Protein AF-A0AAD4AJV2-F1 (afdb_monomer_lite)

Radius of gyration: 31.3 Å; chains: 1; bounding box: 64×58×98 Å

Secondary structure (DSSP, 8-state):
-GGGGHHHHHHH-------------PPPPPGGG-EEEEEGGGTEEEEE-SSEEEEEEE-SS-EEEEEEEEGGG-S-TTEEEEEESSSSEEEEEETT-SSPEEEEEESS--GGGGS-B-TTS---HHHHHHHHHHHHHHH-S-TTTTT--HHHHHHHHGGG--TT--HHHHHHHHHHHHGGG--TT-EEE-SS-EEE-PPP-HHHHHHHHHHHHGGGGT----HHHHHHHHHHHHHHHHHHTS-TTT-EEESTTSSS-SEEEEE-TTSEEEEEE--BS--SSSTT--HHHHHHHHHHHHHHHHHHHTT-SEEEEE-TT---B-HHHHHHHHHTT-SS-EEEEEEEEEETTEEPPPEEEEEPP-SS---S-EEEEE-TT--THHHHHHHHHTTSTTEEEEES------SPEEEEE-TTS-EEEEE-EEEE-TT----TTT----SEE--S--HHHHHTT--HHHHHHHHHTT--SS----HHHHHHHHHHHHHHHT--EEEEEEEETTEEEEEEEEEBSSTT-PBP-TT--EE-GGGHHHHHHHHHHHHHHTTSS-TT-BSGGGSSS----GGGGGGT-BHHHHHTT-SSB---HHHHGGGEEETTT--BHHHHHH-S--S-SS----HHHHHHHHHSTT-TT--GGGBGGGGT--TTT-----HHHHHHHHHHHHHHHTS-HHHHHIIIIITTTT-TT-EE--SSPPTTSPPPEEE-TTT-SEEEPPSEEETTGGGT-EEE-HHHHHHHHHHHHTTTEETTEE-S-HHHHHHHTS---SS-BTTBEE-SS-EEETTEEEEEEEETTEEEEEEEETTT--EEEEEE-EESSHHHHHHHHHHHHHHHHHHHHH---

Sequence (853 aa):
MLKKYKVIGLLISAPFMLMGCNSDKKSEVDNSFIGVWQKTAYGEVLDISKDTISRYAYNQHSCIKTHTLPRNNGLPPEISALSRTNSDMLIVTYQNELSSNQFSKTLSLPTSCKTPINTTDHISATQTFEYFWHTFNDYYAFFELREVDWQAQYDQFKPLITDTMDDEALFTIMSTMVEPLQDGHVFLSAEQFEFSGAKPSPLLDAIQGLARASLRTGQELDESDVISSLIASHQSITSTYITPASLRALPETKEMKTFIWGKTTDNIGILTINNMANFAAIENAHDAEQLTALQVQLDVIMQDLAETDALIVDIRINTGGSDKLALAIAGRFATQDILAFNKQAINKSGLGTPVQALVKQHSAPYNKPVYLLTSQITTSAAEIFTMAMRQFSHVTQVGEETSGEFSDVLSFTLPNGWEMGLSNEVYRNAQGENFERVGISPHINVSAFNTYEMDSHHFASYDYVLNHLGKQSYLPLEPHEFTAQVNEIMAEYHLPGLSAAIIHEGATVFSSGFGVQDLNNTAVSADTPFFLASVSKVLVGATLAQALDKKHISLDEKIAPLLPFPLYVPNNQANEISFRHLITHTSSIIDNPPIFNCTYYVLDSQVSLYNLMTEEDLCPPQVDADLPEFFRQYLSDEGTFNTPQNYSQQYDYSVGEVHIYSNIATNLAAYALAKKLDTPFTELSQRYVFTPLNMHNTYWGLDTPSSDVAKRLYLDPITMQPAVYPNYRSITYADGSVISTANDLTYFLKAAMNKGKVDGKQVFSRNMVNQMLSSQTETPTRSRDIGYFWQLDGDIIHHNGADPGVLTYLIGDTRTQNGIILLSNGDINVDMHEEAMEEIKTLALRLAYTYQP

Organism: NCBI:txid43655

Structure (mmCIF, N/CA/C/O backbone):
data_AF-A0AAD4AJV2-F1
#
_entry.id   AF-A0AAD4AJV2-F1
#
loop_
_atom_site.group_PDB
_atom_site.id
_atom_site.type_symbol
_atom_site.label_atom_id
_atom_site.label_alt_id
_atom_site.label_comp_id
_atom_site.label_asym_id
_atom_site.label_entity_id
_atom_site.label_seq_id
_atom_site.pdbx_PDB_ins_code
_atom_site.Cartn_x
_atom_site.Cartn_y
_atom_site.Cartn_z
_atom_site.occupancy
_atom_site.B_iso_or_equiv
_atom_site.auth_seq_id
_atom_site.auth_comp_id
_atom_site.auth_asym_id
_atom_site.auth_atom_id
_atom_site.pdbx_PDB_model_num
ATOM 1 N N . MET A 1 1 ? 16.381 -9.874 8.516 1.00 32.66 1 MET A N 1
ATOM 2 C CA . MET A 1 1 ? 15.175 -10.134 9.339 1.00 32.66 1 MET A CA 1
ATOM 3 C C . MET A 1 1 ? 14.877 -9.017 10.336 1.00 32.66 1 MET A C 1
ATOM 5 O O . MET A 1 1 ? 13.761 -8.527 10.298 1.00 32.66 1 MET A O 1
ATOM 9 N N . LEU A 1 2 ? 15.838 -8.538 11.142 1.00 36.44 2 LEU A N 1
ATOM 10 C CA . LEU A 1 2 ? 15.585 -7.521 12.184 1.00 36.44 2 LEU A CA 1
ATOM 11 C C . LEU A 1 2 ? 14.971 -6.185 11.699 1.00 36.44 2 LEU A C 1
ATOM 13 O O . LEU A 1 2 ? 14.245 -5.542 12.449 1.00 36.44 2 LEU A O 1
ATOM 17 N N . LYS A 1 3 ? 15.198 -5.784 10.436 1.00 40.81 3 LYS A N 1
ATOM 18 C CA . LYS A 1 3 ? 14.639 -4.544 9.858 1.00 40.81 3 LYS A CA 1
ATOM 19 C C . LYS A 1 3 ? 13.105 -4.536 9.732 1.00 40.81 3 LYS A C 1
ATOM 21 O O . LYS A 1 3 ? 12.524 -3.466 9.844 1.00 40.81 3 LYS A O 1
ATOM 26 N N . LYS A 1 4 ? 12.440 -5.692 9.561 1.00 43.12 4 LYS A N 1
ATOM 27 C CA . LYS A 1 4 ? 10.965 -5.772 9.437 1.00 43.12 4 LYS A CA 1
ATOM 28 C C . LYS A 1 4 ? 10.222 -5.337 10.711 1.00 43.12 4 LYS A C 1
ATOM 30 O O . LYS A 1 4 ? 9.029 -5.065 10.651 1.00 43.12 4 LYS A O 1
ATOM 35 N N . TYR A 1 5 ? 10.903 -5.287 11.856 1.00 48.41 5 TYR A N 1
ATOM 36 C CA . TYR A 1 5 ? 10.244 -5.318 13.160 1.00 48.41 5 TYR A CA 1
ATOM 37 C C . TYR A 1 5 ? 10.089 -3.957 13.871 1.00 48.41 5 TYR A C 1
ATOM 39 O O . TYR A 1 5 ? 9.346 -3.877 14.845 1.00 48.41 5 TYR A O 1
ATOM 47 N N . LYS A 1 6 ? 10.713 -2.874 13.374 1.00 49.88 6 LYS A N 1
ATOM 48 C CA . LYS A 1 6 ? 10.630 -1.523 13.985 1.00 49.88 6 LYS A CA 1
ATOM 49 C C . LYS A 1 6 ? 9.308 -0.785 13.724 1.00 49.88 6 LYS A C 1
ATOM 51 O O . LYS A 1 6 ? 8.833 -0.013 14.544 1.00 49.88 6 LYS A O 1
ATOM 56 N N . VAL A 1 7 ? 8.710 -1.028 12.565 1.00 47.38 7 VAL A N 1
ATOM 57 C CA . VAL A 1 7 ? 7.606 -0.249 11.965 1.00 47.38 7 VAL A CA 1
ATOM 58 C C . VAL A 1 7 ? 6.343 -0.261 12.817 1.00 47.38 7 VAL A C 1
ATOM 60 O O . VAL A 1 7 ? 5.657 0.744 12.982 1.00 47.38 7 VAL A O 1
ATOM 63 N N . ILE A 1 8 ? 6.036 -1.434 13.359 1.00 49.03 8 ILE A N 1
ATOM 64 C CA . ILE A 1 8 ? 4.770 -1.706 14.028 1.00 49.03 8 ILE A CA 1
ATOM 65 C C . ILE A 1 8 ? 4.879 -1.368 15.524 1.00 49.03 8 ILE A C 1
ATOM 67 O O . ILE A 1 8 ? 3.910 -0.895 16.114 1.00 49.03 8 ILE A O 1
ATOM 71 N N . GLY A 1 9 ? 6.077 -1.502 16.113 1.00 45.81 9 GLY A N 1
ATOM 72 C CA . GLY A 1 9 ? 6.374 -1.036 17.473 1.00 45.81 9 GLY A CA 1
ATOM 73 C C . GLY A 1 9 ? 6.080 0.455 17.651 1.00 45.81 9 GLY A C 1
ATOM 74 O O . GLY A 1 9 ? 5.458 0.843 18.634 1.00 45.81 9 GLY A O 1
ATOM 75 N N . LEU A 1 10 ? 6.391 1.275 16.641 1.00 47.66 10 LEU A N 1
ATOM 76 C CA . LEU A 1 10 ? 6.083 2.710 16.619 1.00 47.66 10 LEU A CA 1
ATOM 77 C C . LEU A 1 10 ? 4.575 3.017 16.590 1.00 47.66 10 LEU A C 1
ATOM 79 O O . LEU A 1 10 ? 4.133 3.922 17.299 1.00 47.66 10 LEU A O 1
ATOM 83 N N . LEU A 1 11 ? 3.778 2.258 15.826 1.00 46.06 11 LEU A N 1
ATOM 84 C CA . LEU A 1 11 ? 2.318 2.442 15.722 1.00 46.06 11 LEU A CA 1
ATOM 85 C C . LEU A 1 11 ? 1.557 1.965 16.969 1.00 46.06 11 LEU A C 1
ATOM 87 O O . LEU A 1 11 ? 0.506 2.521 17.295 1.00 46.06 11 LEU A O 1
ATOM 91 N N . ILE A 1 12 ? 2.093 0.949 17.650 1.00 43.78 12 ILE A N 1
ATOM 92 C CA . ILE A 1 12 ? 1.504 0.314 18.840 1.00 43.78 12 ILE A CA 1
ATOM 93 C C . ILE A 1 12 ? 2.151 0.843 20.132 1.00 43.78 12 ILE A C 1
ATOM 95 O O . ILE A 1 12 ? 1.747 0.447 21.223 1.00 43.78 12 ILE A O 1
ATOM 99 N N . SER A 1 13 ? 3.125 1.764 20.042 1.00 36.09 13 SER A N 1
ATOM 100 C CA . SER A 1 13 ? 3.875 2.276 21.195 1.00 36.09 13 SER A CA 1
ATOM 101 C C . SER A 1 13 ? 2.948 2.896 22.247 1.00 36.09 13 SER A C 1
ATOM 103 O O . SER A 1 13 ? 2.574 4.069 22.221 1.00 36.09 13 SER A O 1
ATOM 105 N N . ALA A 1 14 ? 2.573 2.076 23.228 1.00 34.44 14 ALA A N 1
ATOM 106 C CA . ALA A 1 14 ? 2.013 2.546 24.473 1.00 34.44 14 ALA A CA 1
ATOM 107 C C . ALA A 1 14 ? 3.121 3.349 25.170 1.00 34.44 14 ALA A C 1
ATOM 109 O O . ALA A 1 14 ? 4.223 2.824 25.360 1.00 34.44 14 ALA A O 1
ATOM 110 N N . PRO A 1 15 ? 2.882 4.612 25.560 1.00 32.66 15 PRO A N 1
ATOM 111 C CA . PRO A 1 15 ? 3.871 5.361 26.311 1.00 32.66 15 PRO A CA 1
ATOM 112 C C . PRO A 1 15 ? 4.064 4.672 27.667 1.00 32.66 15 PRO A C 1
ATOM 114 O O . PRO A 1 15 ? 3.215 4.760 28.557 1.00 32.66 15 PRO A O 1
ATOM 117 N N . PHE A 1 16 ? 5.185 3.967 27.829 1.00 30.25 16 PHE A N 1
ATOM 118 C CA . PHE A 1 16 ? 5.627 3.486 29.131 1.00 30.25 16 PHE A CA 1
ATOM 119 C C . PHE A 1 16 ? 5.909 4.705 30.018 1.00 30.25 16 PHE A C 1
ATOM 121 O O . PHE A 1 16 ? 6.815 5.500 29.769 1.00 30.25 16 PHE A O 1
ATOM 128 N N . MET A 1 17 ? 5.086 4.877 31.054 1.00 29.14 17 MET A N 1
ATOM 129 C CA . MET A 1 17 ? 5.219 5.973 32.008 1.00 29.14 17 MET A CA 1
ATOM 130 C C . MET A 1 17 ? 6.471 5.797 32.875 1.00 29.14 17 MET A C 1
ATOM 132 O O . MET A 1 17 ? 6.542 4.901 33.715 1.00 29.14 17 MET A O 1
ATOM 136 N N . LEU A 1 18 ? 7.399 6.749 32.782 1.00 23.03 18 LEU A N 1
ATOM 137 C CA . LEU A 1 18 ? 8.284 7.094 33.892 1.00 23.03 18 LEU A CA 1
ATOM 138 C C . LEU A 1 18 ? 7.528 8.056 34.818 1.00 23.03 18 LEU A C 1
ATOM 140 O O . LEU A 1 18 ? 7.364 9.237 34.514 1.00 23.03 18 LEU A O 1
ATOM 144 N N . MET A 1 19 ? 7.032 7.556 35.952 1.00 30.81 19 MET A N 1
ATOM 145 C CA . MET A 1 19 ? 6.351 8.392 36.944 1.00 30.81 19 MET A CA 1
ATOM 146 C C . MET A 1 19 ? 7.353 9.185 37.792 1.00 30.81 19 MET A C 1
ATOM 148 O O . MET A 1 19 ? 8.178 8.624 38.515 1.00 30.81 19 MET A O 1
ATOM 152 N N . GLY A 1 20 ? 7.228 10.512 37.750 1.00 26.12 20 GLY A N 1
ATOM 153 C CA . GLY A 1 20 ? 7.859 11.424 38.699 1.00 26.12 20 GLY A CA 1
ATOM 154 C C . GLY A 1 20 ? 7.165 11.387 40.064 1.00 26.12 20 GLY A C 1
ATOM 155 O O . GLY A 1 20 ? 5.940 11.441 40.167 1.00 26.12 20 GLY A O 1
ATOM 156 N N . CYS A 1 21 ? 7.957 11.312 41.133 1.00 25.94 21 CYS A N 1
ATOM 157 C CA . CYS A 1 21 ? 7.475 11.343 42.511 1.00 25.94 21 CYS A CA 1
ATOM 158 C C . CYS A 1 21 ? 6.851 12.703 42.855 1.00 25.94 21 CYS A C 1
ATOM 160 O O . CYS A 1 21 ? 7.574 13.694 42.954 1.00 25.94 21 CYS A O 1
ATOM 162 N N . ASN A 1 22 ? 5.548 12.737 43.147 1.00 30.98 22 ASN A N 1
ATOM 163 C CA . ASN A 1 22 ? 4.937 13.855 43.866 1.00 30.98 22 ASN A CA 1
ATOM 164 C C . ASN A 1 22 ? 4.635 13.435 45.312 1.00 30.98 22 ASN A C 1
ATOM 166 O O . ASN A 1 22 ? 3.968 12.430 45.568 1.00 30.98 22 ASN A O 1
ATOM 170 N N . SER A 1 23 ? 5.202 14.172 46.265 1.00 34.62 23 SER A N 1
ATOM 171 C CA . SER A 1 23 ? 5.191 13.838 47.687 1.00 34.62 23 SER A CA 1
ATOM 172 C C . SER A 1 23 ? 4.043 14.539 48.410 1.00 34.62 23 SER A C 1
ATOM 174 O O . SER A 1 23 ? 4.249 15.583 49.028 1.00 34.62 23 SER A O 1
ATOM 176 N N . ASP A 1 24 ? 2.859 13.933 48.396 1.00 40.47 24 ASP A N 1
ATOM 177 C CA . ASP A 1 24 ? 1.816 14.247 49.373 1.00 40.47 24 ASP A CA 1
ATOM 178 C C . ASP A 1 24 ? 1.696 13.118 50.399 1.00 40.47 24 ASP A C 1
ATOM 180 O O . ASP A 1 24 ? 1.823 11.934 50.081 1.00 40.47 24 ASP A O 1
ATOM 184 N N . LYS A 1 25 ? 1.501 13.490 51.671 1.00 43.50 25 LYS A N 1
ATOM 185 C CA . LYS A 1 25 ? 1.402 12.561 52.809 1.00 43.50 25 LYS A CA 1
ATOM 186 C C . LYS A 1 25 ? 0.208 11.615 52.632 1.00 43.50 25 LYS A C 1
ATOM 188 O O . LYS A 1 25 ? -0.904 11.940 53.044 1.00 43.50 25 LYS A O 1
ATOM 193 N N . LYS A 1 26 ? 0.447 10.433 52.060 1.00 56.41 26 LYS A N 1
ATOM 194 C CA . LYS A 1 26 ? -0.550 9.361 51.959 1.00 56.41 26 LYS A CA 1
ATOM 195 C C . LYS A 1 26 ? -0.775 8.709 53.330 1.00 56.41 26 LYS A C 1
ATOM 197 O O . LYS A 1 26 ? 0.168 8.439 54.069 1.00 56.41 26 LYS A O 1
ATOM 202 N N . SER A 1 27 ? -2.038 8.484 53.679 1.00 59.16 27 SER A N 1
ATOM 203 C CA . SER A 1 27 ? -2.455 7.751 54.880 1.00 59.16 27 SER A CA 1
ATOM 204 C C . SER A 1 27 ? -2.039 6.275 54.815 1.00 59.16 27 SER A C 1
ATOM 206 O O . SER A 1 27 ? -2.075 5.678 53.739 1.00 59.16 27 SER A O 1
ATOM 208 N N . GLU A 1 28 ? -1.693 5.677 55.960 1.00 68.25 28 GLU A N 1
ATOM 209 C CA . GLU A 1 28 ? -1.369 4.244 56.076 1.00 68.25 28 GLU A CA 1
ATOM 210 C C . GLU A 1 28 ? -2.539 3.361 55.596 1.00 68.25 28 GLU A C 1
ATOM 212 O O . GLU A 1 28 ? -3.704 3.651 55.877 1.00 68.25 28 GLU A O 1
ATOM 217 N N . VAL A 1 29 ? -2.231 2.278 54.872 1.00 80.00 29 VAL A N 1
ATOM 218 C CA . VAL A 1 29 ? -3.237 1.325 54.372 1.00 80.00 29 VAL A CA 1
ATOM 219 C C . VAL A 1 29 ? -3.816 0.493 55.524 1.00 80.00 29 VAL A C 1
ATOM 221 O O . VAL A 1 29 ? -3.077 -0.146 56.274 1.00 80.00 29 VAL A O 1
ATOM 224 N N . ASP A 1 30 ? -5.148 0.473 55.642 1.00 83.38 30 ASP A N 1
ATOM 225 C CA . ASP A 1 30 ? -5.898 -0.176 56.729 1.00 83.38 30 ASP A CA 1
ATOM 226 C C . ASP A 1 30 ? -5.552 -1.678 56.903 1.00 83.38 30 ASP A C 1
ATOM 228 O O . ASP A 1 30 ? -5.349 -2.423 55.942 1.00 83.38 30 ASP A O 1
ATOM 232 N N . ASN A 1 31 ? -5.517 -2.152 58.156 1.00 87.62 31 ASN A N 1
ATOM 233 C CA . ASN A 1 31 ? -5.217 -3.549 58.511 1.00 87.62 31 ASN A CA 1
ATOM 234 C C . ASN A 1 31 ? -6.194 -4.575 57.911 1.00 87.62 31 ASN A C 1
ATOM 236 O O . ASN A 1 31 ? -5.853 -5.750 57.774 1.00 87.62 31 ASN A O 1
ATOM 240 N N . SER A 1 32 ? -7.407 -4.161 57.559 1.00 87.62 32 SER A N 1
ATOM 241 C CA . SER A 1 32 ? -8.411 -4.994 56.903 1.00 87.62 32 SER A CA 1
ATOM 242 C C . SER A 1 32 ? -7.980 -5.465 55.511 1.00 87.62 32 SER A C 1
ATOM 244 O O . SER A 1 32 ? -8.529 -6.455 55.028 1.00 87.62 32 SER A O 1
ATOM 246 N N . PHE A 1 33 ? -6.983 -4.836 54.887 1.00 91.12 33 PHE A N 1
ATOM 247 C CA . PHE A 1 33 ? -6.434 -5.262 53.598 1.00 91.12 33 PHE A CA 1
ATOM 248 C C . PHE A 1 33 ? -5.284 -6.273 53.722 1.00 91.12 33 PHE A C 1
ATOM 250 O O . PHE A 1 33 ? -4.836 -6.795 52.707 1.00 91.12 33 PHE A O 1
ATOM 257 N N . ILE A 1 34 ? -4.832 -6.612 54.938 1.00 92.25 34 ILE A N 1
ATOM 258 C CA . ILE A 1 34 ? -3.739 -7.575 55.143 1.00 92.25 34 ILE A CA 1
ATOM 259 C C . ILE A 1 34 ? -4.122 -8.963 54.597 1.00 92.25 34 ILE A C 1
ATOM 261 O O . ILE A 1 34 ? -5.159 -9.552 54.949 1.00 92.25 34 ILE A O 1
ATOM 265 N N . GLY A 1 35 ? -3.249 -9.502 53.749 1.00 94.25 35 GLY A N 1
ATOM 266 C CA . GLY A 1 35 ? -3.408 -10.794 53.096 1.00 94.25 35 GLY A CA 1
ATOM 267 C C . GLY A 1 35 ? -2.676 -10.881 51.760 1.00 94.25 35 GLY A C 1
ATOM 268 O O . GLY A 1 35 ? -2.172 -9.885 51.245 1.00 94.25 35 GLY A O 1
ATOM 269 N N . VAL A 1 36 ? -2.667 -12.092 51.203 1.00 96.19 36 VAL A N 1
ATOM 270 C CA . VAL A 1 36 ? -2.191 -12.360 49.845 1.00 96.19 36 VAL A CA 1
ATOM 271 C C . VAL A 1 36 ? -3.392 -12.373 48.910 1.00 96.19 36 VAL A C 1
ATOM 273 O O . VAL A 1 36 ? -4.311 -13.176 49.087 1.00 96.19 36 VAL A O 1
ATOM 276 N N . TRP A 1 37 ? -3.380 -11.499 47.915 1.00 95.81 37 TRP A N 1
ATOM 277 C CA . TRP A 1 37 ? -4.477 -11.285 46.979 1.00 95.81 37 TRP A CA 1
ATOM 278 C C . TRP A 1 37 ? -3.999 -11.607 45.568 1.00 95.81 37 TRP A C 1
ATOM 280 O O . TRP A 1 37 ? -2.965 -11.100 45.146 1.00 95.81 37 TRP A O 1
ATOM 290 N N . GLN A 1 38 ? -4.719 -12.462 44.845 1.00 93.88 38 GLN A N 1
ATOM 291 C CA . GLN A 1 38 ? -4.303 -12.952 43.529 1.00 93.88 38 GLN A CA 1
ATOM 292 C C . GLN A 1 38 ? -5.319 -12.596 42.447 1.00 93.88 38 GLN A C 1
ATOM 294 O O . GLN A 1 38 ? -6.524 -12.743 42.653 1.00 93.88 38 GLN A O 1
ATOM 299 N N . LYS A 1 39 ? -4.815 -12.202 41.277 1.00 92.81 39 LYS A N 1
ATOM 300 C CA . LYS A 1 39 ? -5.574 -12.020 40.036 1.00 92.81 39 LYS A CA 1
ATOM 301 C C . LYS A 1 39 ? -5.095 -13.082 39.041 1.00 92.81 39 LYS A C 1
ATOM 303 O O . LYS A 1 39 ? -4.299 -12.817 38.146 1.00 92.81 39 LYS A O 1
ATOM 308 N N . THR A 1 40 ? -5.518 -14.329 39.270 1.00 91.00 40 THR A N 1
ATOM 309 C CA . THR A 1 40 ? -4.916 -15.535 38.668 1.00 91.00 40 THR A CA 1
ATOM 310 C C . THR A 1 40 ? -4.854 -15.507 37.143 1.00 91.00 40 THR A C 1
ATOM 312 O O . THR A 1 40 ? -3.798 -15.790 36.597 1.00 91.00 40 THR A O 1
ATOM 315 N N . ALA A 1 41 ? -5.924 -15.100 36.453 1.00 92.56 41 ALA A N 1
ATOM 316 C CA . ALA A 1 41 ? -5.963 -15.067 34.984 1.00 92.56 41 ALA A CA 1
ATOM 317 C C . ALA A 1 41 ? -5.040 -14.007 34.337 1.00 92.56 41 ALA A C 1
ATOM 319 O O . ALA A 1 41 ? -4.994 -13.912 33.115 1.00 92.56 41 ALA A O 1
ATOM 320 N N . TYR A 1 42 ? -4.328 -13.212 35.142 1.00 93.56 42 TYR A N 1
ATOM 321 C CA . TYR A 1 42 ? -3.453 -12.120 34.704 1.00 93.56 42 TYR A CA 1
ATOM 322 C C . TYR A 1 42 ? -2.047 -12.219 35.317 1.00 93.56 42 TYR A C 1
ATOM 324 O O . TYR A 1 42 ? -1.236 -11.318 35.145 1.00 93.56 42 TYR A O 1
ATOM 332 N N . GLY A 1 43 ? -1.758 -13.282 36.079 1.00 94.00 43 GLY A N 1
ATOM 333 C CA . GLY A 1 43 ? -0.427 -13.502 36.643 1.00 94.00 43 GLY A CA 1
ATOM 334 C C . GLY A 1 43 ? 0.030 -12.459 37.654 1.00 94.00 43 GLY A C 1
ATOM 335 O O . GLY A 1 43 ? 1.224 -12.210 37.770 1.00 94.00 43 GLY A O 1
ATOM 336 N N . GLU A 1 44 ? -0.893 -11.868 38.416 1.00 93.25 44 GLU A N 1
ATOM 337 C CA . GLU A 1 44 ? -0.566 -10.824 39.391 1.00 93.25 44 GLU A CA 1
ATOM 338 C C . GLU A 1 44 ? -0.890 -11.242 40.831 1.00 93.25 44 GLU A C 1
ATOM 340 O O . GLU A 1 44 ? -1.931 -11.850 41.118 1.00 93.25 44 GLU A O 1
ATOM 345 N N . VAL A 1 45 ? -0.001 -10.873 41.759 1.00 94.81 45 VAL A N 1
ATOM 346 C CA . VAL A 1 45 ? -0.208 -11.024 43.205 1.00 94.81 45 VAL A CA 1
ATOM 347 C C . VAL A 1 45 ? 0.127 -9.734 43.935 1.00 94.81 45 VAL A C 1
ATOM 349 O O . VAL A 1 45 ? 1.189 -9.148 43.726 1.00 94.81 45 VAL A O 1
ATOM 352 N N . LEU A 1 46 ? -0.746 -9.356 44.865 1.00 94.06 46 LEU A N 1
ATOM 353 C CA . LEU A 1 46 ? -0.527 -8.297 45.838 1.00 94.06 46 LEU A CA 1
ATOM 354 C C . LEU A 1 46 ? -0.432 -8.909 47.243 1.00 94.06 46 LEU A C 1
ATOM 356 O O . LEU A 1 46 ? -1.408 -9.437 47.778 1.00 94.06 46 LEU A O 1
ATOM 360 N N . ASP A 1 47 ? 0.753 -8.848 47.843 1.00 94.44 47 ASP A N 1
ATOM 361 C CA . ASP A 1 47 ? 1.019 -9.297 49.211 1.00 94.44 47 ASP A CA 1
ATOM 362 C C . ASP A 1 47 ? 1.064 -8.090 50.149 1.00 94.44 47 ASP A C 1
ATOM 364 O O . ASP A 1 47 ? 2.023 -7.312 50.149 1.00 94.44 47 ASP A O 1
ATOM 368 N N . ILE A 1 48 ? -0.007 -7.913 50.923 1.00 93.38 48 ILE A N 1
ATOM 369 C CA . ILE A 1 48 ? -0.142 -6.834 51.900 1.00 93.38 48 ILE A CA 1
ATOM 370 C C . ILE A 1 48 ? 0.159 -7.417 53.277 1.00 93.38 48 ILE A C 1
ATOM 372 O O . ILE A 1 48 ? -0.682 -8.085 53.888 1.00 93.38 48 ILE A O 1
ATOM 376 N N . SER A 1 49 ? 1.360 -7.139 53.776 1.00 92.44 49 SER A N 1
ATOM 377 C CA . SER A 1 49 ? 1.797 -7.513 55.118 1.00 92.44 49 SER A CA 1
ATOM 378 C C . SER A 1 49 ? 1.548 -6.374 56.118 1.00 92.44 49 SER A C 1
ATOM 380 O O . SER A 1 49 ? 0.912 -5.366 55.807 1.00 92.44 49 SER A O 1
ATOM 382 N N . LYS A 1 50 ? 2.031 -6.527 57.357 1.00 90.38 50 LYS A N 1
ATOM 383 C CA . LYS A 1 50 ? 1.980 -5.443 58.355 1.00 90.38 50 LYS A CA 1
ATOM 384 C C . LYS A 1 50 ? 2.920 -4.288 58.009 1.00 90.38 50 LYS A C 1
ATOM 386 O O . LYS A 1 50 ? 2.619 -3.148 58.348 1.00 90.38 50 LYS A O 1
ATOM 391 N N . ASP A 1 51 ? 4.022 -4.591 57.330 1.00 90.94 51 ASP A N 1
ATOM 392 C CA . ASP A 1 51 ? 5.130 -3.657 57.134 1.00 90.94 51 ASP A CA 1
ATOM 393 C C . ASP A 1 51 ? 5.241 -3.196 55.675 1.00 90.94 51 ASP A C 1
ATOM 395 O O . ASP A 1 51 ? 5.676 -2.076 55.404 1.00 90.94 51 ASP A O 1
ATOM 399 N N . THR A 1 52 ? 4.823 -4.035 54.725 1.00 92.81 52 THR A N 1
ATOM 400 C CA . THR A 1 52 ? 5.054 -3.828 53.291 1.00 92.81 52 THR A CA 1
ATOM 401 C C . THR A 1 52 ? 3.853 -4.189 52.425 1.00 92.81 52 THR A C 1
ATOM 403 O O . THR A 1 52 ? 3.018 -5.016 52.792 1.00 92.81 52 THR A O 1
ATOM 406 N N . ILE A 1 53 ? 3.814 -3.589 51.239 1.00 91.50 53 ILE A N 1
ATOM 407 C CA . ILE A 1 53 ? 2.968 -3.965 50.110 1.00 91.50 53 ILE A CA 1
ATOM 408 C C . ILE A 1 53 ? 3.914 -4.427 49.002 1.00 91.50 53 ILE A C 1
ATOM 410 O O . ILE A 1 53 ? 4.738 -3.640 48.537 1.00 91.50 53 ILE A O 1
ATOM 414 N N . SER A 1 54 ? 3.842 -5.701 48.619 1.00 91.44 54 SER A N 1
ATOM 415 C CA . SER A 1 54 ? 4.690 -6.280 47.568 1.00 91.44 54 SER A CA 1
ATOM 416 C C . SER A 1 54 ? 3.850 -6.734 46.384 1.00 91.44 54 SER A C 1
ATOM 418 O O . SER A 1 54 ? 2.815 -7.372 46.574 1.00 91.44 54 SER A O 1
ATOM 420 N N . ARG A 1 55 ? 4.316 -6.436 45.173 1.00 90.62 55 ARG A N 1
ATOM 421 C CA . ARG A 1 55 ? 3.678 -6.845 43.921 1.00 90.62 55 ARG A CA 1
ATOM 422 C C . ARG A 1 55 ? 4.538 -7.891 43.225 1.00 90.62 55 ARG A C 1
ATOM 424 O O . ARG A 1 55 ? 5.767 -7.787 43.217 1.00 90.62 55 ARG A O 1
ATOM 431 N N . TYR A 1 56 ? 3.881 -8.894 42.662 1.00 92.69 56 TYR A N 1
ATOM 432 C CA . TYR A 1 56 ? 4.530 -9.961 41.918 1.00 92.69 56 TYR A CA 1
ATOM 433 C C . TYR A 1 56 ? 3.844 -10.161 40.572 1.00 92.69 56 TYR A C 1
ATOM 435 O O . TYR A 1 56 ? 2.613 -10.179 40.513 1.00 92.69 56 TYR A O 1
ATOM 443 N N . ALA A 1 57 ? 4.656 -10.362 39.538 1.00 93.44 57 ALA A N 1
ATOM 444 C CA . ALA A 1 57 ? 4.239 -10.919 38.259 1.00 93.44 57 ALA A CA 1
ATOM 445 C C . ALA A 1 57 ? 4.692 -12.383 38.218 1.00 93.44 57 ALA A C 1
ATOM 447 O O . ALA A 1 57 ? 5.824 -12.689 38.599 1.00 93.44 57 ALA A O 1
ATOM 448 N N . TYR A 1 58 ? 3.818 -13.307 37.833 1.00 94.56 58 TYR A N 1
ATOM 449 C CA . TYR A 1 58 ? 4.132 -14.732 37.871 1.00 94.56 58 TYR A CA 1
ATOM 450 C C . TYR A 1 58 ? 3.470 -15.510 36.750 1.00 94.56 58 TYR A C 1
ATOM 452 O O . TYR A 1 58 ? 2.410 -15.143 36.258 1.00 94.56 58 TYR A O 1
ATOM 460 N N . ASN A 1 59 ? 4.072 -16.644 36.429 1.00 95.19 59 ASN A N 1
ATOM 461 C CA . ASN A 1 59 ? 3.459 -17.774 35.747 1.00 95.19 59 ASN A CA 1
ATOM 462 C C . ASN A 1 59 ? 3.571 -19.011 36.662 1.00 95.19 59 ASN A C 1
ATOM 464 O O . ASN A 1 59 ? 4.153 -18.965 37.757 1.00 95.19 59 ASN A O 1
ATOM 468 N N . GLN A 1 60 ? 2.988 -20.132 36.255 1.00 92.12 60 GLN A N 1
ATOM 469 C CA . GLN A 1 60 ? 2.979 -21.366 37.041 1.00 92.12 60 GLN A CA 1
ATOM 470 C C . GLN A 1 60 ? 4.392 -21.919 37.293 1.00 92.12 60 GLN A C 1
ATOM 472 O O . GLN A 1 60 ? 4.598 -22.627 38.281 1.00 92.12 60 GLN A O 1
ATOM 477 N N . HIS A 1 61 ? 5.369 -21.562 36.455 1.00 94.56 61 HIS A N 1
ATOM 478 C CA . HIS A 1 61 ? 6.759 -22.001 36.566 1.00 94.56 61 HIS A CA 1
ATOM 479 C C . HIS A 1 61 ? 7.626 -21.071 37.438 1.00 94.56 61 HIS A C 1
ATOM 481 O O . HIS A 1 61 ? 8.442 -21.531 38.234 1.00 94.56 61 HIS A O 1
ATOM 487 N N . SER A 1 62 ? 7.447 -19.755 37.327 1.00 95.06 62 SER A N 1
ATOM 488 C CA . SER A 1 62 ? 8.389 -18.742 37.818 1.00 95.06 62 SER A CA 1
ATOM 489 C C . SER A 1 62 ? 7.696 -17.427 38.190 1.00 95.06 62 SER A C 1
ATOM 491 O O . SER A 1 62 ? 6.544 -17.191 37.835 1.00 95.06 62 SER A O 1
ATOM 493 N N . CYS A 1 63 ? 8.369 -16.586 38.976 1.00 95.19 63 CYS A N 1
ATOM 494 C CA . CYS A 1 63 ? 7.789 -15.358 39.517 1.00 95.19 63 CYS A CA 1
ATOM 495 C C . CYS A 1 63 ? 8.851 -14.273 39.685 1.00 95.19 63 CYS A C 1
ATOM 497 O O . CYS A 1 63 ? 9.969 -14.571 40.100 1.00 95.19 63 CYS A O 1
ATOM 499 N N . ILE A 1 64 ? 8.486 -13.023 39.419 1.00 93.62 64 ILE A N 1
ATOM 500 C CA . ILE A 1 64 ? 9.309 -11.830 39.614 1.00 93.62 64 ILE A CA 1
ATOM 501 C C . ILE A 1 64 ? 8.622 -10.945 40.652 1.00 93.62 64 ILE A C 1
ATOM 503 O O . ILE A 1 64 ? 7.412 -10.714 40.598 1.00 93.62 64 ILE A O 1
ATOM 507 N N . LYS A 1 65 ? 9.396 -10.421 41.605 1.00 90.88 65 LYS A N 1
ATOM 508 C CA . LYS A 1 65 ? 8.910 -9.387 42.522 1.00 90.88 65 LYS A CA 1
ATOM 509 C C . LYS A 1 65 ? 9.133 -8.021 41.879 1.00 90.88 65 LYS A C 1
ATOM 511 O O . LYS A 1 65 ? 10.255 -7.528 41.878 1.00 90.88 65 LYS A O 1
ATOM 516 N N . THR A 1 66 ? 8.074 -7.428 41.342 1.00 84.25 66 THR A N 1
ATOM 517 C CA . THR A 1 66 ? 8.158 -6.186 40.560 1.00 84.25 66 THR A CA 1
ATOM 518 C C . THR A 1 66 ? 8.311 -4.956 41.446 1.00 84.25 66 THR A C 1
ATOM 520 O O . THR A 1 66 ? 9.051 -4.038 41.109 1.00 84.25 66 THR A O 1
ATOM 523 N N . HIS A 1 67 ? 7.658 -4.936 42.613 1.00 81.25 67 HIS A N 1
ATOM 524 C CA . HIS A 1 67 ? 7.755 -3.807 43.533 1.00 81.25 67 HIS A CA 1
ATOM 525 C C . HIS A 1 67 ? 7.602 -4.215 45.005 1.00 81.25 67 HIS A C 1
ATOM 527 O O . HIS A 1 67 ? 7.002 -5.236 45.348 1.00 81.25 67 HIS A O 1
ATOM 533 N N . THR A 1 68 ? 8.157 -3.408 45.910 1.00 86.88 68 THR A N 1
ATOM 534 C CA . THR A 1 68 ? 7.945 -3.488 47.358 1.00 86.88 68 THR A CA 1
ATOM 535 C C . THR A 1 68 ? 7.969 -2.084 47.938 1.00 86.88 68 THR A C 1
ATOM 537 O O . THR A 1 68 ? 8.966 -1.375 47.809 1.00 86.88 68 THR A O 1
ATOM 540 N N . LEU A 1 69 ? 6.888 -1.702 48.613 1.00 87.69 69 LEU A N 1
ATOM 541 C CA . LEU A 1 69 ? 6.761 -0.417 49.291 1.00 87.69 69 LEU A CA 1
ATOM 542 C C . LEU A 1 69 ? 6.489 -0.610 50.783 1.00 87.69 69 LEU A C 1
ATOM 544 O O . LEU A 1 69 ? 5.716 -1.499 51.148 1.00 87.69 69 LEU A O 1
ATOM 548 N N . PRO A 1 70 ? 7.066 0.230 51.659 1.00 87.44 70 PRO A N 1
ATOM 549 C CA . PRO A 1 70 ? 6.625 0.330 53.045 1.00 87.44 70 PRO A CA 1
ATOM 550 C C . PRO A 1 70 ? 5.142 0.719 53.114 1.00 87.44 70 PRO A C 1
ATOM 552 O O . PRO A 1 70 ? 4.716 1.669 52.461 1.00 87.44 70 PRO A O 1
ATOM 555 N N . ARG A 1 71 ? 4.338 0.020 53.919 1.00 86.31 71 ARG A N 1
ATOM 556 C CA . ARG A 1 71 ? 2.879 0.247 53.991 1.00 86.31 71 ARG A CA 1
ATOM 557 C C . ARG A 1 71 ? 2.508 1.635 54.531 1.00 86.31 71 ARG A C 1
ATOM 559 O O . ARG A 1 71 ? 1.462 2.190 54.194 1.00 86.31 71 ARG A O 1
ATOM 566 N N . ASN A 1 72 ? 3.378 2.209 55.358 1.00 83.25 72 ASN A N 1
ATOM 567 C CA . ASN A 1 72 ? 3.247 3.570 55.878 1.00 83.25 72 ASN A CA 1
ATOM 568 C C . ASN A 1 72 ? 3.484 4.657 54.815 1.00 83.25 72 ASN A C 1
ATOM 570 O O . ASN A 1 72 ? 3.149 5.811 55.069 1.00 83.25 72 ASN A O 1
ATOM 574 N N . ASN A 1 73 ? 4.000 4.304 53.632 1.00 81.75 73 ASN A N 1
ATOM 575 C CA . ASN A 1 73 ? 4.101 5.213 52.488 1.00 81.75 73 ASN A CA 1
ATOM 576 C C . ASN A 1 73 ? 2.792 5.277 51.671 1.00 81.75 73 ASN A C 1
ATOM 578 O O . ASN A 1 73 ? 2.734 5.971 50.655 1.00 81.75 73 ASN A O 1
ATOM 582 N N . GLY A 1 74 ? 1.738 4.584 52.116 1.00 81.50 74 GLY A N 1
ATOM 583 C CA . GLY A 1 74 ? 0.448 4.518 51.436 1.00 81.50 74 GLY A CA 1
ATOM 584 C C . GLY A 1 74 ? 0.424 3.491 50.305 1.00 81.50 74 GLY A C 1
ATOM 585 O O . GLY A 1 74 ? 1.200 2.536 50.292 1.00 81.50 74 GLY A O 1
ATOM 586 N N . LEU A 1 75 ? -0.513 3.668 49.370 1.00 81.75 75 LEU A N 1
ATOM 587 C CA . LEU A 1 75 ? -0.646 2.795 48.204 1.00 81.75 75 LEU A CA 1
ATOM 588 C C . LEU A 1 75 ? 0.441 3.076 47.155 1.00 81.75 75 LEU A C 1
ATOM 590 O O . LEU A 1 75 ? 0.838 4.246 47.005 1.00 81.75 75 LEU A O 1
ATOM 594 N N . PRO A 1 76 ? 0.863 2.036 46.403 1.00 79.88 76 PRO A N 1
ATOM 595 C CA . PRO A 1 76 ? 1.657 2.210 45.192 1.00 79.88 76 PRO A CA 1
ATOM 596 C C . PRO A 1 76 ? 1.087 3.323 44.300 1.00 79.88 76 PRO A C 1
ATOM 598 O O . PRO A 1 76 ? -0.139 3.467 44.253 1.00 79.88 76 PRO A O 1
ATOM 601 N N . PRO A 1 77 ? 1.929 4.156 43.658 1.00 73.44 77 PRO A N 1
ATOM 602 C CA . PRO A 1 77 ? 1.481 5.287 42.846 1.00 73.44 77 PRO A CA 1
ATOM 603 C C . PRO A 1 77 ? 0.385 4.934 41.839 1.00 73.44 77 PRO A C 1
ATOM 605 O O . PRO A 1 77 ? -0.560 5.696 41.708 1.00 73.44 77 PRO A O 1
ATOM 608 N N . GLU A 1 78 ? 0.464 3.763 41.221 1.00 74.44 78 GLU A N 1
ATOM 609 C CA . GLU A 1 78 ? -0.466 3.249 40.220 1.00 74.44 78 GLU A CA 1
ATOM 610 C C . GLU A 1 78 ? -1.842 2.844 40.782 1.00 74.44 78 GLU A C 1
ATOM 612 O O . GLU A 1 78 ? -2.828 2.793 40.041 1.00 74.44 78 GLU A O 1
ATOM 617 N N . ILE A 1 79 ? -1.949 2.588 42.092 1.00 81.12 79 ILE A N 1
ATOM 618 C CA . ILE A 1 79 ? -3.203 2.207 42.753 1.00 81.12 79 ILE A CA 1
ATOM 619 C C . ILE A 1 79 ? -3.864 3.451 43.353 1.00 81.12 79 ILE A C 1
ATOM 621 O O . ILE A 1 79 ? -3.377 4.050 44.313 1.00 81.12 79 ILE A O 1
ATOM 625 N N . SER A 1 80 ? -5.038 3.802 42.828 1.00 78.00 80 SER A N 1
ATOM 626 C CA . SER A 1 80 ? -5.841 4.928 43.319 1.00 78.00 80 SER A CA 1
ATOM 627 C C . SER A 1 80 ? -6.605 4.594 44.602 1.00 78.00 80 SER A C 1
ATOM 629 O O . SER A 1 80 ? -6.707 5.428 45.502 1.00 78.00 80 SER A O 1
ATOM 631 N N . ALA A 1 81 ? -7.141 3.375 44.703 1.00 84.62 81 ALA A N 1
ATOM 632 C CA . ALA A 1 81 ? -7.961 2.958 45.828 1.00 84.62 81 ALA A CA 1
ATOM 633 C C . ALA A 1 81 ? -7.964 1.438 46.005 1.00 84.62 81 ALA A C 1
ATOM 635 O O . ALA A 1 81 ? -7.865 0.675 45.043 1.00 84.62 81 ALA A O 1
ATOM 636 N N . LEU A 1 82 ? -8.160 1.018 47.255 1.00 88.75 82 LEU A N 1
ATOM 637 C CA . LEU A 1 82 ? -8.501 -0.351 47.622 1.00 88.75 82 LEU A CA 1
ATOM 638 C C . LEU A 1 82 ? -9.884 -0.365 48.263 1.00 88.75 82 LEU A C 1
ATOM 640 O O . LEU A 1 82 ? -10.189 0.454 49.130 1.00 88.75 82 LEU A O 1
ATOM 644 N N . SER A 1 83 ? -10.709 -1.330 47.882 1.00 89.31 83 SER A N 1
ATOM 645 C CA . SER A 1 83 ? -11.961 -1.619 48.576 1.00 89.31 83 SER A CA 1
ATOM 646 C C . SER A 1 83 ? -12.182 -3.122 48.675 1.00 89.31 83 SER A C 1
ATOM 648 O O . SER A 1 83 ? -11.531 -3.906 47.992 1.00 89.31 83 SER A O 1
ATOM 650 N N . ARG A 1 84 ? -13.063 -3.557 49.573 1.00 89.50 84 ARG A N 1
ATOM 651 C CA . ARG A 1 84 ? -13.414 -4.973 49.724 1.00 89.50 84 ARG A CA 1
ATOM 652 C C . ARG A 1 84 ? -14.901 -5.137 49.538 1.00 89.50 84 ARG A C 1
ATOM 654 O O . ARG A 1 84 ? -15.683 -4.421 50.157 1.00 89.50 84 ARG A O 1
ATOM 661 N N . THR A 1 85 ? -15.282 -6.115 48.731 1.00 84.88 85 THR A N 1
ATOM 662 C CA . THR A 1 85 ? -16.683 -6.532 48.631 1.00 84.88 85 THR A CA 1
ATOM 663 C C . THR A 1 85 ? -17.036 -7.519 49.740 1.00 84.88 85 THR A C 1
ATOM 665 O O . THR A 1 85 ? -18.163 -7.506 50.227 1.00 84.88 85 THR A O 1
ATOM 668 N N . ASN A 1 86 ? -16.083 -8.350 50.183 1.00 88.06 86 ASN A N 1
ATOM 669 C CA . ASN A 1 86 ? -16.251 -9.286 51.300 1.00 88.06 86 ASN A CA 1
ATOM 670 C C . ASN A 1 86 ? -14.898 -9.737 51.907 1.00 88.06 86 ASN A C 1
ATOM 672 O O . ASN A 1 86 ? -13.853 -9.111 51.692 1.00 88.06 86 ASN A O 1
ATOM 676 N N . SER A 1 87 ? -14.917 -10.812 52.711 1.00 87.12 87 SER A N 1
ATOM 677 C CA . SER A 1 87 ? -13.728 -11.370 53.367 1.00 87.12 87 SER A CA 1
ATOM 678 C C . SER A 1 87 ? -12.625 -11.792 52.391 1.00 87.12 87 SER A C 1
ATOM 680 O O . SER A 1 87 ? -11.443 -11.661 52.716 1.00 87.12 87 SER A O 1
ATOM 682 N N . ASP A 1 88 ? -13.014 -12.222 51.199 1.00 91.44 88 ASP A N 1
ATOM 683 C CA . ASP A 1 88 ? -12.181 -12.997 50.285 1.00 91.44 88 ASP A CA 1
ATOM 684 C C . ASP A 1 88 ? -11.986 -12.313 48.930 1.00 91.44 88 ASP A C 1
ATOM 686 O O . ASP A 1 88 ? -11.282 -12.843 48.077 1.00 91.44 88 ASP A O 1
ATOM 690 N N . MET A 1 89 ? -12.553 -11.119 48.743 1.00 92.00 89 MET A N 1
ATOM 691 C CA . MET A 1 89 ? -12.460 -10.350 47.505 1.00 92.00 89 MET A CA 1
ATOM 692 C C . MET A 1 89 ? -11.990 -8.920 47.772 1.00 92.00 89 MET A C 1
ATOM 694 O O . MET A 1 89 ? -12.642 -8.146 48.484 1.00 92.00 89 MET A O 1
ATOM 698 N N . LEU A 1 90 ? -10.853 -8.586 47.167 1.00 93.12 90 LEU A N 1
ATOM 699 C CA . LEU A 1 90 ? -10.282 -7.250 47.107 1.00 93.12 90 LEU A CA 1
ATOM 700 C C . LEU A 1 90 ? -10.574 -6.651 45.735 1.00 93.12 90 LEU A C 1
ATOM 702 O O . LEU A 1 90 ? -10.459 -7.316 44.711 1.00 93.12 90 LEU A O 1
ATOM 706 N N . ILE A 1 91 ? -10.941 -5.382 45.737 1.00 90.62 91 ILE A N 1
ATOM 707 C CA . ILE A 1 91 ? -11.105 -4.564 44.553 1.00 90.62 91 ILE A CA 1
ATOM 708 C C . ILE A 1 91 ? -9.982 -3.536 44.551 1.00 90.62 91 ILE A C 1
ATOM 710 O O . ILE A 1 91 ? -9.894 -2.701 45.457 1.00 90.62 91 ILE A O 1
ATOM 714 N N . VAL A 1 92 ? -9.131 -3.613 43.538 1.00 88.75 92 VAL A N 1
ATOM 715 C CA . VAL A 1 92 ? -8.043 -2.674 43.287 1.00 88.75 92 VAL A CA 1
ATOM 716 C C . VAL A 1 92 ? -8.477 -1.751 42.158 1.00 88.75 92 VAL A C 1
ATOM 718 O O . VAL A 1 92 ? -8.823 -2.203 41.069 1.00 88.75 92 VAL A O 1
ATOM 721 N N . THR A 1 93 ? -8.485 -0.450 42.410 1.00 82.44 93 THR A N 1
ATOM 722 C CA . THR A 1 93 ? -8.741 0.540 41.364 1.00 82.44 93 THR A CA 1
ATOM 723 C C . THR A 1 93 ? -7.406 1.135 40.951 1.00 82.44 93 THR A C 1
ATOM 725 O O . THR A 1 93 ? -6.827 1.927 41.701 1.00 82.44 93 THR A O 1
ATOM 728 N N . TYR A 1 94 ? -6.911 0.769 39.773 1.00 78.19 94 TYR A N 1
ATOM 729 C CA . TYR A 1 94 ? -5.745 1.429 39.187 1.00 78.19 94 TYR A CA 1
ATOM 730 C C . TYR A 1 94 ? -6.143 2.800 38.642 1.00 78.19 94 TYR A C 1
ATOM 732 O O . TYR A 1 94 ? -7.299 3.022 38.280 1.00 78.19 94 TYR A O 1
ATOM 740 N N . GLN A 1 95 ? -5.202 3.741 38.640 1.00 62.22 95 GLN A N 1
ATOM 741 C CA . GLN A 1 95 ? -5.463 5.130 38.245 1.00 62.22 95 GLN A CA 1
ATOM 742 C C . GLN A 1 95 ? -5.983 5.275 36.801 1.00 62.22 95 GLN A C 1
ATOM 744 O O . GLN A 1 95 ? -6.696 6.239 36.525 1.00 62.22 95 GLN A O 1
ATOM 749 N N . ASN A 1 96 ? -5.690 4.310 35.919 1.00 57.22 96 ASN A N 1
ATOM 750 C CA . ASN A 1 96 ? -5.913 4.405 34.470 1.00 57.22 96 ASN A CA 1
ATOM 751 C C . ASN A 1 96 ? -6.737 3.234 33.890 1.00 57.22 96 ASN A C 1
ATOM 753 O O . ASN A 1 96 ? -6.594 2.913 32.719 1.00 57.22 96 ASN A O 1
ATOM 757 N N . GLU A 1 97 ? -7.564 2.552 34.695 1.00 65.88 97 GLU A N 1
ATOM 758 C CA . GLU A 1 97 ? -8.365 1.416 34.211 1.00 65.88 97 GLU A CA 1
ATOM 759 C C . GLU A 1 97 ? -9.880 1.642 34.324 1.00 65.88 97 GLU A C 1
ATOM 761 O O . GLU A 1 97 ? -10.397 2.249 35.266 1.00 65.88 97 GLU A O 1
ATOM 766 N N . LEU A 1 98 ? -10.606 1.102 33.343 1.00 54.00 98 LEU A N 1
ATOM 767 C CA . LEU A 1 98 ? -12.067 1.131 33.228 1.00 54.00 98 LEU A CA 1
ATOM 768 C C . LEU A 1 98 ? -12.793 0.335 34.299 1.00 54.00 98 LEU A C 1
ATOM 770 O O . LEU A 1 98 ? -13.847 0.739 34.796 1.00 54.00 98 LEU A O 1
ATOM 774 N N . SER A 1 99 ? -12.255 -0.843 34.585 1.00 64.06 99 SER A N 1
ATOM 775 C CA . SER A 1 99 ? -12.857 -1.816 35.472 1.00 64.06 99 SER A CA 1
ATOM 776 C C . SER A 1 99 ? -12.081 -1.884 36.768 1.00 64.06 99 SER A C 1
ATOM 778 O O . SER A 1 99 ? -10.857 -1.864 36.809 1.00 64.06 99 SER A O 1
ATOM 780 N N . SER A 1 100 ? -12.822 -2.015 37.857 1.00 69.62 100 SER A N 1
ATOM 781 C CA . SER A 1 100 ? -12.237 -2.302 39.151 1.00 69.62 100 SER A CA 1
ATOM 782 C C . SER A 1 100 ? -11.679 -3.732 39.153 1.00 69.62 100 SER A C 1
ATOM 784 O O . SER A 1 100 ? -12.405 -4.674 38.823 1.00 69.62 100 SER A O 1
ATOM 786 N N . ASN A 1 101 ? -10.420 -3.906 39.539 1.00 85.00 101 ASN A N 1
ATOM 787 C CA . ASN A 1 101 ? -9.708 -5.171 39.414 1.00 85.00 101 ASN A CA 1
ATOM 788 C C . ASN A 1 101 ? -9.975 -6.069 40.602 1.00 85.00 101 ASN A C 1
ATOM 790 O O . ASN A 1 101 ? -9.725 -5.698 41.747 1.00 85.00 101 ASN A O 1
ATOM 794 N N . GLN A 1 102 ? -10.480 -7.262 40.323 1.00 90.19 102 GLN A N 1
ATOM 795 C CA . GLN A 1 102 ? -10.857 -8.200 41.363 1.00 90.19 102 GLN A CA 1
ATOM 796 C C . GLN A 1 102 ? -9.702 -9.142 41.678 1.00 90.19 102 GLN A C 1
ATOM 798 O O . GLN A 1 102 ? -9.204 -9.842 40.800 1.00 90.19 102 GLN A O 1
ATOM 803 N N . PHE A 1 103 ? -9.320 -9.182 42.949 1.00 93.38 103 PHE A N 1
ATOM 804 C CA . PHE A 1 103 ? -8.340 -10.114 43.478 1.00 93.38 103 PHE A CA 1
ATOM 805 C C . PHE A 1 103 ? -8.995 -11.013 44.519 1.00 93.38 103 PHE A C 1
ATOM 807 O O . PHE A 1 103 ? -9.689 -10.545 45.426 1.00 93.38 103 PHE A O 1
ATOM 814 N N . SER A 1 104 ? -8.718 -12.306 44.429 1.00 93.31 104 SER A N 1
ATOM 815 C CA . SER A 1 104 ? -9.184 -13.296 45.393 1.00 93.31 104 SER A CA 1
ATOM 816 C C . SER A 1 104 ? -8.149 -13.514 46.490 1.00 93.31 104 SER A C 1
ATOM 818 O O . SER A 1 104 ? -6.945 -13.592 46.234 1.00 93.31 104 SER A O 1
ATOM 820 N N . LYS A 1 105 ? -8.611 -13.618 47.736 1.00 94.56 105 LYS A N 1
ATOM 821 C CA . LYS A 1 105 ? -7.746 -13.883 48.883 1.00 94.56 105 LYS A CA 1
ATOM 822 C C . LYS A 1 105 ? -7.215 -15.309 48.835 1.00 94.56 105 LYS A C 1
ATOM 824 O O . LYS A 1 105 ? -7.953 -16.255 48.578 1.00 94.56 105 LYS A O 1
ATOM 829 N N . THR A 1 106 ? -5.943 -15.468 49.168 1.00 93.62 106 THR A N 1
ATOM 830 C CA . THR A 1 106 ? -5.274 -16.767 49.265 1.00 93.62 106 THR A CA 1
ATOM 831 C C . THR A 1 106 ? -4.521 -16.900 50.585 1.00 93.62 106 THR A C 1
ATOM 833 O O . THR A 1 106 ? -4.230 -15.914 51.264 1.00 93.62 106 THR A O 1
ATOM 836 N N . LEU A 1 107 ? -4.245 -18.145 50.986 1.00 91.44 107 LEU A N 1
ATOM 837 C CA . LEU A 1 107 ? -3.576 -18.445 52.259 1.00 91.44 107 LEU A CA 1
ATOM 838 C C . LEU A 1 107 ? -2.075 -18.130 52.232 1.00 91.44 107 LEU A C 1
ATOM 840 O O . LEU A 1 107 ? -1.491 -17.835 53.272 1.00 91.44 107 LEU A O 1
ATOM 844 N N . SER A 1 108 ? -1.445 -18.223 51.062 1.00 93.44 108 SER A N 1
ATOM 845 C CA . SER A 1 108 ? -0.019 -17.972 50.870 1.00 93.44 108 SER A CA 1
ATOM 846 C C . SER A 1 108 ? 0.262 -17.533 49.438 1.00 93.44 108 SER A C 1
ATOM 848 O O . SER A 1 108 ? -0.547 -17.783 48.545 1.00 93.44 108 SER A O 1
ATOM 850 N N . LEU A 1 109 ? 1.451 -16.972 49.213 1.00 94.38 109 LEU A N 1
ATOM 851 C CA . LEU A 1 109 ? 1.984 -16.731 47.871 1.00 94.38 109 LEU A CA 1
ATOM 852 C C . LEU A 1 109 ? 1.915 -17.999 46.994 1.00 94.38 109 LEU A C 1
ATOM 854 O O . LEU A 1 109 ? 2.079 -19.109 47.534 1.00 94.38 109 LEU A O 1
ATOM 858 N N . PRO A 1 110 ? 1.726 -17.852 45.664 1.00 93.06 110 PRO A N 1
ATOM 859 C CA . PRO A 1 110 ? 1.921 -18.945 44.718 1.00 93.06 110 PRO A CA 1
ATOM 860 C C . PRO A 1 110 ? 3.274 -19.619 44.933 1.00 93.06 110 PRO A C 1
ATOM 862 O O . PRO A 1 110 ? 4.236 -18.974 45.354 1.00 93.06 110 PRO A O 1
ATOM 865 N N . THR A 1 111 ? 3.362 -20.917 44.640 1.00 92.81 111 THR A N 1
ATOM 866 C CA . THR A 1 111 ? 4.595 -21.688 44.858 1.00 92.81 111 THR A CA 1
ATOM 867 C C . THR A 1 111 ? 5.794 -21.054 44.151 1.00 92.81 111 THR A C 1
ATOM 869 O O . THR A 1 111 ? 6.834 -20.903 44.789 1.00 92.81 111 THR A O 1
ATOM 872 N N . SER A 1 112 ? 5.624 -20.599 42.905 1.00 92.88 112 SER A N 1
ATOM 873 C CA . SER A 1 112 ? 6.664 -19.906 42.135 1.00 92.88 112 SER A CA 1
ATOM 874 C C . SER A 1 112 ? 7.123 -18.592 42.784 1.00 92.88 112 SER A C 1
ATOM 876 O O . SER A 1 112 ? 8.296 -18.244 42.708 1.00 92.88 112 SER A O 1
ATOM 878 N N . CYS A 1 113 ? 6.245 -17.893 43.510 1.00 94.69 113 CYS A N 1
ATOM 879 C CA . CYS A 1 113 ? 6.559 -16.625 44.179 1.00 94.69 113 CYS A CA 1
ATOM 880 C C . CYS A 1 113 ? 7.166 -16.760 45.577 1.00 94.69 113 CYS A C 1
ATOM 882 O O . CYS A 1 113 ? 7.527 -15.751 46.181 1.00 94.69 113 CYS A O 1
ATOM 884 N N . LYS A 1 114 ? 7.308 -17.976 46.119 1.00 92.06 114 LYS A N 1
ATOM 885 C CA . LYS A 1 114 ? 8.024 -18.180 47.393 1.00 92.06 114 LYS A CA 1
ATOM 886 C C . LYS A 1 114 ? 9.529 -17.943 47.248 1.00 92.06 114 LYS A C 1
ATOM 888 O O . LYS A 1 114 ? 10.182 -17.570 48.219 1.00 92.06 114 LYS A O 1
ATOM 893 N N . THR A 1 115 ? 10.054 -18.142 46.043 1.00 91.31 115 THR A N 1
ATOM 894 C CA . THR A 1 115 ? 11.449 -17.906 45.659 1.00 91.31 115 THR A CA 1
ATOM 895 C C . THR A 1 115 ? 11.464 -17.122 44.345 1.00 91.31 115 THR A C 1
ATOM 897 O O . THR A 1 115 ? 11.718 -17.712 43.295 1.00 91.31 115 THR A O 1
ATOM 900 N N . PRO A 1 116 ? 11.112 -15.822 44.374 1.00 92.00 116 PRO A N 1
ATOM 901 C CA . PRO A 1 116 ? 11.051 -15.020 43.162 1.00 92.00 116 PRO A CA 1
ATOM 902 C C . PRO A 1 116 ? 12.449 -14.857 42.554 1.00 92.00 116 PRO A C 1
ATOM 904 O O . PRO A 1 116 ? 13.447 -14.825 43.278 1.00 92.00 116 PRO A O 1
ATOM 907 N N . ILE A 1 117 ? 12.504 -14.717 41.232 1.00 91.00 117 ILE A N 1
ATOM 908 C CA . ILE A 1 117 ? 13.713 -14.359 40.497 1.00 91.00 117 ILE A CA 1
ATOM 909 C C . ILE A 1 117 ? 14.175 -12.983 40.983 1.00 91.00 117 ILE A C 1
ATOM 911 O O . ILE A 1 117 ? 13.384 -12.039 41.064 1.00 91.00 117 ILE A O 1
ATOM 915 N N . ASN A 1 118 ? 15.458 -12.882 41.324 1.00 85.12 118 ASN A N 1
ATOM 916 C CA . ASN A 1 118 ? 16.089 -11.621 41.667 1.00 85.12 118 ASN A CA 1
ATOM 917 C C . ASN A 1 118 ? 16.622 -10.961 40.390 1.00 85.12 118 ASN A C 1
ATOM 919 O O . ASN A 1 118 ? 17.669 -11.346 39.882 1.00 85.12 118 ASN A O 1
ATOM 923 N N . THR A 1 119 ? 15.911 -9.955 39.886 1.00 84.69 119 THR A N 1
ATOM 924 C CA . THR A 1 119 ? 16.247 -9.241 38.639 1.00 84.69 119 THR A CA 1
ATOM 925 C C . THR A 1 119 ? 17.501 -8.368 38.744 1.00 84.69 119 THR A C 1
ATOM 927 O O . THR A 1 119 ? 17.929 -7.791 37.753 1.00 84.69 119 THR A O 1
ATOM 930 N N . THR A 1 120 ? 18.102 -8.261 39.935 1.00 80.75 120 THR A N 1
ATOM 931 C CA . THR A 1 120 ? 19.400 -7.590 40.131 1.00 80.75 120 THR A CA 1
ATOM 932 C C . THR A 1 120 ? 20.602 -8.521 39.951 1.00 80.75 120 THR A C 1
ATOM 934 O O . THR A 1 120 ? 21.732 -8.039 39.871 1.00 80.75 120 THR A O 1
ATOM 937 N N . ASP A 1 121 ? 20.374 -9.837 39.888 1.00 81.00 121 ASP A N 1
ATOM 938 C CA . ASP A 1 121 ? 21.419 -10.823 39.615 1.00 81.00 121 ASP A CA 1
ATOM 939 C C . ASP A 1 121 ? 21.643 -10.981 38.101 1.00 81.00 121 ASP A C 1
ATOM 941 O O . ASP A 1 121 ? 20.843 -10.537 37.280 1.00 81.00 121 ASP A O 1
ATOM 945 N N . HIS A 1 122 ? 22.733 -11.652 37.715 1.00 85.75 122 HIS A N 1
ATOM 946 C CA . HIS A 1 122 ? 22.941 -12.043 36.321 1.00 85.75 122 HIS A CA 1
ATOM 947 C C . HIS A 1 122 ? 21.852 -13.038 35.887 1.00 85.75 122 HIS A C 1
ATOM 949 O O . HIS A 1 122 ? 21.835 -14.183 36.345 1.00 85.75 122 HIS A O 1
ATOM 955 N N . ILE A 1 123 ? 20.989 -12.620 34.963 1.00 92.94 123 ILE A N 1
ATOM 956 C CA . ILE A 1 123 ? 19.938 -13.450 34.369 1.00 92.94 123 ILE A CA 1
ATOM 957 C C . ILE A 1 123 ? 20.484 -14.150 33.127 1.00 92.94 123 ILE A C 1
ATOM 959 O O . ILE A 1 123 ? 21.041 -13.508 32.243 1.00 92.94 123 ILE A O 1
ATOM 963 N N . SER A 1 124 ? 20.342 -15.474 33.060 1.00 94.88 124 SER A N 1
ATOM 964 C CA . SER A 1 124 ? 20.779 -16.237 31.888 1.00 94.88 124 SER A CA 1
ATOM 965 C C . SER A 1 124 ? 19.739 -16.207 30.760 1.00 94.88 124 SER A C 1
ATOM 967 O O . SER A 1 124 ? 18.537 -16.102 31.019 1.00 94.88 124 SER A O 1
ATOM 969 N N . ALA A 1 125 ? 20.183 -16.375 29.509 1.00 97.00 125 ALA A N 1
ATOM 970 C CA . ALA A 1 125 ? 19.291 -16.474 28.350 1.00 97.00 125 ALA A CA 1
ATOM 971 C C . ALA A 1 125 ? 18.232 -17.577 28.530 1.00 97.00 125 ALA A C 1
ATOM 973 O O . ALA A 1 125 ? 17.056 -17.383 28.217 1.00 97.00 125 ALA A O 1
ATOM 974 N N . THR A 1 126 ? 18.620 -18.709 29.130 1.00 97.19 126 THR A N 1
ATOM 975 C CA . THR A 1 126 ? 17.693 -19.786 29.496 1.00 97.19 126 THR A CA 1
ATOM 976 C C . THR A 1 126 ? 16.602 -19.313 30.452 1.00 97.19 126 THR A C 1
ATOM 978 O O . THR A 1 126 ? 15.435 -19.613 30.223 1.00 97.19 126 THR A O 1
ATOM 981 N N . GLN A 1 127 ? 16.945 -18.579 31.514 1.00 96.00 127 GLN A N 1
ATOM 982 C CA . GLN A 1 127 ? 15.955 -18.114 32.492 1.00 96.00 127 GLN A CA 1
ATOM 983 C C . GLN A 1 127 ? 14.944 -17.144 31.872 1.00 96.00 127 GLN A C 1
ATOM 985 O O . GLN A 1 127 ? 13.749 -17.265 32.146 1.00 96.00 127 GLN A O 1
ATOM 990 N N . THR A 1 128 ? 15.407 -16.225 31.020 1.00 97.00 128 THR A N 1
ATOM 991 C CA . THR A 1 128 ? 14.535 -15.312 30.267 1.00 97.00 128 THR A CA 1
ATOM 992 C C . THR A 1 128 ? 13.591 -16.084 29.347 1.00 97.00 128 THR A C 1
ATOM 994 O O . THR A 1 128 ? 12.381 -15.870 29.403 1.00 97.00 128 THR A O 1
ATOM 997 N N . PHE A 1 129 ? 14.119 -17.028 28.559 1.00 98.31 129 PHE A N 1
ATOM 998 C CA . PHE A 1 129 ? 13.326 -17.834 27.629 1.00 98.31 129 PHE A CA 1
ATOM 999 C C . PHE A 1 129 ? 12.264 -18.692 28.335 1.00 98.31 129 PHE A C 1
ATOM 1001 O O . PHE A 1 129 ? 11.117 -18.724 27.897 1.00 98.31 129 PHE A O 1
ATOM 1008 N N . GLU A 1 130 ? 12.604 -19.363 29.443 1.00 98.00 130 GLU A N 1
ATOM 1009 C CA . GLU A 1 130 ? 11.625 -20.163 30.199 1.00 98.00 130 GLU A CA 1
ATOM 1010 C C . GLU A 1 130 ? 10.501 -19.286 30.759 1.00 98.00 130 GLU A C 1
ATOM 1012 O O . GLU A 1 130 ? 9.327 -19.648 30.680 1.00 98.00 130 GLU A O 1
ATOM 1017 N N . TYR A 1 131 ? 10.844 -18.117 31.313 1.00 97.75 131 TYR A N 1
ATOM 1018 C CA . TYR A 1 131 ? 9.838 -17.185 31.813 1.00 97.75 131 TYR A CA 1
ATOM 1019 C C . TYR A 1 131 ? 8.917 -16.718 30.679 1.00 97.75 131 TYR A C 1
ATOM 1021 O O . TYR A 1 131 ? 7.696 -16.763 30.830 1.00 97.75 131 TYR A O 1
ATOM 1029 N N . PHE A 1 132 ? 9.489 -16.317 29.542 1.00 98.25 132 PHE A N 1
ATOM 1030 C CA . PHE A 1 132 ? 8.751 -15.917 28.344 1.00 98.25 132 PHE A CA 1
ATOM 1031 C C . PHE A 1 132 ? 7.779 -17.012 27.890 1.00 98.25 132 PHE A C 1
ATOM 1033 O O . PHE A 1 132 ? 6.569 -16.785 27.826 1.00 98.25 132 PHE A O 1
ATOM 1040 N N . TRP A 1 133 ? 8.288 -18.226 27.672 1.00 98.44 133 TRP A N 1
ATOM 1041 C CA . TRP A 1 133 ? 7.495 -19.339 27.167 1.00 98.44 133 TRP A CA 1
ATOM 1042 C C . TRP A 1 133 ? 6.312 -19.689 28.069 1.00 98.44 133 TRP A C 1
ATOM 1044 O O . TRP A 1 133 ? 5.173 -19.820 27.606 1.00 98.44 133 TRP A O 1
ATOM 1054 N N . HIS A 1 134 ? 6.583 -19.834 29.370 1.00 98.25 134 HIS A N 1
ATOM 1055 C CA . HIS A 1 134 ? 5.568 -20.203 30.347 1.00 98.25 134 HIS A CA 1
ATOM 1056 C C . HIS A 1 134 ? 4.519 -19.108 30.525 1.00 98.25 134 HIS A C 1
ATOM 1058 O O . HIS A 1 134 ? 3.356 -19.417 30.763 1.00 98.25 134 HIS A O 1
ATOM 1064 N N . THR A 1 135 ? 4.895 -17.840 30.370 1.00 97.94 135 THR A N 1
ATOM 1065 C CA . THR A 1 135 ? 3.938 -16.731 30.454 1.00 97.94 135 THR A CA 1
ATOM 1066 C C . THR A 1 135 ? 2.946 -16.768 29.292 1.00 97.94 135 THR A C 1
ATOM 1068 O O . THR A 1 135 ? 1.740 -16.714 29.523 1.00 97.94 135 THR A O 1
ATOM 1071 N N . PHE A 1 136 ? 3.424 -16.969 28.062 1.00 98.19 136 PHE A N 1
ATOM 1072 C CA . PHE A 1 136 ? 2.551 -17.201 26.907 1.00 98.19 136 PHE A CA 1
ATOM 1073 C C . PHE A 1 136 ? 1.679 -18.442 27.090 1.00 98.19 136 PHE A C 1
ATOM 1075 O O . PHE A 1 136 ? 0.467 -18.375 26.897 1.00 98.19 136 PHE A O 1
ATOM 1082 N N . ASN A 1 137 ? 2.274 -19.557 27.525 1.00 97.88 137 ASN A N 1
ATOM 1083 C CA . ASN A 1 137 ? 1.554 -20.807 27.755 1.00 97.88 137 ASN A CA 1
ATOM 1084 C C . ASN A 1 137 ? 0.375 -20.628 28.722 1.00 97.88 137 ASN A C 1
ATOM 1086 O O . ASN A 1 137 ? -0.684 -21.222 28.523 1.00 97.88 137 ASN A O 1
ATOM 1090 N N . ASP A 1 138 ? 0.576 -19.836 29.768 1.00 97.31 138 ASP A N 1
ATOM 1091 C CA . ASP A 1 138 ? -0.380 -19.669 30.849 1.00 97.31 138 ASP A CA 1
ATOM 1092 C C . ASP A 1 138 ? -1.475 -18.653 30.525 1.00 97.31 138 ASP A C 1
ATOM 1094 O O . ASP A 1 138 ? -2.628 -18.873 30.912 1.00 97.31 138 ASP A O 1
ATOM 1098 N N . TYR A 1 139 ? -1.127 -17.562 29.832 1.00 97.75 139 TYR A N 1
ATOM 1099 C CA . TYR A 1 139 ? -1.989 -16.382 29.733 1.00 97.75 139 TYR A CA 1
ATOM 1100 C C . TYR A 1 139 ? -2.487 -16.039 28.332 1.00 97.75 139 TYR A C 1
ATOM 1102 O O . TYR A 1 139 ? -3.529 -15.394 28.243 1.00 97.75 139 TYR A O 1
ATOM 1110 N N . TYR A 1 140 ? -1.827 -16.483 27.259 1.00 97.94 140 TYR A N 1
ATOM 1111 C CA . TYR A 1 140 ? -2.303 -16.200 25.905 1.00 97.94 140 TYR A CA 1
ATOM 1112 C C . TYR A 1 140 ? -3.594 -16.969 25.600 1.00 97.94 140 TYR A C 1
ATOM 1114 O O . TYR A 1 140 ? -3.680 -18.183 25.813 1.00 97.94 140 TYR A O 1
ATOM 1122 N N . ALA A 1 141 ? -4.613 -16.263 25.109 1.00 96.88 141 ALA A N 1
ATOM 1123 C CA . ALA A 1 141 ? -5.960 -16.814 24.954 1.00 96.88 141 ALA A CA 1
ATOM 1124 C C . ALA A 1 141 ? -6.199 -17.519 23.607 1.00 96.88 141 ALA A C 1
ATOM 1126 O O . ALA A 1 141 ? -7.149 -18.291 23.473 1.00 96.88 141 ALA A O 1
ATOM 1127 N N . PHE A 1 142 ? -5.357 -17.270 22.598 1.00 96.88 142 PHE A N 1
ATOM 1128 C CA . PHE A 1 142 ? -5.748 -17.481 21.200 1.00 96.88 142 PHE A CA 1
ATOM 1129 C C . PHE A 1 142 ? -4.933 -18.522 20.431 1.00 96.88 142 PHE A C 1
ATOM 1131 O O . PHE A 1 142 ? -5.055 -18.574 19.215 1.00 96.88 142 PHE A O 1
ATOM 1138 N N . PHE A 1 143 ? -4.158 -19.400 21.077 1.00 96.88 143 PHE A N 1
ATOM 1139 C CA . PHE A 1 143 ? -3.387 -20.427 20.350 1.00 96.88 143 PHE A CA 1
ATOM 1140 C C . PHE A 1 143 ? -4.246 -21.278 19.404 1.00 96.88 143 PHE A C 1
ATOM 1142 O O . PHE A 1 143 ? -3.888 -21.456 18.244 1.00 96.88 143 PHE A O 1
ATOM 1149 N N . GLU A 1 144 ? -5.406 -21.753 19.874 1.00 95.00 144 GLU A N 1
ATOM 1150 C CA . GLU A 1 144 ? -6.346 -22.521 19.045 1.00 95.00 144 GLU A CA 1
ATOM 1151 C C . GLU A 1 144 ? -6.908 -21.665 17.904 1.00 95.00 144 GLU A C 1
ATOM 1153 O O . GLU A 1 144 ? -6.938 -22.105 16.758 1.00 95.00 144 GLU A O 1
ATOM 1158 N N . LEU A 1 145 ? -7.289 -20.415 18.198 1.00 94.94 145 LEU A N 1
ATOM 1159 C CA . LEU A 1 145 ? -7.813 -19.486 17.199 1.00 94.94 145 LEU A CA 1
ATOM 1160 C C . LEU A 1 145 ? -6.766 -19.119 16.143 1.00 94.94 145 LEU A C 1
ATOM 1162 O O . LEU A 1 145 ? -7.145 -18.889 15.003 1.00 94.94 145 LEU A O 1
ATOM 1166 N N . ARG A 1 146 ? -5.481 -19.050 16.499 1.00 94.44 146 ARG A N 1
ATOM 1167 C CA . ARG A 1 146 ? -4.360 -18.751 15.594 1.00 94.44 146 ARG A CA 1
ATOM 1168 C C . ARG A 1 146 ? -3.768 -20.002 14.937 1.00 94.44 146 ARG A C 1
ATOM 1170 O O . ARG A 1 146 ? -2.864 -19.870 14.126 1.00 94.44 146 ARG A O 1
ATOM 1177 N N . GLU A 1 147 ? -4.280 -21.192 15.258 1.00 96.31 147 GLU A N 1
ATOM 1178 C CA . GLU A 1 147 ? -3.792 -22.476 14.733 1.00 96.31 147 GLU A CA 1
ATOM 1179 C C . GLU A 1 147 ? -2.305 -22.743 15.051 1.00 96.31 147 GLU A C 1
ATOM 1181 O O . GLU A 1 147 ? -1.589 -23.378 14.277 1.00 96.31 147 GLU A O 1
ATOM 1186 N N . VAL A 1 148 ? -1.835 -22.289 16.220 1.00 97.31 148 VAL A N 1
ATOM 1187 C CA . VAL A 1 148 ? -0.445 -22.463 16.668 1.00 97.31 148 VAL A CA 1
ATOM 1188 C C . VAL A 1 148 ? -0.363 -23.487 17.799 1.00 97.31 148 VAL A C 1
ATOM 1190 O O . VAL A 1 148 ? -0.909 -23.288 18.885 1.00 97.31 148 VAL A O 1
ATOM 1193 N N . ASP A 1 149 ? 0.383 -24.571 17.575 1.00 97.75 149 ASP A N 1
ATOM 1194 C CA . ASP A 1 149 ? 0.759 -25.510 18.636 1.00 97.75 149 ASP A CA 1
ATOM 1195 C C . ASP A 1 149 ? 1.918 -24.933 19.460 1.00 97.75 149 ASP A C 1
ATOM 1197 O O . ASP A 1 149 ? 3.092 -25.029 19.096 1.00 97.75 149 ASP A O 1
ATOM 1201 N N . TRP A 1 150 ? 1.581 -24.322 20.596 1.00 97.56 150 TRP A N 1
ATOM 1202 C CA . TRP A 1 150 ? 2.567 -23.677 21.464 1.00 97.56 150 TRP A CA 1
ATOM 1203 C C . TRP A 1 150 ? 3.596 -24.639 22.072 1.00 97.56 150 TRP A C 1
ATOM 1205 O O . TRP A 1 150 ? 4.725 -24.237 22.362 1.00 97.56 150 TRP A O 1
ATOM 1215 N N . GLN A 1 151 ? 3.235 -25.912 22.258 1.00 98.12 151 GLN A N 1
ATOM 1216 C CA . GLN A 1 151 ? 4.191 -26.900 22.753 1.00 98.12 151 GLN A CA 1
ATOM 1217 C C . GLN A 1 151 ? 5.185 -27.279 21.656 1.00 98.12 151 GLN A C 1
ATOM 1219 O O . GLN A 1 151 ? 6.382 -27.339 21.925 1.00 98.12 151 GLN A O 1
ATOM 1224 N N . ALA A 1 152 ? 4.720 -27.449 20.415 1.00 98.31 152 ALA A N 1
ATOM 1225 C CA . ALA A 1 152 ? 5.612 -27.684 19.281 1.00 98.31 152 ALA A CA 1
ATOM 1226 C C . ALA A 1 152 ? 6.607 -26.526 19.086 1.00 98.31 152 ALA A C 1
ATOM 1228 O O . ALA A 1 152 ? 7.782 -26.767 18.809 1.00 98.31 152 ALA A O 1
ATOM 1229 N N . GLN A 1 153 ? 6.166 -25.282 19.307 1.00 97.94 153 GLN A N 1
ATOM 1230 C CA . GLN A 1 153 ? 7.056 -24.119 19.309 1.00 97.94 153 GLN A CA 1
ATOM 1231 C C . GLN A 1 153 ? 8.150 -24.238 20.391 1.00 97.94 153 GLN A C 1
ATOM 1233 O O . GLN A 1 153 ? 9.325 -24.016 20.105 1.00 97.94 153 GLN A O 1
ATOM 1238 N N . TYR A 1 154 ? 7.810 -24.655 21.620 1.00 98.31 154 TYR A N 1
ATOM 1239 C CA . TYR A 1 154 ? 8.821 -24.900 22.663 1.00 98.31 154 TYR A CA 1
ATOM 1240 C C . TYR A 1 154 ? 9.850 -25.936 22.223 1.00 98.31 154 TYR A C 1
ATOM 1242 O O . TYR A 1 154 ? 11.052 -25.696 22.308 1.00 98.31 154 TYR A O 1
ATOM 1250 N N . ASP A 1 155 ? 9.369 -27.079 21.736 1.00 98.50 155 ASP A N 1
ATOM 1251 C CA . ASP A 1 155 ? 10.204 -28.221 21.376 1.00 98.50 155 ASP A CA 1
ATOM 1252 C C . ASP A 1 155 ? 11.153 -27.875 20.214 1.00 98.50 155 ASP A C 1
ATOM 1254 O O . ASP A 1 155 ? 12.273 -28.388 20.150 1.00 98.50 155 ASP A O 1
ATOM 1258 N N . GLN A 1 156 ? 10.734 -26.963 19.328 1.00 98.00 156 GLN A N 1
ATOM 1259 C CA . GLN A 1 156 ? 11.542 -26.428 18.235 1.00 98.00 156 GLN A CA 1
ATOM 1260 C C . GLN A 1 156 ? 12.603 -25.425 18.710 1.00 98.00 156 GLN A C 1
ATOM 1262 O O . GLN A 1 156 ? 13.760 -25.525 18.297 1.00 98.00 156 GLN A O 1
ATOM 1267 N N . PHE A 1 157 ? 12.229 -24.447 19.539 1.00 98.19 157 PHE A N 1
ATOM 1268 C CA . PHE A 1 157 ? 13.091 -23.300 19.847 1.00 98.19 157 PHE A CA 1
ATOM 1269 C C . PHE A 1 157 ? 13.949 -23.484 21.100 1.00 98.19 157 PHE A C 1
ATOM 1271 O O . PHE A 1 157 ? 15.085 -23.010 21.136 1.00 98.19 157 PHE A O 1
ATOM 1278 N N . LYS A 1 158 ? 13.474 -24.227 22.107 1.00 98.19 158 LYS A N 1
ATOM 1279 C CA . LYS A 1 158 ? 14.214 -24.469 23.354 1.00 98.19 158 LYS A CA 1
ATOM 1280 C C . LYS A 1 158 ? 15.637 -25.018 23.132 1.00 98.19 158 LYS A C 1
ATOM 1282 O O . LYS A 1 158 ? 16.543 -24.537 23.816 1.00 98.19 158 LYS A O 1
ATOM 1287 N N . PRO A 1 159 ? 15.891 -25.971 22.207 1.00 98.31 159 PRO A N 1
ATOM 1288 C CA . PRO A 1 159 ? 17.241 -26.486 21.953 1.00 98.31 159 PRO A CA 1
ATOM 1289 C C . PRO A 1 159 ? 18.224 -25.461 21.368 1.00 98.31 159 PRO A C 1
ATOM 1291 O O . PRO A 1 159 ? 19.428 -25.708 21.397 1.00 98.31 159 PRO A O 1
ATOM 1294 N N . LEU A 1 160 ? 17.732 -24.342 20.823 1.00 97.81 160 LEU A N 1
ATOM 1295 C CA . LEU A 1 160 ? 18.560 -23.273 20.256 1.00 97.81 160 LEU A CA 1
ATOM 1296 C C . LEU A 1 160 ? 19.090 -22.310 21.331 1.00 97.81 160 LEU A C 1
ATOM 1298 O O . LEU A 1 160 ? 20.040 -21.573 21.075 1.00 97.81 160 LEU A O 1
ATOM 1302 N N . ILE A 1 161 ? 18.500 -22.317 22.530 1.00 98.25 161 ILE A N 1
ATOM 1303 C CA . ILE A 1 161 ? 18.842 -21.400 23.621 1.00 98.25 161 ILE A CA 1
ATOM 1304 C C . ILE A 1 161 ? 20.106 -21.867 24.345 1.00 98.25 161 ILE A C 1
ATOM 1306 O O . ILE A 1 161 ? 20.172 -22.991 24.848 1.00 98.25 161 ILE A O 1
ATOM 1310 N N . THR A 1 162 ? 21.099 -20.981 24.453 1.00 96.94 162 THR A N 1
ATOM 1311 C CA . THR A 1 162 ? 22.335 -21.230 25.210 1.00 96.94 162 THR A CA 1
ATOM 1312 C C . THR A 1 162 ? 22.683 -20.019 26.067 1.00 96.94 162 THR A C 1
ATOM 1314 O O . THR A 1 162 ? 22.575 -18.889 25.609 1.00 96.94 162 THR A O 1
ATOM 1317 N N . ASP A 1 163 ? 23.167 -20.229 27.293 1.00 97.00 163 ASP A N 1
ATOM 1318 C CA . ASP A 1 163 ? 23.523 -19.122 28.201 1.00 97.00 163 ASP A CA 1
ATOM 1319 C C . ASP A 1 163 ? 24.771 -18.326 27.756 1.00 97.00 163 ASP A C 1
ATOM 1321 O O . ASP A 1 163 ? 25.180 -17.390 28.436 1.00 97.00 163 ASP A O 1
ATOM 1325 N N . THR A 1 164 ? 25.392 -18.702 26.633 1.00 95.69 164 THR A N 1
ATOM 1326 C CA . THR A 1 164 ? 26.524 -17.999 26.008 1.00 95.69 164 THR A CA 1
ATOM 1327 C C . THR A 1 164 ? 26.126 -17.130 24.815 1.00 95.69 164 THR A C 1
ATOM 1329 O O . THR A 1 164 ? 27.003 -16.502 24.227 1.00 95.69 164 THR A O 1
ATOM 1332 N N . MET A 1 165 ? 24.854 -17.149 24.405 1.00 96.38 165 MET A N 1
ATOM 1333 C CA . MET A 1 165 ? 24.366 -16.332 23.290 1.00 96.38 165 MET A CA 1
ATOM 1334 C C . MET A 1 165 ? 24.227 -14.862 23.696 1.00 96.38 165 MET A C 1
ATOM 1336 O O . MET A 1 165 ? 24.084 -14.562 24.881 1.00 96.38 165 MET A O 1
ATOM 1340 N N . ASP A 1 166 ? 24.281 -13.963 22.719 1.00 94.62 166 ASP A N 1
ATOM 1341 C CA . ASP A 1 166 ? 24.034 -12.540 22.936 1.00 94.62 166 ASP A CA 1
ATOM 1342 C C . ASP A 1 166 ? 22.536 -12.195 22.875 1.00 94.62 166 ASP A C 1
ATOM 1344 O O . ASP A 1 166 ? 21.677 -13.023 22.549 1.00 94.62 166 ASP A O 1
ATOM 1348 N N . ASP A 1 167 ? 22.233 -10.948 23.231 1.00 93.62 167 ASP A N 1
ATOM 1349 C CA . ASP A 1 167 ? 20.876 -10.413 23.290 1.00 93.62 167 ASP A CA 1
ATOM 1350 C C . ASP A 1 167 ? 20.195 -10.396 21.915 1.00 93.62 167 ASP A C 1
ATOM 1352 O O . ASP A 1 167 ? 19.006 -10.691 21.824 1.00 93.62 167 ASP A O 1
ATOM 1356 N N . GLU A 1 168 ? 20.935 -10.120 20.838 1.00 93.69 168 GLU A N 1
ATOM 1357 C CA . GLU A 1 168 ? 20.393 -10.111 19.474 1.00 93.69 168 GLU A CA 1
ATOM 1358 C C . GLU A 1 168 ? 19.931 -11.514 19.053 1.00 93.69 168 GLU A C 1
ATOM 1360 O O . GLU A 1 168 ? 18.818 -11.680 18.539 1.00 93.69 168 GLU A O 1
ATOM 1365 N N . ALA A 1 169 ? 20.744 -12.544 19.318 1.00 95.19 169 ALA A N 1
ATOM 1366 C CA . ALA A 1 169 ? 20.389 -13.929 19.033 1.00 95.19 169 ALA A CA 1
ATOM 1367 C C . ALA A 1 169 ? 19.185 -14.394 19.866 1.00 95.19 169 ALA A C 1
ATOM 1369 O O . ALA A 1 169 ? 18.266 -15.014 19.321 1.00 95.19 169 ALA A O 1
ATOM 1370 N N . LEU A 1 170 ? 19.156 -14.074 21.167 1.00 96.94 170 LEU A N 1
ATOM 1371 C CA . LEU A 1 170 ? 18.030 -14.410 22.043 1.00 96.94 170 LEU A CA 1
ATOM 1372 C C . LEU A 1 170 ? 16.737 -13.716 21.588 1.00 96.94 170 LEU A C 1
ATOM 1374 O O . LEU A 1 170 ? 15.706 -14.376 21.446 1.00 96.94 170 LEU A O 1
ATOM 1378 N N . PHE A 1 171 ? 16.797 -12.410 21.311 1.00 95.94 171 PHE A N 1
ATOM 1379 C CA . PHE A 1 171 ? 15.655 -11.622 20.847 1.00 95.94 171 PHE A CA 1
ATOM 1380 C C . PHE A 1 171 ? 15.118 -12.155 19.516 1.00 95.94 171 PHE A C 1
ATOM 1382 O O . PHE A 1 171 ? 13.908 -12.325 19.353 1.00 95.94 171 PHE A O 1
ATOM 1389 N N . THR A 1 172 ? 16.010 -12.485 18.577 1.00 95.19 172 THR A N 1
ATOM 1390 C CA . THR A 1 172 ? 15.645 -13.049 17.268 1.00 95.19 172 THR A CA 1
ATOM 1391 C C . THR A 1 172 ? 14.937 -14.395 17.414 1.00 95.19 172 THR A C 1
ATOM 1393 O O . THR A 1 172 ? 13.912 -14.625 16.775 1.00 95.19 172 THR A O 1
ATOM 1396 N N . ILE A 1 173 ? 15.434 -15.284 18.279 1.00 97.00 173 ILE A N 1
ATOM 1397 C CA . ILE A 1 173 ? 14.788 -16.579 18.531 1.00 97.00 173 ILE A CA 1
ATOM 1398 C C . ILE A 1 173 ? 13.391 -16.386 19.135 1.00 97.00 173 ILE A C 1
ATOM 1400 O O . ILE A 1 173 ? 12.431 -16.997 18.670 1.00 97.00 173 ILE A O 1
ATOM 1404 N N . MET A 1 174 ? 13.268 -15.525 20.149 1.00 97.69 174 MET A N 1
ATOM 1405 C CA . MET A 1 174 ? 12.000 -15.286 20.843 1.00 97.69 174 MET A CA 1
ATOM 1406 C C . MET A 1 174 ? 10.949 -14.632 19.942 1.00 97.69 174 MET A C 1
ATOM 1408 O O . MET A 1 174 ? 9.801 -15.061 19.955 1.00 97.69 174 MET A O 1
ATOM 1412 N N . SER A 1 175 ? 11.334 -13.642 19.134 1.00 96.06 175 SER A N 1
ATOM 1413 C CA . SER A 1 175 ? 10.440 -12.995 18.161 1.00 96.06 175 SER A CA 1
ATOM 1414 C C . SER A 1 175 ? 9.979 -13.962 17.067 1.00 96.06 175 SER A C 1
ATOM 1416 O O . SER A 1 175 ? 8.780 -14.083 16.829 1.00 96.06 175 SER A O 1
ATOM 1418 N N . THR A 1 176 ? 10.897 -14.736 16.478 1.00 95.88 176 THR A N 1
ATOM 1419 C CA . THR A 1 176 ? 10.560 -15.760 15.465 1.00 95.88 176 THR A CA 1
ATOM 1420 C C . THR A 1 176 ? 9.577 -16.801 16.015 1.00 95.88 176 THR A C 1
ATOM 1422 O O . THR A 1 176 ? 8.710 -17.293 15.299 1.00 95.88 176 THR A O 1
ATOM 1425 N N . MET A 1 177 ? 9.682 -17.135 17.303 1.00 97.44 177 MET A N 1
ATOM 1426 C CA . MET A 1 177 ? 8.796 -18.097 17.954 1.00 97.44 177 MET A CA 1
ATOM 1427 C C . MET A 1 177 ? 7.334 -17.617 18.049 1.00 97.44 177 MET A C 1
ATOM 1429 O O . MET A 1 177 ? 6.414 -18.435 18.005 1.00 97.44 177 MET A O 1
ATOM 1433 N N . VAL A 1 178 ? 7.105 -16.308 18.196 1.00 96.88 178 VAL A N 1
ATOM 1434 C CA . VAL A 1 178 ? 5.753 -15.731 18.325 1.00 96.88 178 VAL A CA 1
ATOM 1435 C C . VAL A 1 178 ? 5.214 -15.120 17.032 1.00 96.88 178 VAL A C 1
ATOM 1437 O O . VAL A 1 178 ? 4.011 -14.895 16.942 1.00 96.88 178 VAL A O 1
ATOM 1440 N N . GLU A 1 179 ? 6.051 -14.915 16.013 1.00 94.38 179 GLU A N 1
ATOM 1441 C CA . GLU A 1 179 ? 5.650 -14.427 14.684 1.00 94.38 179 GLU A CA 1
ATOM 1442 C C . GLU A 1 179 ? 4.443 -15.177 14.077 1.00 94.38 179 GLU A C 1
ATOM 1444 O O . GLU A 1 179 ? 3.524 -14.511 13.592 1.00 94.38 179 GLU A O 1
ATOM 1449 N N . PRO A 1 180 ? 4.329 -16.521 14.169 1.00 95.50 180 PRO A N 1
ATOM 1450 C CA . PRO A 1 180 ? 3.174 -17.238 13.627 1.00 95.50 180 PRO A CA 1
ATOM 1451 C C . PRO A 1 180 ? 1.831 -16.896 14.289 1.00 95.50 180 PRO A C 1
ATOM 1453 O O . PRO A 1 180 ? 0.789 -17.249 13.741 1.00 95.50 180 PRO A O 1
ATOM 1456 N N . LEU A 1 181 ? 1.824 -16.235 15.456 1.00 95.00 181 LEU A N 1
ATOM 1457 C CA . LEU A 1 181 ? 0.585 -15.812 16.118 1.00 95.00 181 LEU A CA 1
ATOM 1458 C C . LEU A 1 181 ? -0.148 -14.723 15.323 1.00 95.00 181 LEU A C 1
ATOM 1460 O O . LEU A 1 181 ? -1.376 -14.660 15.400 1.00 95.00 181 LEU A O 1
ATOM 1464 N N . GLN A 1 182 ? 0.575 -13.907 14.543 1.00 92.44 182 GLN A N 1
ATOM 1465 C CA . GLN A 1 182 ? 0.012 -12.821 13.729 1.00 92.44 182 GLN A CA 1
ATOM 1466 C C . GLN A 1 182 ? -0.972 -11.923 14.516 1.00 92.44 182 GLN A C 1
ATOM 1468 O O . GLN A 1 182 ? -2.091 -11.651 14.078 1.00 92.44 182 GLN A O 1
ATOM 1473 N N . ASP A 1 183 ? -0.582 -11.540 15.729 1.00 92.19 183 ASP A N 1
ATOM 1474 C CA . ASP A 1 183 ? -1.344 -10.774 16.711 1.00 92.19 183 ASP A CA 1
ATOM 1475 C C . ASP A 1 183 ? -0.586 -9.483 17.077 1.00 92.19 183 ASP A C 1
ATOM 1477 O O . ASP A 1 183 ? 0.495 -9.557 17.660 1.00 92.19 183 ASP A O 1
ATOM 1481 N N . GLY A 1 184 ? -1.115 -8.301 16.738 1.00 86.69 184 GLY A N 1
ATOM 1482 C CA . GLY A 1 184 ? -0.415 -7.024 16.952 1.00 86.69 184 GLY A CA 1
ATOM 1483 C C . GLY A 1 184 ? -0.213 -6.635 18.408 1.00 86.69 184 GLY A C 1
ATOM 1484 O O . GLY A 1 184 ? 0.722 -5.900 18.722 1.00 86.69 184 GLY A O 1
ATOM 1485 N N . HIS A 1 185 ? -1.009 -7.194 19.317 1.00 90.44 185 HIS A N 1
ATOM 1486 C CA . HIS A 1 185 ? -0.814 -7.034 20.756 1.00 90.44 185 HIS A CA 1
ATOM 1487 C C . HIS A 1 185 ? 0.257 -7.972 21.324 1.00 90.44 185 HIS A C 1
ATOM 1489 O O . HIS A 1 185 ? 0.656 -7.821 22.483 1.00 90.44 185 HIS A O 1
ATOM 1495 N N . VAL A 1 186 ? 0.763 -8.911 20.517 1.00 94.19 186 VAL A N 1
ATOM 1496 C CA . VAL A 1 186 ? 1.984 -9.649 20.825 1.00 94.19 186 VAL A CA 1
ATOM 1497 C C . VAL A 1 186 ? 3.188 -8.820 20.397 1.00 94.19 186 VAL A C 1
ATOM 1499 O O . VAL A 1 186 ? 3.427 -8.618 19.211 1.00 94.19 186 VAL A O 1
ATOM 1502 N N . PHE A 1 187 ? 3.978 -8.361 21.362 1.00 92.50 187 PHE A N 1
ATOM 1503 C CA . PHE A 1 187 ? 5.209 -7.621 21.092 1.00 92.50 187 PHE A CA 1
ATOM 1504 C C . PHE A 1 187 ? 6.344 -8.051 22.014 1.00 92.50 187 PHE A C 1
ATOM 1506 O O . PHE A 1 187 ? 6.116 -8.609 23.088 1.00 92.50 187 PHE A O 1
ATOM 1513 N N . LEU A 1 188 ? 7.570 -7.747 21.594 1.00 93.12 188 LEU A N 1
ATOM 1514 C CA . LEU A 1 188 ? 8.779 -7.834 22.407 1.00 93.12 188 LEU A CA 1
ATOM 1515 C C . LEU A 1 188 ? 9.578 -6.545 22.201 1.00 93.12 188 LEU A C 1
ATOM 1517 O O . LEU A 1 188 ? 9.760 -6.106 21.068 1.00 93.12 188 LEU A O 1
ATOM 1521 N N . SER A 1 189 ? 10.042 -5.930 23.280 1.00 90.69 189 SER A N 1
ATOM 1522 C CA . SER A 1 189 ? 10.788 -4.674 23.238 1.00 90.69 189 SER A CA 1
ATOM 1523 C C . SER A 1 189 ? 11.972 -4.708 24.201 1.00 90.69 189 SER A C 1
ATOM 1525 O O . SER A 1 189 ? 11.873 -5.157 25.344 1.00 90.69 189 SER A O 1
ATOM 1527 N N . ALA A 1 190 ? 13.107 -4.238 23.704 1.00 88.19 190 ALA A N 1
ATOM 1528 C CA . ALA A 1 190 ? 14.358 -4.025 24.405 1.00 88.19 190 ALA A CA 1
ATOM 1529 C C . ALA A 1 190 ? 14.924 -2.660 23.976 1.00 88.19 190 ALA A C 1
ATOM 1531 O O . ALA A 1 190 ? 14.451 -2.062 23.015 1.00 88.19 190 ALA A O 1
ATOM 1532 N N . GLU A 1 191 ? 15.986 -2.177 24.624 1.00 81.38 191 GLU A N 1
ATOM 1533 C CA . GLU A 1 191 ? 16.549 -0.846 24.329 1.00 81.38 191 GLU A CA 1
ATOM 1534 C C . GLU A 1 191 ? 16.944 -0.646 22.848 1.00 81.38 191 GLU A C 1
ATOM 1536 O O . GLU A 1 191 ? 16.851 0.463 22.331 1.00 81.38 191 GLU A O 1
ATOM 1541 N N . GLN A 1 192 ? 17.370 -1.710 22.154 1.00 81.69 192 GLN A N 1
ATOM 1542 C CA . GLN A 1 192 ? 17.827 -1.656 20.754 1.00 81.69 192 GLN A CA 1
ATOM 1543 C C . GLN A 1 192 ? 16.964 -2.470 19.781 1.00 81.69 192 GLN A C 1
ATOM 1545 O O . GLN A 1 192 ? 17.194 -2.419 18.570 1.00 81.69 192 GLN A O 1
ATOM 1550 N N . PHE A 1 193 ? 15.996 -3.230 20.293 1.00 83.19 193 PHE A N 1
ATOM 1551 C CA . PHE A 1 193 ? 15.241 -4.206 19.516 1.00 83.19 193 PHE A CA 1
ATOM 1552 C C . PHE A 1 193 ? 13.749 -4.035 19.772 1.00 83.19 193 PHE A C 1
ATOM 1554 O O . PHE A 1 193 ? 13.313 -3.955 20.916 1.00 83.19 193 PHE A O 1
ATOM 1561 N N . GLU A 1 194 ? 12.959 -4.045 18.709 1.00 84.81 194 GLU A N 1
ATOM 1562 C CA . GLU A 1 194 ? 11.503 -4.052 18.788 1.00 84.81 194 GLU A CA 1
ATOM 1563 C C . GLU A 1 194 ? 10.962 -5.139 17.873 1.00 84.81 194 GLU A C 1
ATOM 1565 O O . GLU A 1 194 ? 11.560 -5.443 16.841 1.00 84.81 194 GLU A O 1
ATOM 1570 N N . PHE A 1 195 ? 9.851 -5.739 18.285 1.00 86.62 195 PHE A N 1
ATOM 1571 C CA . PHE A 1 195 ? 9.085 -6.717 17.538 1.00 86.62 195 PHE A CA 1
ATOM 1572 C C . PHE A 1 195 ? 7.603 -6.519 17.803 1.00 86.62 195 PHE A C 1
ATOM 1574 O O . PHE A 1 195 ? 7.196 -6.397 18.955 1.00 86.62 195 PHE A O 1
ATOM 1581 N N . SER A 1 196 ? 6.802 -6.584 16.743 1.00 85.38 196 SER A N 1
ATOM 1582 C CA . SER A 1 196 ? 5.359 -6.767 16.830 1.00 85.38 196 SER A CA 1
ATOM 1583 C C . SER A 1 196 ? 4.954 -7.957 15.980 1.00 85.38 196 SER A C 1
ATOM 1585 O O . SER A 1 196 ? 5.448 -8.140 14.867 1.00 85.38 196 SER A O 1
ATOM 1587 N N . GLY A 1 197 ? 4.019 -8.731 16.511 1.00 87.25 197 GLY A N 1
ATOM 1588 C CA . GLY A 1 197 ? 3.387 -9.836 15.831 1.00 87.25 197 GLY A CA 1
ATOM 1589 C C . GLY A 1 197 ? 2.234 -9.413 14.934 1.00 87.25 197 GLY A C 1
ATOM 1590 O O . GLY A 1 197 ? 1.515 -10.309 14.525 1.00 87.25 197 GLY A O 1
ATOM 1591 N N . ALA A 1 198 ? 1.999 -8.125 14.642 1.00 82.88 198 ALA A N 1
ATOM 1592 C CA . ALA A 1 198 ? 0.817 -7.734 13.868 1.00 82.88 198 ALA A CA 1
ATOM 1593 C C . ALA A 1 198 ? 0.748 -8.452 12.520 1.00 82.88 198 ALA A C 1
ATOM 1595 O O . ALA A 1 198 ? 1.760 -8.725 11.866 1.00 82.88 198 ALA A O 1
ATOM 1596 N N . LYS A 1 199 ? -0.477 -8.788 12.115 1.00 84.44 199 LYS A N 1
ATOM 1597 C CA . LYS A 1 199 ? -0.697 -9.489 10.853 1.00 84.44 199 LYS A CA 1
ATOM 1598 C C . LYS A 1 199 ? -0.275 -8.596 9.671 1.00 84.44 199 LYS A C 1
ATOM 1600 O O . LYS A 1 199 ? -0.462 -7.378 9.737 1.00 84.44 199 LYS A O 1
ATOM 1605 N N . PRO A 1 200 ? 0.238 -9.176 8.572 1.00 79.25 200 PRO A N 1
ATOM 1606 C CA . PRO A 1 200 ? 0.464 -8.425 7.341 1.00 79.25 200 PRO A CA 1
ATOM 1607 C C . PRO A 1 200 ? -0.810 -7.699 6.892 1.00 79.25 200 PRO A C 1
ATOM 1609 O O . PRO A 1 200 ? -1.910 -8.254 6.975 1.00 79.25 200 PRO A O 1
ATOM 1612 N N . SER A 1 201 ? -0.664 -6.466 6.411 1.00 79.50 201 SER A N 1
ATOM 1613 C CA . SER A 1 201 ? -1.755 -5.706 5.802 1.00 79.50 201 SER A CA 1
ATOM 1614 C C . SER A 1 201 ? -1.233 -4.872 4.628 1.00 79.50 201 SER A C 1
ATOM 1616 O O . SER A 1 201 ? -0.144 -4.301 4.742 1.00 79.50 201 SER A O 1
ATOM 1618 N N . PRO A 1 202 ? -1.996 -4.728 3.527 1.00 78.69 202 PRO A N 1
ATOM 1619 C CA . PRO A 1 202 ? -1.617 -3.915 2.376 1.00 78.69 202 PRO A CA 1
ATOM 1620 C C . PRO A 1 202 ? -1.052 -2.523 2.686 1.00 78.69 202 PRO A C 1
ATOM 1622 O O . PRO A 1 202 ? -0.147 -2.077 1.990 1.00 78.69 202 PRO A O 1
ATOM 1625 N N . LEU A 1 203 ? -1.551 -1.817 3.709 1.00 79.19 203 LEU A N 1
ATOM 1626 C CA . LEU A 1 203 ? -1.000 -0.510 4.087 1.00 79.19 203 LEU A CA 1
ATOM 1627 C C . LEU A 1 203 ? 0.401 -0.629 4.711 1.00 79.19 203 LEU A C 1
ATOM 1629 O O . LEU A 1 203 ? 1.293 0.132 4.343 1.00 79.19 203 LEU A O 1
ATOM 1633 N N . LEU A 1 204 ? 0.613 -1.582 5.623 1.00 80.00 204 LEU A N 1
ATOM 1634 C CA . LEU A 1 204 ? 1.933 -1.814 6.221 1.00 80.00 204 LEU A CA 1
ATOM 1635 C C . LEU A 1 204 ? 2.946 -2.290 5.170 1.00 80.00 204 LEU A C 1
ATOM 1637 O O . LEU A 1 204 ? 4.095 -1.848 5.177 1.00 80.00 204 LEU A O 1
ATOM 1641 N N . ASP A 1 205 ? 2.510 -3.120 4.222 1.00 83.06 205 ASP A N 1
ATOM 1642 C CA . ASP A 1 205 ? 3.345 -3.535 3.095 1.00 83.06 205 ASP A CA 1
ATOM 1643 C C . ASP A 1 205 ? 3.645 -2.353 2.157 1.00 83.06 205 ASP A C 1
ATOM 1645 O O . ASP A 1 205 ? 4.784 -2.172 1.727 1.00 83.06 205 ASP A O 1
ATOM 1649 N N . ALA A 1 206 ? 2.675 -1.472 1.897 1.00 83.06 206 ALA A N 1
ATOM 1650 C CA . ALA A 1 206 ? 2.914 -0.258 1.118 1.00 83.06 206 ALA A CA 1
ATOM 1651 C C . ALA A 1 206 ? 3.925 0.684 1.795 1.00 83.06 206 ALA A C 1
ATOM 1653 O O . ALA A 1 206 ? 4.794 1.225 1.114 1.00 83.06 206 ALA A O 1
ATOM 1654 N N . ILE A 1 207 ? 3.872 0.841 3.125 1.00 84.56 207 ILE A N 1
ATOM 1655 C CA . ILE A 1 207 ? 4.856 1.615 3.907 1.00 84.56 207 ILE A CA 1
ATOM 1656 C C . ILE A 1 207 ? 6.264 1.040 3.727 1.00 84.56 207 ILE A C 1
ATOM 1658 O O . ILE A 1 207 ? 7.189 1.769 3.362 1.00 84.56 207 ILE A O 1
ATOM 1662 N N . GLN A 1 208 ? 6.415 -0.273 3.907 1.00 86.44 208 GLN A N 1
ATOM 1663 C CA . GLN A 1 208 ? 7.689 -0.965 3.706 1.00 86.44 208 GLN A CA 1
ATOM 1664 C C . GLN A 1 208 ? 8.200 -0.820 2.267 1.00 86.44 208 GLN A C 1
ATOM 1666 O O . GLN A 1 208 ? 9.388 -0.586 2.030 1.00 86.44 208 GLN A O 1
ATOM 1671 N N . GLY A 1 209 ? 7.303 -0.964 1.291 1.00 88.81 209 GLY A N 1
ATOM 1672 C CA . GLY A 1 209 ? 7.610 -0.814 -0.124 1.00 88.81 209 GLY A CA 1
ATOM 1673 C C . GLY A 1 209 ? 8.038 0.608 -0.487 1.00 88.81 209 GLY A C 1
ATOM 1674 O O . GLY A 1 209 ? 9.013 0.780 -1.215 1.00 88.81 209 GLY A O 1
ATOM 1675 N N . LEU A 1 210 ? 7.360 1.624 0.052 1.00 86.31 210 LEU A N 1
ATOM 1676 C CA . LEU A 1 210 ? 7.712 3.040 -0.095 1.00 86.31 210 LEU A CA 1
ATOM 1677 C C . LEU A 1 210 ? 9.091 3.343 0.495 1.00 86.31 210 LEU A C 1
ATOM 1679 O O . LEU A 1 210 ? 9.912 3.969 -0.174 1.00 86.31 210 LEU A O 1
ATOM 1683 N N . ALA A 1 211 ? 9.372 2.857 1.706 1.00 88.38 211 ALA A N 1
ATOM 1684 C CA . ALA A 1 211 ? 10.658 3.075 2.360 1.00 88.38 211 ALA A CA 1
ATOM 1685 C C . ALA A 1 211 ? 11.829 2.490 1.553 1.00 88.38 211 ALA A C 1
ATOM 1687 O O . ALA A 1 211 ? 12.884 3.115 1.407 1.00 88.38 211 ALA A O 1
ATOM 1688 N N . ARG A 1 212 ? 11.616 1.300 0.975 1.00 90.69 212 ARG A N 1
ATOM 1689 C CA . ARG A 1 212 ? 12.614 0.573 0.176 1.00 90.69 212 ARG A CA 1
ATOM 1690 C C . ARG A 1 212 ? 12.689 1.040 -1.278 1.00 90.69 212 ARG A C 1
ATOM 1692 O O . ARG A 1 212 ? 13.721 0.833 -1.911 1.00 90.69 212 ARG A O 1
ATOM 1699 N N . ALA A 1 213 ? 11.669 1.711 -1.815 1.00 87.06 213 ALA A N 1
ATOM 1700 C CA . ALA A 1 213 ? 11.690 2.237 -3.184 1.00 87.06 213 ALA A CA 1
ATOM 1701 C C . ALA A 1 213 ? 12.850 3.226 -3.419 1.00 87.06 213 ALA A C 1
ATOM 1703 O O . ALA A 1 213 ? 13.420 3.271 -4.515 1.00 87.06 213 ALA A O 1
ATOM 1704 N N . SER A 1 214 ? 13.255 3.961 -2.379 1.00 87.12 214 SER A N 1
ATOM 1705 C CA . SER A 1 214 ? 14.400 4.881 -2.402 1.00 87.12 214 SER A CA 1
ATOM 1706 C C . SER A 1 214 ? 15.752 4.181 -2.586 1.00 87.12 214 SER A C 1
ATOM 1708 O O . SER A 1 214 ? 16.736 4.828 -2.956 1.00 87.12 214 SER A O 1
ATOM 1710 N N . LEU A 1 215 ? 15.831 2.851 -2.411 1.00 90.88 215 LEU A N 1
ATOM 1711 C CA . LEU A 1 215 ? 17.074 2.100 -2.634 1.00 90.88 215 LEU A CA 1
ATOM 1712 C C . LEU A 1 215 ? 17.544 2.226 -4.085 1.00 90.88 215 LEU A C 1
ATOM 1714 O O . LEU A 1 215 ? 18.743 2.187 -4.346 1.00 90.88 215 LEU A O 1
ATOM 1718 N N . ARG A 1 216 ? 16.622 2.478 -5.026 1.00 85.62 216 ARG A N 1
ATOM 1719 C CA . ARG A 1 216 ? 16.947 2.789 -6.426 1.00 85.62 216 ARG A CA 1
ATOM 1720 C C . ARG A 1 216 ? 17.886 3.996 -6.562 1.00 85.62 216 ARG A C 1
ATOM 1722 O O . ARG A 1 216 ? 18.670 4.054 -7.502 1.00 85.62 216 ARG A O 1
ATOM 1729 N N . THR A 1 217 ? 17.815 4.954 -5.641 1.00 84.75 217 THR A N 1
ATOM 1730 C CA . THR A 1 217 ? 18.686 6.140 -5.593 1.00 84.75 217 THR A CA 1
ATOM 1731 C C . THR A 1 217 ? 19.780 6.023 -4.529 1.00 84.75 217 THR A C 1
ATOM 1733 O O . THR A 1 217 ? 20.425 7.012 -4.192 1.00 84.75 217 THR A O 1
ATOM 1736 N N . GLY A 1 218 ? 20.004 4.823 -3.985 1.00 85.69 218 GLY A N 1
ATOM 1737 C CA . GLY A 1 218 ? 21.027 4.563 -2.977 1.00 85.69 218 GLY A CA 1
ATOM 1738 C C . GLY A 1 218 ? 20.672 4.992 -1.555 1.00 85.69 218 GLY A C 1
ATOM 1739 O O . GLY A 1 218 ? 21.579 5.115 -0.734 1.00 85.69 218 GLY A O 1
ATOM 1740 N N . GLN A 1 219 ? 19.391 5.223 -1.252 1.00 86.25 219 GLN A N 1
ATOM 1741 C CA . GLN A 1 219 ? 18.927 5.648 0.073 1.00 86.25 219 GLN A CA 1
ATOM 1742 C C . GLN A 1 219 ? 17.855 4.695 0.612 1.00 86.25 219 GLN A C 1
ATOM 1744 O O . GLN A 1 219 ? 16.976 4.276 -0.121 1.00 86.25 219 GLN A O 1
ATOM 1749 N N . GLU A 1 220 ? 17.886 4.365 1.898 1.00 83.56 220 GLU A N 1
ATOM 1750 C CA . GLU A 1 220 ? 16.779 3.668 2.569 1.00 83.56 220 GLU A CA 1
ATOM 1751 C C . GLU A 1 220 ? 16.104 4.685 3.489 1.00 83.56 220 GLU A C 1
ATOM 1753 O O . GLU A 1 220 ? 16.789 5.313 4.298 1.00 83.56 220 GLU A O 1
ATOM 1758 N N . LEU A 1 221 ? 14.797 4.907 3.325 1.00 87.00 221 LEU A N 1
ATOM 1759 C CA . LEU A 1 221 ? 14.053 5.794 4.222 1.00 87.00 221 LEU A CA 1
ATOM 1760 C C . LEU A 1 221 ? 13.700 5.056 5.513 1.00 87.00 221 LEU A C 1
ATOM 1762 O O . LEU A 1 221 ? 13.489 3.842 5.499 1.00 87.00 221 LEU A O 1
ATOM 1766 N N . ASP A 1 222 ? 13.599 5.794 6.617 1.00 83.38 222 ASP A N 1
ATOM 1767 C CA . ASP A 1 222 ? 13.037 5.247 7.847 1.00 83.38 222 ASP A CA 1
ATOM 1768 C C . ASP A 1 222 ? 11.519 5.088 7.679 1.00 83.38 222 ASP A C 1
ATOM 1770 O O . ASP A 1 222 ? 10.818 5.994 7.221 1.00 83.38 222 ASP A O 1
ATOM 1774 N N . GLU A 1 223 ? 10.990 3.920 8.030 1.00 82.12 223 GLU A N 1
ATOM 1775 C CA . GLU A 1 223 ? 9.566 3.629 7.871 1.00 82.12 223 GLU A CA 1
ATOM 1776 C C . GLU A 1 223 ? 8.684 4.537 8.753 1.00 82.12 223 GLU A C 1
ATOM 1778 O O . GLU A 1 223 ? 7.541 4.827 8.397 1.00 82.12 223 GLU A O 1
ATOM 1783 N N . SER A 1 224 ? 9.223 5.054 9.863 1.00 79.31 224 SER A N 1
ATOM 1784 C CA . SER A 1 224 ? 8.548 6.032 10.728 1.00 79.31 224 SER A CA 1
ATOM 1785 C C . SER A 1 224 ? 8.318 7.383 10.042 1.00 79.31 224 SER A C 1
ATOM 1787 O O . SER A 1 224 ? 7.254 7.995 10.208 1.00 79.31 224 SER A O 1
ATOM 1789 N N . ASP A 1 225 ? 9.270 7.818 9.216 1.00 83.69 225 ASP A N 1
ATOM 1790 C CA . ASP A 1 225 ? 9.153 9.036 8.416 1.00 83.69 225 ASP A CA 1
ATOM 1791 C C . ASP A 1 225 ? 8.086 8.852 7.329 1.00 83.69 225 ASP A C 1
ATOM 1793 O O . ASP A 1 225 ? 7.256 9.739 7.104 1.00 83.69 225 ASP A O 1
ATOM 1797 N N . VAL A 1 226 ? 8.047 7.665 6.708 1.00 85.94 226 VAL A N 1
ATOM 1798 C CA . VAL A 1 226 ? 7.011 7.303 5.728 1.00 85.94 226 VAL A CA 1
ATOM 1799 C C . VAL A 1 226 ? 5.625 7.336 6.375 1.00 85.94 226 VAL A C 1
ATOM 1801 O O . VAL A 1 226 ? 4.730 7.994 5.849 1.00 85.94 226 VAL A O 1
ATOM 1804 N N . ILE A 1 227 ? 5.442 6.708 7.542 1.00 83.25 227 ILE A N 1
ATOM 1805 C CA . ILE A 1 227 ? 4.170 6.736 8.287 1.00 83.25 227 ILE A CA 1
ATOM 1806 C C . ILE A 1 227 ? 3.731 8.173 8.579 1.00 83.25 227 ILE A C 1
ATOM 1808 O O . ILE A 1 227 ? 2.580 8.536 8.328 1.00 83.25 227 ILE A O 1
ATOM 1812 N N . SER A 1 228 ? 4.647 9.002 9.082 1.00 82.75 228 SER A N 1
ATOM 1813 C CA . SER A 1 228 ? 4.356 10.395 9.434 1.00 82.75 228 SER A CA 1
ATOM 1814 C C . SER A 1 228 ? 3.899 11.198 8.212 1.00 82.75 228 SER A C 1
ATOM 1816 O O . SER A 1 228 ? 2.901 11.922 8.278 1.00 82.75 228 SER A O 1
ATOM 1818 N N . SER A 1 229 ? 4.571 11.009 7.072 1.00 84.00 229 SER A N 1
ATOM 1819 C CA . SER A 1 229 ? 4.195 11.619 5.793 1.00 84.00 229 SER A CA 1
ATOM 1820 C C . SER A 1 229 ? 2.817 11.157 5.306 1.00 84.00 229 SER A C 1
ATOM 1822 O O . SER A 1 229 ? 1.995 11.977 4.879 1.00 84.00 229 SER A O 1
ATOM 1824 N N . LEU A 1 230 ? 2.518 9.859 5.428 1.00 83.00 230 LEU A N 1
ATOM 1825 C CA . LEU A 1 230 ? 1.230 9.309 5.015 1.00 83.00 230 LEU A CA 1
ATOM 1826 C C . LEU A 1 230 ? 0.077 9.844 5.873 1.00 83.00 230 LEU A C 1
ATOM 1828 O O . LEU A 1 230 ? -0.955 10.242 5.334 1.00 83.00 230 LEU A O 1
ATOM 1832 N N . ILE A 1 231 ? 0.256 9.916 7.196 1.00 83.31 231 ILE A N 1
ATOM 1833 C CA . ILE A 1 231 ? -0.741 10.484 8.117 1.00 83.31 231 ILE A CA 1
ATOM 1834 C C . ILE A 1 231 ? -0.986 11.963 7.801 1.00 83.31 231 ILE A C 1
ATOM 1836 O O . ILE A 1 231 ? -2.142 12.389 7.719 1.00 83.31 231 ILE A O 1
ATOM 1840 N N . ALA A 1 232 ? 0.077 12.746 7.594 1.00 84.75 232 ALA A N 1
ATOM 1841 C CA . ALA A 1 232 ? -0.038 14.162 7.250 1.00 84.75 232 ALA A CA 1
ATOM 1842 C C . ALA A 1 232 ? -0.809 14.361 5.936 1.00 84.75 232 ALA A C 1
ATOM 1844 O O . ALA A 1 232 ? -1.742 15.165 5.864 1.00 84.75 232 ALA A O 1
ATOM 1845 N N . SER A 1 233 ? -0.479 13.565 4.920 1.00 85.75 233 SER A N 1
ATOM 1846 C CA . SER A 1 233 ? -1.173 13.568 3.632 1.00 85.75 233 SER A CA 1
ATOM 1847 C C . SER A 1 233 ? -2.642 13.168 3.787 1.00 85.75 233 SER A C 1
ATOM 1849 O O . SER A 1 233 ? -3.523 13.852 3.270 1.00 85.75 233 SER A O 1
ATOM 1851 N N . HIS A 1 234 ? -2.944 12.141 4.588 1.00 87.06 234 HIS A N 1
ATOM 1852 C CA . HIS A 1 234 ? -4.318 11.719 4.854 1.00 87.06 234 HIS A CA 1
ATOM 1853 C C . HIS A 1 234 ? -5.157 12.829 5.510 1.00 87.06 234 HIS A C 1
ATOM 1855 O O . HIS A 1 234 ? -6.313 13.057 5.136 1.00 87.06 234 HIS A O 1
ATOM 1861 N N . GLN A 1 235 ? -4.579 13.555 6.471 1.00 87.56 235 GLN A N 1
ATOM 1862 C CA . GLN A 1 235 ? -5.227 14.694 7.131 1.00 87.56 235 GLN A CA 1
ATOM 1863 C C . GLN A 1 235 ? -5.440 15.875 6.174 1.00 87.56 235 GLN A C 1
ATOM 1865 O O . GLN A 1 235 ? -6.509 16.495 6.191 1.00 87.56 235 GLN A O 1
ATOM 1870 N N . SER A 1 236 ? -4.451 16.158 5.322 1.00 86.56 236 SER A N 1
ATOM 1871 C CA . SER A 1 236 ? -4.543 17.196 4.291 1.00 86.56 236 SER A CA 1
ATOM 1872 C C . SER A 1 236 ? -5.692 16.907 3.324 1.00 86.56 236 SER A C 1
ATOM 1874 O O . SER A 1 236 ? -6.593 17.728 3.161 1.00 86.56 236 SER A O 1
ATOM 1876 N N . ILE A 1 237 ? -5.742 15.686 2.787 1.00 87.25 237 ILE A N 1
ATOM 1877 C CA . ILE A 1 237 ? -6.767 15.256 1.830 1.00 87.25 237 ILE A CA 1
ATOM 1878 C C . ILE A 1 237 ? -8.153 15.281 2.458 1.00 87.25 237 ILE A C 1
ATOM 1880 O O . ILE A 1 237 ? -9.083 15.830 1.877 1.00 87.25 237 ILE A O 1
ATOM 1884 N N . THR A 1 238 ? -8.297 14.763 3.677 1.00 89.00 238 THR A N 1
ATOM 1885 C CA . THR A 1 238 ? -9.579 14.805 4.396 1.00 89.00 238 THR A CA 1
ATOM 1886 C C . THR A 1 238 ? -10.103 16.237 4.534 1.00 89.00 238 THR 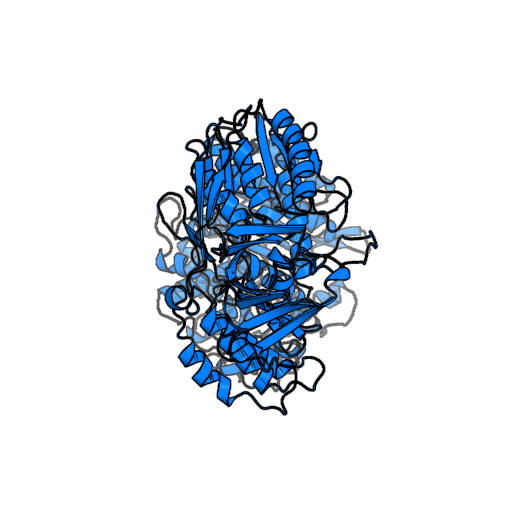A C 1
ATOM 1888 O O . THR A 1 238 ? -11.298 16.489 4.382 1.00 89.00 238 THR A O 1
ATOM 1891 N N . SER A 1 239 ? -9.204 17.198 4.765 1.00 89.25 239 SER A N 1
ATOM 1892 C CA . SER A 1 239 ? -9.565 18.611 4.900 1.00 89.25 239 SER A CA 1
ATOM 1893 C C . SER A 1 239 ? -10.111 19.216 3.602 1.00 89.25 239 SER A C 1
ATOM 1895 O O . SER A 1 239 ? -10.881 20.169 3.675 1.00 89.25 239 SER A O 1
ATOM 1897 N N . THR A 1 240 ? -9.790 18.654 2.429 1.00 86.75 240 THR A N 1
ATOM 1898 C CA . THR A 1 240 ? -10.307 19.133 1.130 1.00 86.75 240 THR A CA 1
ATOM 1899 C C . THR A 1 240 ? -11.807 18.878 0.946 1.00 86.75 240 THR A C 1
ATOM 1901 O O . THR A 1 240 ? -12.485 19.657 0.279 1.00 86.75 240 THR A O 1
ATOM 1904 N N . TYR A 1 241 ? -12.362 17.854 1.606 1.00 89.00 241 TYR A N 1
ATOM 1905 C CA . TYR A 1 241 ? -13.806 17.586 1.616 1.00 89.00 241 TYR A CA 1
ATOM 1906 C C . TYR A 1 241 ? -14.580 18.545 2.530 1.00 89.00 241 TYR A C 1
ATOM 1908 O O . TYR A 1 241 ? -15.809 18.621 2.468 1.00 89.00 241 TYR A O 1
ATOM 1916 N N . ILE A 1 242 ? -13.882 19.271 3.405 1.00 93.00 242 ILE A N 1
ATOM 1917 C CA . ILE A 1 242 ? -14.479 20.151 4.402 1.00 93.00 242 ILE A CA 1
ATOM 1918 C C . ILE A 1 242 ? -14.385 21.597 3.919 1.00 93.00 242 ILE A C 1
ATOM 1920 O O . ILE A 1 242 ? -13.329 22.099 3.545 1.00 93.00 242 ILE A O 1
ATOM 1924 N N . THR A 1 243 ? -15.500 22.322 3.974 1.00 93.12 243 THR A N 1
ATOM 1925 C CA . THR A 1 243 ? -15.512 23.740 3.605 1.00 93.12 243 THR A CA 1
ATOM 1926 C C . THR A 1 243 ? -14.578 24.546 4.520 1.00 93.12 243 THR A C 1
ATOM 1928 O O . THR A 1 243 ? -14.692 24.429 5.746 1.00 93.12 243 THR A O 1
ATOM 1931 N N . PRO A 1 244 ? -13.728 25.446 3.982 1.00 93.75 244 PRO A N 1
ATOM 1932 C CA . PRO A 1 244 ? -12.759 26.197 4.788 1.00 93.75 244 PRO A CA 1
ATOM 1933 C C . PRO A 1 244 ? -13.376 26.955 5.974 1.00 93.75 244 PRO A C 1
ATOM 1935 O O . PRO A 1 244 ? -12.772 27.069 7.035 1.00 93.75 244 PRO A O 1
ATOM 1938 N N . ALA A 1 245 ? -14.615 27.441 5.828 1.00 95.56 245 ALA A N 1
ATOM 1939 C CA . ALA A 1 245 ? -15.326 28.150 6.893 1.00 95.56 245 ALA A CA 1
ATOM 1940 C C . ALA A 1 245 ? -15.697 27.250 8.091 1.00 95.56 245 ALA A C 1
ATOM 1942 O O . ALA A 1 245 ? -15.753 27.725 9.233 1.00 95.56 245 ALA A O 1
ATOM 1943 N N . SER A 1 246 ? -15.955 25.963 7.843 1.00 96.81 246 SER A N 1
ATOM 1944 C CA . SER A 1 246 ? -16.374 24.995 8.864 1.00 96.81 246 SER A CA 1
ATOM 1945 C C . SER A 1 246 ? -15.244 24.104 9.373 1.00 96.81 246 SER A C 1
ATOM 1947 O O . SER A 1 246 ? -15.429 23.476 10.409 1.00 96.81 246 SER A O 1
ATOM 1949 N N . LEU A 1 247 ? -14.095 24.069 8.689 1.00 97.00 247 LEU A N 1
ATOM 1950 C CA . LEU A 1 247 ? -12.951 23.250 9.078 1.00 97.00 247 LEU A CA 1
ATOM 1951 C C . LEU A 1 247 ? -12.434 23.642 10.464 1.00 97.00 247 LEU A C 1
ATOM 1953 O O . LEU A 1 247 ? -12.113 24.805 10.731 1.00 97.00 247 LEU A O 1
ATOM 1957 N N . ARG A 1 248 ? -12.352 22.656 11.349 1.00 96.69 248 ARG A N 1
ATOM 1958 C CA . ARG A 1 248 ? -11.792 22.753 12.695 1.00 96.69 248 ARG A CA 1
ATOM 1959 C C . ARG A 1 248 ? -10.935 21.521 12.962 1.00 96.69 248 ARG A C 1
ATOM 1961 O O . ARG A 1 248 ? -11.184 20.452 12.408 1.00 96.69 248 ARG A O 1
ATOM 1968 N N . ALA A 1 249 ? -9.931 21.664 13.818 1.00 94.38 249 ALA A N 1
ATOM 1969 C CA . ALA A 1 249 ? -9.078 20.554 14.214 1.00 94.38 249 ALA A CA 1
ATOM 1970 C C . ALA A 1 249 ? -8.527 20.752 15.627 1.00 94.38 249 ALA A C 1
ATOM 1972 O O . ALA A 1 249 ? -8.281 21.881 16.052 1.00 94.38 249 ALA A O 1
ATOM 1973 N N . LEU A 1 250 ? -8.295 19.651 16.341 1.00 90.81 250 LEU A N 1
ATOM 1974 C CA . LEU A 1 250 ? -7.705 19.648 17.678 1.00 90.81 250 LEU A CA 1
ATOM 1975 C C . LEU A 1 250 ? -6.652 18.539 17.824 1.00 90.81 250 LEU A C 1
ATOM 1977 O O . LEU A 1 250 ? -6.872 17.433 17.333 1.00 90.81 250 LEU A O 1
ATOM 1981 N N . PRO A 1 251 ? -5.546 18.789 18.547 1.00 85.94 251 PRO A N 1
ATOM 1982 C CA . PRO A 1 251 ? -5.116 20.098 19.046 1.00 85.94 251 PRO A CA 1
ATOM 1983 C C . PRO A 1 251 ? -4.591 21.004 17.912 1.00 85.94 251 PRO A C 1
ATOM 1985 O O . PRO A 1 251 ? -3.995 20.541 16.940 1.00 85.94 251 PRO A O 1
ATOM 1988 N N . GLU A 1 252 ? -4.778 22.320 18.035 1.00 81.44 252 GLU A N 1
ATOM 1989 C CA . GLU A 1 252 ? -4.359 23.285 17.001 1.00 81.44 252 GLU A CA 1
ATOM 1990 C C . GLU A 1 252 ? -2.835 23.326 16.803 1.00 81.44 252 GLU A C 1
ATOM 1992 O O . GLU A 1 252 ? -2.365 23.520 15.686 1.00 81.44 252 GLU A O 1
ATOM 1997 N N . THR A 1 253 ? -2.064 23.080 17.864 1.00 77.81 253 THR A N 1
ATOM 1998 C CA . THR A 1 253 ? -0.608 23.294 17.900 1.00 77.81 253 THR A CA 1
ATOM 1999 C C . THR A 1 253 ? 0.243 22.102 17.469 1.00 77.81 253 THR A C 1
ATOM 2001 O O . THR A 1 253 ? 1.430 22.288 17.223 1.00 77.81 253 THR A O 1
ATOM 2004 N N . LYS A 1 254 ? -0.313 20.886 17.401 1.00 75.81 254 LYS A N 1
ATOM 2005 C CA . LYS A 1 254 ? 0.434 19.694 16.958 1.00 75.81 254 LYS A CA 1
ATOM 2006 C C . LYS A 1 254 ? 0.288 19.500 15.458 1.00 75.81 254 LYS A C 1
ATOM 2008 O O . LYS A 1 254 ? -0.775 19.794 14.922 1.00 75.81 254 LYS A O 1
ATOM 2013 N N . GLU A 1 255 ? 1.308 18.964 14.800 1.00 73.44 255 GLU A N 1
ATOM 2014 C CA . GLU A 1 255 ? 1.211 18.584 13.385 1.00 73.44 255 GLU A CA 1
ATOM 2015 C C . GLU A 1 255 ? 0.152 17.492 13.198 1.00 73.44 255 GLU A C 1
ATOM 2017 O O . GLU A 1 255 ? -0.817 17.693 12.472 1.00 73.44 255 GLU A O 1
ATOM 2022 N N . MET A 1 256 ? 0.245 16.405 13.971 1.00 76.44 256 MET A N 1
ATOM 2023 C CA . MET A 1 256 ? -0.777 15.360 13.992 1.00 76.44 256 MET A CA 1
ATOM 2024 C C . MET A 1 256 ? -1.991 15.768 14.833 1.00 76.44 256 MET A C 1
ATOM 2026 O O . MET A 1 256 ? -1.900 15.968 16.050 1.00 76.44 256 MET A O 1
ATOM 2030 N N . LYS A 1 257 ? -3.151 15.856 14.178 1.00 87.00 257 LYS A N 1
ATOM 2031 C CA . LYS A 1 257 ? -4.436 16.164 14.820 1.00 87.00 257 LYS A CA 1
ATOM 2032 C C . LYS A 1 257 ? -5.079 14.910 15.411 1.00 87.00 257 LYS A C 1
ATOM 2034 O O . LYS A 1 257 ? -5.073 13.863 14.773 1.00 87.00 257 LYS A O 1
ATOM 2039 N N . THR A 1 258 ? -5.693 15.025 16.586 1.00 89.25 258 THR A N 1
ATOM 2040 C CA . THR A 1 258 ? -6.553 13.975 17.161 1.00 89.25 258 THR A CA 1
ATOM 2041 C C . THR A 1 258 ? -7.951 14.018 16.545 1.00 89.25 258 THR A C 1
ATOM 2043 O O . THR A 1 258 ? -8.474 12.977 16.154 1.00 89.25 258 THR A O 1
ATOM 2046 N N . PHE A 1 259 ? -8.530 15.216 16.413 1.00 94.06 259 PHE A N 1
ATOM 2047 C CA . PHE A 1 259 ? -9.809 15.450 15.744 1.00 94.06 259 PHE A CA 1
ATOM 2048 C C . PHE A 1 259 ? -9.646 16.398 14.562 1.00 94.06 259 PHE A C 1
ATOM 2050 O O . PHE A 1 259 ? -8.947 17.407 14.669 1.00 94.06 259 PHE A O 1
ATOM 2057 N N . ILE A 1 260 ? -10.364 16.117 13.479 1.00 96.00 260 ILE A N 1
ATOM 2058 C CA . ILE A 1 260 ? -10.628 17.052 12.378 1.00 96.00 260 ILE A CA 1
ATOM 2059 C C . ILE A 1 260 ? -12.126 16.982 12.108 1.00 96.00 260 ILE A C 1
ATOM 2061 O O . ILE A 1 260 ? -12.675 15.886 12.024 1.00 96.00 260 ILE A O 1
ATOM 2065 N N . TRP A 1 261 ? -12.814 18.117 12.018 1.00 98.06 261 TRP A N 1
ATOM 2066 C CA . TRP A 1 261 ? -14.241 18.112 11.714 1.00 98.06 261 TRP A CA 1
ATOM 2067 C C . TRP A 1 261 ? -14.696 19.341 10.942 1.00 98.06 261 TRP A C 1
ATOM 2069 O O . TRP A 1 261 ? -14.033 20.377 10.907 1.00 98.06 261 TRP A O 1
ATOM 2079 N N . GLY A 1 262 ? -15.864 19.208 10.326 1.00 98.12 262 GLY A N 1
ATOM 2080 C CA . GLY A 1 262 ? -16.559 20.288 9.647 1.00 98.12 262 GLY A CA 1
ATOM 2081 C C . GLY A 1 262 ? -17.636 19.746 8.718 1.00 98.12 262 GLY A C 1
ATOM 2082 O O . GLY A 1 262 ? -18.152 18.646 8.917 1.00 98.12 262 GLY A O 1
ATOM 2083 N N . LYS A 1 263 ? -18.010 20.540 7.717 1.00 96.75 263 LYS A N 1
ATOM 2084 C CA . LYS A 1 263 ? -19.101 20.242 6.786 1.00 96.75 263 LYS A CA 1
ATOM 2085 C C . LYS A 1 263 ? -18.630 20.321 5.346 1.00 96.75 263 LYS A C 1
ATOM 2087 O O . LYS A 1 263 ? -17.936 21.274 4.979 1.00 96.75 263 LYS A O 1
ATOM 2092 N N . THR A 1 264 ? -19.094 19.383 4.531 1.00 94.31 264 THR A N 1
ATOM 2093 C CA . THR A 1 264 ? -19.043 19.495 3.072 1.00 94.31 264 THR A CA 1
ATOM 2094 C C . THR A 1 264 ? -19.937 20.643 2.587 1.00 94.31 264 THR A C 1
ATOM 2096 O O . THR A 1 264 ? -20.751 21.190 3.341 1.00 94.31 264 THR A O 1
ATOM 2099 N N . THR A 1 265 ? -19.812 21.011 1.312 1.00 90.69 265 THR A N 1
ATOM 2100 C CA . THR A 1 265 ? -20.693 21.989 0.646 1.00 90.69 265 THR A CA 1
ATOM 2101 C C . THR A 1 265 ? -22.167 21.572 0.668 1.00 90.69 265 THR A C 1
ATOM 2103 O O . THR A 1 265 ? -23.044 22.427 0.763 1.00 90.69 265 THR A O 1
ATOM 2106 N N . ASP A 1 266 ? -22.431 20.266 0.674 1.00 92.06 266 ASP A N 1
ATOM 2107 C CA . ASP A 1 266 ? -23.763 19.653 0.662 1.00 92.06 266 ASP A CA 1
ATOM 2108 C C . ASP A 1 266 ? -24.318 19.321 2.059 1.00 92.06 266 ASP A C 1
ATOM 2110 O O . ASP A 1 266 ? -25.222 18.487 2.199 1.00 92.06 266 ASP A O 1
ATOM 2114 N N . ASN A 1 267 ? -23.790 19.984 3.095 1.00 95.94 267 ASN A N 1
ATOM 2115 C CA . ASN A 1 267 ? -24.210 19.847 4.492 1.00 95.94 267 ASN A CA 1
ATOM 2116 C C . ASN A 1 267 ? -24.059 18.419 5.057 1.00 95.94 267 ASN A C 1
ATOM 2118 O O . ASN A 1 267 ? -24.819 18.008 5.936 1.00 95.94 267 ASN A O 1
ATOM 2122 N N . ILE A 1 268 ? -23.069 17.656 4.584 1.00 97.69 268 ILE A N 1
ATOM 2123 C CA . ILE A 1 268 ? -22.661 16.395 5.218 1.00 97.69 268 ILE A CA 1
ATOM 2124 C C . ILE A 1 268 ? -21.568 16.702 6.237 1.00 97.69 268 ILE A C 1
ATOM 2126 O O . ILE A 1 268 ? -20.627 17.434 5.942 1.00 97.69 268 ILE A O 1
ATOM 2130 N N . GLY A 1 269 ? -21.705 16.185 7.454 1.00 98.19 269 GLY A N 1
ATOM 2131 C CA . GLY A 1 269 ? -20.674 16.315 8.476 1.00 98.19 269 GLY A CA 1
ATOM 2132 C C . GLY A 1 269 ? -19.521 15.360 8.205 1.00 98.19 269 GLY A C 1
ATOM 2133 O O . GLY A 1 269 ? -19.754 14.229 7.784 1.00 98.19 269 GLY A O 1
ATOM 2134 N N . ILE A 1 270 ? -18.301 15.782 8.508 1.00 98.12 270 ILE A N 1
ATOM 2135 C CA . ILE A 1 270 ? -17.123 14.915 8.576 1.00 98.12 270 ILE A CA 1
ATOM 2136 C C . ILE A 1 270 ? -16.531 15.059 9.975 1.00 98.12 270 ILE A C 1
ATOM 2138 O O . ILE A 1 270 ? -16.383 16.179 10.468 1.00 98.12 270 ILE A O 1
ATOM 2142 N N . LEU A 1 271 ? -16.218 13.930 10.608 1.00 98.31 271 LEU A N 1
ATOM 2143 C CA . LEU A 1 271 ? -15.521 13.834 11.886 1.00 98.31 271 LEU A CA 1
ATOM 2144 C C . LEU A 1 271 ? -14.440 12.756 11.793 1.00 98.31 271 LEU A C 1
ATOM 2146 O O . LEU A 1 271 ? -14.732 11.565 11.837 1.00 98.31 271 LEU A O 1
ATOM 2150 N N . THR A 1 272 ? -13.188 13.173 11.718 1.00 97.12 272 THR A N 1
ATOM 2151 C CA . THR A 1 272 ? -12.027 12.290 11.809 1.00 97.12 272 THR A CA 1
ATOM 2152 C C . THR A 1 272 ? -11.605 12.142 13.264 1.00 97.12 272 THR A C 1
ATOM 2154 O O . THR A 1 272 ? -11.488 13.141 13.977 1.00 97.12 272 THR A O 1
ATOM 2157 N N . ILE A 1 273 ? -11.344 10.908 13.694 1.00 95.50 273 ILE A N 1
ATOM 2158 C CA . ILE A 1 273 ? -10.841 10.577 15.030 1.00 95.50 273 ILE A CA 1
ATOM 2159 C C . ILE A 1 273 ? -9.586 9.727 14.846 1.00 95.50 273 ILE A C 1
ATOM 2161 O O . ILE A 1 273 ? -9.689 8.539 14.554 1.00 95.50 273 ILE A O 1
ATOM 2165 N N . ASN A 1 274 ? -8.405 10.320 15.014 1.00 90.31 274 ASN A N 1
ATOM 2166 C CA . ASN A 1 274 ? -7.130 9.661 14.693 1.00 90.31 274 ASN A CA 1
ATOM 2167 C C . ASN A 1 274 ? -6.543 8.839 15.845 1.00 90.31 274 ASN A C 1
ATOM 2169 O O . ASN A 1 274 ? -5.669 8.014 15.622 1.00 90.31 274 ASN A O 1
ATOM 2173 N N . ASN A 1 275 ? -6.994 9.059 17.077 1.00 88.12 275 ASN A N 1
ATOM 2174 C CA . ASN A 1 275 ? -6.657 8.223 18.227 1.00 88.12 275 ASN A CA 1
ATOM 2175 C C . ASN A 1 275 ? -7.748 8.358 19.298 1.00 88.12 275 ASN A C 1
ATOM 2177 O O . ASN A 1 275 ? -8.546 9.298 19.279 1.00 88.12 275 ASN A O 1
ATOM 2181 N N . MET A 1 276 ? -7.800 7.407 20.226 1.00 89.56 276 MET A N 1
ATOM 2182 C CA . MET A 1 276 ? -8.712 7.413 21.376 1.00 89.56 276 MET A CA 1
ATOM 2183 C C . MET A 1 276 ? -7.936 7.570 22.685 1.00 89.56 276 MET A C 1
ATOM 2185 O O . MET A 1 276 ? -8.212 6.886 23.670 1.00 89.56 276 MET A O 1
ATOM 2189 N N . ALA A 1 277 ? -6.950 8.469 22.684 1.00 84.81 277 ALA A N 1
ATOM 2190 C CA . ALA A 1 277 ? -6.073 8.770 23.810 1.00 84.81 277 ALA A CA 1
ATOM 2191 C C . ALA A 1 277 ? -5.658 10.257 23.795 1.00 84.81 277 ALA A C 1
ATOM 2193 O O . ALA A 1 277 ? -5.956 10.990 22.862 1.00 84.81 277 ALA A O 1
ATOM 2194 N N . ASN A 1 278 ? -4.943 10.722 24.824 1.00 80.69 278 ASN A N 1
ATOM 2195 C CA . ASN A 1 278 ? -4.232 12.013 24.798 1.00 80.69 278 ASN A CA 1
ATOM 2196 C C . ASN A 1 278 ? -5.085 13.267 24.463 1.00 80.69 278 ASN A C 1
ATOM 2198 O O . ASN A 1 278 ? -4.601 14.192 23.809 1.00 80.69 278 ASN A O 1
ATOM 2202 N N . PHE A 1 279 ? -6.339 13.333 24.924 1.00 83.62 279 PHE A N 1
ATOM 2203 C CA . PHE A 1 279 ? -7.228 14.495 24.758 1.00 83.62 279 PHE A CA 1
ATOM 2204 C C . PHE A 1 279 ? -6.905 15.657 25.705 1.00 83.62 279 PHE A C 1
ATOM 2206 O O . PHE A 1 279 ? -7.207 16.814 25.398 1.00 83.62 279 PHE A O 1
ATOM 2213 N N . ALA A 1 280 ? -6.328 15.367 26.871 1.00 80.19 280 ALA A N 1
ATOM 2214 C CA . ALA A 1 280 ? -5.920 16.376 27.838 1.00 80.19 280 ALA A CA 1
ATOM 2215 C C . ALA A 1 280 ? -4.598 17.052 27.428 1.00 80.19 280 ALA A C 1
ATOM 2217 O O . ALA A 1 280 ? -3.701 16.425 26.873 1.00 80.19 280 ALA A O 1
ATOM 2218 N N . ALA A 1 281 ? -4.461 18.345 27.745 1.00 72.88 281 ALA A N 1
ATOM 2219 C CA . ALA A 1 281 ? -3.259 19.127 27.431 1.00 72.88 281 ALA A CA 1
ATOM 2220 C C . ALA A 1 281 ? -2.041 18.771 28.305 1.00 72.88 281 ALA A C 1
ATOM 2222 O O . ALA A 1 281 ? -0.916 19.128 27.965 1.00 72.88 281 ALA A O 1
ATOM 2223 N N . ILE A 1 282 ? -2.273 18.115 29.444 1.00 69.19 282 ILE A N 1
ATOM 2224 C CA . ILE A 1 282 ? -1.229 17.693 30.377 1.00 69.19 282 ILE A CA 1
ATOM 2225 C C . ILE A 1 282 ? -0.689 16.339 29.905 1.00 69.19 282 ILE A C 1
ATOM 2227 O O . ILE A 1 282 ? -1.458 15.398 29.700 1.00 69.19 282 ILE A O 1
ATOM 2231 N N . GLU A 1 283 ? 0.631 16.238 29.748 1.00 65.06 283 GLU A N 1
ATOM 2232 C CA . GLU A 1 283 ? 1.294 14.961 29.478 1.00 65.06 283 GLU A CA 1
ATOM 2233 C C . GLU A 1 283 ? 1.015 13.966 30.610 1.00 65.06 283 GLU A C 1
ATOM 2235 O O . GLU A 1 283 ? 1.086 14.319 31.787 1.00 65.06 283 GLU A O 1
ATOM 2240 N N . ASN A 1 284 ? 0.706 12.716 30.256 1.00 63.75 284 ASN A N 1
ATOM 2241 C CA . ASN A 1 284 ? 0.380 11.640 31.203 1.00 63.75 284 ASN A CA 1
ATOM 2242 C C . ASN A 1 284 ? -0.869 11.891 32.071 1.00 63.75 284 ASN A C 1
ATOM 2244 O O . ASN A 1 284 ? -0.998 11.297 33.141 1.00 63.75 284 ASN A O 1
ATOM 2248 N N . ALA A 1 285 ? -1.792 12.751 31.627 1.00 64.44 285 ALA A N 1
ATOM 2249 C CA . ALA A 1 285 ? -3.060 12.964 32.320 1.00 64.44 285 ALA A CA 1
ATOM 2250 C C . ALA A 1 285 ? -3.866 11.667 32.477 1.00 64.44 285 ALA A C 1
ATOM 2252 O O . ALA A 1 285 ? -3.920 10.833 31.566 1.00 64.44 285 ALA A O 1
ATOM 2253 N N . HIS A 1 286 ? -4.536 11.545 33.620 1.00 69.62 286 HIS A N 1
ATOM 2254 C CA . HIS A 1 286 ? -5.286 10.355 34.013 1.00 69.62 286 HIS A CA 1
ATOM 2255 C C . HIS A 1 286 ? -6.579 10.192 33.205 1.00 69.62 286 HIS A C 1
ATOM 2257 O O . HIS A 1 286 ? -7.188 11.174 32.787 1.00 69.62 286 HIS A O 1
ATOM 2263 N N . ASP A 1 287 ? -7.097 8.968 33.089 1.00 68.25 287 ASP A N 1
ATOM 2264 C CA . ASP A 1 287 ? -8.324 8.650 32.336 1.00 68.25 287 ASP A CA 1
ATOM 2265 C C . ASP A 1 287 ? -9.543 9.522 32.681 1.00 68.25 287 ASP A C 1
ATOM 2267 O O . ASP A 1 287 ? -10.383 9.800 31.826 1.00 68.25 287 ASP A O 1
ATOM 2271 N N . ALA A 1 288 ? -9.684 9.948 33.939 1.00 74.94 288 ALA A N 1
ATOM 2272 C CA . ALA A 1 288 ? -10.765 10.847 34.348 1.00 74.94 288 ALA A CA 1
ATOM 2273 C C . ALA A 1 288 ? -10.599 12.264 33.768 1.00 74.94 288 ALA A C 1
ATOM 2275 O O . ALA A 1 288 ? -11.579 12.891 33.360 1.00 74.94 288 ALA A O 1
ATOM 2276 N N . GLU A 1 289 ? -9.363 12.754 33.705 1.00 81.19 289 GLU A N 1
ATOM 2277 C CA . GLU A 1 289 ? -9.007 14.044 33.112 1.00 81.19 289 GLU A CA 1
ATOM 2278 C C . GLU A 1 289 ? -9.119 13.972 31.587 1.00 81.19 289 GLU A C 1
ATOM 2280 O O . GLU A 1 289 ? -9.721 14.858 30.982 1.00 81.19 289 GLU A O 1
ATOM 2285 N N . GLN A 1 290 ? -8.647 12.873 30.984 1.00 83.88 290 GLN A N 1
ATOM 2286 C CA . GLN A 1 290 ? -8.820 12.567 29.561 1.00 83.88 290 GLN A CA 1
ATOM 2287 C C . GLN A 1 290 ? -10.302 12.544 29.180 1.00 83.88 290 GLN A C 1
ATOM 2289 O O . GLN A 1 290 ? -10.703 13.210 28.231 1.00 83.88 290 GLN A O 1
ATOM 2294 N N . LEU A 1 291 ? -11.139 11.838 29.950 1.00 86.62 291 LEU A N 1
ATOM 2295 C CA . LEU A 1 291 ? -12.579 11.763 29.705 1.00 86.62 291 LEU A CA 1
ATOM 2296 C C . LEU A 1 291 ? -13.255 13.130 29.849 1.00 86.62 291 LEU A C 1
ATOM 2298 O O . LEU A 1 291 ? -14.122 13.466 29.049 1.00 86.62 291 LEU A O 1
ATOM 2302 N N . THR A 1 292 ? -12.863 13.922 30.848 1.00 89.88 292 THR A N 1
ATOM 2303 C CA . THR A 1 292 ? -13.410 15.274 31.037 1.00 89.88 292 THR A CA 1
ATOM 2304 C C . THR A 1 292 ? -13.046 16.173 29.855 1.00 89.88 292 THR A C 1
ATOM 2306 O O . THR A 1 292 ? -13.919 16.836 29.297 1.00 89.88 292 THR A O 1
ATOM 2309 N N . ALA A 1 293 ? -11.778 16.160 29.430 1.00 91.00 293 ALA A N 1
ATOM 2310 C CA . ALA A 1 293 ? -11.314 16.912 28.268 1.00 91.00 293 ALA A CA 1
ATOM 2311 C C . ALA A 1 293 ? -12.037 16.470 26.986 1.00 91.00 293 ALA A C 1
ATOM 2313 O O . ALA A 1 293 ? -12.555 17.309 26.250 1.00 91.00 293 ALA A O 1
ATOM 2314 N N . LEU A 1 294 ? -12.146 15.158 26.769 1.00 93.44 294 LEU A N 1
ATOM 2315 C CA . LEU A 1 294 ? -12.870 14.566 25.649 1.00 93.44 294 LEU A CA 1
ATOM 2316 C C . LEU A 1 294 ? -14.339 14.999 25.627 1.00 93.44 294 LEU A C 1
ATOM 2318 O O . LEU A 1 294 ? -14.850 15.369 24.577 1.00 93.44 294 LEU A O 1
ATOM 2322 N N . GLN A 1 295 ? -15.033 14.973 26.768 1.00 94.25 295 GLN A N 1
ATOM 2323 C CA . GLN A 1 295 ? -16.438 15.379 26.836 1.00 94.25 295 GLN A CA 1
ATOM 2324 C C . GLN A 1 295 ? -16.626 16.837 26.411 1.00 94.25 295 GLN A C 1
ATOM 2326 O O . GLN A 1 295 ? -17.485 17.103 25.574 1.00 94.25 295 GLN A O 1
ATOM 2331 N N . VAL A 1 296 ? -15.780 17.749 26.900 1.00 94.56 296 VAL A N 1
ATOM 2332 C CA . VAL A 1 296 ? -15.817 19.168 26.509 1.00 94.56 296 VAL A CA 1
ATOM 2333 C C . VAL A 1 296 ? -15.568 19.340 25.008 1.00 94.56 296 VAL A C 1
ATOM 2335 O O . VAL A 1 296 ? -16.276 20.098 24.350 1.00 94.56 296 VAL A O 1
ATOM 2338 N N . GLN A 1 297 ? -14.589 18.625 24.449 1.00 95.38 297 GLN A N 1
ATOM 2339 C CA . GLN A 1 297 ? -14.279 18.690 23.017 1.00 95.38 297 GLN A CA 1
ATOM 2340 C C . GLN A 1 297 ? -15.433 18.144 22.168 1.00 95.38 297 GLN A C 1
ATOM 2342 O O . GLN A 1 297 ? -15.862 18.792 21.215 1.00 95.38 297 GLN A O 1
ATOM 2347 N N . LEU A 1 298 ? -15.989 16.991 22.546 1.00 96.75 298 LEU A N 1
ATOM 2348 C CA . LEU A 1 298 ? -17.128 16.388 21.860 1.00 96.75 298 LEU A CA 1
ATOM 2349 C C . LEU A 1 298 ? -18.387 17.263 21.935 1.00 96.75 298 LEU A C 1
ATOM 2351 O O . LEU A 1 298 ? -19.141 17.281 20.972 1.00 96.75 298 LEU A O 1
ATOM 2355 N N . ASP A 1 299 ? -18.629 17.998 23.026 1.00 96.38 299 ASP A N 1
ATOM 2356 C CA . ASP A 1 299 ? -19.776 18.918 23.106 1.00 96.38 299 ASP A CA 1
ATOM 2357 C C . ASP A 1 299 ? -19.707 19.990 22.007 1.00 96.38 299 ASP A C 1
ATOM 2359 O O . ASP A 1 299 ? -20.707 20.250 21.338 1.00 96.38 299 ASP A O 1
ATOM 2363 N N . VAL A 1 300 ? -18.517 20.554 21.771 1.00 96.62 300 VAL A N 1
ATOM 2364 C CA . VAL A 1 300 ? -18.279 21.534 20.698 1.00 96.62 300 VAL A CA 1
ATOM 2365 C C . VAL A 1 300 ? -18.444 20.889 19.322 1.00 96.62 300 VAL A C 1
ATOM 2367 O O . VAL A 1 300 ? -19.206 21.387 18.495 1.00 96.62 300 VAL A O 1
ATOM 2370 N N . ILE A 1 301 ? -17.783 19.749 19.094 1.00 97.75 301 ILE A N 1
ATOM 2371 C CA . ILE A 1 301 ? -17.827 19.022 17.816 1.00 97.75 301 ILE A CA 1
ATOM 2372 C C . ILE A 1 301 ? -19.273 18.676 17.442 1.00 97.75 301 ILE A C 1
ATOM 2374 O O . ILE A 1 301 ? -19.730 18.962 16.335 1.00 97.75 301 ILE A O 1
ATOM 2378 N N . MET A 1 302 ? -20.023 18.086 18.375 1.00 97.88 302 MET A N 1
ATOM 2379 C CA . MET A 1 302 ? -21.396 17.658 18.113 1.00 97.88 302 MET A CA 1
ATOM 2380 C C . MET A 1 302 ? -22.347 18.846 17.952 1.00 97.88 302 MET A C 1
ATOM 2382 O O . MET A 1 302 ? -23.298 18.746 17.181 1.00 97.88 302 MET A O 1
ATOM 2386 N N . GLN A 1 303 ? -22.092 19.977 18.619 1.00 97.25 303 GLN A N 1
ATOM 2387 C CA . GLN A 1 303 ? -22.846 21.210 18.393 1.00 97.25 303 GLN A CA 1
ATOM 2388 C C . GLN A 1 303 ? -22.630 21.754 16.973 1.00 97.25 303 GLN A C 1
ATOM 2390 O O . GLN A 1 303 ? -23.604 22.109 16.306 1.00 97.25 303 GLN A O 1
ATOM 2395 N N . ASP A 1 304 ? -21.386 21.785 16.490 1.00 98.00 304 ASP A N 1
ATOM 2396 C CA . ASP A 1 304 ? -21.064 22.255 15.137 1.00 98.00 304 ASP A CA 1
ATOM 2397 C C . ASP A 1 304 ? -21.728 21.386 14.056 1.00 98.00 304 ASP A C 1
ATOM 2399 O O . ASP A 1 304 ? -22.178 21.893 13.019 1.00 98.00 304 ASP A O 1
ATOM 2403 N N . LEU A 1 305 ? -21.827 20.078 14.311 1.00 98.25 305 LEU A N 1
ATOM 2404 C CA . LEU A 1 305 ? -22.320 19.071 13.371 1.00 98.25 305 LEU A CA 1
ATOM 2405 C C . LEU A 1 305 ? -23.818 18.747 13.513 1.00 98.25 305 LEU A C 1
ATOM 2407 O O . LEU A 1 305 ? -24.362 18.065 12.651 1.00 98.25 305 LEU A O 1
ATOM 2411 N N . ALA A 1 306 ? -24.519 19.245 14.537 1.00 96.81 306 ALA A N 1
ATOM 2412 C CA . ALA A 1 306 ? -25.906 18.855 14.848 1.00 96.81 306 ALA A CA 1
ATOM 2413 C C . ALA A 1 306 ? -26.886 18.983 13.658 1.00 96.81 306 ALA A C 1
ATOM 2415 O O . ALA A 1 306 ? -27.761 18.137 13.439 1.00 96.81 306 ALA A O 1
ATOM 2416 N N . GLU A 1 307 ? -26.713 20.032 12.852 1.00 96.31 307 GLU A N 1
ATOM 2417 C CA . GLU A 1 307 ? -27.606 20.374 11.739 1.00 96.31 307 GLU A CA 1
ATOM 2418 C C . GLU A 1 307 ? -27.219 19.731 10.394 1.00 96.31 307 GLU A C 1
ATOM 2420 O O . GLU A 1 307 ? -27.862 20.014 9.385 1.00 96.31 307 GLU A O 1
ATOM 2425 N N . THR A 1 308 ? -26.206 18.858 10.340 1.00 98.31 308 THR A N 1
ATOM 2426 C CA . THR A 1 308 ? -25.835 18.165 9.089 1.00 98.31 308 THR A CA 1
ATOM 2427 C C . THR A 1 308 ? -26.878 17.125 8.690 1.00 98.31 308 THR A C 1
ATOM 2429 O O . THR A 1 308 ? -27.602 16.624 9.548 1.00 98.31 308 THR A O 1
ATOM 2432 N N . ASP A 1 309 ? -26.985 16.786 7.406 1.00 97.69 309 ASP A N 1
ATOM 2433 C CA . ASP A 1 309 ? -27.977 15.809 6.921 1.00 97.69 309 ASP A CA 1
ATOM 2434 C C . ASP A 1 309 ? -27.580 14.361 7.271 1.00 97.69 309 ASP A C 1
ATOM 2436 O O . ASP A 1 309 ? -28.437 13.514 7.523 1.00 97.69 309 ASP A O 1
ATOM 2440 N N . ALA A 1 310 ? -26.272 14.100 7.293 1.00 98.44 310 ALA A N 1
ATOM 2441 C CA . ALA A 1 310 ? -25.625 12.855 7.696 1.00 98.44 310 ALA A CA 1
ATOM 2442 C C . ALA A 1 310 ? -24.213 13.158 8.235 1.00 98.44 310 ALA A C 1
ATOM 2444 O O . ALA A 1 310 ? -23.739 14.299 8.142 1.00 98.44 310 ALA A O 1
ATOM 2445 N N . LEU A 1 311 ? -23.538 12.147 8.783 1.00 98.62 311 LEU A N 1
ATOM 2446 C CA . LEU A 1 311 ? -22.174 12.257 9.303 1.00 98.62 311 LEU A CA 1
ATOM 2447 C C . LEU A 1 311 ? -21.280 11.133 8.771 1.00 98.62 311 LEU A C 1
ATOM 2449 O O . LEU A 1 311 ? -21.627 9.961 8.880 1.00 98.62 311 LEU A O 1
ATOM 2453 N N . ILE A 1 312 ? -20.108 11.486 8.254 1.00 98.56 312 ILE A N 1
ATOM 2454 C CA . ILE A 1 312 ? -18.990 10.569 8.028 1.00 98.56 312 ILE A CA 1
ATOM 2455 C C . ILE A 1 312 ? -18.111 10.608 9.279 1.00 98.56 312 ILE A C 1
ATOM 2457 O O . ILE A 1 312 ? -17.648 11.678 9.672 1.00 98.56 312 ILE A O 1
ATOM 2461 N N . VAL A 1 313 ? -17.896 9.457 9.911 1.00 98.62 313 VAL A N 1
ATOM 2462 C CA . VAL A 1 313 ? -16.951 9.287 11.020 1.00 98.62 313 VAL A CA 1
ATOM 2463 C C . VAL A 1 313 ? -15.768 8.484 10.503 1.00 98.62 313 VAL A C 1
ATOM 2465 O O . VAL A 1 313 ? -15.925 7.311 10.177 1.00 98.62 313 VAL A O 1
ATOM 2468 N N . ASP A 1 314 ? -14.599 9.107 10.408 1.00 97.69 314 ASP A N 1
ATOM 2469 C CA . ASP A 1 314 ? -13.399 8.498 9.836 1.00 97.69 314 ASP A CA 1
ATOM 2470 C C . ASP A 1 314 ? -12.413 8.077 10.927 1.00 97.69 314 ASP A C 1
ATOM 2472 O O . ASP A 1 314 ? -11.888 8.916 11.663 1.00 97.69 314 ASP A O 1
ATOM 2476 N N . ILE A 1 315 ? -12.178 6.767 11.025 1.00 96.81 315 ILE A N 1
ATOM 2477 C CA . ILE A 1 315 ? -11.211 6.149 11.941 1.00 96.81 315 ILE A CA 1
ATOM 2478 C C . ILE A 1 315 ? -10.231 5.234 11.197 1.00 96.81 315 ILE A C 1
ATOM 2480 O O . ILE A 1 315 ? -9.614 4.356 11.805 1.00 96.81 315 ILE A O 1
ATOM 2484 N N . ARG A 1 316 ? -10.076 5.422 9.879 1.00 93.44 316 ARG A N 1
ATOM 2485 C CA . ARG A 1 316 ? -9.249 4.550 9.032 1.00 93.44 316 ARG A CA 1
ATOM 2486 C C . ARG A 1 316 ? -7.788 4.504 9.459 1.00 93.44 316 ARG A C 1
ATOM 2488 O O . ARG A 1 316 ? -7.152 3.495 9.208 1.00 93.44 316 ARG A O 1
ATOM 2495 N N . ILE A 1 317 ? -7.262 5.540 10.110 1.00 88.69 317 ILE A N 1
ATOM 2496 C CA . ILE A 1 317 ? -5.876 5.569 10.612 1.00 88.69 317 ILE A CA 1
ATOM 2497 C C . ILE A 1 317 ? -5.776 5.497 12.144 1.00 88.69 317 ILE A C 1
ATOM 2499 O O . ILE A 1 317 ? -4.738 5.819 12.713 1.00 88.69 317 ILE A O 1
ATOM 2503 N N . ASN A 1 318 ? -6.862 5.124 12.827 1.00 91.00 318 ASN A N 1
ATOM 2504 C CA . ASN A 1 318 ? -6.917 5.101 14.285 1.00 91.00 318 ASN A CA 1
ATOM 2505 C C . ASN A 1 318 ? -6.441 3.758 14.848 1.00 91.00 318 ASN A C 1
ATOM 2507 O O . ASN A 1 318 ? -7.138 2.752 14.724 1.00 91.00 318 ASN A O 1
ATOM 2511 N N . THR A 1 319 ? -5.295 3.763 15.525 1.00 86.12 319 THR A N 1
ATOM 2512 C CA . THR A 1 319 ? -4.680 2.560 16.111 1.00 86.12 319 THR A CA 1
ATOM 2513 C C . THR A 1 319 ? -5.180 2.225 17.521 1.00 86.12 319 THR A C 1
ATOM 2515 O O . THR A 1 319 ? -4.714 1.265 18.129 1.00 86.12 319 THR A O 1
ATOM 2518 N N . GLY A 1 320 ? -6.141 2.987 18.054 1.00 87.81 320 GLY A N 1
ATOM 2519 C CA . GLY A 1 320 ? -6.801 2.701 19.325 1.00 87.81 320 GLY A CA 1
ATOM 2520 C C . GLY A 1 320 ? -6.489 3.703 20.437 1.00 87.81 320 GLY A C 1
ATOM 2521 O O . GLY A 1 320 ? -6.426 4.917 20.219 1.00 87.81 320 GLY A O 1
ATOM 2522 N N . GLY A 1 321 ? -6.405 3.205 21.672 1.00 86.94 321 GLY A N 1
ATOM 2523 C CA . GLY A 1 321 ? -6.337 4.012 22.890 1.00 86.94 321 GLY A CA 1
ATOM 2524 C C . GLY A 1 321 ? -7.128 3.374 24.029 1.00 86.94 321 GLY A C 1
ATOM 2525 O O . GLY A 1 321 ? -6.927 2.209 24.342 1.00 86.94 321 GLY A O 1
ATOM 2526 N N . SER A 1 322 ? -8.030 4.131 24.657 1.00 86.62 322 SER A N 1
ATOM 2527 C CA . SER A 1 322 ? -8.833 3.646 25.786 1.00 86.62 322 SER A CA 1
ATOM 2528 C C . SER A 1 322 ? -10.261 3.299 25.373 1.00 86.62 322 SER A C 1
ATOM 2530 O O . SER A 1 322 ? -11.008 4.154 24.887 1.00 86.62 322 SER A O 1
ATOM 2532 N N . ASP A 1 323 ? -10.693 2.082 25.704 1.00 88.94 323 ASP A N 1
ATOM 2533 C CA . ASP A 1 323 ? -12.083 1.622 25.610 1.00 88.94 323 ASP A CA 1
ATOM 2534 C C . ASP A 1 323 ? -13.076 2.591 26.267 1.00 88.94 323 ASP A C 1
ATOM 2536 O O . ASP A 1 323 ? -14.210 2.755 25.817 1.00 88.94 323 ASP A O 1
ATOM 2540 N N . LYS A 1 324 ? -12.670 3.287 27.337 1.00 87.31 324 LYS A N 1
ATOM 2541 C CA . LYS A 1 324 ? -13.547 4.229 28.050 1.00 87.31 324 LYS A CA 1
ATOM 2542 C C . LYS A 1 324 ? -13.890 5.410 27.177 1.00 87.31 324 LYS A C 1
ATOM 2544 O O . LYS A 1 324 ? -15.026 5.884 27.166 1.00 87.31 324 LYS A O 1
ATOM 2549 N N . LEU A 1 325 ? -12.863 5.901 26.501 1.00 90.94 325 LEU A N 1
ATOM 2550 C CA . LEU A 1 325 ? -12.923 7.054 25.633 1.00 90.94 325 LEU A CA 1
ATOM 2551 C C . LEU A 1 325 ? -13.679 6.663 24.359 1.00 90.94 325 LEU A C 1
ATOM 2553 O O . LEU A 1 325 ? -14.600 7.380 23.977 1.00 90.94 325 LEU A O 1
ATOM 2557 N N . ALA A 1 326 ? -13.426 5.467 23.816 1.00 94.44 326 ALA A N 1
ATOM 2558 C CA . ALA A 1 326 ? -14.209 4.866 22.736 1.00 94.44 326 ALA A CA 1
ATOM 2559 C C . ALA A 1 326 ? -15.717 4.821 23.052 1.00 94.44 326 ALA A C 1
ATOM 2561 O O . ALA A 1 326 ? -16.537 5.344 22.295 1.00 94.44 326 ALA A O 1
ATOM 2562 N N . LEU A 1 327 ? -16.106 4.266 24.206 1.00 94.62 327 LEU A N 1
ATOM 2563 C CA . LEU A 1 327 ? -17.513 4.185 24.619 1.00 94.62 327 LEU A CA 1
ATOM 2564 C C . LEU A 1 327 ? -18.136 5.564 24.881 1.00 94.62 327 LEU A C 1
ATOM 2566 O O . LEU A 1 327 ? -19.321 5.762 24.609 1.00 94.62 327 LEU A O 1
ATOM 2570 N N . ALA A 1 328 ? -17.360 6.528 25.386 1.00 94.38 328 ALA A N 1
ATOM 2571 C CA . ALA A 1 328 ? -17.824 7.901 25.577 1.00 94.38 328 ALA A CA 1
ATOM 2572 C C . ALA A 1 328 ? -18.091 8.615 24.240 1.00 94.38 328 ALA A C 1
ATOM 2574 O O . ALA A 1 328 ? -19.085 9.337 24.127 1.00 94.38 328 ALA A O 1
ATOM 2575 N N . ILE A 1 329 ? -17.253 8.381 23.224 1.00 97.19 329 ILE A N 1
ATOM 2576 C CA . ILE A 1 329 ? -17.477 8.866 21.855 1.00 97.19 329 ILE A CA 1
ATOM 2577 C C . ILE A 1 329 ? -18.727 8.195 21.272 1.00 97.19 329 ILE A C 1
ATOM 2579 O O . ILE A 1 329 ? -19.628 8.893 20.810 1.00 97.19 329 ILE A O 1
ATOM 2583 N N . ALA A 1 330 ? -18.843 6.863 21.361 1.00 97.62 330 ALA A N 1
ATOM 2584 C CA . ALA A 1 330 ? -20.016 6.122 20.878 1.00 97.62 330 ALA A CA 1
ATOM 2585 C C . ALA A 1 330 ? -21.320 6.588 21.549 1.00 97.62 330 ALA A C 1
ATOM 2587 O O . ALA A 1 330 ? -22.377 6.624 20.918 1.00 97.62 330 ALA A O 1
ATOM 2588 N N . GLY A 1 331 ? -21.243 7.023 22.812 1.00 97.19 331 GLY A N 1
ATOM 2589 C CA . GLY A 1 331 ? -22.361 7.610 23.549 1.00 97.19 331 GLY A CA 1
ATOM 2590 C C . GLY A 1 331 ? -23.024 8.777 22.820 1.00 97.19 331 GLY A C 1
ATOM 2591 O O . GLY A 1 331 ? -24.241 8.920 22.895 1.00 97.19 331 GLY A O 1
ATOM 2592 N N . ARG A 1 332 ? -22.279 9.558 22.023 1.00 97.62 332 ARG A N 1
ATOM 2593 C CA . ARG A 1 332 ? -22.825 10.680 21.236 1.00 97.62 332 ARG A CA 1
ATOM 2594 C C . ARG A 1 332 ? -23.850 10.255 20.180 1.00 97.62 332 ARG A C 1
ATOM 2596 O O . ARG A 1 332 ? -24.592 11.108 19.705 1.00 97.62 332 ARG A O 1
ATOM 2603 N N . PHE A 1 333 ? -23.944 8.964 19.875 1.00 97.44 333 PHE A N 1
ATOM 2604 C CA . PHE A 1 333 ? -24.878 8.374 18.910 1.00 97.44 333 PHE A CA 1
ATOM 2605 C C . PHE A 1 333 ? -25.978 7.531 19.581 1.00 97.44 333 PHE A C 1
ATOM 2607 O O . PHE A 1 333 ? -26.916 7.063 18.934 1.00 97.44 333 PHE A O 1
ATOM 2614 N N . ALA A 1 334 ? -25.899 7.346 20.902 1.00 96.06 334 ALA A N 1
ATOM 2615 C CA . ALA A 1 334 ? -26.766 6.442 21.644 1.00 96.06 334 ALA A CA 1
ATOM 2616 C C . ALA A 1 334 ? -28.045 7.133 22.140 1.00 96.06 334 ALA A C 1
ATOM 2618 O O . ALA A 1 334 ? -28.013 7.991 23.024 1.00 96.06 334 ALA A O 1
ATOM 2619 N N . THR A 1 335 ? -29.199 6.701 21.627 1.00 94.19 335 THR A N 1
ATOM 2620 C CA . THR A 1 335 ? -30.530 7.127 22.107 1.00 94.19 335 THR A CA 1
ATOM 2621 C C . THR A 1 335 ? -31.004 6.376 23.351 1.00 94.19 335 THR A C 1
ATOM 2623 O O . THR A 1 335 ? -31.946 6.812 24.006 1.00 94.19 335 THR A O 1
ATOM 2626 N N . GLN A 1 336 ? -30.368 5.249 23.668 1.00 93.94 336 GLN A N 1
ATOM 2627 C CA . GLN A 1 336 ? -30.633 4.410 24.833 1.00 93.94 336 GLN A CA 1
ATOM 2628 C C . GLN A 1 336 ? -29.347 3.678 25.238 1.00 93.94 336 GLN A C 1
ATOM 2630 O O . GLN A 1 336 ? -28.431 3.544 24.425 1.00 93.94 336 GLN A O 1
ATOM 2635 N N . ASP A 1 337 ? -29.288 3.189 26.478 1.00 95.56 337 ASP A N 1
ATOM 2636 C CA . ASP A 1 337 ? -28.185 2.335 26.925 1.00 95.56 337 ASP A CA 1
ATOM 2637 C C . ASP A 1 337 ? -28.151 1.049 26.081 1.00 95.56 337 ASP A C 1
ATOM 2639 O O . ASP A 1 337 ? -29.159 0.345 25.972 1.00 95.56 337 ASP A O 1
ATOM 2643 N N . ILE A 1 338 ? -26.997 0.734 25.488 1.00 93.88 338 ILE A N 1
ATOM 2644 C CA . ILE A 1 338 ? -26.806 -0.434 24.615 1.00 93.88 338 ILE A CA 1
ATOM 2645 C C . ILE A 1 338 ? -25.584 -1.223 25.074 1.00 93.88 338 ILE A C 1
ATOM 2647 O O . ILE A 1 338 ? -24.567 -0.653 25.461 1.00 93.88 338 ILE A O 1
ATOM 2651 N N . LEU A 1 339 ? -25.685 -2.551 25.032 1.00 95.06 339 LEU A N 1
ATOM 2652 C CA . LEU A 1 339 ? -24.554 -3.438 25.277 1.00 95.06 339 LEU A CA 1
ATOM 2653 C C . LEU A 1 339 ? -23.529 -3.291 24.153 1.00 95.06 339 LEU A C 1
ATOM 2655 O O . LEU A 1 339 ? -23.808 -3.674 23.022 1.00 95.06 339 LEU A O 1
ATOM 2659 N N . ALA A 1 340 ? -22.357 -2.749 24.484 1.00 93.56 340 ALA A N 1
ATOM 2660 C CA . ALA A 1 340 ? -21.250 -2.634 23.544 1.00 93.56 340 ALA A CA 1
ATOM 2661 C C . ALA A 1 340 ? -20.581 -3.998 23.367 1.00 93.56 340 ALA A C 1
ATOM 2663 O O . ALA A 1 340 ? -20.518 -4.535 22.264 1.00 93.56 340 ALA A O 1
ATOM 2664 N N . PHE A 1 341 ? -20.130 -4.573 24.484 1.00 94.62 341 PHE A N 1
ATOM 2665 C CA . PHE A 1 341 ? -19.415 -5.839 24.502 1.00 94.62 341 PHE A CA 1
ATOM 2666 C C . PHE A 1 341 ? -19.440 -6.504 25.879 1.00 94.62 341 PHE A C 1
ATOM 2668 O O . PHE A 1 341 ? -19.732 -5.889 26.910 1.00 94.62 341 PHE A O 1
ATOM 2675 N N . ASN A 1 342 ? -19.082 -7.782 25.875 1.00 95.00 342 ASN A N 1
ATOM 2676 C CA . ASN A 1 342 ? -18.648 -8.529 27.042 1.00 95.00 342 ASN A CA 1
ATOM 2677 C C . ASN A 1 342 ? -17.178 -8.893 26.850 1.00 95.00 342 ASN A C 1
ATOM 2679 O O . ASN A 1 342 ? -16.796 -9.283 25.749 1.00 95.00 342 ASN A O 1
ATOM 2683 N N . LYS A 1 343 ? -16.377 -8.819 27.908 1.00 93.50 343 LYS A N 1
ATOM 2684 C CA . LYS A 1 343 ? -14.993 -9.293 27.883 1.00 93.50 343 LYS A CA 1
ATOM 2685 C C . LYS A 1 343 ? -14.656 -10.131 29.102 1.00 93.50 343 LYS A C 1
ATOM 2687 O O . LYS A 1 343 ? -15.237 -9.946 30.174 1.00 93.50 343 LYS A O 1
ATOM 2692 N N . GLN A 1 344 ? -13.740 -11.074 28.935 1.00 94.12 344 GLN A N 1
ATOM 2693 C CA . GLN A 1 344 ? -13.246 -11.918 30.016 1.00 94.12 344 GLN A CA 1
ATOM 2694 C C . GLN A 1 344 ? -11.875 -12.479 29.644 1.00 94.12 344 GLN A C 1
ATOM 2696 O O . GLN A 1 344 ? -11.706 -12.964 28.527 1.00 94.12 344 GLN A O 1
ATOM 2701 N N . ALA A 1 345 ? -10.925 -12.496 30.581 1.00 94.00 345 ALA A N 1
ATOM 2702 C CA . ALA A 1 345 ? -9.715 -13.289 30.392 1.00 94.00 345 ALA A CA 1
ATOM 2703 C C . ALA A 1 345 ? -10.044 -14.789 30.366 1.00 94.00 345 ALA A C 1
ATOM 2705 O O . ALA A 1 345 ? -10.697 -15.294 31.285 1.00 94.00 345 ALA A O 1
ATOM 2706 N N . ILE A 1 346 ? -9.609 -15.495 29.321 1.00 92.62 346 ILE A N 1
ATOM 2707 C CA . ILE A 1 346 ? -9.830 -16.938 29.148 1.00 92.62 346 ILE A CA 1
ATOM 2708 C C . ILE A 1 346 ? -8.503 -17.570 28.734 1.00 92.62 346 ILE A C 1
ATOM 2710 O O . ILE A 1 346 ? -8.101 -17.460 27.582 1.00 92.62 346 ILE A O 1
ATOM 2714 N N . ASN A 1 347 ? -7.818 -18.228 29.668 1.00 91.62 347 ASN A N 1
ATOM 2715 C CA . ASN A 1 347 ? -6.499 -18.812 29.418 1.00 91.62 347 ASN A CA 1
ATOM 2716 C C . ASN A 1 347 ? -6.248 -20.080 30.249 1.00 91.62 347 ASN A C 1
ATOM 2718 O O . ASN A 1 347 ? -7.110 -20.518 31.015 1.00 91.62 347 ASN A O 1
ATOM 2722 N N . LYS A 1 348 ? -5.074 -20.710 30.083 1.00 92.12 348 LYS A N 1
ATOM 2723 C CA . LYS A 1 348 ? -4.740 -21.965 30.784 1.00 92.12 348 LYS A CA 1
ATOM 2724 C C . LYS A 1 348 ? -4.665 -21.789 32.301 1.00 92.12 348 LYS A C 1
ATOM 2726 O O . LYS A 1 348 ? -4.946 -22.738 33.032 1.00 92.12 348 LYS A O 1
ATOM 2731 N N . SER A 1 349 ? -4.313 -20.595 32.775 1.00 89.31 349 SER A N 1
ATOM 2732 C CA . SER A 1 349 ? -4.292 -20.268 34.204 1.00 89.31 349 SER A CA 1
ATOM 2733 C C . SER A 1 349 ? -5.682 -20.061 34.809 1.00 89.31 349 SER A C 1
ATOM 2735 O O . SER A 1 349 ? -5.843 -20.209 36.022 1.00 89.31 349 SER A O 1
ATOM 2737 N N . GLY A 1 350 ? -6.701 -19.772 33.996 1.00 89.19 350 GLY A N 1
ATOM 2738 C CA . GLY A 1 350 ? -8.097 -19.786 34.418 1.00 89.19 350 GLY A CA 1
ATOM 2739 C C . GLY A 1 350 ? -8.968 -18.734 33.738 1.00 89.19 350 GLY A C 1
ATOM 2740 O O . GLY A 1 350 ? -8.673 -18.234 32.656 1.00 89.19 350 GLY A O 1
ATOM 2741 N N . LEU A 1 351 ? -10.082 -18.415 34.400 1.00 91.88 351 LEU A N 1
ATOM 2742 C CA . LEU A 1 351 ? -11.054 -17.427 33.942 1.00 91.88 351 LEU A CA 1
ATOM 2743 C C . LEU A 1 351 ? -10.947 -16.150 34.778 1.00 91.88 351 LEU A C 1
ATOM 2745 O O . LEU A 1 351 ? -10.973 -16.205 36.009 1.00 91.88 351 LEU A O 1
ATOM 2749 N N . GLY A 1 352 ? -10.860 -15.004 34.107 1.00 89.94 352 GLY A N 1
ATOM 2750 C CA . GLY A 1 352 ? -10.989 -13.689 34.730 1.00 89.94 352 GLY A CA 1
ATOM 2751 C C . GLY A 1 352 ? -12.434 -13.380 35.126 1.00 89.94 352 GLY A C 1
ATOM 2752 O O . GLY A 1 352 ? -13.365 -14.118 34.794 1.00 89.94 352 GLY A O 1
ATOM 2753 N N . THR A 1 353 ? -12.648 -12.263 35.819 1.00 88.00 353 THR A N 1
ATOM 2754 C CA . THR A 1 353 ? -14.007 -11.777 36.091 1.00 88.00 353 THR A CA 1
ATOM 2755 C C . THR A 1 353 ? -14.633 -11.252 34.793 1.00 88.00 353 THR A C 1
ATOM 2757 O O . THR A 1 353 ? -14.036 -10.377 34.170 1.00 88.00 353 THR A O 1
ATOM 2760 N N . PRO A 1 354 ? -15.829 -11.723 34.388 1.00 90.00 354 PRO A N 1
ATOM 2761 C CA . PRO A 1 354 ? -16.530 -11.159 33.240 1.00 90.00 354 PRO A CA 1
ATOM 2762 C C . PRO A 1 354 ? -16.847 -9.675 33.441 1.00 90.00 354 PRO A C 1
ATOM 2764 O O . PRO A 1 354 ? -17.371 -9.280 34.486 1.00 90.00 354 PRO A O 1
ATOM 2767 N N . VAL A 1 355 ? -16.594 -8.872 32.414 1.00 89.69 355 VAL A N 1
ATOM 2768 C CA . VAL A 1 355 ? -16.945 -7.453 32.358 1.00 89.69 355 VAL A CA 1
ATOM 2769 C C . VAL A 1 355 ? -17.987 -7.250 31.267 1.00 89.69 355 VAL A C 1
ATOM 2771 O O . VAL A 1 355 ? -17.806 -7.679 30.129 1.00 89.69 355 VAL A O 1
ATOM 2774 N N . GLN A 1 356 ? -19.080 -6.579 31.624 1.00 92.88 356 GLN A N 1
ATOM 2775 C CA . GLN A 1 356 ? -20.117 -6.149 30.695 1.00 92.88 356 GLN A CA 1
ATOM 2776 C C . GLN A 1 356 ? -20.043 -4.629 30.540 1.00 92.88 356 GLN A C 1
ATOM 2778 O O . GLN A 1 356 ? -20.211 -3.903 31.522 1.00 92.88 356 GLN A O 1
ATOM 2783 N N . ALA A 1 357 ? -19.811 -4.151 29.319 1.00 92.75 357 ALA A N 1
ATOM 2784 C CA . ALA A 1 357 ? -19.669 -2.730 29.028 1.00 92.75 357 ALA A CA 1
ATOM 2785 C C . ALA A 1 357 ? -20.862 -2.201 28.224 1.00 92.75 357 ALA A C 1
ATOM 2787 O O . ALA A 1 357 ? -21.274 -2.782 27.219 1.00 92.75 357 ALA A O 1
ATOM 2788 N N . LEU A 1 358 ? -21.422 -1.077 28.671 1.00 95.19 358 LEU A N 1
ATOM 2789 C CA . LEU A 1 358 ? -22.555 -0.419 28.024 1.00 95.19 358 LEU A CA 1
ATOM 2790 C C . LEU A 1 358 ? -22.100 0.894 27.387 1.00 95.19 358 LEU A C 1
ATOM 2792 O O . LEU A 1 358 ? -21.436 1.694 28.050 1.00 95.19 358 LEU A O 1
ATOM 2796 N N . VAL A 1 359 ? -22.556 1.168 26.165 1.00 95.81 359 VAL A N 1
ATOM 2797 C CA . VAL A 1 359 ? -22.650 2.548 25.684 1.00 95.81 359 VAL A CA 1
ATOM 2798 C C . VAL A 1 359 ? -23.799 3.212 26.429 1.00 95.81 359 VAL A C 1
ATOM 2800 O O . VAL A 1 359 ? -24.912 2.682 26.461 1.00 95.81 359 VAL A O 1
ATOM 2803 N N . LYS A 1 360 ? -23.532 4.359 27.052 1.00 95.25 360 LYS A N 1
ATOM 2804 C CA . LYS A 1 360 ? -24.544 5.122 27.786 1.00 95.25 360 LYS A CA 1
ATOM 2805 C C . LYS A 1 360 ? -25.293 6.066 26.864 1.00 95.25 360 LYS A C 1
ATOM 2807 O O . LYS A 1 360 ? -24.676 6.717 26.025 1.00 95.25 360 LYS A O 1
ATOM 2812 N N . GLN A 1 361 ? -26.609 6.152 27.053 1.00 95.31 361 GLN A N 1
ATOM 2813 C CA . GLN A 1 361 ? -27.436 7.099 26.314 1.00 95.31 361 GLN A CA 1
ATOM 2814 C C . GLN A 1 361 ? -26.967 8.538 26.537 1.00 95.31 361 GLN A C 1
ATOM 2816 O O . GLN A 1 361 ? -26.586 8.916 27.651 1.00 95.31 361 GLN A O 1
ATOM 2821 N N . HIS A 1 362 ? -27.063 9.355 25.494 1.00 95.38 362 HIS A N 1
ATOM 2822 C CA . HIS A 1 362 ? -26.783 10.781 25.572 1.00 95.38 362 HIS A CA 1
ATOM 2823 C C . HIS A 1 362 ? -28.080 11.595 25.550 1.00 95.38 362 HIS A C 1
ATOM 2825 O O . HIS A 1 362 ? -29.075 11.192 24.954 1.00 95.38 362 HIS A O 1
ATOM 2831 N N . SER A 1 363 ? -28.086 12.758 26.208 1.00 93.12 363 SER A N 1
ATOM 2832 C CA . SER A 1 363 ? -29.269 13.632 26.278 1.00 93.12 363 SER A CA 1
ATOM 2833 C C . SER A 1 363 ? -29.609 14.296 24.938 1.00 93.12 363 SER A C 1
ATOM 2835 O O . SER A 1 363 ? -30.763 14.644 24.699 1.00 93.12 363 SER A O 1
ATOM 2837 N N . ALA A 1 364 ? -28.611 14.449 24.069 1.00 94.06 364 ALA A N 1
ATOM 2838 C CA . ALA A 1 364 ? -28.732 14.968 22.710 1.00 94.06 364 ALA A CA 1
ATOM 2839 C C . ALA A 1 364 ? -27.900 14.090 21.756 1.00 94.06 364 ALA A C 1
ATOM 2841 O O . ALA A 1 364 ? -26.751 14.432 21.472 1.00 94.06 364 ALA A O 1
ATOM 2842 N N . PRO A 1 365 ? -28.392 12.902 21.367 1.00 95.88 365 PRO A N 1
ATOM 2843 C CA . PRO A 1 365 ? -27.656 12.001 20.492 1.00 95.88 365 PRO A CA 1
ATOM 2844 C C . PRO A 1 365 ? -27.773 12.441 19.028 1.00 95.88 365 PRO A C 1
ATOM 2846 O O . PRO A 1 365 ? -28.830 12.906 18.595 1.00 95.88 365 PRO A O 1
ATOM 2849 N N . TYR A 1 366 ? -26.717 12.234 18.246 1.00 97.44 366 TYR A N 1
ATOM 2850 C CA . TYR A 1 366 ? -26.780 12.327 16.792 1.00 97.44 366 TYR A CA 1
ATOM 2851 C C . TYR A 1 366 ? -27.426 11.056 16.242 1.00 97.44 366 TYR A C 1
ATOM 2853 O O . TYR A 1 366 ? -26.864 9.974 16.356 1.00 97.44 366 TYR A O 1
ATOM 2861 N N . ASN A 1 367 ? -28.630 11.182 15.686 1.00 94.44 367 ASN A N 1
ATOM 2862 C CA . ASN A 1 367 ? -29.476 10.055 15.276 1.00 94.44 367 ASN A CA 1
ATOM 2863 C C . ASN A 1 367 ? -29.846 10.070 13.780 1.00 94.44 367 ASN A C 1
ATOM 2865 O O . ASN A 1 367 ? -30.714 9.308 13.348 1.00 94.44 367 ASN A O 1
ATOM 2869 N N . LYS A 1 368 ? -29.213 10.955 13.004 1.00 97.44 368 LYS A N 1
ATOM 2870 C CA . LYS A 1 368 ? -29.262 10.967 11.535 1.00 97.44 368 LYS A CA 1
ATOM 2871 C C . LYS A 1 368 ? -28.303 9.896 10.979 1.00 97.44 368 LYS A C 1
ATOM 2873 O O . LYS A 1 368 ? -27.548 9.321 11.763 1.00 97.44 368 LYS A O 1
ATOM 2878 N N . PRO A 1 369 ? -28.318 9.586 9.669 1.00 98.25 369 PRO A N 1
ATOM 2879 C CA . PRO A 1 369 ? -27.426 8.575 9.101 1.00 98.25 369 PRO A CA 1
ATOM 2880 C C . PRO A 1 369 ? -25.946 8.850 9.405 1.00 98.25 369 PRO A C 1
ATOM 2882 O O . PRO A 1 369 ? -25.475 9.978 9.253 1.00 98.25 369 PRO A O 1
ATOM 2885 N N . VAL A 1 370 ? -25.222 7.809 9.814 1.00 98.56 370 VAL A N 1
ATOM 2886 C CA . VAL A 1 370 ? -23.787 7.841 10.113 1.00 98.56 370 VAL A CA 1
ATOM 2887 C C . VAL A 1 370 ? -23.072 6.805 9.250 1.00 98.56 370 VAL A C 1
ATOM 2889 O O . VAL A 1 370 ? -23.486 5.649 9.200 1.00 98.56 370 VAL A O 1
ATOM 2892 N N . TYR A 1 371 ? -21.977 7.196 8.609 1.00 98.56 371 TYR A N 1
ATOM 2893 C CA . TYR A 1 371 ? -21.103 6.304 7.854 1.00 98.56 371 TYR A CA 1
ATOM 2894 C C . TYR A 1 371 ? -19.763 6.201 8.570 1.00 98.56 371 TYR A C 1
ATOM 2896 O O . TYR A 1 371 ? -19.060 7.199 8.701 1.00 98.56 371 TYR A O 1
ATOM 2904 N N . LEU A 1 372 ? -19.439 5.014 9.079 1.00 98.69 372 LEU A N 1
ATOM 2905 C CA . LEU A 1 372 ? -18.215 4.766 9.840 1.00 98.69 372 LEU A CA 1
ATOM 2906 C C . LEU A 1 372 ? -17.147 4.189 8.912 1.00 98.69 372 LEU A C 1
ATOM 2908 O O . LEU A 1 372 ? -17.330 3.082 8.407 1.00 98.69 372 LEU A O 1
ATOM 2912 N N . LEU A 1 373 ? -16.056 4.921 8.697 1.00 98.06 373 LEU A N 1
ATOM 2913 C CA . LEU A 1 373 ? -14.973 4.497 7.817 1.00 98.06 373 LEU A CA 1
ATOM 2914 C C . LEU A 1 373 ? -13.888 3.752 8.595 1.00 98.06 373 LEU A C 1
ATOM 2916 O O . LEU A 1 373 ? -13.317 4.314 9.529 1.00 98.06 373 LEU A O 1
ATOM 2920 N N . THR A 1 374 ? -13.591 2.515 8.195 1.00 96.94 374 THR A N 1
ATOM 2921 C CA . THR A 1 374 ? -12.580 1.644 8.827 1.00 96.94 374 THR A CA 1
ATOM 2922 C C . THR A 1 374 ? -11.535 1.157 7.830 1.00 96.94 374 THR A C 1
ATOM 2924 O O . THR A 1 374 ? -11.779 1.147 6.622 1.00 96.94 374 THR A O 1
ATOM 2927 N N . SER A 1 375 ? -10.372 0.748 8.336 1.00 92.94 375 SER A N 1
ATOM 2928 C CA . SER A 1 375 ? -9.330 0.077 7.555 1.00 92.94 375 SER A CA 1
ATOM 2929 C C . SER A 1 375 ? -8.713 -1.091 8.331 1.00 92.94 375 SER A C 1
ATOM 2931 O O . SER A 1 375 ? -8.975 -1.248 9.525 1.00 92.94 375 SER A O 1
ATOM 2933 N N . GLN A 1 376 ? -7.812 -1.840 7.692 1.00 88.88 376 GLN A N 1
ATOM 2934 C CA . GLN A 1 376 ? -7.056 -2.925 8.332 1.00 88.88 376 GLN A CA 1
ATOM 2935 C C . GLN A 1 376 ? -6.064 -2.475 9.415 1.00 88.88 376 GLN A C 1
ATOM 2937 O O . GLN A 1 376 ? -5.530 -3.332 10.114 1.00 88.88 376 GLN A O 1
ATOM 2942 N N . ILE A 1 377 ? -5.834 -1.167 9.583 1.00 86.50 377 ILE A N 1
ATOM 2943 C CA . ILE A 1 377 ? -5.063 -0.610 10.710 1.00 86.50 377 ILE A CA 1
ATOM 2944 C C . ILE A 1 377 ? -5.955 0.027 11.787 1.00 86.50 377 ILE A C 1
ATOM 2946 O O . ILE A 1 377 ? -5.450 0.593 12.756 1.00 86.50 377 ILE A O 1
ATOM 2950 N N . THR A 1 378 ? -7.283 -0.039 11.628 1.00 92.94 378 THR A N 1
ATOM 2951 C CA . THR A 1 378 ? -8.218 0.260 12.716 1.00 92.94 378 THR A CA 1
ATOM 2952 C C . THR A 1 378 ? -8.089 -0.848 13.767 1.00 92.94 378 THR A C 1
ATOM 2954 O O . THR A 1 378 ? -8.576 -1.955 13.540 1.00 92.94 378 THR A O 1
ATOM 2957 N N . THR A 1 379 ? -7.448 -0.536 14.897 1.00 91.12 379 THR A N 1
ATOM 2958 C CA . THR A 1 379 ? -6.981 -1.507 15.912 1.00 91.12 379 THR A CA 1
ATOM 2959 C C . THR A 1 379 ? -7.485 -1.160 17.324 1.00 91.12 379 THR A C 1
ATOM 2961 O O . THR A 1 379 ? -7.796 -0.001 17.624 1.00 91.12 379 THR A O 1
ATOM 2964 N N . SER A 1 380 ? -7.559 -2.157 18.217 1.00 92.56 380 SER A N 1
ATOM 2965 C CA . SER A 1 380 ? -7.741 -1.979 19.667 1.00 92.56 380 SER A CA 1
ATOM 2966 C C . SER A 1 380 ? -9.014 -1.182 20.010 1.00 92.56 380 SER A C 1
ATOM 2968 O O . SER A 1 380 ? -10.097 -1.490 19.507 1.00 92.56 380 SER A O 1
ATOM 2970 N N . ALA A 1 381 ? -8.939 -0.127 20.829 1.00 92.25 381 ALA A N 1
ATOM 2971 C CA . ALA A 1 381 ? -10.107 0.669 21.224 1.00 92.25 381 ALA A CA 1
ATOM 2972 C C . ALA A 1 381 ? -10.918 1.233 20.033 1.00 92.25 381 ALA A C 1
ATOM 2974 O O . ALA A 1 381 ? -12.121 1.480 20.166 1.00 92.25 381 ALA A O 1
ATOM 2975 N N . ALA A 1 382 ? -10.307 1.408 18.854 1.00 95.81 382 ALA A N 1
ATOM 2976 C CA . ALA A 1 382 ? -11.023 1.812 17.644 1.00 95.81 382 ALA A CA 1
ATOM 2977 C C . ALA A 1 382 ? -11.918 0.683 17.093 1.00 95.81 382 ALA A C 1
ATOM 2979 O O . ALA A 1 382 ? -13.010 0.937 16.571 1.00 95.81 382 ALA A O 1
ATOM 2980 N N . GLU A 1 383 ? -11.523 -0.576 17.277 1.00 96.50 383 GLU A N 1
ATOM 2981 C CA . GLU A 1 383 ? -12.367 -1.737 16.999 1.00 96.50 383 GLU A CA 1
ATOM 2982 C C . GLU A 1 383 ? -13.488 -1.883 18.028 1.00 96.50 383 GLU A C 1
ATOM 2984 O O . GLU A 1 383 ? -14.622 -2.202 17.667 1.00 96.50 383 GLU A O 1
ATOM 2989 N N . ILE A 1 384 ? -13.218 -1.559 19.295 1.00 95.25 384 ILE A N 1
ATOM 2990 C CA . ILE A 1 384 ? -14.245 -1.498 20.343 1.00 95.25 384 ILE A CA 1
ATOM 2991 C C . ILE A 1 384 ? -15.287 -0.425 20.029 1.00 95.25 384 ILE A C 1
ATOM 2993 O O . ILE A 1 384 ? -16.494 -0.678 20.116 1.00 95.25 384 ILE A O 1
ATOM 2997 N N . PHE A 1 385 ? -14.847 0.753 19.587 1.00 97.56 385 PHE A N 1
ATOM 2998 C CA . PHE A 1 385 ? -15.736 1.789 19.073 1.00 97.56 385 PHE A CA 1
ATOM 2999 C C . PHE A 1 385 ? -16.538 1.297 17.863 1.00 97.56 385 PHE A C 1
ATOM 3001 O O . PHE A 1 385 ? -17.753 1.483 17.829 1.00 97.56 385 PHE A O 1
ATOM 3008 N N . THR A 1 386 ? -15.901 0.612 16.910 1.00 98.06 386 THR A N 1
ATOM 3009 C CA . THR A 1 386 ? -16.578 0.036 15.736 1.00 98.06 386 THR A CA 1
ATOM 3010 C C . THR A 1 386 ? -17.654 -0.968 16.148 1.00 98.06 386 THR A C 1
ATOM 3012 O O . THR A 1 386 ? -18.803 -0.865 15.715 1.00 98.06 386 THR A O 1
ATOM 3015 N N . MET A 1 387 ? -17.327 -1.899 17.045 1.00 96.50 387 MET A N 1
ATOM 3016 C CA . MET A 1 387 ? -18.255 -2.891 17.589 1.00 96.50 387 MET A CA 1
ATOM 3017 C C . MET A 1 387 ? -19.453 -2.235 18.287 1.00 96.50 387 MET A C 1
ATOM 3019 O O . MET A 1 387 ? -20.589 -2.671 18.089 1.00 96.50 387 MET A O 1
ATOM 3023 N N . ALA A 1 388 ? -19.215 -1.175 19.064 1.00 96.00 388 ALA A N 1
ATOM 3024 C CA . ALA A 1 388 ? -20.260 -0.402 19.724 1.00 96.00 388 ALA A CA 1
ATOM 3025 C C . ALA A 1 388 ? -21.156 0.335 18.713 1.00 96.00 388 ALA A C 1
ATOM 3027 O O . ALA A 1 388 ? -22.381 0.232 18.777 1.00 96.00 388 ALA A O 1
ATOM 3028 N N . MET A 1 389 ? -20.552 1.032 17.748 1.00 97.38 389 MET A N 1
ATOM 3029 C CA . MET A 1 389 ? -21.258 1.810 16.729 1.00 97.38 389 MET A CA 1
ATOM 3030 C C . MET A 1 389 ? -22.141 0.938 15.829 1.00 97.38 389 MET A C 1
ATOM 3032 O O . MET A 1 389 ? -23.245 1.344 15.469 1.00 97.38 389 MET A O 1
ATOM 3036 N N . ARG A 1 390 ? -21.718 -0.294 15.520 1.00 93.94 390 ARG A N 1
ATOM 3037 C CA . ARG A 1 390 ? -22.506 -1.247 14.716 1.00 93.94 390 ARG A CA 1
ATOM 3038 C C . ARG A 1 390 ? -23.809 -1.706 15.367 1.00 93.94 390 ARG A C 1
ATOM 3040 O O . ARG A 1 390 ? -24.668 -2.243 14.673 1.00 93.94 390 ARG A O 1
ATOM 3047 N N . GLN A 1 391 ? -23.988 -1.497 16.670 1.00 92.44 391 GLN A N 1
ATOM 3048 C CA . GLN A 1 391 ? -25.259 -1.801 17.331 1.00 92.44 391 GLN A CA 1
ATOM 3049 C C . GLN A 1 391 ? -26.354 -0.774 16.984 1.00 92.44 391 GLN A C 1
ATOM 3051 O O . GLN A 1 391 ? -27.535 -1.020 17.236 1.00 92.44 391 GLN A O 1
ATOM 3056 N N . PHE A 1 392 ? -25.997 0.377 16.402 1.00 94.19 392 PHE A N 1
ATOM 3057 C CA . PHE A 1 392 ? -26.951 1.411 16.020 1.00 94.19 392 PHE A CA 1
ATOM 3058 C C . PHE A 1 392 ? -27.462 1.212 14.589 1.00 94.19 392 PHE A C 1
ATOM 3060 O O . PHE A 1 392 ? -26.700 1.210 13.628 1.00 94.19 392 PHE A O 1
ATOM 3067 N N . SER A 1 393 ? -28.785 1.153 14.416 1.00 93.25 393 SER A N 1
ATOM 3068 C CA . SER A 1 393 ? -29.418 0.926 13.105 1.00 93.25 393 SER A CA 1
ATOM 3069 C C . SER A 1 393 ? -29.219 2.052 12.082 1.00 93.25 393 SER A C 1
ATOM 3071 O O . SER A 1 393 ? -29.580 1.884 10.923 1.00 93.25 393 SER A O 1
ATOM 3073 N N . HIS A 1 394 ? -28.729 3.216 12.513 1.00 95.81 394 HIS A N 1
ATOM 3074 C CA . HIS A 1 394 ? -28.449 4.368 11.653 1.00 95.81 394 HIS A CA 1
ATOM 3075 C C . HIS A 1 394 ? -26.964 4.468 11.262 1.00 95.81 394 HIS A C 1
ATOM 3077 O O . HIS A 1 394 ? -26.596 5.417 10.574 1.00 95.81 394 HIS A O 1
ATOM 3083 N N . VAL A 1 395 ? -26.125 3.510 11.680 1.00 97.88 395 VAL A N 1
ATOM 3084 C CA . VAL A 1 395 ? -24.697 3.449 11.343 1.00 97.88 395 VAL A CA 1
ATOM 3085 C C . VAL A 1 395 ? -24.457 2.434 10.226 1.00 97.88 395 VAL A C 1
ATOM 3087 O O . VAL A 1 395 ? -24.829 1.268 10.340 1.00 97.88 395 VAL A O 1
ATOM 3090 N N . THR A 1 396 ? -23.763 2.859 9.171 1.00 98.38 396 THR A N 1
ATOM 3091 C CA . THR A 1 396 ? -23.270 2.000 8.088 1.00 98.38 396 THR A CA 1
ATOM 3092 C C . THR A 1 396 ? -21.746 2.041 8.052 1.00 98.38 396 THR A C 1
ATOM 3094 O O . THR A 1 396 ? -21.152 3.047 7.688 1.00 98.38 396 THR A O 1
ATOM 3097 N N . GLN A 1 397 ? -21.093 0.945 8.432 1.00 98.38 397 GLN A N 1
ATOM 3098 C CA . GLN A 1 397 ? -19.647 0.772 8.231 1.00 98.38 397 GLN A CA 1
ATOM 3099 C C . GLN A 1 397 ? -19.285 0.629 6.738 1.00 98.38 397 GLN A C 1
ATOM 3101 O O . GLN A 1 397 ? -19.881 -0.208 6.051 1.00 98.38 397 GLN A O 1
ATOM 3106 N N . VAL A 1 398 ? -18.300 1.400 6.274 1.00 97.75 398 VAL A N 1
ATOM 3107 C CA . VAL A 1 398 ? -17.757 1.427 4.902 1.00 97.75 398 VAL A CA 1
ATOM 3108 C C . VAL A 1 398 ? -16.226 1.380 4.979 1.00 97.75 398 VAL A C 1
ATOM 3110 O O . VAL A 1 398 ? -15.656 1.951 5.901 1.00 97.75 398 VAL A O 1
ATOM 3113 N N . GLY A 1 399 ? -15.542 0.735 4.037 1.00 94.56 399 GLY A N 1
ATOM 3114 C CA . GLY A 1 399 ? -14.073 0.704 3.998 1.00 94.56 399 GLY A CA 1
ATOM 3115 C C . GLY A 1 399 ? -13.540 -0.720 3.921 1.00 94.56 399 GLY A C 1
ATOM 3116 O O . GLY A 1 399 ? -14.132 -1.544 3.228 1.00 94.56 399 GLY A O 1
ATOM 3117 N N . GLU A 1 400 ? -12.466 -1.012 4.650 1.00 92.75 400 GLU A N 1
ATOM 3118 C CA . GLU A 1 400 ? -11.884 -2.358 4.776 1.00 92.75 400 GLU A CA 1
ATOM 3119 C C . GLU A 1 400 ? -12.198 -2.941 6.171 1.00 92.75 400 GLU A C 1
ATOM 3121 O O . GLU A 1 400 ? -12.647 -2.224 7.079 1.00 92.75 400 GLU A O 1
ATOM 3126 N N . GLU A 1 401 ? -12.016 -4.254 6.345 1.00 94.56 401 GLU A N 1
ATOM 3127 C CA . GLU A 1 401 ? -12.109 -4.900 7.659 1.00 94.56 401 GLU A CA 1
ATOM 3128 C C . GLU A 1 401 ? -11.105 -4.321 8.657 1.00 94.56 401 GLU A C 1
ATOM 3130 O O . GLU A 1 401 ? -10.025 -3.891 8.271 1.00 94.56 401 GLU A O 1
ATOM 3135 N N . THR A 1 402 ? -11.461 -4.326 9.943 1.00 95.31 402 THR A N 1
ATOM 3136 C CA . THR A 1 402 ? -10.547 -3.911 11.018 1.00 95.31 402 THR A CA 1
ATOM 3137 C C . THR A 1 402 ? -9.430 -4.941 11.262 1.00 95.31 402 THR A C 1
ATOM 3139 O O . THR A 1 402 ? -9.431 -6.033 10.682 1.00 95.31 402 THR A O 1
ATOM 3142 N N . SER A 1 403 ? -8.443 -4.618 12.101 1.00 92.44 403 SER A N 1
ATOM 3143 C CA . SER A 1 403 ? -7.246 -5.456 12.273 1.00 92.44 403 SER A CA 1
ATOM 3144 C C . SER A 1 403 ? -7.508 -6.798 12.975 1.00 92.44 403 SER A C 1
ATOM 3146 O O . SER A 1 403 ? -6.802 -7.773 12.711 1.00 92.44 403 SER A O 1
ATOM 3148 N N . GLY A 1 404 ? -8.560 -6.924 13.785 1.00 94.06 404 GLY A N 1
ATOM 3149 C CA . GLY A 1 404 ? -8.826 -8.140 14.549 1.00 94.06 404 GLY A CA 1
ATOM 3150 C C . GLY A 1 404 ? -7.873 -8.309 15.727 1.00 94.06 404 GLY A C 1
ATOM 3151 O O . GLY A 1 404 ? -7.401 -9.425 15.951 1.00 94.06 404 GLY A O 1
ATOM 3152 N N . GLU A 1 405 ? -7.595 -7.211 16.426 1.00 91.75 405 GLU A N 1
ATOM 3153 C CA . GLU A 1 405 ? -6.692 -7.072 17.571 1.00 91.75 405 GLU A CA 1
ATOM 3154 C C . GLU A 1 405 ? -7.484 -6.432 18.728 1.00 91.75 405 GLU A C 1
ATOM 3156 O O . GLU A 1 405 ? -7.306 -5.267 19.085 1.00 91.75 405 GLU A O 1
ATOM 3161 N N . PHE A 1 406 ? -8.423 -7.199 19.292 1.00 93.31 406 PHE A N 1
ATOM 3162 C CA . PHE A 1 406 ? -9.434 -6.698 20.234 1.00 93.31 406 PHE A CA 1
ATOM 3163 C C . PHE A 1 406 ? -8.993 -6.748 21.691 1.00 93.31 406 PHE A C 1
ATOM 3165 O O . PHE A 1 406 ? -9.378 -5.875 22.467 1.00 93.31 406 PHE A O 1
ATOM 3172 N N . SER A 1 407 ? -8.275 -7.805 22.086 1.00 92.69 407 SER A N 1
ATOM 3173 C CA . SER A 1 407 ? -7.835 -7.994 23.471 1.00 92.69 407 SER A CA 1
ATOM 3174 C C . SER A 1 407 ? -7.105 -6.763 23.998 1.00 92.69 407 SER A C 1
ATOM 3176 O O . SER A 1 407 ? -6.281 -6.195 23.295 1.00 92.69 407 SER A O 1
ATOM 3178 N N . ASP A 1 408 ? -7.285 -6.422 25.272 1.00 88.50 408 ASP A N 1
ATOM 3179 C CA . ASP A 1 408 ? -6.325 -5.534 25.925 1.00 88.50 408 ASP A CA 1
ATOM 3180 C C . ASP A 1 408 ? -4.954 -6.223 25.944 1.00 88.50 408 ASP A C 1
ATOM 3182 O O . ASP A 1 408 ? -4.860 -7.457 26.026 1.00 88.50 408 ASP A O 1
ATOM 3186 N N . VAL A 1 409 ? -3.887 -5.429 25.893 1.00 88.88 409 VAL A N 1
ATOM 3187 C CA . VAL A 1 409 ? -2.527 -5.943 26.051 1.00 88.88 409 VAL A CA 1
ATOM 3188 C C . VAL A 1 409 ? -2.294 -6.299 27.517 1.00 88.88 409 VAL A C 1
ATOM 3190 O O . VAL A 1 409 ? -2.323 -5.432 28.394 1.00 88.88 409 VAL A O 1
ATOM 3193 N N . LEU A 1 410 ? -1.971 -7.564 27.785 1.00 91.50 410 LEU A N 1
ATOM 3194 C CA . LEU A 1 410 ? -1.370 -7.969 29.050 1.00 91.50 410 LEU A CA 1
ATOM 3195 C C . LEU A 1 410 ? 0.156 -7.891 28.945 1.00 91.50 410 LEU A C 1
ATOM 3197 O O . LEU A 1 410 ? 0.785 -8.736 28.307 1.00 91.50 410 LEU A O 1
ATOM 3201 N N . SER A 1 411 ? 0.742 -6.891 29.601 1.00 91.00 411 SER A N 1
ATOM 3202 C CA . SER A 1 411 ? 2.190 -6.667 29.581 1.00 91.00 411 SER A CA 1
ATOM 3203 C C . SER A 1 411 ? 2.925 -7.375 30.718 1.00 91.00 411 SER A C 1
ATOM 3205 O O . SER A 1 411 ? 2.447 -7.437 31.855 1.00 91.00 411 SER A O 1
ATOM 3207 N N . PHE A 1 412 ? 4.138 -7.842 30.428 1.00 91.62 412 PHE A N 1
ATOM 3208 C CA . PHE A 1 412 ? 5.068 -8.413 31.396 1.00 91.62 412 PHE A CA 1
ATOM 3209 C C . PHE A 1 412 ? 6.490 -7.899 31.162 1.00 91.62 412 PHE A C 1
ATOM 3211 O O . PHE A 1 412 ? 7.019 -8.020 30.059 1.00 91.62 412 PHE A O 1
ATOM 3218 N N . THR A 1 413 ? 7.152 -7.491 32.244 1.00 91.75 413 THR A N 1
ATOM 3219 C CA . THR A 1 413 ? 8.609 -7.331 32.268 1.00 91.75 413 THR A CA 1
ATOM 3220 C C . THR A 1 413 ? 9.265 -8.705 32.411 1.00 91.75 413 THR A C 1
ATOM 3222 O O . THR A 1 413 ? 8.996 -9.449 33.362 1.00 91.75 413 THR A O 1
ATOM 3225 N N . LEU A 1 414 ? 10.134 -9.051 31.469 1.00 93.75 414 LEU A N 1
ATOM 3226 C CA . LEU A 1 414 ? 10.963 -10.248 31.495 1.00 93.75 414 LEU A CA 1
ATOM 3227 C C . LEU A 1 414 ? 12.081 -10.127 32.546 1.00 93.75 414 LEU A C 1
ATOM 3229 O O . LEU A 1 414 ? 12.470 -9.019 32.918 1.00 93.75 414 LEU A O 1
ATOM 3233 N N . PRO A 1 415 ? 12.651 -11.250 33.030 1.00 93.81 415 PRO A N 1
ATOM 3234 C CA . PRO A 1 415 ? 13.697 -11.222 34.053 1.00 93.81 415 PRO A CA 1
ATOM 3235 C C . PRO A 1 415 ? 14.903 -10.325 33.728 1.00 93.81 415 PRO A C 1
ATOM 3237 O O . PRO A 1 415 ? 15.470 -9.731 34.641 1.00 93.81 415 PRO A O 1
ATOM 3240 N N . ASN A 1 416 ? 15.275 -10.211 32.449 1.00 92.81 416 ASN A N 1
ATOM 3241 C CA . ASN A 1 416 ? 16.374 -9.374 31.955 1.00 92.81 416 ASN A CA 1
ATOM 3242 C C . ASN A 1 416 ? 15.983 -7.905 31.684 1.00 92.81 416 ASN A C 1
ATOM 3244 O O . ASN A 1 416 ? 16.811 -7.148 31.188 1.00 92.81 416 ASN A O 1
ATOM 3248 N N . GLY A 1 417 ? 14.752 -7.494 32.001 1.00 91.38 417 GLY A N 1
ATOM 3249 C CA . GLY A 1 417 ? 14.275 -6.115 31.853 1.00 91.38 417 GLY A CA 1
ATOM 3250 C C . GLY A 1 417 ? 13.659 -5.776 30.496 1.00 91.38 417 GLY A C 1
ATOM 3251 O O . GLY A 1 417 ? 13.244 -4.639 30.303 1.00 91.38 417 GLY A O 1
ATOM 3252 N N . TRP A 1 418 ? 13.582 -6.729 29.565 1.00 93.56 418 TRP A N 1
ATOM 3253 C CA . TRP A 1 418 ? 12.804 -6.558 28.335 1.00 93.56 418 TRP A CA 1
ATOM 3254 C C . TRP A 1 418 ? 11.307 -6.555 28.635 1.00 93.56 418 TRP A C 1
ATOM 3256 O O . TRP A 1 418 ? 10.862 -7.146 29.617 1.00 93.56 418 TRP A O 1
ATOM 3266 N N . GLU A 1 419 ? 10.524 -5.945 27.760 1.00 93.69 419 GLU A N 1
ATOM 3267 C CA . GLU A 1 419 ? 9.070 -5.889 27.875 1.00 93.69 419 GLU A CA 1
ATOM 3268 C C . GLU A 1 419 ? 8.422 -6.773 26.816 1.00 93.69 419 GLU A C 1
ATOM 3270 O O . GLU A 1 419 ? 8.889 -6.851 25.679 1.00 93.69 419 GLU A O 1
ATOM 3275 N N . MET A 1 420 ? 7.324 -7.430 27.179 1.00 94.12 420 MET A N 1
ATOM 3276 C CA . MET A 1 420 ? 6.484 -8.152 26.230 1.00 94.12 420 MET A CA 1
ATOM 3277 C C . MET A 1 420 ? 5.006 -7.868 26.464 1.00 94.12 420 MET A C 1
ATOM 3279 O O . MET A 1 420 ? 4.584 -7.662 27.603 1.00 94.12 420 MET A O 1
ATOM 3283 N N . GLY A 1 421 ? 4.228 -7.918 25.389 1.00 94.31 421 GLY A N 1
ATOM 3284 C CA . GLY A 1 421 ? 2.768 -7.873 25.407 1.00 94.31 421 GLY A CA 1
ATOM 3285 C C . GLY A 1 421 ? 2.177 -9.168 24.866 1.00 94.31 421 GLY A C 1
ATOM 3286 O O . GLY A 1 421 ? 2.809 -9.849 24.056 1.00 94.31 421 GLY A O 1
ATOM 3287 N N . LEU A 1 422 ? 0.979 -9.525 25.331 1.00 95.69 422 LEU A N 1
ATOM 3288 C CA . LEU A 1 422 ? 0.193 -10.623 24.774 1.00 95.69 422 LEU A CA 1
ATOM 3289 C C . LEU A 1 422 ? -1.312 -10.401 24.960 1.00 95.69 422 LEU A C 1
ATOM 3291 O O . LEU A 1 422 ? -1.742 -9.695 25.872 1.00 95.69 422 LEU A O 1
ATOM 3295 N N . SER A 1 423 ? -2.107 -11.079 24.136 1.00 95.31 423 SER A N 1
ATOM 3296 C CA . SER A 1 423 ? -3.572 -11.028 24.163 1.00 95.31 423 SER A CA 1
ATOM 3297 C C . SER A 1 423 ? -4.158 -12.098 25.092 1.00 95.31 423 SER A C 1
ATOM 3299 O O . SER A 1 423 ? -4.000 -13.301 24.848 1.00 95.31 423 SER A O 1
ATOM 3301 N N . ASN A 1 424 ? -4.840 -11.686 26.167 1.00 94.88 424 ASN A N 1
ATOM 3302 C CA . ASN A 1 424 ? -5.421 -12.601 27.160 1.00 94.88 424 ASN A CA 1
ATOM 3303 C C . ASN A 1 424 ? -6.938 -12.450 27.370 1.00 94.88 424 ASN A C 1
ATOM 3305 O O . ASN A 1 424 ? -7.521 -13.299 28.051 1.00 94.88 424 ASN A O 1
ATOM 3309 N N . GLU A 1 425 ? -7.579 -11.412 26.824 1.00 94.12 425 GLU A N 1
ATOM 3310 C CA . GLU A 1 425 ? -9.004 -11.125 27.012 1.00 94.12 425 GLU A CA 1
ATOM 3311 C C . GLU A 1 425 ? -9.821 -11.416 25.753 1.00 94.12 425 GLU A C 1
ATOM 3313 O O . GLU A 1 425 ? -9.537 -10.921 24.671 1.00 94.12 425 GLU A O 1
ATOM 3318 N N . VAL A 1 426 ? -10.897 -12.190 25.902 1.00 96.19 426 VAL A N 1
ATOM 3319 C CA . VAL A 1 426 ? -11.806 -12.508 24.799 1.00 96.19 426 VAL A CA 1
ATOM 3320 C C . VAL A 1 426 ? -12.973 -11.532 24.804 1.00 96.19 426 VAL A C 1
ATOM 3322 O O . VAL A 1 426 ? -13.849 -11.610 25.672 1.00 96.19 426 VAL A O 1
ATOM 3325 N N . TYR A 1 427 ? -13.005 -10.653 23.806 1.00 96.12 427 TYR A N 1
ATOM 3326 C CA . TYR A 1 427 ? -14.111 -9.735 23.561 1.00 96.12 427 TYR A CA 1
ATOM 3327 C C . TYR A 1 427 ? -15.220 -10.403 22.750 1.00 96.12 427 TYR A C 1
ATOM 3329 O O . TYR A 1 427 ? -14.983 -11.205 21.845 1.00 96.12 427 TYR A O 1
ATOM 3337 N N . ARG A 1 428 ? -16.466 -10.079 23.098 1.00 96.31 428 ARG A N 1
ATOM 3338 C CA . ARG A 1 428 ? -17.663 -10.545 22.401 1.00 96.31 428 ARG A CA 1
ATOM 3339 C C . ARG A 1 428 ? -18.680 -9.429 22.265 1.00 96.31 428 ARG A C 1
ATOM 3341 O O . ARG A 1 428 ? -18.979 -8.756 23.251 1.00 96.31 428 ARG A O 1
ATOM 3348 N N . ASN A 1 429 ? -19.277 -9.287 21.087 1.00 94.44 429 ASN A N 1
ATOM 3349 C CA . ASN A 1 429 ? -20.382 -8.348 20.895 1.00 94.44 429 ASN A CA 1
ATOM 3350 C C . ASN A 1 429 ? -21.660 -8.798 21.640 1.00 94.44 429 ASN A C 1
ATOM 3352 O O . ASN A 1 429 ? -21.692 -9.828 22.325 1.00 94.44 429 ASN A O 1
ATOM 3356 N N . ALA A 1 430 ? -22.746 -8.036 21.494 1.00 90.38 430 ALA A N 1
ATOM 3357 C CA . ALA A 1 430 ? -24.036 -8.352 22.111 1.00 90.38 430 ALA A CA 1
ATOM 3358 C C . ALA A 1 430 ? -24.633 -9.705 21.659 1.00 90.38 430 ALA A C 1
ATOM 3360 O O . ALA A 1 430 ? -25.444 -10.288 22.379 1.00 90.38 430 ALA A O 1
ATOM 3361 N N . GLN A 1 431 ? -24.224 -10.214 20.495 1.00 92.81 431 GLN A N 1
ATOM 3362 C CA . GLN A 1 431 ? -24.635 -11.498 19.926 1.00 92.81 431 GLN A CA 1
ATOM 3363 C C . GLN A 1 431 ? -23.723 -12.661 20.367 1.00 92.81 431 GLN A C 1
ATOM 3365 O O . GLN A 1 431 ? -24.038 -13.821 20.104 1.00 92.81 431 GLN A O 1
ATOM 3370 N N . GLY A 1 432 ? -22.630 -12.377 21.085 1.00 94.25 432 GLY A N 1
ATOM 3371 C CA . GLY A 1 432 ? -21.660 -13.368 21.559 1.00 94.25 432 GLY A CA 1
ATOM 3372 C C . GLY A 1 432 ? -20.528 -13.683 20.571 1.00 94.25 432 GLY A C 1
ATOM 3373 O O . GLY A 1 432 ? -19.718 -14.577 20.843 1.00 94.25 432 GLY A O 1
ATOM 3374 N N . GLU A 1 433 ? -20.458 -12.963 19.452 1.00 94.94 433 GLU A N 1
ATOM 3375 C CA . GLU A 1 433 ? -19.473 -13.149 18.382 1.00 94.94 433 GLU A CA 1
ATOM 3376 C C . GLU A 1 433 ? -18.119 -12.551 18.778 1.00 94.94 433 GLU A C 1
ATOM 3378 O O . GLU A 1 433 ? -18.074 -11.474 19.370 1.00 94.94 433 GLU A O 1
ATOM 3383 N N . ASN A 1 434 ? -17.031 -13.256 18.451 1.00 95.00 434 ASN A N 1
ATOM 3384 C CA . ASN A 1 434 ? -15.647 -12.813 18.637 1.00 95.00 434 ASN A CA 1
ATOM 3385 C C . ASN A 1 434 ? -15.042 -12.475 17.265 1.00 95.00 434 ASN A C 1
ATOM 3387 O O . ASN A 1 434 ? -15.215 -13.256 16.329 1.00 95.00 434 ASN A O 1
ATOM 3391 N N . PHE A 1 435 ? -14.330 -11.353 17.178 1.00 95.56 435 PHE A N 1
ATOM 3392 C CA . PHE A 1 435 ? -13.706 -10.840 15.954 1.00 95.56 435 PHE A CA 1
ATOM 3393 C C . PHE A 1 435 ? -12.171 -10.806 16.018 1.00 95.56 435 PHE A C 1
ATOM 3395 O O . PHE A 1 435 ? -11.539 -10.355 15.067 1.00 95.56 435 PHE A O 1
ATOM 3402 N N . GLU A 1 436 ? -11.560 -11.306 17.096 1.00 94.62 436 GLU A N 1
ATOM 3403 C CA . GLU A 1 436 ? -10.108 -11.518 17.171 1.00 94.62 436 GLU A CA 1
ATOM 3404 C C . GLU A 1 436 ? -9.610 -12.311 15.943 1.00 94.62 436 GLU A C 1
ATOM 3406 O O . GLU A 1 436 ? -10.332 -13.173 15.430 1.00 94.62 436 GLU A O 1
ATOM 3411 N N . ARG A 1 437 ? -8.388 -12.033 15.466 1.00 92.31 437 ARG A N 1
ATOM 3412 C CA . ARG A 1 437 ? -7.763 -12.554 14.225 1.00 92.31 437 ARG A CA 1
ATOM 3413 C C . ARG A 1 437 ? -8.363 -12.014 12.924 1.00 92.31 437 ARG A C 1
ATOM 3415 O O . ARG A 1 437 ? -7.617 -11.736 11.986 1.00 92.31 437 ARG A O 1
ATOM 3422 N N . VAL A 1 438 ? -9.686 -11.902 12.830 1.00 92.00 438 VAL A N 1
ATOM 3423 C CA . VAL A 1 438 ? -10.377 -11.620 11.556 1.00 92.00 438 VAL A CA 1
ATOM 3424 C C . VAL A 1 438 ? -10.762 -10.155 11.369 1.00 92.00 438 VAL A C 1
ATOM 3426 O O . VAL A 1 438 ? -10.790 -9.690 10.234 1.00 92.00 438 VAL A O 1
ATOM 3429 N N . GLY A 1 439 ? -11.028 -9.434 12.457 1.00 94.94 439 GLY A N 1
ATOM 3430 C CA . GLY A 1 439 ? -11.572 -8.082 12.414 1.00 94.94 439 GLY A CA 1
ATOM 3431 C C . GLY A 1 439 ? -13.067 -8.044 12.104 1.00 94.94 439 GLY A C 1
ATOM 3432 O O . GLY A 1 439 ? -13.731 -9.057 11.862 1.00 94.94 439 GLY A O 1
ATOM 3433 N N . ILE A 1 440 ? -13.626 -6.839 12.121 1.00 96.50 440 ILE A N 1
ATOM 3434 C CA . ILE A 1 440 ? -15.019 -6.577 11.784 1.00 96.50 440 ILE A CA 1
ATOM 3435 C C . ILE A 1 440 ? -15.116 -6.194 10.308 1.00 96.50 440 ILE A C 1
ATOM 3437 O O . ILE A 1 440 ? -14.752 -5.082 9.922 1.00 96.50 440 ILE A O 1
ATOM 3441 N N . SER A 1 441 ? -15.674 -7.090 9.491 1.00 96.12 441 SER A N 1
ATOM 3442 C CA . SER A 1 441 ? -15.943 -6.797 8.082 1.00 96.12 441 SER A CA 1
ATOM 3443 C C . SER A 1 441 ? -16.972 -5.667 7.917 1.00 96.12 441 SER A C 1
ATOM 3445 O O . SER A 1 441 ? -18.005 -5.677 8.601 1.00 96.12 441 SER A O 1
ATOM 3447 N N . PRO A 1 442 ? -16.739 -4.730 6.983 1.00 96.31 442 PRO A N 1
ATOM 3448 C CA . PRO A 1 442 ? -17.638 -3.614 6.728 1.00 96.31 442 PRO A CA 1
ATOM 3449 C C . PRO A 1 442 ? -18.914 -4.069 6.017 1.00 96.31 442 PRO A C 1
ATOM 3451 O O . PRO A 1 442 ? -18.953 -5.114 5.365 1.00 96.31 442 PRO A O 1
ATOM 3454 N N . HIS A 1 443 ? -19.978 -3.263 6.108 1.00 97.00 443 HIS A N 1
ATOM 3455 C CA . HIS A 1 443 ? -21.202 -3.528 5.342 1.00 97.00 443 HIS A CA 1
ATOM 3456 C C . HIS A 1 443 ? -20.978 -3.288 3.848 1.00 97.00 443 HIS A C 1
ATOM 3458 O O . HIS A 1 443 ? -21.557 -3.988 3.021 1.00 97.00 443 HIS A O 1
ATOM 3464 N N . ILE A 1 444 ? -20.136 -2.303 3.521 1.00 96.25 444 ILE A N 1
ATOM 3465 C CA . ILE A 1 444 ? -19.716 -1.974 2.162 1.00 96.25 444 ILE A CA 1
ATOM 3466 C C . ILE A 1 444 ? -18.190 -2.006 2.113 1.00 96.25 444 ILE A C 1
ATOM 3468 O O . ILE A 1 444 ? -17.538 -1.217 2.796 1.00 96.25 444 ILE A O 1
ATOM 3472 N N . ASN A 1 445 ? -17.637 -2.895 1.290 1.00 93.38 445 ASN A N 1
ATOM 3473 C CA . ASN A 1 445 ? -16.197 -2.973 1.078 1.00 93.38 445 ASN A CA 1
ATOM 3474 C C . ASN A 1 445 ? -15.759 -1.954 0.012 1.00 93.38 445 ASN A C 1
ATOM 3476 O O . ASN A 1 445 ? -16.244 -2.002 -1.121 1.00 93.38 445 ASN A O 1
ATOM 3480 N N . VAL A 1 446 ? -14.881 -1.033 0.402 1.00 88.56 446 VAL A N 1
ATOM 3481 C CA . VAL A 1 446 ? -14.223 -0.034 -0.451 1.00 88.56 446 VAL A CA 1
ATOM 3482 C C . VAL A 1 446 ? -12.793 0.111 0.057 1.00 88.56 446 VAL A C 1
ATOM 3484 O O . VAL A 1 446 ? -12.588 0.120 1.267 1.00 88.56 446 VAL A O 1
ATOM 3487 N N . SER A 1 447 ? -11.815 0.266 -0.837 1.00 84.44 447 SER A N 1
ATOM 3488 C CA . SER A 1 447 ? -10.432 0.542 -0.433 1.00 84.44 447 SER A CA 1
ATOM 3489 C C . SER A 1 447 ? -10.381 1.706 0.568 1.00 84.44 447 SER A C 1
ATOM 3491 O O . SER A 1 447 ? -11.001 2.754 0.368 1.00 84.44 447 SER A O 1
ATOM 3493 N N . ALA A 1 448 ? -9.702 1.484 1.693 1.00 82.81 448 ALA A N 1
ATOM 3494 C CA . ALA A 1 448 ? -9.574 2.481 2.753 1.00 82.81 448 ALA A CA 1
ATOM 3495 C C . ALA A 1 448 ? -8.308 3.336 2.592 1.00 82.81 448 ALA A C 1
ATOM 3497 O O . ALA A 1 448 ? -8.210 4.399 3.207 1.00 82.81 448 ALA A O 1
ATOM 3498 N N . PHE A 1 449 ? -7.369 2.870 1.771 1.00 78.44 449 PHE A N 1
ATOM 3499 C CA . PHE A 1 449 ? -6.120 3.529 1.427 1.00 78.44 449 PHE A CA 1
ATOM 3500 C C . PHE A 1 449 ? -5.657 3.025 0.061 1.00 78.44 449 PHE A C 1
ATOM 3502 O O . PHE A 1 449 ? -5.703 1.834 -0.202 1.00 78.44 449 PHE A O 1
ATOM 3509 N N . ASN A 1 450 ? -5.118 3.888 -0.777 1.00 76.56 450 ASN A N 1
ATOM 3510 C CA . ASN A 1 450 ? -4.157 3.503 -1.801 1.00 76.56 450 ASN A CA 1
ATOM 3511 C C . ASN A 1 450 ? -3.263 4.714 -2.076 1.00 76.56 450 ASN A C 1
ATOM 3513 O O . ASN A 1 450 ? -3.659 5.853 -1.827 1.00 76.56 450 ASN A O 1
ATOM 3517 N N . THR A 1 451 ? -2.038 4.493 -2.542 1.00 73.75 451 THR A N 1
ATOM 3518 C CA . THR A 1 451 ? -1.100 5.589 -2.830 1.00 73.75 451 THR A CA 1
ATOM 3519 C C . THR A 1 451 ? -1.641 6.531 -3.902 1.00 73.75 451 THR A C 1
ATOM 3521 O O . THR A 1 451 ? -1.396 7.731 -3.846 1.00 73.75 451 THR A O 1
ATOM 3524 N N . TYR A 1 452 ? -2.466 6.023 -4.819 1.00 71.44 452 TYR A N 1
ATOM 3525 C CA . TYR A 1 452 ? -3.059 6.843 -5.868 1.00 71.44 452 TYR A CA 1
ATOM 3526 C C . TYR A 1 452 ? -4.172 7.783 -5.388 1.00 71.44 452 TYR A C 1
ATOM 3528 O O . TYR A 1 452 ? -4.270 8.919 -5.843 1.00 71.44 452 TYR A O 1
ATOM 3536 N N . GLU A 1 453 ? -5.002 7.348 -4.447 1.00 76.12 453 GLU A N 1
ATOM 3537 C CA . GLU A 1 453 ? -5.949 8.200 -3.720 1.00 76.12 453 GLU A CA 1
ATOM 3538 C C . GLU A 1 453 ? -5.228 9.382 -3.067 1.00 76.12 453 GLU A C 1
ATOM 3540 O O . GLU A 1 453 ? -5.695 10.521 -3.111 1.00 76.12 453 GLU A O 1
ATOM 3545 N N . MET A 1 454 ? -4.024 9.138 -2.549 1.00 76.31 454 MET A N 1
ATOM 3546 C CA . MET A 1 454 ? -3.215 10.199 -1.965 1.00 76.31 454 MET A CA 1
ATOM 3547 C C . MET A 1 454 ? -2.706 11.191 -3.005 1.00 76.31 454 MET A C 1
ATOM 3549 O O . MET A 1 454 ? -2.891 12.395 -2.833 1.00 76.31 454 MET A O 1
ATOM 3553 N N . ASP A 1 455 ? -2.142 10.679 -4.099 1.00 68.31 455 ASP A N 1
ATOM 3554 C CA . ASP A 1 455 ? -1.642 11.487 -5.215 1.00 68.31 455 ASP A CA 1
ATOM 3555 C C . ASP A 1 455 ? -2.765 12.256 -5.931 1.00 68.31 455 ASP A C 1
ATOM 3557 O O . ASP A 1 455 ? -2.541 13.329 -6.480 1.00 68.31 455 ASP A O 1
ATOM 3561 N N . SER A 1 456 ? -3.981 11.709 -5.947 1.00 66.44 456 SER A N 1
ATOM 3562 C CA . SER A 1 456 ? -5.160 12.342 -6.546 1.00 66.44 456 SER A CA 1
ATOM 3563 C C . SER A 1 456 ? -5.917 13.248 -5.580 1.00 66.44 456 SER A C 1
ATOM 3565 O O . SER A 1 456 ? -6.887 13.877 -5.986 1.00 66.44 456 SER A O 1
ATOM 3567 N N . HIS A 1 457 ? -5.479 13.340 -4.322 1.00 74.50 457 HIS A N 1
ATOM 3568 C CA . HIS A 1 457 ? -6.129 14.092 -3.254 1.00 74.50 457 HIS A CA 1
ATOM 3569 C C . HIS A 1 457 ? -7.593 13.707 -2.993 1.00 74.50 457 HIS A C 1
ATOM 3571 O O . HIS A 1 457 ? -8.408 14.556 -2.629 1.00 74.50 457 HIS A O 1
ATOM 3577 N N . HIS A 1 458 ? -7.929 12.423 -3.120 1.00 79.56 458 HIS A N 1
ATOM 3578 C CA . HIS A 1 458 ? -9.284 11.921 -2.907 1.00 79.56 458 HIS A CA 1
ATOM 3579 C C . HIS A 1 458 ? -9.310 10.542 -2.231 1.00 79.56 458 HIS A C 1
ATOM 3581 O O . HIS A 1 458 ? -8.297 9.871 -2.128 1.00 79.56 458 HIS A O 1
ATOM 3587 N N . PHE A 1 459 ? -10.470 10.120 -1.717 1.00 86.50 459 PHE A N 1
ATOM 3588 C CA . PHE A 1 459 ? -10.638 8.838 -1.032 1.00 86.50 459 PHE A CA 1
ATOM 3589 C C . PHE A 1 459 ? -11.901 8.159 -1.544 1.00 86.50 459 PHE A C 1
ATOM 3591 O O . PHE A 1 459 ? -13.001 8.681 -1.338 1.00 86.50 459 PHE A O 1
ATOM 3598 N N . ALA A 1 460 ? -11.781 6.953 -2.107 1.00 84.81 460 ALA A N 1
ATOM 3599 C CA . ALA A 1 460 ? -12.936 6.235 -2.640 1.00 84.81 460 ALA A CA 1
ATOM 3600 C C . ALA A 1 460 ? -14.007 5.973 -1.570 1.00 84.81 460 ALA A C 1
ATOM 3602 O O . ALA A 1 460 ? -15.199 5.927 -1.878 1.00 84.81 460 ALA A O 1
ATOM 3603 N N . SER A 1 461 ? -13.606 5.832 -0.302 1.00 90.44 461 SER A N 1
ATOM 3604 C CA . SER A 1 461 ? -14.530 5.679 0.827 1.00 90.44 461 SER A CA 1
ATOM 3605 C C . SER A 1 461 ? -15.405 6.921 1.062 1.00 90.44 461 SER A C 1
ATOM 3607 O O . SER A 1 461 ? -16.603 6.773 1.316 1.00 90.44 461 SER A O 1
ATOM 3609 N N . TYR A 1 462 ? -14.860 8.134 0.914 1.00 91.75 462 TYR A N 1
ATOM 3610 C CA . TYR A 1 462 ? -15.625 9.386 0.999 1.00 91.75 462 TYR A CA 1
ATOM 3611 C C . TYR A 1 462 ? -16.532 9.533 -0.215 1.00 91.75 462 TYR A C 1
ATOM 3613 O O . TYR A 1 462 ? -17.730 9.792 -0.071 1.00 91.75 462 TYR A O 1
ATOM 3621 N N . ASP A 1 463 ? -15.973 9.299 -1.401 1.00 86.81 463 ASP A N 1
ATOM 3622 C CA . ASP A 1 463 ? -16.700 9.412 -2.658 1.00 86.81 463 ASP A CA 1
ATOM 3623 C C . ASP A 1 463 ? -17.896 8.474 -2.704 1.00 86.81 463 ASP A C 1
ATOM 3625 O O . ASP A 1 463 ? -18.995 8.878 -3.082 1.00 86.81 463 ASP A O 1
ATOM 3629 N N . TYR A 1 464 ? -17.712 7.228 -2.264 1.00 89.00 464 TYR A N 1
ATOM 3630 C CA . TYR A 1 464 ? -18.796 6.267 -2.155 1.00 89.00 464 TYR A CA 1
ATOM 3631 C C . TYR A 1 464 ? -19.935 6.811 -1.288 1.00 89.00 464 TYR A C 1
ATOM 3633 O O . TYR A 1 464 ? -21.091 6.782 -1.712 1.00 89.00 464 TYR A O 1
ATOM 3641 N N . VAL A 1 465 ? -19.630 7.318 -0.087 1.00 93.88 465 VAL A N 1
ATOM 3642 C CA . VAL A 1 465 ? -20.660 7.798 0.845 1.00 93.88 465 VAL A CA 1
ATOM 3643 C C . VAL A 1 465 ? -21.403 9.003 0.277 1.00 93.88 465 VAL A C 1
ATOM 3645 O O . VAL A 1 465 ? -22.635 9.032 0.304 1.00 93.88 465 VAL A O 1
ATOM 3648 N N . LEU A 1 466 ? -20.677 9.988 -0.252 1.00 92.69 466 LEU A N 1
ATOM 3649 C CA . LEU A 1 466 ? -21.279 11.199 -0.808 1.00 92.69 466 LEU A CA 1
ATOM 3650 C C . LEU A 1 466 ? -22.171 10.866 -2.011 1.00 92.69 466 LEU A C 1
ATOM 3652 O O . LEU A 1 466 ? -23.339 11.260 -2.025 1.00 92.69 466 LEU A O 1
ATOM 3656 N N . ASN A 1 467 ? -21.689 10.034 -2.938 1.00 87.19 467 ASN A N 1
ATOM 3657 C CA . ASN A 1 467 ? -22.474 9.586 -4.088 1.00 87.19 467 ASN A CA 1
ATOM 3658 C C . ASN A 1 467 ? -23.697 8.755 -3.671 1.00 87.19 467 ASN A C 1
ATOM 3660 O O . ASN A 1 467 ? -24.787 8.944 -4.211 1.00 87.19 467 ASN A O 1
ATOM 3664 N N . HIS A 1 468 ? -23.561 7.880 -2.668 1.00 90.50 468 HIS A N 1
ATOM 3665 C CA . HIS A 1 468 ? -24.679 7.097 -2.130 1.00 90.50 468 HIS A CA 1
ATOM 3666 C C . HIS A 1 468 ? -25.783 7.986 -1.536 1.00 90.50 468 HIS A C 1
ATOM 3668 O O . HIS A 1 468 ? -26.968 7.665 -1.631 1.00 90.50 468 HIS A O 1
ATOM 3674 N N . LEU A 1 469 ? -25.408 9.125 -0.953 1.00 92.81 469 LEU A N 1
ATOM 3675 C CA . LEU A 1 469 ? -26.334 10.131 -0.435 1.00 92.81 469 LEU A CA 1
ATOM 3676 C C . LEU A 1 469 ? -26.899 11.064 -1.523 1.00 92.81 469 LEU A C 1
ATOM 3678 O O . LEU A 1 469 ? -27.666 11.975 -1.200 1.00 92.81 469 LEU A O 1
ATOM 3682 N N . GLY A 1 470 ? -26.529 10.867 -2.793 1.00 89.12 470 GLY A N 1
ATOM 3683 C CA . GLY A 1 470 ? -26.878 11.769 -3.892 1.00 89.12 470 GLY A CA 1
ATOM 3684 C C . GLY A 1 470 ? -26.270 13.164 -3.730 1.00 89.12 470 GLY A C 1
ATOM 3685 O O . GLY A 1 470 ? -26.849 14.141 -4.206 1.00 89.12 470 GLY A O 1
ATOM 3686 N N . LYS A 1 471 ? -25.156 13.265 -2.998 1.00 88.69 471 LYS A N 1
ATOM 3687 C CA . LYS A 1 471 ? -24.388 14.492 -2.792 1.00 88.69 471 LYS A CA 1
ATOM 3688 C C . LYS A 1 471 ? -23.169 14.484 -3.700 1.00 88.69 471 LYS A C 1
ATOM 3690 O O . LYS A 1 471 ? -22.704 13.432 -4.132 1.00 88.69 471 LYS A O 1
ATOM 3695 N N . GLN A 1 472 ? -22.652 15.665 -3.986 1.00 74.12 472 GLN A N 1
ATOM 3696 C CA . GLN A 1 472 ? -21.465 15.804 -4.803 1.00 74.12 472 GLN A CA 1
ATOM 3697 C C . GLN A 1 472 ? -20.236 15.375 -4.003 1.00 74.12 472 GLN A C 1
ATOM 3699 O O . GLN A 1 472 ? -19.896 15.992 -2.994 1.00 74.12 472 GLN A O 1
ATOM 3704 N N . SER A 1 473 ? -19.563 14.316 -4.459 1.00 72.62 473 SER A N 1
ATOM 3705 C CA . SER A 1 473 ? -18.203 14.006 -4.006 1.00 72.62 473 SER A CA 1
ATOM 3706 C C . SER A 1 473 ? -17.154 14.885 -4.692 1.00 72.62 473 SER A C 1
ATOM 3708 O O . SER A 1 473 ? -16.091 15.138 -4.138 1.00 72.62 473 SER A O 1
ATOM 3710 N N . TYR A 1 474 ? -17.512 15.428 -5.857 1.00 66.62 474 TYR A N 1
ATOM 3711 C CA . TYR A 1 474 ? -16.720 16.356 -6.646 1.00 66.62 474 TYR A CA 1
ATOM 3712 C C . TYR A 1 474 ? -17.620 17.407 -7.287 1.00 66.62 474 TYR A C 1
ATOM 3714 O O . TYR A 1 474 ? -18.767 17.127 -7.642 1.00 66.62 474 TYR A O 1
ATOM 3722 N N . LEU A 1 475 ? -17.052 18.576 -7.564 1.00 67.69 475 LEU A N 1
ATOM 3723 C CA . LEU A 1 475 ? -17.615 19.456 -8.579 1.00 67.69 475 LEU A CA 1
ATOM 3724 C C . LEU A 1 475 ? -17.462 18.763 -9.945 1.00 67.69 475 LEU A C 1
ATOM 3726 O O . LEU A 1 475 ? -16.315 18.465 -10.310 1.00 67.69 475 LEU A O 1
ATOM 3730 N N . PRO A 1 476 ? -18.549 18.523 -10.706 1.00 74.94 476 PRO A N 1
ATOM 3731 C CA . PRO A 1 476 ? -18.447 18.031 -12.074 1.00 74.94 476 PRO A CA 1
ATOM 3732 C C . PRO A 1 476 ? -17.455 18.874 -12.868 1.00 74.94 476 PRO A C 1
ATOM 3734 O O . PRO A 1 476 ? -17.352 20.085 -12.649 1.00 74.94 476 PRO A O 1
ATOM 3737 N N . LEU A 1 477 ? -16.675 18.219 -13.717 1.00 83.50 477 LEU A N 1
ATOM 3738 C CA . LEU A 1 477 ? -15.809 18.898 -14.666 1.00 83.50 477 LEU A CA 1
ATOM 3739 C C . LEU A 1 477 ? -16.335 18.598 -16.061 1.00 83.50 477 LEU A C 1
ATOM 3741 O O . LEU A 1 477 ? -16.412 17.439 -16.458 1.00 83.50 477 LEU A O 1
ATOM 3745 N N . GLU A 1 478 ? -16.706 19.635 -16.800 1.00 89.69 478 GLU A N 1
ATOM 3746 C CA . GLU A 1 478 ? -17.137 19.467 -18.182 1.00 89.69 478 GLU A CA 1
ATOM 3747 C C . GLU A 1 478 ? -15.921 19.382 -19.124 1.00 89.69 478 GLU A C 1
ATOM 3749 O O . GLU A 1 478 ? -14.905 20.045 -18.887 1.00 89.69 478 GLU A O 1
ATOM 3754 N N . PRO A 1 479 ? -16.004 18.661 -20.260 1.00 93.94 479 PRO A N 1
ATOM 3755 C CA . PRO A 1 479 ? -14.907 18.561 -21.230 1.00 93.94 479 PRO A CA 1
ATOM 3756 C C . PRO A 1 479 ? -14.303 19.903 -21.673 1.00 93.94 479 PRO A C 1
ATOM 3758 O O . PRO A 1 479 ? -13.097 20.012 -21.907 1.00 93.94 479 PRO A O 1
ATOM 3761 N N . HIS A 1 480 ? -15.134 20.941 -21.797 1.00 93.88 480 HIS A N 1
ATOM 3762 C CA . HIS A 1 480 ? -14.688 22.274 -22.202 1.00 93.88 480 HIS A CA 1
ATOM 3763 C C . HIS A 1 480 ? -13.956 23.021 -21.074 1.00 93.88 480 HIS A C 1
ATOM 3765 O O . HIS A 1 480 ? -13.009 23.754 -21.353 1.00 93.88 480 HIS A O 1
ATOM 3771 N N . GLU A 1 481 ? -14.346 22.805 -19.816 1.00 93.00 481 GLU A N 1
ATOM 3772 C CA . GLU A 1 481 ? -13.674 23.360 -18.636 1.00 93.00 481 GLU A CA 1
ATOM 3773 C C . GLU A 1 481 ? -12.332 22.670 -18.398 1.00 93.00 481 GLU A C 1
ATOM 3775 O O . GLU A 1 481 ? -11.339 23.346 -18.139 1.00 93.00 481 GLU A O 1
ATOM 3780 N N . PHE A 1 482 ? -12.287 21.341 -18.557 1.00 95.00 482 PHE A N 1
ATOM 3781 C CA . PHE A 1 482 ? -11.040 20.575 -18.577 1.00 95.00 482 PHE A CA 1
ATOM 3782 C C . PHE A 1 482 ? -10.096 21.124 -19.647 1.00 95.00 482 PHE A C 1
ATOM 3784 O O . PHE A 1 482 ? -8.945 21.440 -19.366 1.00 95.00 482 PHE A O 1
ATOM 3791 N N . THR A 1 483 ? -10.607 21.320 -20.867 1.00 97.44 483 THR A N 1
ATOM 3792 C CA . THR A 1 483 ? -9.815 21.867 -21.973 1.00 97.44 483 THR A CA 1
ATOM 3793 C C . THR A 1 483 ? -9.247 23.248 -21.639 1.00 97.44 483 THR A C 1
ATOM 3795 O O . THR A 1 483 ? -8.087 23.518 -21.941 1.00 97.44 483 THR A O 1
ATOM 3798 N N . ALA A 1 484 ? -10.040 24.134 -21.030 1.00 97.44 484 ALA A N 1
ATOM 3799 C CA . ALA A 1 484 ? -9.585 25.469 -20.648 1.00 97.44 484 ALA A CA 1
ATOM 3800 C C . ALA A 1 484 ? -8.469 25.416 -19.591 1.00 97.44 484 ALA A C 1
ATOM 3802 O O . ALA A 1 484 ? -7.410 25.994 -19.814 1.00 97.44 484 ALA A O 1
ATOM 3803 N N . GLN A 1 485 ? -8.668 24.657 -18.509 1.00 96.88 485 GLN A N 1
ATOM 3804 C CA . GLN A 1 485 ? -7.691 24.538 -17.419 1.00 96.88 485 GLN A CA 1
ATOM 3805 C C . GLN A 1 485 ? -6.389 23.870 -17.872 1.00 96.88 485 GLN A C 1
ATOM 3807 O O . GLN A 1 485 ? -5.311 24.338 -17.528 1.00 96.88 485 GLN A O 1
ATOM 3812 N N . VAL A 1 486 ? -6.459 22.836 -18.719 1.00 97.25 486 VAL A N 1
ATOM 3813 C CA . VAL A 1 486 ? -5.250 22.229 -19.300 1.00 97.25 486 VAL A CA 1
ATOM 3814 C C . VAL A 1 486 ? -4.469 23.251 -20.124 1.00 97.25 486 VAL A C 1
ATOM 3816 O O . VAL A 1 486 ? -3.253 23.321 -19.999 1.00 97.25 486 VAL A O 1
ATOM 3819 N N . ASN A 1 487 ? -5.134 24.081 -20.935 1.00 97.31 487 ASN A N 1
ATOM 3820 C CA . ASN A 1 487 ? -4.436 25.127 -21.689 1.00 97.31 487 ASN A CA 1
ATOM 3821 C C . ASN A 1 487 ? -3.795 26.186 -20.775 1.00 97.31 487 ASN A C 1
ATOM 3823 O O . ASN A 1 487 ? -2.728 26.693 -21.114 1.00 97.31 487 ASN A O 1
ATOM 3827 N N . GLU A 1 488 ? -4.425 26.522 -19.646 1.00 97.19 488 GLU A N 1
ATOM 3828 C CA . GLU A 1 488 ? -3.860 27.441 -18.648 1.00 97.19 488 GLU A CA 1
ATOM 3829 C C . GLU A 1 488 ? -2.592 26.855 -18.016 1.00 97.19 488 GLU A C 1
ATOM 3831 O O . GLU A 1 488 ? -1.546 27.501 -18.077 1.00 97.19 488 GLU A O 1
ATOM 3836 N N . ILE A 1 489 ? -2.648 25.606 -17.541 1.00 95.25 489 ILE A N 1
ATOM 3837 C CA . ILE A 1 489 ? -1.492 24.895 -16.972 1.00 95.25 489 ILE A CA 1
ATOM 3838 C C . ILE A 1 489 ? -0.373 24.778 -18.012 1.00 95.25 489 ILE A C 1
ATOM 3840 O O . ILE A 1 489 ? 0.777 25.117 -17.749 1.00 95.25 489 ILE A O 1
ATOM 3844 N N . MET A 1 490 ? -0.689 24.360 -19.241 1.00 93.19 490 MET A N 1
ATOM 3845 C CA . MET A 1 490 ? 0.316 24.252 -20.304 1.00 93.19 490 MET A CA 1
ATOM 3846 C C . MET A 1 490 ? 0.982 25.596 -20.619 1.00 93.19 490 MET A C 1
ATOM 3848 O O . MET A 1 490 ? 2.178 25.629 -20.904 1.00 93.19 490 MET A O 1
ATOM 3852 N N . ALA A 1 491 ? 0.231 26.699 -20.572 1.00 92.19 491 ALA A N 1
ATOM 3853 C CA . ALA A 1 491 ? 0.773 28.034 -20.794 1.00 92.19 491 ALA A CA 1
ATOM 3854 C C . ALA A 1 491 ? 1.647 28.513 -19.624 1.00 92.19 491 ALA A C 1
ATOM 3856 O O . ALA A 1 491 ? 2.695 29.108 -19.864 1.00 92.19 491 ALA A O 1
ATOM 3857 N N . GLU A 1 492 ? 1.238 28.247 -18.383 1.00 91.62 492 GLU A N 1
ATOM 3858 C CA . GLU A 1 492 ? 1.994 28.580 -17.171 1.00 91.62 492 GLU A CA 1
ATOM 3859 C C . GLU A 1 492 ? 3.325 27.824 -17.114 1.00 91.62 492 GLU A C 1
ATOM 3861 O O . GLU A 1 492 ? 4.396 28.423 -16.967 1.00 91.62 492 GLU A O 1
ATOM 3866 N N . TYR A 1 493 ? 3.267 26.512 -17.330 1.00 89.06 493 TYR A N 1
ATOM 3867 C CA . TYR A 1 493 ? 4.420 25.629 -17.208 1.00 89.06 493 TYR A CA 1
ATOM 3868 C C . TYR A 1 493 ? 5.210 25.445 -18.512 1.00 89.06 493 TYR A C 1
ATOM 3870 O O . TYR A 1 493 ? 6.220 24.746 -18.535 1.00 89.06 493 TYR A O 1
ATOM 3878 N N . HIS A 1 494 ? 4.796 26.113 -19.593 1.00 87.75 494 HIS A N 1
ATOM 3879 C CA . HIS A 1 494 ? 5.425 26.044 -20.917 1.00 87.75 494 HIS A CA 1
ATOM 3880 C C . HIS A 1 494 ? 5.491 24.614 -21.485 1.00 87.75 494 HIS A C 1
ATOM 3882 O O . HIS A 1 494 ? 6.451 24.247 -22.165 1.00 87.75 494 HIS A O 1
ATOM 3888 N N . LEU A 1 495 ? 4.456 23.808 -21.229 1.00 91.00 495 LEU A N 1
ATOM 3889 C CA . LEU A 1 495 ? 4.347 22.455 -21.764 1.00 91.00 495 LEU A CA 1
ATOM 3890 C C . LEU A 1 495 ? 4.094 22.520 -23.279 1.00 91.00 495 LEU A C 1
ATOM 3892 O O . LEU A 1 495 ? 3.081 23.089 -23.696 1.00 91.00 495 LEU A O 1
ATOM 3896 N N . PRO A 1 496 ? 4.958 21.940 -24.131 1.00 92.62 496 PRO A N 1
ATOM 3897 C CA . PRO A 1 496 ? 4.831 22.143 -25.568 1.00 92.62 496 PRO A CA 1
ATOM 3898 C C . PRO A 1 496 ? 3.629 21.417 -26.164 1.00 92.62 496 PRO A C 1
ATOM 3900 O O . PRO A 1 496 ? 2.880 22.020 -26.929 1.00 92.62 496 PRO A O 1
ATOM 3903 N N . GLY A 1 497 ? 3.428 20.146 -25.817 1.00 95.44 497 GLY A N 1
ATOM 3904 C CA . GLY A 1 497 ? 2.367 19.323 -26.378 1.00 95.44 497 GLY A CA 1
ATOM 3905 C C . GLY A 1 497 ? 1.899 18.228 -25.425 1.00 95.44 497 GLY A C 1
ATOM 3906 O O . GLY A 1 497 ? 2.668 17.685 -24.624 1.00 95.44 497 GLY A O 1
ATOM 3907 N N . LEU A 1 498 ? 0.607 17.921 -25.522 1.00 97.94 498 LEU A N 1
ATOM 3908 C CA . LEU A 1 498 ? -0.067 16.894 -24.736 1.00 97.94 498 LEU A CA 1
ATOM 3909 C C . LEU A 1 498 ? -1.139 16.207 -25.584 1.00 97.94 498 LEU A C 1
ATOM 3911 O O . LEU A 1 498 ? -1.944 16.864 -26.240 1.00 97.94 498 LEU A O 1
ATOM 3915 N N . SER A 1 499 ? -1.194 14.884 -25.526 1.00 98.56 499 SER A N 1
ATOM 3916 C CA . SER A 1 499 ? -2.313 14.075 -26.004 1.00 98.56 499 SER A CA 1
ATOM 3917 C C . SER A 1 499 ? -3.006 13.425 -24.812 1.00 98.56 499 SER A C 1
ATOM 3919 O O . SER A 1 499 ? -2.335 12.869 -23.942 1.00 98.56 499 SER A O 1
ATOM 3921 N N . ALA A 1 500 ? -4.335 13.512 -24.750 1.00 98.56 500 ALA A N 1
ATOM 3922 C CA . ALA A 1 500 ? -5.116 13.025 -23.620 1.00 98.56 500 ALA A CA 1
ATOM 3923 C C . ALA A 1 500 ? -6.344 12.229 -24.075 1.00 98.56 500 ALA A C 1
ATOM 3925 O O . ALA A 1 500 ? -7.082 12.666 -24.961 1.00 98.56 500 ALA A O 1
ATOM 3926 N N . ALA A 1 501 ? -6.601 11.101 -23.413 1.00 98.62 501 ALA A N 1
ATOM 3927 C CA . ALA A 1 501 ? -7.839 10.338 -23.540 1.00 98.62 501 ALA A CA 1
ATOM 3928 C C . ALA A 1 501 ? -8.380 9.952 -22.158 1.00 98.62 501 ALA A C 1
ATOM 3930 O O . ALA A 1 501 ? -7.620 9.556 -21.275 1.00 98.62 501 ALA A O 1
ATOM 3931 N N . ILE A 1 502 ? -9.696 10.070 -21.979 1.00 98.38 502 ILE A N 1
ATOM 3932 C CA . ILE A 1 502 ? -10.378 9.846 -20.699 1.00 98.38 502 ILE A CA 1
ATOM 3933 C C . ILE A 1 502 ? -11.541 8.886 -20.914 1.00 98.38 502 ILE A C 1
ATOM 3935 O O . ILE A 1 502 ? -12.338 9.027 -21.848 1.00 98.38 502 ILE A O 1
ATOM 3939 N N . ILE A 1 503 ? -11.611 7.893 -20.037 1.00 98.06 503 ILE A N 1
ATOM 3940 C CA . ILE A 1 503 ? -12.605 6.834 -20.018 1.00 98.06 503 ILE A CA 1
ATOM 3941 C C . ILE A 1 503 ? -13.454 7.017 -18.761 1.00 98.06 503 ILE A C 1
ATOM 3943 O O . ILE A 1 503 ? -12.911 7.130 -17.666 1.00 98.06 503 ILE A O 1
ATOM 3947 N N . HIS A 1 504 ? -14.770 7.015 -18.933 1.00 94.50 504 HIS A N 1
ATOM 3948 C CA . HIS A 1 504 ? -15.755 7.011 -17.858 1.00 94.50 504 HIS A CA 1
ATOM 3949 C C . HIS A 1 504 ? -16.678 5.808 -18.060 1.00 94.50 504 HIS A C 1
ATOM 3951 O O . HIS A 1 504 ? -17.228 5.631 -19.151 1.00 94.50 504 HIS A O 1
ATOM 3957 N N . GLU A 1 505 ? -16.795 4.951 -17.046 1.00 93.94 505 GLU A N 1
ATOM 3958 C CA . GLU A 1 505 ? -17.627 3.739 -17.061 1.00 93.94 505 GLU A CA 1
ATOM 3959 C C . GLU A 1 505 ? -17.436 2.875 -18.328 1.00 93.94 505 GLU A C 1
ATOM 3961 O O . GLU A 1 505 ? -18.378 2.378 -18.951 1.00 93.94 505 GLU A O 1
ATOM 3966 N N . GLY A 1 506 ? -16.179 2.716 -18.757 1.00 95.12 506 GLY A N 1
ATOM 3967 C CA . GLY A 1 506 ? -15.793 1.922 -19.926 1.00 95.12 506 GLY A CA 1
ATOM 3968 C C . GLY A 1 506 ? -15.978 2.613 -21.287 1.00 95.12 506 GLY A C 1
ATOM 3969 O O . GLY A 1 506 ? -15.507 2.085 -22.302 1.00 95.12 506 GLY A O 1
ATOM 3970 N N . ALA A 1 507 ? -16.593 3.797 -21.342 1.00 95.88 507 ALA A N 1
ATOM 3971 C CA . ALA A 1 507 ? -16.738 4.603 -22.553 1.00 95.88 507 ALA A CA 1
ATOM 3972 C C . ALA A 1 507 ? -15.643 5.676 -22.643 1.00 95.88 507 ALA A C 1
ATOM 3974 O O . ALA A 1 507 ? -15.315 6.317 -21.654 1.00 95.88 507 ALA A O 1
ATOM 3975 N N . THR A 1 508 ? -15.079 5.906 -23.834 1.00 97.00 508 THR A N 1
ATOM 3976 C CA . THR A 1 508 ? -14.166 7.047 -24.040 1.00 97.00 508 THR A CA 1
ATOM 3977 C C . THR A 1 508 ? -15.011 8.311 -24.164 1.00 97.00 508 THR A C 1
ATOM 3979 O O . THR A 1 508 ? -15.747 8.444 -25.141 1.00 97.00 508 THR A O 1
ATOM 3982 N N . VAL A 1 509 ? -14.922 9.212 -23.187 1.00 96.19 509 VAL A N 1
ATOM 3983 C CA . VAL A 1 509 ? -15.753 10.430 -23.100 1.00 96.19 509 VAL A CA 1
ATOM 3984 C C . VAL A 1 509 ? -15.006 11.695 -23.513 1.00 96.19 509 VAL A C 1
ATOM 3986 O O . VAL A 1 509 ? -15.622 12.686 -23.897 1.00 96.19 509 VAL A O 1
ATOM 3989 N N . PHE A 1 510 ? -13.674 11.646 -23.507 1.00 97.75 510 PHE A N 1
ATOM 3990 C CA . PHE A 1 510 ? -12.814 12.709 -24.011 1.00 97.75 510 PHE A CA 1
ATOM 3991 C C . PHE A 1 510 ? -11.617 12.108 -24.741 1.00 97.75 510 PHE A C 1
ATOM 3993 O O . PHE A 1 510 ? -11.041 11.118 -24.290 1.00 97.75 510 PHE A O 1
ATOM 4000 N N . SER A 1 511 ? -11.241 12.710 -25.866 1.00 97.75 511 SER A N 1
ATOM 4001 C CA . SER A 1 511 ? -10.017 12.379 -26.589 1.00 97.75 511 SER A CA 1
ATOM 4002 C C . SER A 1 511 ? -9.592 13.578 -27.434 1.00 97.75 511 SER A C 1
ATOM 4004 O O . SER A 1 511 ? -10.311 13.968 -28.355 1.00 97.75 511 SER A O 1
ATOM 4006 N N . SER A 1 512 ? -8.469 14.212 -27.089 1.00 98.25 512 SER A N 1
ATOM 4007 C CA . SER A 1 512 ? -7.983 15.419 -27.769 1.00 98.25 512 SER A CA 1
ATOM 4008 C C . SER A 1 512 ? -6.470 15.587 -27.631 1.00 98.25 512 SER A C 1
ATOM 4010 O O . SER A 1 512 ? -5.831 14.968 -26.783 1.00 98.25 512 SER A O 1
ATOM 4012 N N . GLY A 1 513 ? -5.905 16.454 -28.470 1.00 98.00 513 GLY A N 1
ATOM 4013 C CA . GLY A 1 513 ? -4.554 16.979 -28.304 1.00 98.00 513 GLY A CA 1
ATOM 4014 C C . GLY A 1 513 ? -4.553 18.459 -27.932 1.00 98.00 513 GLY A C 1
ATOM 4015 O O . GLY A 1 513 ? -5.545 19.164 -28.136 1.00 98.00 513 GLY A O 1
ATOM 4016 N N . PHE A 1 514 ? -3.426 18.903 -27.389 1.00 98.19 514 PHE A N 1
ATOM 4017 C CA . PHE A 1 514 ? -3.157 20.256 -26.928 1.00 98.19 514 PHE A CA 1
ATOM 4018 C C . PHE A 1 514 ? -1.739 20.661 -27.324 1.00 98.19 514 PHE A C 1
ATOM 4020 O O . PHE A 1 514 ? -0.828 19.830 -27.347 1.00 98.19 514 PHE A O 1
ATOM 4027 N N . GLY A 1 515 ? -1.543 21.949 -27.600 1.00 96.12 515 GLY A N 1
ATOM 4028 C CA . GLY A 1 515 ? -0.236 22.478 -27.973 1.00 96.12 515 GLY A CA 1
ATOM 4029 C C . GLY A 1 515 ? 0.287 21.916 -29.299 1.00 96.12 515 GLY A C 1
ATOM 4030 O O . GLY A 1 515 ? -0.472 21.689 -30.249 1.00 96.12 515 GLY A O 1
ATOM 4031 N N . VAL A 1 516 ? 1.603 21.739 -29.377 1.00 95.75 516 VAL A N 1
ATOM 4032 C CA . VAL A 1 516 ? 2.343 21.451 -30.606 1.00 95.75 516 VAL A CA 1
ATOM 4033 C C . VAL A 1 516 ? 3.257 20.236 -30.459 1.00 95.75 516 VAL A C 1
ATOM 4035 O O . VAL A 1 516 ? 3.905 20.023 -29.438 1.00 95.75 516 VAL A O 1
ATOM 4038 N N . GLN A 1 517 ? 3.331 19.431 -31.517 1.00 95.50 517 GLN A N 1
ATOM 4039 C CA . GLN A 1 517 ? 4.170 18.232 -31.556 1.00 95.50 517 GLN A CA 1
ATOM 4040 C C . GLN A 1 517 ? 5.602 18.520 -32.039 1.00 95.50 517 GLN A C 1
ATOM 4042 O O . GLN A 1 517 ? 6.455 17.638 -31.995 1.00 95.50 517 GLN A O 1
ATOM 4047 N N . ASP A 1 518 ? 5.871 19.722 -32.561 1.00 94.62 518 ASP A N 1
ATOM 4048 C CA . ASP A 1 518 ? 7.167 20.129 -33.108 1.00 94.62 518 ASP A CA 1
ATOM 4049 C C . ASP A 1 518 ? 7.377 21.657 -33.057 1.00 94.62 518 ASP A C 1
ATOM 4051 O O . ASP A 1 518 ? 6.461 22.427 -32.770 1.00 94.62 518 ASP A O 1
ATOM 4055 N N . LEU A 1 519 ? 8.594 22.110 -33.391 1.00 92.69 519 LEU A N 1
ATOM 4056 C CA . LEU A 1 519 ? 8.944 23.538 -33.460 1.00 92.69 519 LEU A CA 1
ATOM 4057 C C . LEU A 1 519 ? 8.340 24.277 -34.674 1.00 92.69 519 LEU A C 1
ATOM 4059 O O . LEU A 1 519 ? 8.493 25.492 -34.790 1.00 92.69 519 LEU A O 1
ATOM 4063 N N . ASN A 1 520 ? 7.658 23.574 -35.586 1.00 94.12 520 ASN A N 1
ATOM 4064 C CA . ASN A 1 520 ? 6.952 24.180 -36.720 1.00 94.12 520 ASN A CA 1
ATOM 4065 C C . ASN A 1 520 ? 5.494 24.528 -36.376 1.00 94.12 520 ASN A C 1
ATOM 4067 O O . ASN A 1 520 ? 4.758 24.996 -37.246 1.00 94.12 520 ASN A O 1
ATOM 4071 N N . ASN A 1 521 ? 5.094 24.345 -35.115 1.00 92.50 521 ASN A N 1
ATOM 4072 C CA . ASN A 1 521 ? 3.739 24.538 -34.610 1.00 92.50 521 ASN A CA 1
ATOM 4073 C C . ASN A 1 521 ? 2.707 23.576 -35.218 1.00 92.50 521 ASN A C 1
ATOM 4075 O O . ASN A 1 521 ? 1.538 23.937 -35.382 1.00 92.50 521 ASN A O 1
ATOM 4079 N N . THR A 1 522 ? 3.113 22.350 -35.560 1.00 96.94 522 THR A N 1
ATOM 4080 C CA . THR A 1 522 ? 2.149 21.309 -35.929 1.00 96.94 522 THR A CA 1
ATOM 4081 C C . THR A 1 522 ? 1.326 20.931 -34.697 1.00 96.94 522 THR A C 1
ATOM 4083 O O . THR A 1 522 ? 1.893 20.581 -33.666 1.00 96.94 522 THR A O 1
ATOM 4086 N N . ALA A 1 523 ? -0.003 21.008 -34.784 1.00 97.81 523 ALA A N 1
ATOM 4087 C CA . ALA A 1 523 ? -0.888 20.742 -33.649 1.00 97.81 523 ALA A CA 1
ATOM 4088 C C . ALA A 1 523 ? -0.861 19.265 -33.220 1.00 97.81 523 ALA A C 1
ATOM 4090 O O . ALA A 1 523 ? -0.845 18.371 -34.068 1.00 97.81 523 ALA A O 1
ATOM 4091 N N . VAL A 1 524 ? -0.913 19.019 -31.909 1.00 98.25 524 VAL A N 1
ATOM 4092 C CA . VAL A 1 524 ? -1.117 17.672 -31.351 1.00 98.25 524 VAL A CA 1
ATOM 4093 C C . VAL A 1 524 ? -2.582 17.259 -31.500 1.00 98.25 524 VAL A C 1
ATOM 4095 O O . VAL A 1 524 ? -3.493 18.074 -31.358 1.00 98.25 524 VAL A O 1
ATOM 4098 N N . SER A 1 525 ? -2.821 15.969 -31.724 1.00 98.00 525 SER A N 1
ATOM 4099 C CA . SER A 1 525 ? -4.141 15.338 -31.634 1.00 98.00 525 SER A CA 1
ATOM 4100 C C . SER A 1 525 ? -4.103 14.085 -30.748 1.00 98.00 525 SER A C 1
ATOM 4102 O O . SER A 1 525 ? -3.036 13.628 -30.331 1.00 98.00 525 SER A O 1
ATOM 4104 N N . ALA A 1 526 ? -5.266 13.484 -30.495 1.00 97.31 526 ALA A N 1
ATOM 4105 C CA . ALA A 1 526 ? -5.363 12.178 -29.839 1.00 97.31 526 ALA A CA 1
ATOM 4106 C C . ALA A 1 526 ? -4.684 11.032 -30.619 1.00 97.31 526 ALA A C 1
ATOM 4108 O O . ALA A 1 526 ? -4.336 10.003 -30.037 1.00 97.31 526 ALA A O 1
ATOM 4109 N N . ASP A 1 527 ? -4.499 11.223 -31.929 1.00 98.06 527 ASP A N 1
ATOM 4110 C CA . ASP A 1 527 ? -3.858 10.285 -32.852 1.00 98.06 527 ASP A CA 1
ATOM 4111 C C . ASP A 1 527 ? -2.397 10.652 -33.154 1.00 98.06 527 ASP A C 1
ATOM 4113 O O . ASP A 1 527 ? -1.747 9.974 -33.945 1.00 98.06 527 ASP A O 1
ATOM 4117 N N . THR A 1 528 ? -1.856 11.705 -32.533 1.00 98.50 528 THR A N 1
ATOM 4118 C CA . THR A 1 528 ? -0.421 11.992 -32.618 1.00 98.50 528 THR A CA 1
ATOM 4119 C C . THR A 1 528 ? 0.349 10.887 -31.882 1.00 98.50 528 THR A C 1
ATOM 4121 O O . THR A 1 528 ? 0.055 10.645 -30.709 1.00 98.50 528 THR A O 1
ATOM 4124 N N . PRO A 1 529 ? 1.326 10.213 -32.517 1.00 98.25 529 PRO A N 1
ATOM 4125 C CA . PRO A 1 529 ? 2.137 9.204 -31.848 1.00 98.25 529 PRO A CA 1
ATOM 4126 C C . PRO A 1 529 ? 3.200 9.829 -30.934 1.00 98.25 529 PRO A C 1
ATOM 4128 O O . PRO A 1 529 ? 3.930 10.734 -31.342 1.00 98.25 529 PRO A O 1
ATOM 4131 N N . PHE A 1 530 ? 3.332 9.296 -29.721 1.00 98.31 530 PHE A N 1
ATOM 4132 C CA . PHE A 1 530 ? 4.353 9.656 -28.732 1.00 98.31 530 PHE A CA 1
ATOM 4133 C C . PHE A 1 530 ? 5.143 8.416 -28.323 1.00 98.31 530 PHE A C 1
ATOM 4135 O O . PHE A 1 530 ? 4.603 7.309 -28.303 1.00 98.31 530 PHE A O 1
ATOM 4142 N N . PHE A 1 531 ? 6.406 8.609 -27.943 1.00 97.75 531 PHE A N 1
ATOM 4143 C CA . PHE A 1 531 ? 7.120 7.608 -27.152 1.00 97.75 531 PHE A CA 1
ATOM 4144 C C . PHE A 1 531 ? 6.442 7.451 -25.788 1.00 97.75 531 PHE A C 1
ATOM 4146 O O . PHE A 1 531 ? 5.980 8.429 -25.206 1.00 97.75 531 PHE A O 1
ATOM 4153 N N . LEU A 1 532 ? 6.377 6.220 -25.289 1.00 97.75 532 LEU A N 1
ATOM 4154 C CA . LEU A 1 532 ? 5.672 5.892 -24.052 1.00 97.75 532 LEU A CA 1
ATOM 4155 C C . LEU A 1 532 ? 6.570 5.857 -22.818 1.00 97.75 532 LEU A C 1
ATOM 4157 O O . LEU A 1 532 ? 6.058 5.718 -21.707 1.00 97.75 532 LEU A O 1
ATOM 4161 N N . ALA A 1 533 ? 7.893 5.913 -22.994 1.00 97.12 533 ALA A N 1
ATOM 4162 C CA . ALA A 1 533 ? 8.839 5.635 -21.922 1.00 97.12 533 ALA A CA 1
ATOM 4163 C C . ALA A 1 533 ? 8.394 4.371 -21.153 1.00 97.12 533 ALA A C 1
ATOM 4165 O O . ALA A 1 533 ? 7.933 3.388 -21.753 1.00 97.12 533 ALA A O 1
ATOM 4166 N N . SER A 1 534 ? 8.463 4.383 -19.823 1.00 97.75 534 SER A N 1
ATOM 4167 C CA . SER A 1 534 ? 8.199 3.190 -19.011 1.00 97.75 534 SER A CA 1
ATOM 4168 C C . SER A 1 534 ? 6.762 2.647 -19.041 1.00 97.75 534 SER A C 1
ATOM 4170 O O . SER A 1 534 ? 6.575 1.487 -18.678 1.00 97.75 534 SER A O 1
ATOM 4172 N N . VAL A 1 535 ? 5.766 3.361 -19.587 1.00 98.50 535 VAL A N 1
ATOM 4173 C CA . VAL A 1 535 ? 4.451 2.754 -19.902 1.00 98.50 535 VAL A CA 1
ATOM 4174 C C . VAL A 1 535 ? 4.597 1.591 -20.905 1.00 98.50 535 VAL A C 1
ATOM 4176 O O . VAL A 1 535 ? 3.777 0.676 -20.939 1.00 98.50 535 VAL A O 1
ATOM 4179 N N . SER A 1 536 ? 5.700 1.523 -21.656 1.00 98.69 536 SER A N 1
ATOM 4180 C CA . SER A 1 536 ? 6.063 0.360 -22.481 1.00 98.69 536 SER A CA 1
ATOM 4181 C C . SER A 1 536 ? 6.071 -0.965 -21.702 1.00 98.69 536 SER A C 1
ATOM 4183 O O . SER A 1 536 ? 5.726 -2.012 -22.257 1.00 98.69 536 SER A O 1
ATOM 4185 N N . LYS A 1 537 ? 6.413 -0.948 -20.406 1.00 98.75 537 LYS A N 1
ATOM 4186 C CA . LYS A 1 537 ? 6.577 -2.160 -19.587 1.00 98.75 537 LYS A CA 1
ATOM 4187 C C . LYS A 1 537 ? 5.279 -2.933 -19.396 1.00 98.75 537 LYS A C 1
ATOM 4189 O O . LYS A 1 537 ? 5.289 -4.161 -19.453 1.00 98.75 537 LYS A O 1
ATOM 4194 N N . VAL A 1 538 ? 4.139 -2.255 -19.272 1.00 98.56 538 VAL A N 1
ATOM 4195 C CA . VAL A 1 538 ? 2.848 -2.954 -19.156 1.00 98.56 538 VAL A CA 1
ATOM 4196 C C . VAL A 1 538 ? 2.446 -3.658 -20.459 1.00 98.56 538 VAL A C 1
ATOM 4198 O O . VAL A 1 538 ? 1.766 -4.685 -20.425 1.00 98.56 538 VAL A O 1
ATOM 4201 N N . LEU A 1 539 ? 2.934 -3.188 -21.614 1.00 98.75 539 LEU A N 1
ATOM 4202 C CA . LEU A 1 539 ? 2.780 -3.875 -22.904 1.00 98.75 539 LEU A CA 1
ATOM 4203 C C . LEU A 1 539 ? 3.739 -5.074 -23.021 1.00 98.75 539 LEU A C 1
ATOM 4205 O O . LEU A 1 539 ? 3.373 -6.107 -23.598 1.00 98.75 539 LEU A O 1
ATOM 4209 N N . VAL A 1 540 ? 4.931 -4.988 -22.412 1.00 98.81 540 VAL A N 1
ATOM 4210 C CA . VAL A 1 540 ? 5.815 -6.152 -22.220 1.00 98.81 540 VAL A CA 1
ATOM 4211 C C . VAL A 1 540 ? 5.120 -7.206 -21.357 1.00 98.81 540 VAL A C 1
ATOM 4213 O O . VAL A 1 540 ? 5.044 -8.375 -21.746 1.00 98.81 540 VAL A O 1
ATOM 4216 N N . GLY A 1 541 ? 4.540 -6.782 -20.232 1.00 98.56 541 GLY A N 1
ATOM 4217 C CA . GLY A 1 541 ? 3.770 -7.620 -19.317 1.00 98.56 541 GLY A CA 1
ATOM 4218 C C . GLY A 1 541 ? 2.594 -8.314 -20.001 1.00 98.56 541 GLY A C 1
ATOM 4219 O O . GLY A 1 541 ? 2.439 -9.528 -19.872 1.00 98.56 541 GLY A O 1
ATOM 4220 N N . ALA A 1 542 ? 1.823 -7.593 -20.818 1.00 98.69 542 ALA A N 1
ATOM 4221 C CA . ALA A 1 542 ? 0.731 -8.171 -21.602 1.00 98.69 542 ALA A CA 1
ATOM 4222 C C . ALA A 1 542 ? 1.219 -9.207 -22.632 1.00 98.69 542 ALA A C 1
ATOM 4224 O O . ALA A 1 542 ? 0.595 -10.255 -22.814 1.00 98.69 542 ALA A O 1
ATOM 4225 N N . THR A 1 543 ? 2.365 -8.962 -23.272 1.00 98.75 543 THR A N 1
ATOM 4226 C CA . THR A 1 543 ? 2.967 -9.913 -24.221 1.00 98.75 543 THR A CA 1
ATOM 4227 C C . THR A 1 543 ? 3.388 -11.209 -23.513 1.00 98.75 543 THR A C 1
ATOM 4229 O O . THR A 1 543 ? 3.092 -12.305 -24.002 1.00 98.75 543 THR A O 1
ATOM 4232 N N . LEU A 1 544 ? 4.004 -11.101 -22.329 1.00 98.62 544 LEU A N 1
ATOM 4233 C CA . LEU A 1 544 ? 4.344 -12.239 -21.464 1.00 98.62 544 LEU A CA 1
ATOM 4234 C C . LEU A 1 544 ? 3.092 -12.981 -20.977 1.00 98.62 544 LEU A C 1
ATOM 4236 O O . LEU A 1 544 ? 3.028 -14.206 -21.083 1.00 98.62 544 LEU A O 1
ATOM 4240 N N . ALA A 1 545 ? 2.068 -12.257 -20.515 1.00 98.38 545 ALA A N 1
ATOM 4241 C CA . ALA A 1 545 ? 0.796 -12.833 -20.077 1.00 98.38 545 ALA A CA 1
ATOM 4242 C C . ALA A 1 545 ? 0.126 -13.642 -21.191 1.00 98.38 545 ALA A C 1
ATOM 4244 O O . ALA A 1 545 ? -0.366 -14.746 -20.956 1.00 98.38 545 ALA A O 1
ATOM 4245 N N . GLN A 1 546 ? 0.164 -13.147 -22.429 1.00 98.12 546 GLN A N 1
ATOM 4246 C CA . GLN A 1 546 ? -0.396 -13.869 -23.562 1.00 98.12 546 GLN A CA 1
ATOM 4247 C C . GLN A 1 546 ? 0.412 -15.134 -23.901 1.00 98.12 546 GLN A C 1
ATOM 4249 O O . GLN A 1 546 ? -0.187 -16.147 -24.274 1.00 98.12 546 GLN A O 1
ATOM 4254 N N . ALA A 1 547 ? 1.743 -15.107 -23.758 1.00 98.12 547 ALA A N 1
ATOM 4255 C CA . ALA A 1 547 ? 2.597 -16.286 -23.920 1.00 98.12 547 ALA A CA 1
ATOM 4256 C C . ALA A 1 547 ? 2.343 -17.345 -22.826 1.00 98.12 547 ALA A C 1
ATOM 4258 O O . ALA A 1 547 ? 2.306 -18.542 -23.130 1.00 98.12 547 ALA A O 1
ATOM 4259 N N . LEU A 1 548 ? 2.100 -16.913 -21.584 1.00 97.06 548 LEU A N 1
ATOM 4260 C CA . LEU A 1 548 ? 1.717 -17.763 -20.448 1.00 97.06 548 LEU A CA 1
ATOM 4261 C C . LEU A 1 548 ? 0.339 -18.403 -20.645 1.00 97.06 548 LEU A C 1
ATOM 4263 O O . LEU A 1 548 ? 0.199 -19.618 -20.512 1.00 97.06 548 LEU A O 1
ATOM 4267 N N . ASP A 1 549 ? -0.663 -17.623 -21.058 1.00 96.44 549 ASP A N 1
ATOM 4268 C CA . ASP A 1 549 ? -2.017 -18.117 -21.357 1.00 96.44 549 ASP A CA 1
ATOM 4269 C C . ASP A 1 549 ? -2.004 -19.165 -22.489 1.00 96.44 549 ASP A C 1
ATOM 4271 O O . ASP A 1 549 ? -2.734 -20.158 -22.455 1.00 96.44 549 ASP A O 1
ATOM 4275 N N . LYS A 1 550 ? -1.086 -19.010 -23.455 1.00 96.12 550 LYS A N 1
ATOM 4276 C CA . LYS A 1 550 ? -0.820 -19.989 -24.525 1.00 96.12 550 LYS A CA 1
ATOM 4277 C C . LYS A 1 550 ? 0.078 -21.159 -24.104 1.00 96.12 550 LYS A C 1
ATOM 4279 O O . LYS A 1 550 ? 0.338 -22.039 -24.927 1.00 96.12 550 LYS A O 1
ATOM 4284 N N . LYS A 1 551 ? 0.526 -21.202 -22.845 1.00 96.81 551 LYS A N 1
ATOM 4285 C CA . LYS A 1 551 ? 1.414 -22.229 -22.270 1.00 96.81 551 LYS A CA 1
ATOM 4286 C C . LYS A 1 551 ? 2.755 -22.359 -23.000 1.00 96.81 551 LYS A C 1
ATOM 4288 O O . LYS A 1 551 ? 3.293 -23.457 -23.117 1.00 96.81 551 LYS A O 1
ATOM 4293 N N . HIS A 1 552 ? 3.268 -21.262 -23.552 1.00 97.12 552 HIS A N 1
ATOM 4294 C CA . HIS A 1 552 ? 4.567 -21.244 -24.231 1.00 97.12 552 HIS A CA 1
ATOM 4295 C C . HIS A 1 552 ? 5.741 -21.087 -23.257 1.00 97.12 552 HIS A C 1
ATOM 4297 O O . HIS A 1 552 ? 6.846 -21.534 -23.557 1.00 97.12 552 HIS A O 1
ATOM 4303 N N . ILE A 1 553 ? 5.481 -20.491 -22.094 1.00 96.81 553 ILE A N 1
ATOM 4304 C CA . ILE A 1 553 ? 6.419 -20.322 -20.979 1.00 96.81 553 ILE A CA 1
ATOM 4305 C C . ILE A 1 553 ? 5.712 -20.618 -19.650 1.00 96.81 553 ILE A C 1
ATOM 4307 O O . ILE A 1 553 ? 4.485 -20.750 -19.619 1.00 96.81 553 ILE A O 1
ATOM 4311 N N . SER A 1 554 ? 6.479 -20.704 -18.562 1.00 96.69 554 SER A N 1
ATOM 4312 C CA . SER A 1 554 ? 5.977 -20.652 -17.180 1.00 96.69 554 SER A CA 1
ATOM 4313 C C . SER A 1 554 ? 6.559 -19.441 -16.457 1.00 96.69 554 SER A C 1
ATOM 4315 O O . SER A 1 554 ? 7.681 -19.032 -16.742 1.00 96.69 554 SER A O 1
ATOM 4317 N N . LEU A 1 555 ? 5.825 -18.873 -15.498 1.00 95.94 555 LEU A N 1
ATOM 4318 C CA . LEU A 1 555 ? 6.281 -17.682 -14.783 1.00 95.94 555 LEU A CA 1
ATOM 4319 C C . LEU A 1 555 ? 7.486 -17.989 -13.873 1.00 95.94 555 LEU A C 1
ATOM 4321 O O . LEU A 1 555 ? 8.371 -17.157 -13.697 1.00 95.94 555 LEU A O 1
ATOM 4325 N N . ASP A 1 556 ? 7.571 -19.223 -13.378 1.00 96.94 556 ASP A N 1
ATOM 4326 C CA . ASP A 1 556 ? 8.675 -19.711 -12.543 1.00 96.94 556 ASP A CA 1
ATOM 4327 C C . ASP A 1 556 ? 9.799 -20.382 -13.353 1.00 96.94 556 ASP A C 1
ATOM 4329 O O . ASP A 1 556 ? 10.742 -20.941 -12.787 1.00 96.94 556 ASP A O 1
ATOM 4333 N N . GLU A 1 557 ? 9.723 -20.317 -14.688 1.00 96.38 557 GLU A N 1
ATOM 4334 C CA . GLU A 1 557 ? 10.796 -20.762 -15.577 1.00 96.38 557 GLU A CA 1
ATOM 4335 C C . GLU A 1 557 ? 12.058 -19.924 -15.349 1.00 96.38 557 GLU A C 1
ATOM 4337 O O . GLU A 1 557 ? 12.000 -18.695 -15.291 1.00 96.38 557 GLU A O 1
ATOM 4342 N N . LYS A 1 558 ? 13.202 -20.599 -15.190 1.00 97.81 558 LYS A N 1
ATOM 4343 C CA . LYS A 1 558 ? 14.476 -19.949 -14.867 1.00 97.81 558 LYS A CA 1
ATOM 4344 C C . LYS A 1 558 ? 15.056 -19.230 -16.078 1.00 97.81 558 LYS A C 1
ATOM 4346 O O . LYS A 1 558 ? 15.007 -19.750 -17.190 1.00 97.81 558 LYS A O 1
ATOM 4351 N N . ILE A 1 559 ? 15.646 -18.060 -15.840 1.00 98.19 559 ILE A N 1
ATOM 4352 C CA . ILE A 1 559 ? 16.152 -17.183 -16.904 1.00 98.19 559 ILE A CA 1
ATOM 4353 C C . ILE A 1 559 ? 17.527 -17.618 -17.403 1.00 98.19 559 ILE A C 1
ATOM 4355 O O . ILE A 1 559 ? 17.742 -17.638 -18.611 1.00 98.19 559 ILE A O 1
ATOM 4359 N N . ALA A 1 560 ? 18.440 -18.017 -16.510 1.00 97.75 560 ALA A N 1
ATOM 4360 C CA . ALA A 1 560 ? 19.817 -18.356 -16.884 1.00 97.75 560 ALA A CA 1
ATOM 4361 C C . ALA A 1 560 ? 19.927 -19.369 -18.053 1.00 97.75 560 ALA A C 1
ATOM 4363 O O . ALA A 1 560 ? 20.702 -19.109 -18.972 1.00 97.75 560 ALA A O 1
ATOM 4364 N N . PRO A 1 561 ? 19.129 -20.461 -18.117 1.00 97.38 561 PRO A N 1
ATOM 4365 C CA . PRO A 1 561 ? 19.179 -21.410 -19.237 1.00 97.38 561 PRO A CA 1
ATOM 4366 C C . PRO A 1 561 ? 18.718 -20.858 -20.596 1.00 97.38 561 PRO A C 1
ATOM 4368 O O . PRO A 1 561 ? 18.924 -21.516 -21.613 1.00 97.38 561 PRO A O 1
ATOM 4371 N N . LEU A 1 562 ? 18.051 -19.700 -20.625 1.00 97.00 562 LEU A N 1
ATOM 4372 C CA . LEU A 1 562 ? 17.522 -19.078 -21.845 1.00 97.00 562 LEU A CA 1
ATOM 4373 C C . LEU A 1 562 ? 18.519 -18.108 -22.492 1.00 97.00 562 LEU A C 1
ATOM 4375 O O . LEU A 1 562 ? 18.288 -17.641 -23.610 1.00 97.00 562 LEU A O 1
ATOM 4379 N N . LEU A 1 563 ? 19.610 -17.782 -21.795 1.00 96.88 563 LEU A N 1
ATOM 4380 C CA . LEU A 1 563 ? 20.592 -16.799 -22.237 1.00 96.88 563 LEU A CA 1
ATOM 4381 C C . LEU A 1 563 ? 21.748 -17.469 -22.995 1.00 96.88 563 LEU A C 1
ATOM 4383 O O . LEU A 1 563 ? 22.159 -18.578 -22.657 1.00 96.88 563 LEU A O 1
ATOM 4387 N N . PRO A 1 564 ? 22.324 -16.796 -24.009 1.00 94.94 564 PRO A N 1
ATOM 4388 C CA . PRO A 1 564 ? 23.466 -17.321 -24.757 1.00 94.94 564 PRO A CA 1
ATOM 4389 C C . PRO A 1 564 ? 24.812 -17.138 -24.030 1.00 94.94 564 PRO A C 1
ATOM 4391 O O . PRO A 1 564 ? 25.860 -17.404 -24.612 1.00 94.94 564 PRO A O 1
ATOM 4394 N N . PHE A 1 565 ? 24.797 -16.664 -22.783 1.00 95.56 565 PHE A N 1
ATOM 4395 C CA . PHE A 1 565 ? 25.967 -16.448 -21.936 1.00 95.56 565 PHE A CA 1
ATOM 4396 C C . PHE A 1 565 ? 25.641 -16.843 -20.482 1.00 95.56 565 PHE A C 1
ATOM 4398 O O . PHE A 1 565 ? 24.466 -16.855 -20.106 1.00 95.56 565 PHE A O 1
ATOM 4405 N N . PRO A 1 566 ? 26.649 -17.157 -19.645 1.00 95.56 566 PRO A N 1
ATOM 4406 C CA . PRO A 1 566 ? 26.435 -17.428 -18.226 1.00 95.56 566 PRO A CA 1
ATOM 4407 C C . PRO A 1 566 ? 25.967 -16.174 -17.480 1.00 95.56 566 PRO A C 1
ATOM 4409 O O . PRO A 1 566 ? 26.686 -15.172 -17.443 1.00 95.56 566 PRO A O 1
ATOM 4412 N N . LEU A 1 567 ? 24.779 -16.255 -16.875 1.00 97.25 567 LEU A N 1
ATOM 4413 C CA . LEU A 1 567 ? 24.257 -15.236 -15.966 1.00 97.25 567 LEU A CA 1
ATOM 4414 C C . LEU A 1 567 ? 25.019 -15.280 -14.642 1.00 97.25 567 LEU A C 1
ATOM 4416 O O . LEU A 1 567 ? 25.136 -16.339 -14.024 1.00 97.25 567 LEU A O 1
ATOM 4420 N N . TYR A 1 568 ? 25.487 -14.124 -14.200 1.00 97.06 568 TYR A N 1
ATOM 4421 C CA . TYR A 1 568 ? 26.076 -13.899 -12.896 1.00 97.06 568 TYR A CA 1
ATOM 4422 C C . TYR A 1 568 ? 25.113 -13.094 -12.025 1.00 97.06 568 TYR A C 1
ATOM 4424 O O . TYR A 1 568 ? 24.514 -12.115 -12.460 1.00 97.06 568 TYR A O 1
ATOM 4432 N N . VAL A 1 569 ? 24.982 -13.534 -10.779 1.00 95.94 569 VAL A N 1
ATOM 4433 C CA . VAL A 1 569 ? 24.369 -12.802 -9.671 1.00 95.94 569 VAL A CA 1
ATOM 4434 C C . VAL A 1 569 ? 25.192 -13.181 -8.440 1.00 95.94 569 VAL A C 1
ATOM 4436 O O . VAL A 1 569 ? 25.513 -14.373 -8.299 1.00 95.94 569 VAL A O 1
ATOM 4439 N N . PRO A 1 570 ? 25.550 -12.229 -7.558 1.00 95.44 570 PRO A N 1
ATOM 4440 C CA . PRO A 1 570 ? 26.295 -12.529 -6.341 1.00 95.44 570 PRO A CA 1
ATOM 4441 C C . PRO A 1 570 ? 25.675 -13.675 -5.524 1.00 95.44 570 PRO A C 1
ATOM 4443 O O . PRO A 1 570 ? 24.486 -13.975 -5.626 1.00 95.44 570 PRO A O 1
ATOM 4446 N N . ASN A 1 571 ? 26.501 -14.345 -4.716 1.00 93.56 571 ASN A N 1
ATOM 4447 C CA . ASN A 1 571 ? 26.095 -15.477 -3.869 1.00 93.56 571 ASN A CA 1
ATOM 4448 C C . ASN A 1 571 ? 25.507 -16.685 -4.634 1.00 93.56 571 ASN A C 1
ATOM 4450 O O . ASN A 1 571 ? 24.812 -17.509 -4.048 1.00 93.56 571 ASN A O 1
ATOM 4454 N N . ASN A 1 572 ? 25.836 -16.834 -5.924 1.00 93.62 572 ASN A N 1
ATOM 4455 C CA . ASN A 1 572 ? 25.382 -17.923 -6.804 1.00 93.62 572 ASN A CA 1
ATOM 4456 C C . ASN A 1 572 ? 23.859 -17.965 -7.051 1.00 93.62 572 ASN A C 1
ATOM 4458 O O . ASN A 1 572 ? 23.314 -19.025 -7.366 1.00 93.62 572 ASN A O 1
ATOM 4462 N N . GLN A 1 573 ? 23.175 -16.818 -6.985 1.00 95.31 573 GLN A N 1
ATOM 4463 C CA . GLN A 1 573 ? 21.709 -16.740 -7.112 1.00 95.31 573 GLN A CA 1
ATOM 4464 C C . GLN A 1 573 ? 21.196 -16.672 -8.562 1.00 95.31 573 GLN A C 1
ATOM 4466 O O . GLN A 1 573 ? 19.995 -16.586 -8.810 1.00 95.31 573 GLN A O 1
ATOM 4471 N N . ALA A 1 574 ? 22.078 -16.773 -9.562 1.00 95.38 574 ALA A N 1
ATOM 4472 C CA . ALA A 1 574 ? 21.704 -16.674 -10.978 1.00 95.38 574 ALA A CA 1
ATOM 4473 C C . ALA A 1 574 ? 20.633 -17.697 -11.413 1.00 95.38 574 ALA A C 1
ATOM 4475 O O . ALA A 1 574 ? 19.791 -17.402 -12.260 1.00 95.38 574 ALA A O 1
ATOM 4476 N N . ASN A 1 575 ? 20.631 -18.892 -10.814 1.00 95.81 575 ASN A N 1
ATOM 4477 C CA . ASN A 1 575 ? 19.653 -19.946 -11.111 1.00 95.81 575 ASN A CA 1
ATOM 4478 C C . ASN A 1 575 ? 18.310 -19.769 -10.376 1.00 95.81 575 ASN A C 1
ATOM 4480 O O . ASN A 1 575 ? 17.379 -20.547 -10.602 1.00 95.81 575 ASN A O 1
ATOM 4484 N N . GLU A 1 576 ? 18.187 -18.768 -9.506 1.00 96.62 576 GLU A N 1
ATOM 4485 C CA . GLU A 1 576 ? 16.955 -18.467 -8.771 1.00 96.62 576 GLU A CA 1
ATOM 4486 C C . GLU A 1 576 ? 16.028 -17.559 -9.589 1.00 96.62 576 GLU A C 1
ATOM 4488 O O . GLU A 1 576 ? 14.805 -17.738 -9.544 1.00 96.62 576 GLU A O 1
ATOM 4493 N N . ILE A 1 577 ? 16.593 -16.673 -10.419 1.00 98.25 577 ILE A N 1
ATOM 4494 C CA . ILE A 1 577 ? 15.853 -15.703 -11.236 1.00 98.25 577 ILE A CA 1
ATOM 4495 C C . ILE A 1 577 ? 14.918 -16.407 -12.231 1.00 98.25 577 ILE A C 1
ATOM 4497 O O . ILE A 1 577 ? 15.317 -17.300 -12.983 1.00 98.25 577 ILE A O 1
ATOM 4501 N N . SER A 1 578 ? 13.661 -15.962 -12.256 1.00 98.50 578 SER A N 1
ATOM 4502 C CA . SER A 1 578 ? 12.592 -16.438 -13.141 1.00 98.50 578 SER A CA 1
ATOM 4503 C C . SER A 1 578 ? 11.891 -15.257 -13.811 1.00 98.50 578 SER A C 1
ATOM 4505 O O . SER A 1 578 ? 12.143 -14.106 -13.444 1.00 98.50 578 SER A O 1
ATOM 4507 N N . PHE A 1 579 ? 10.982 -15.517 -14.757 1.00 98.50 579 PHE A N 1
ATOM 4508 C CA . PHE A 1 579 ? 10.130 -14.453 -15.301 1.00 98.50 579 PHE A CA 1
ATOM 4509 C C . PHE A 1 579 ? 9.369 -13.718 -14.191 1.00 98.50 579 PHE A C 1
ATOM 4511 O O . PHE A 1 579 ? 9.308 -12.495 -14.252 1.00 98.50 579 PHE A O 1
ATOM 4518 N N . ARG A 1 580 ? 8.884 -14.427 -13.154 1.00 98.38 580 ARG A N 1
ATOM 4519 C CA . ARG A 1 580 ? 8.242 -13.842 -11.962 1.00 98.38 580 ARG A CA 1
ATOM 4520 C C . ARG A 1 580 ? 9.096 -12.738 -11.359 1.00 98.38 580 ARG A C 1
ATOM 4522 O O . ARG A 1 580 ? 8.613 -11.631 -11.176 1.00 98.38 580 ARG A O 1
ATOM 4529 N N . HIS A 1 581 ? 10.364 -13.040 -11.095 1.00 98.56 581 HIS A N 1
ATOM 4530 C CA . HIS A 1 581 ? 11.274 -12.098 -10.458 1.00 98.56 581 HIS A CA 1
ATOM 4531 C C . HIS A 1 581 ? 11.555 -10.868 -11.332 1.00 98.56 581 HIS A C 1
ATOM 4533 O O . HIS A 1 581 ? 11.713 -9.763 -10.814 1.00 98.56 581 HIS A O 1
ATOM 4539 N N . LEU A 1 582 ? 11.611 -11.040 -12.658 1.00 98.56 582 LEU A N 1
ATOM 4540 C CA . LEU A 1 582 ? 11.820 -9.925 -13.582 1.00 98.56 582 LEU A CA 1
ATOM 4541 C C . LEU A 1 582 ? 10.591 -9.009 -13.664 1.00 98.56 582 LEU A C 1
ATOM 4543 O O . LEU A 1 582 ? 10.751 -7.794 -13.585 1.00 98.56 582 LEU A O 1
ATOM 4547 N N . ILE A 1 583 ? 9.380 -9.573 -13.779 1.00 98.06 583 ILE A N 1
ATOM 4548 C CA . ILE A 1 583 ? 8.141 -8.784 -13.924 1.00 98.06 583 ILE A CA 1
ATOM 4549 C C . ILE A 1 583 ? 7.733 -8.029 -12.654 1.00 98.06 583 ILE A C 1
ATOM 4551 O O . ILE A 1 583 ? 6.992 -7.055 -12.745 1.00 98.06 583 ILE A O 1
ATOM 4555 N N . THR A 1 584 ? 8.200 -8.480 -11.485 1.00 97.50 584 THR A N 1
ATOM 4556 C CA . THR A 1 584 ? 7.917 -7.853 -10.184 1.00 97.50 584 THR A CA 1
ATOM 4557 C C . THR A 1 584 ? 9.063 -6.992 -9.664 1.00 97.50 584 THR A C 1
ATOM 4559 O O . THR A 1 584 ? 8.967 -6.458 -8.561 1.00 97.50 584 THR A O 1
ATOM 4562 N N . HIS A 1 585 ? 10.151 -6.853 -10.428 1.00 97.50 585 HIS A N 1
ATOM 4563 C CA . HIS A 1 585 ? 11.365 -6.148 -10.005 1.00 97.50 585 HIS A CA 1
ATOM 4564 C C . HIS A 1 585 ? 11.971 -6.681 -8.690 1.00 97.50 585 HIS A C 1
ATOM 4566 O O . HIS A 1 585 ? 12.474 -5.923 -7.864 1.00 97.50 585 HIS A O 1
ATOM 4572 N N . THR A 1 586 ? 11.942 -8.003 -8.505 1.00 97.38 586 THR A N 1
ATOM 4573 C CA . THR A 1 586 ? 12.505 -8.706 -7.332 1.00 97.38 586 THR A CA 1
ATOM 4574 C C . THR A 1 586 ? 13.682 -9.617 -7.700 1.00 97.38 586 THR A C 1
ATOM 4576 O O . THR A 1 586 ? 14.104 -10.477 -6.934 1.00 97.38 586 THR A O 1
ATOM 4579 N N . SER A 1 587 ? 14.243 -9.446 -8.900 1.00 97.44 587 SER A N 1
ATOM 4580 C CA . SER A 1 587 ? 15.307 -10.306 -9.443 1.00 97.44 587 SER A CA 1
ATOM 4581 C C . SER A 1 587 ? 16.705 -10.087 -8.873 1.00 97.44 587 SER A C 1
ATOM 4583 O O . SER A 1 587 ? 17.637 -10.739 -9.329 1.00 97.44 587 SER A O 1
ATOM 4585 N N . SER A 1 588 ? 16.872 -9.144 -7.947 1.00 96.50 588 SER A N 1
ATOM 4586 C CA . SER A 1 588 ? 18.160 -8.565 -7.542 1.00 96.50 588 SER A CA 1
ATOM 4587 C C . SER A 1 588 ? 18.923 -7.811 -8.624 1.00 96.50 588 SER A C 1
ATOM 4589 O O . SER A 1 588 ? 19.802 -7.054 -8.250 1.00 96.50 588 SER A O 1
ATOM 4591 N N . ILE A 1 589 ? 18.622 -7.957 -9.918 1.00 97.62 589 ILE A N 1
ATOM 4592 C CA . ILE A 1 589 ? 19.218 -7.128 -10.975 1.00 97.62 589 ILE A CA 1
ATOM 4593 C C . ILE A 1 589 ? 18.608 -5.729 -10.877 1.00 97.62 589 ILE A C 1
ATOM 4595 O O . ILE A 1 589 ? 17.391 -5.584 -11.016 1.00 97.62 589 ILE A O 1
ATOM 4599 N N . ILE A 1 590 ? 19.449 -4.723 -10.646 1.00 95.75 590 ILE A N 1
ATOM 4600 C CA . ILE A 1 590 ? 19.045 -3.321 -10.529 1.00 95.75 590 ILE A CA 1
ATOM 4601 C C . ILE A 1 590 ? 19.770 -2.452 -11.556 1.00 95.75 590 ILE A C 1
ATOM 4603 O O . ILE A 1 590 ? 20.790 -2.845 -12.132 1.00 95.75 590 ILE A O 1
ATOM 4607 N N . ASP A 1 591 ? 19.233 -1.259 -11.791 1.00 96.06 591 ASP A N 1
ATOM 4608 C CA . ASP A 1 591 ? 19.832 -0.295 -12.708 1.00 96.06 591 ASP A CA 1
ATOM 4609 C C . ASP A 1 591 ? 21.002 0.412 -12.013 1.00 96.06 591 ASP A C 1
ATOM 4611 O O . ASP A 1 591 ? 20.816 1.061 -10.988 1.00 96.06 591 ASP A O 1
ATOM 4615 N N . ASN A 1 592 ? 22.206 0.296 -12.572 1.00 94.62 592 ASN A N 1
ATOM 4616 C CA . ASN A 1 592 ? 23.393 1.027 -12.135 1.00 94.62 592 ASN A CA 1
ATOM 4617 C C . ASN A 1 592 ? 23.455 2.360 -12.908 1.00 94.62 592 ASN A C 1
ATOM 4619 O O . ASN A 1 592 ? 23.824 2.327 -14.086 1.00 94.62 592 ASN A O 1
ATOM 4623 N N . PRO A 1 593 ? 23.091 3.522 -12.320 1.00 91.94 593 PRO A N 1
ATOM 4624 C CA . PRO A 1 593 ? 22.843 4.744 -13.092 1.00 91.94 593 PRO A CA 1
ATOM 4625 C C . PRO A 1 593 ? 24.031 5.220 -13.949 1.00 91.94 593 PRO A C 1
ATOM 4627 O O . PRO A 1 593 ? 23.806 5.519 -15.123 1.00 91.94 593 PRO A O 1
ATOM 4630 N N . PRO A 1 594 ? 25.293 5.209 -13.462 1.00 91.62 594 PRO A N 1
ATOM 4631 C CA . PRO A 1 594 ? 26.467 5.491 -14.293 1.00 91.62 594 PRO A CA 1
ATOM 4632 C C . PRO A 1 594 ? 26.582 4.659 -15.577 1.00 91.62 594 PRO A C 1
ATOM 4634 O O . PRO A 1 594 ? 27.119 5.145 -16.564 1.00 91.62 594 PRO A O 1
ATOM 4637 N N . ILE A 1 595 ? 26.099 3.415 -15.581 1.00 94.25 595 ILE A N 1
ATOM 4638 C CA . ILE A 1 595 ? 26.151 2.527 -16.752 1.00 94.25 595 ILE A CA 1
ATOM 4639 C C . ILE A 1 595 ? 24.855 2.634 -17.558 1.00 94.25 595 ILE A C 1
ATOM 4641 O O . ILE A 1 595 ? 24.889 2.746 -18.783 1.00 94.25 595 ILE A O 1
ATOM 4645 N N . PHE A 1 596 ? 23.710 2.624 -16.876 1.00 94.12 596 PHE A N 1
ATOM 4646 C CA . PHE A 1 596 ? 22.391 2.681 -17.495 1.00 94.12 596 PHE A CA 1
ATOM 4647 C C . PHE A 1 596 ? 22.187 3.975 -18.291 1.00 94.12 596 PHE A C 1
ATOM 4649 O O . PHE A 1 596 ? 21.719 3.917 -19.425 1.00 94.12 596 PHE A O 1
ATOM 4656 N N . ASN A 1 597 ? 22.619 5.129 -17.776 1.00 93.00 597 ASN A N 1
ATOM 4657 C CA . ASN A 1 597 ? 22.515 6.400 -18.504 1.00 93.00 597 ASN A CA 1
ATOM 4658 C C . ASN A 1 597 ? 23.313 6.383 -19.819 1.00 93.00 597 ASN A C 1
ATOM 4660 O O . ASN A 1 597 ? 22.909 7.003 -20.802 1.00 93.00 597 ASN A O 1
ATOM 4664 N N . CYS A 1 598 ? 24.401 5.611 -19.879 1.00 94.06 598 CYS A N 1
ATOM 4665 C CA . CYS A 1 598 ? 25.207 5.442 -21.087 1.00 94.06 598 CYS A CA 1
ATOM 4666 C C . CYS A 1 598 ? 24.585 4.504 -22.128 1.00 94.06 598 CYS A C 1
ATOM 4668 O O . CYS A 1 598 ? 25.130 4.366 -23.222 1.00 94.06 598 CYS A O 1
ATOM 4670 N N . THR A 1 599 ? 23.444 3.877 -21.824 1.00 95.50 599 THR A N 1
ATOM 4671 C CA . THR A 1 599 ? 22.668 3.124 -22.819 1.00 95.50 599 THR A CA 1
ATOM 4672 C C . THR A 1 599 ? 21.916 4.040 -23.779 1.00 95.50 599 THR A C 1
ATOM 4674 O O . THR A 1 599 ? 21.510 3.579 -24.844 1.00 95.50 599 THR A O 1
ATOM 4677 N N . TYR A 1 600 ? 21.744 5.324 -23.443 1.00 95.19 600 TYR A N 1
ATOM 4678 C CA . TYR A 1 600 ? 21.093 6.290 -24.317 1.00 95.19 600 TYR A CA 1
ATOM 4679 C C . TYR A 1 600 ? 22.072 6.820 -25.365 1.00 95.19 600 TYR A C 1
ATOM 4681 O O . TYR A 1 600 ? 23.089 7.427 -25.031 1.00 95.19 600 TYR A O 1
ATOM 4689 N N . TYR A 1 601 ? 21.752 6.640 -26.645 1.00 95.25 601 TYR A N 1
ATOM 4690 C CA . TYR A 1 601 ? 22.591 7.056 -27.767 1.00 95.25 601 TYR A CA 1
ATOM 4691 C C . TYR A 1 601 ? 21.783 7.695 -28.893 1.00 95.25 601 TYR A C 1
ATOM 4693 O O . TYR A 1 601 ? 20.616 7.372 -29.117 1.00 95.25 601 TYR A O 1
ATOM 4701 N N . VAL A 1 602 ? 22.423 8.595 -29.635 1.00 95.00 602 VAL A N 1
ATOM 4702 C CA . VAL A 1 602 ? 21.877 9.198 -30.854 1.00 95.00 602 VAL A CA 1
ATOM 4703 C C . VAL A 1 602 ? 21.942 8.185 -31.996 1.00 95.00 602 VAL A C 1
ATOM 4705 O O . VAL A 1 602 ? 23.015 7.688 -32.321 1.00 95.00 602 VAL A O 1
ATOM 4708 N N . LEU A 1 603 ? 20.807 7.900 -32.635 1.00 90.94 603 LEU A N 1
ATOM 4709 C CA . LEU A 1 603 ? 20.653 6.833 -33.628 1.00 90.94 603 LEU A CA 1
ATOM 4710 C C . LEU A 1 603 ? 21.647 6.934 -34.794 1.00 90.94 603 LEU A C 1
ATOM 4712 O O . LEU A 1 603 ? 22.260 5.935 -35.159 1.00 90.94 603 LEU A O 1
ATOM 4716 N N . ASP A 1 604 ? 21.822 8.130 -35.357 1.00 87.38 604 ASP A N 1
ATOM 4717 C CA . ASP A 1 604 ? 22.611 8.310 -36.583 1.00 87.38 604 ASP A CA 1
ATOM 4718 C C . ASP A 1 604 ? 24.129 8.312 -36.331 1.00 87.38 604 ASP A C 1
ATOM 4720 O O . ASP A 1 604 ? 24.905 7.974 -37.224 1.00 87.38 604 ASP A O 1
ATOM 4724 N N . SER A 1 605 ? 24.566 8.717 -35.134 1.00 91.31 605 SER A N 1
ATOM 4725 C CA . SER A 1 605 ? 25.986 8.916 -34.803 1.00 91.31 605 SER A CA 1
ATOM 4726 C C . SER A 1 605 ? 26.535 7.946 -33.760 1.00 91.31 605 SER A C 1
ATOM 4728 O O . SER A 1 605 ? 27.744 7.937 -33.537 1.00 91.31 605 SER A O 1
ATOM 4730 N N . GLN A 1 606 ? 25.664 7.187 -33.088 1.00 92.56 606 GLN A N 1
ATOM 4731 C CA . GLN A 1 606 ? 25.980 6.311 -31.952 1.00 92.56 606 GLN A CA 1
ATOM 4732 C C . GLN A 1 606 ? 26.706 7.011 -30.792 1.00 92.56 606 GLN A C 1
ATOM 4734 O O . GLN A 1 606 ? 27.286 6.363 -29.925 1.00 92.56 606 GLN A O 1
ATOM 4739 N N . VAL A 1 607 ? 26.673 8.343 -30.744 1.00 93.75 607 VAL A N 1
ATOM 4740 C CA . VAL A 1 607 ? 27.223 9.116 -29.626 1.00 93.75 607 VAL A CA 1
ATOM 4741 C C . VAL A 1 607 ? 26.271 9.015 -28.437 1.00 93.75 607 VAL A C 1
ATOM 4743 O O . VAL A 1 607 ? 25.053 9.063 -28.622 1.00 93.75 607 VAL A O 1
ATOM 4746 N N . SER A 1 608 ? 26.824 8.906 -27.226 1.00 94.25 608 SER A N 1
ATOM 4747 C CA . SER A 1 608 ? 26.049 8.969 -25.983 1.00 94.25 608 SER A CA 1
ATOM 4748 C C . SER A 1 608 ? 25.201 10.241 -25.943 1.00 94.25 608 SER A C 1
ATOM 4750 O O . SER A 1 608 ? 25.723 11.350 -26.083 1.00 94.25 608 SER A O 1
ATOM 4752 N N . LEU A 1 609 ? 23.894 10.080 -25.725 1.00 93.06 609 LEU A N 1
ATOM 4753 C CA . LEU A 1 609 ? 23.003 11.211 -25.491 1.00 93.06 609 LEU A CA 1
ATOM 4754 C C . LEU A 1 609 ? 23.450 11.965 -24.240 1.00 93.06 609 LEU A C 1
ATOM 4756 O O . LEU A 1 609 ? 23.493 13.186 -24.255 1.00 93.06 609 LEU A O 1
ATOM 4760 N N . TYR A 1 610 ? 23.823 11.247 -23.181 1.00 89.50 610 TYR A N 1
ATOM 4761 C CA . TYR A 1 610 ? 24.197 11.865 -21.916 1.00 89.50 610 TYR A CA 1
ATOM 4762 C C . TYR A 1 610 ? 25.418 12.778 -22.078 1.00 89.50 610 TYR A C 1
ATOM 4764 O O . TYR A 1 610 ? 25.343 13.937 -21.691 1.00 89.50 610 TYR A O 1
ATOM 4772 N N . ASN A 1 611 ? 26.475 12.323 -22.768 1.00 91.19 611 ASN A N 1
ATOM 4773 C CA . ASN A 1 611 ? 27.651 13.166 -23.037 1.00 91.19 611 ASN A CA 1
ATOM 4774 C C . ASN A 1 611 ? 27.296 14.403 -23.871 1.00 91.19 611 ASN A C 1
ATOM 4776 O O . ASN A 1 611 ? 27.848 15.477 -23.656 1.00 91.19 611 ASN A O 1
ATOM 4780 N N . LEU A 1 612 ? 26.384 14.253 -24.839 1.00 88.62 612 LEU A N 1
ATOM 4781 C CA . LEU A 1 612 ? 25.935 15.372 -25.665 1.00 88.62 612 LEU A CA 1
ATOM 4782 C C . LEU A 1 612 ? 25.158 16.407 -24.842 1.00 88.62 612 LEU A C 1
ATOM 4784 O O . LEU A 1 612 ? 25.307 17.599 -25.084 1.00 88.62 612 LEU A O 1
ATOM 4788 N N . MET A 1 613 ? 24.331 15.953 -23.899 1.00 86.94 613 MET A N 1
ATOM 4789 C CA . MET A 1 613 ? 23.460 16.823 -23.110 1.00 86.94 613 MET A CA 1
ATOM 4790 C C . MET A 1 613 ? 24.167 17.460 -21.909 1.00 86.94 613 MET A C 1
ATOM 4792 O O . MET A 1 613 ? 23.804 18.569 -21.530 1.00 86.94 613 MET A O 1
ATOM 4796 N N . THR A 1 614 ? 25.149 16.786 -21.301 1.00 84.38 614 THR A N 1
ATOM 4797 C CA . THR A 1 614 ? 25.904 17.323 -20.154 1.00 84.38 614 THR A CA 1
ATOM 4798 C C . THR A 1 614 ? 27.190 18.042 -20.551 1.00 84.38 614 THR A C 1
ATOM 4800 O O . THR A 1 614 ? 27.772 18.725 -19.717 1.00 84.38 614 THR A O 1
ATOM 4803 N N . GLU A 1 615 ? 27.646 17.881 -21.797 1.00 81.12 615 GLU A N 1
ATOM 4804 C CA . GLU A 1 615 ? 28.973 18.313 -22.264 1.00 81.12 615 GLU A CA 1
ATOM 4805 C C . GLU A 1 615 ? 30.141 17.692 -21.462 1.00 81.12 615 GLU A C 1
ATOM 4807 O O . GLU A 1 615 ? 31.252 18.225 -21.436 1.00 81.12 615 GLU A O 1
ATOM 4812 N N . GLU A 1 616 ? 29.911 16.535 -20.830 1.00 84.81 616 GLU A N 1
ATOM 4813 C CA . GLU A 1 616 ? 30.911 15.784 -20.065 1.00 84.81 616 GLU A CA 1
ATOM 4814 C C . GLU A 1 616 ? 31.189 14.407 -20.693 1.00 84.81 616 GLU A C 1
ATOM 4816 O O . GLU A 1 616 ? 30.276 13.697 -21.112 1.00 84.81 616 GLU A O 1
ATOM 4821 N N . ASP A 1 617 ? 32.453 13.971 -20.699 1.00 86.06 617 ASP A N 1
ATOM 4822 C CA . ASP A 1 617 ? 32.865 12.646 -21.194 1.00 86.06 617 ASP A CA 1
ATOM 4823 C C . ASP A 1 617 ? 32.637 11.540 -20.139 1.00 86.06 617 ASP A C 1
ATOM 4825 O O . ASP A 1 617 ? 33.571 10.867 -19.697 1.00 86.06 617 ASP A O 1
ATOM 4829 N N . LEU A 1 618 ? 31.386 11.367 -19.699 1.00 87.31 618 LEU A N 1
ATOM 4830 C CA . LEU A 1 618 ? 31.005 10.386 -18.668 1.00 87.31 618 LEU A CA 1
ATOM 4831 C C . LEU A 1 618 ? 30.815 8.968 -19.226 1.00 87.31 618 LEU A C 1
ATOM 4833 O O . LEU A 1 618 ? 31.080 7.982 -18.541 1.00 87.31 618 LEU A O 1
ATOM 4837 N N . CYS A 1 619 ? 30.362 8.869 -20.473 1.00 92.12 619 CYS A N 1
ATOM 4838 C CA . CYS A 1 619 ? 30.093 7.622 -21.180 1.00 92.12 619 CYS A CA 1
ATOM 4839 C C . CYS A 1 619 ? 31.128 7.345 -22.278 1.00 92.12 619 CYS A C 1
ATOM 4841 O O . CYS A 1 619 ? 31.812 8.270 -22.731 1.00 92.12 619 CYS A O 1
ATOM 4843 N N . PRO A 1 620 ? 31.203 6.099 -22.789 1.00 89.56 620 PRO A N 1
ATOM 4844 C CA . PRO A 1 620 ? 31.962 5.805 -23.996 1.00 89.56 620 PRO A CA 1
ATOM 4845 C C . PRO A 1 620 ? 31.584 6.754 -25.152 1.00 89.56 620 PRO A C 1
ATOM 4847 O O . PRO A 1 620 ? 30.400 7.030 -25.357 1.00 89.56 620 PRO A O 1
ATOM 4850 N N . PRO A 1 621 ? 32.561 7.237 -25.944 1.00 82.12 621 PRO A N 1
ATOM 4851 C CA . PRO A 1 621 ? 32.310 8.203 -27.020 1.00 82.12 621 PRO A CA 1
ATOM 4852 C C . PRO A 1 621 ? 31.469 7.623 -28.169 1.00 82.12 621 PRO A C 1
ATOM 4854 O O . PRO A 1 621 ? 30.872 8.365 -28.950 1.00 82.12 621 PRO A O 1
ATOM 4857 N N . GLN A 1 622 ? 31.442 6.295 -28.286 1.00 89.69 622 GLN A N 1
ATOM 4858 C CA . GLN A 1 622 ? 30.592 5.537 -29.195 1.00 89.69 622 GLN A CA 1
ATOM 4859 C C . GLN A 1 622 ? 29.936 4.413 -28.400 1.00 89.69 622 GLN A C 1
ATOM 4861 O O . GLN A 1 622 ? 30.624 3.663 -27.703 1.00 89.69 622 GLN A O 1
ATOM 4866 N N . VAL A 1 623 ? 28.616 4.325 -28.498 1.00 91.69 623 VAL A N 1
ATOM 4867 C CA . VAL A 1 623 ? 27.799 3.334 -27.808 1.00 91.69 623 VAL A CA 1
ATOM 4868 C C . VAL A 1 623 ? 27.605 2.137 -28.732 1.00 91.69 623 VAL A C 1
ATOM 4870 O O . VAL A 1 623 ? 27.053 2.271 -29.823 1.00 91.69 623 VAL A O 1
ATOM 4873 N N . ASP A 1 624 ? 28.054 0.961 -28.292 1.00 92.25 624 ASP A N 1
ATOM 4874 C CA . ASP A 1 624 ? 27.732 -0.297 -28.964 1.00 92.25 624 ASP A CA 1
ATOM 4875 C C . ASP A 1 624 ? 26.271 -0.662 -28.670 1.00 92.25 624 ASP A C 1
ATOM 4877 O O . ASP A 1 624 ? 25.902 -0.942 -27.530 1.00 92.25 624 ASP A O 1
ATOM 4881 N N . ALA A 1 625 ? 25.432 -0.608 -29.703 1.00 91.50 625 ALA A N 1
ATOM 4882 C CA . ALA A 1 625 ? 23.998 -0.839 -29.595 1.00 91.50 625 ALA A CA 1
ATOM 4883 C C . ALA A 1 625 ? 23.596 -2.326 -29.666 1.00 91.50 625 ALA A C 1
ATOM 4885 O O . ALA A 1 625 ? 22.401 -2.629 -29.745 1.00 91.50 625 ALA A O 1
ATOM 4886 N N . ASP A 1 626 ? 24.551 -3.264 -29.651 1.00 95.06 626 ASP A N 1
ATOM 4887 C CA . ASP A 1 626 ? 24.247 -4.695 -29.618 1.00 95.06 626 ASP A CA 1
ATOM 4888 C C . ASP A 1 626 ? 23.723 -5.126 -28.238 1.00 95.06 626 ASP A C 1
ATOM 4890 O O . ASP A 1 626 ? 24.461 -5.275 -27.263 1.00 95.06 626 ASP A O 1
ATOM 4894 N N . LEU A 1 627 ? 22.408 -5.339 -28.149 1.00 96.00 627 LEU A N 1
ATOM 4895 C CA . LEU A 1 627 ? 21.749 -5.720 -26.900 1.00 96.00 627 LEU A CA 1
ATOM 4896 C C . LEU A 1 627 ? 22.282 -7.039 -26.286 1.00 96.00 627 LEU A C 1
ATOM 4898 O O . LEU A 1 627 ? 22.494 -7.073 -25.070 1.00 96.00 627 LEU A O 1
ATOM 4902 N N . PRO A 1 628 ? 22.489 -8.135 -27.049 1.00 96.75 628 PRO A N 1
ATOM 4903 C CA . PRO A 1 628 ? 23.098 -9.353 -26.512 1.00 96.75 628 PRO A CA 1
ATOM 4904 C C . PRO A 1 628 ? 24.476 -9.121 -25.887 1.00 96.75 628 PRO A C 1
ATOM 4906 O O . PRO A 1 628 ? 24.741 -9.650 -24.805 1.00 96.75 628 PRO A O 1
ATOM 4909 N N . GLU A 1 629 ? 25.331 -8.338 -26.543 1.00 96.94 629 GLU A N 1
ATOM 4910 C CA . GLU A 1 629 ? 26.649 -7.984 -26.031 1.00 96.94 629 GLU A CA 1
ATOM 4911 C C . GLU A 1 629 ? 26.543 -7.106 -24.786 1.00 96.94 629 GLU A C 1
ATOM 4913 O O . GLU A 1 629 ? 27.186 -7.409 -23.784 1.00 96.94 629 GLU A O 1
ATOM 4918 N N . PHE A 1 630 ? 25.672 -6.093 -24.781 1.00 97.50 630 PHE A N 1
ATOM 4919 C CA . PHE A 1 630 ? 25.422 -5.282 -23.590 1.00 97.50 630 PHE A CA 1
ATOM 4920 C C . PHE A 1 630 ? 25.003 -6.145 -22.393 1.00 97.50 630 PHE A C 1
ATOM 4922 O O . PHE A 1 630 ? 25.572 -6.015 -21.309 1.00 97.50 630 PHE A O 1
ATOM 4929 N N . PHE A 1 631 ? 24.069 -7.084 -22.580 1.00 98.06 631 PHE A N 1
ATOM 4930 C CA . PHE A 1 631 ? 23.691 -8.002 -21.507 1.00 98.06 631 PHE A CA 1
ATOM 4931 C C . PHE A 1 631 ? 24.850 -8.890 -21.059 1.00 98.06 631 PHE A C 1
ATOM 4933 O O . PHE A 1 631 ? 25.024 -9.076 -19.857 1.00 98.06 631 PHE A O 1
ATOM 4940 N N . ARG A 1 632 ? 25.670 -9.406 -21.982 1.00 97.62 632 ARG A N 1
ATOM 4941 C CA . ARG A 1 632 ? 26.872 -10.170 -21.621 1.00 97.62 632 ARG A CA 1
ATOM 4942 C C . ARG A 1 632 ? 27.824 -9.326 -20.770 1.00 97.62 632 ARG A C 1
ATOM 4944 O O . ARG A 1 632 ? 28.341 -9.824 -19.776 1.00 97.62 632 ARG A O 1
ATOM 4951 N N . GLN A 1 633 ? 28.024 -8.058 -21.127 1.00 97.50 633 GLN A N 1
ATOM 4952 C CA . GLN A 1 633 ? 28.889 -7.136 -20.392 1.00 97.50 633 GLN A CA 1
ATOM 4953 C C . GLN A 1 633 ? 28.319 -6.747 -19.022 1.00 97.50 633 GLN A C 1
ATOM 4955 O O . GLN A 1 633 ? 29.089 -6.558 -18.085 1.00 97.50 633 GLN A O 1
ATOM 4960 N N . TYR A 1 634 ? 26.997 -6.622 -18.893 1.00 97.75 634 TYR A N 1
ATOM 4961 C CA . TYR A 1 634 ? 26.329 -6.179 -17.663 1.00 97.75 634 TYR A CA 1
ATOM 4962 C C . TYR A 1 634 ? 26.061 -7.318 -16.668 1.00 97.75 634 TYR A C 1
ATOM 4964 O O . TYR A 1 634 ? 26.068 -7.090 -15.461 1.00 97.75 634 TYR A O 1
ATOM 4972 N N . LEU A 1 635 ? 25.808 -8.533 -17.168 1.00 97.88 635 LEU A N 1
ATOM 4973 C CA . LEU A 1 635 ? 25.260 -9.655 -16.395 1.00 97.88 635 LEU A CA 1
ATOM 4974 C C . LEU A 1 635 ? 26.169 -10.891 -16.352 1.00 97.88 635 LEU A C 1
ATOM 4976 O O . LEU A 1 635 ? 25.742 -11.925 -15.847 1.00 97.88 635 LEU A O 1
ATOM 4980 N N . SER A 1 636 ? 27.385 -10.842 -16.902 1.00 96.69 636 SER A N 1
ATOM 4981 C CA . SER A 1 636 ? 28.347 -11.951 -16.825 1.00 96.69 636 SER A CA 1
ATOM 4982 C C . SER A 1 636 ? 29.533 -11.596 -15.937 1.00 96.69 636 SER A C 1
ATOM 4984 O O . SER A 1 636 ? 29.959 -10.446 -15.910 1.00 96.69 636 SER A O 1
ATOM 4986 N N . ASP A 1 637 ? 30.102 -12.579 -15.237 1.00 94.00 637 ASP A N 1
ATOM 4987 C CA . ASP A 1 637 ? 31.258 -12.396 -14.336 1.00 94.00 637 ASP A CA 1
ATOM 4988 C C . ASP A 1 637 ? 32.488 -11.811 -15.063 1.00 94.00 637 ASP A C 1
ATOM 4990 O O . ASP A 1 637 ? 33.253 -11.036 -14.503 1.00 94.00 637 ASP A O 1
ATOM 4994 N N . GLU A 1 638 ? 32.636 -12.109 -16.358 1.00 93.31 638 GLU A N 1
ATOM 4995 C CA . GLU A 1 638 ? 33.709 -11.568 -17.209 1.00 93.31 638 GLU A CA 1
ATOM 4996 C C . GLU A 1 638 ? 33.346 -10.234 -17.895 1.00 93.31 638 GLU A C 1
ATOM 4998 O O . GLU A 1 638 ? 34.123 -9.715 -18.701 1.00 93.31 638 GLU A O 1
ATOM 5003 N N . GLY A 1 639 ? 32.152 -9.698 -17.638 1.00 96.06 639 GLY A N 1
ATOM 5004 C CA . GLY A 1 639 ? 31.641 -8.488 -18.270 1.00 96.06 639 GLY A CA 1
ATOM 5005 C C . GLY A 1 639 ? 32.220 -7.207 -17.665 1.00 96.06 639 GLY A C 1
ATOM 5006 O O . GLY A 1 639 ? 32.304 -7.056 -16.451 1.00 96.06 639 GLY A O 1
ATOM 5007 N N . THR A 1 640 ? 32.587 -6.238 -18.503 1.00 94.81 640 THR A N 1
ATOM 5008 C CA . THR A 1 640 ? 33.193 -4.969 -18.067 1.00 94.81 640 THR A CA 1
ATOM 5009 C C . THR A 1 640 ? 32.212 -4.028 -17.377 1.00 94.81 640 THR A C 1
ATOM 5011 O O . THR A 1 640 ? 32.643 -3.102 -16.694 1.00 94.81 640 THR A O 1
ATOM 5014 N N . PHE A 1 641 ? 30.907 -4.227 -17.573 1.00 96.12 641 PHE A N 1
ATOM 5015 C CA . PHE A 1 641 ? 29.847 -3.444 -16.932 1.00 96.12 641 PHE A CA 1
ATOM 5016 C C . PHE A 1 641 ? 29.263 -4.138 -15.703 1.00 96.12 641 PHE A C 1
ATOM 5018 O O . PHE A 1 641 ? 28.391 -3.575 -15.045 1.00 96.12 641 PHE A O 1
ATOM 5025 N N . ASN A 1 642 ? 29.720 -5.346 -15.383 1.00 97.25 642 ASN A N 1
ATOM 5026 C CA . ASN A 1 642 ? 29.248 -6.087 -14.232 1.00 97.25 642 ASN A CA 1
ATOM 5027 C C . ASN A 1 642 ? 29.969 -5.603 -12.965 1.00 97.25 642 ASN A C 1
ATOM 5029 O O . ASN A 1 642 ? 31.135 -5.925 -12.735 1.00 97.25 642 ASN A O 1
ATOM 5033 N N . THR A 1 643 ? 29.279 -4.820 -12.136 1.00 95.88 643 THR A N 1
ATOM 5034 C CA . THR A 1 643 ? 29.799 -4.348 -10.846 1.00 95.88 643 THR A CA 1
ATOM 5035 C C . THR A 1 643 ? 28.855 -4.739 -9.705 1.00 95.88 643 THR A C 1
ATOM 5037 O O . THR A 1 643 ? 27.687 -5.048 -9.948 1.00 95.88 643 THR A O 1
ATOM 5040 N N . PRO A 1 644 ? 29.306 -4.708 -8.434 1.00 94.75 644 PRO A N 1
ATOM 5041 C CA . PRO A 1 644 ? 28.424 -4.964 -7.293 1.00 94.75 644 PRO A CA 1
ATOM 5042 C C . PRO A 1 644 ? 27.185 -4.053 -7.247 1.00 94.75 644 PRO A C 1
ATOM 5044 O O . PRO A 1 644 ? 26.150 -4.465 -6.735 1.00 94.75 644 PRO A O 1
ATOM 5047 N N . GLN A 1 645 ? 27.271 -2.846 -7.820 1.00 94.56 645 GLN A N 1
ATOM 5048 C CA . GLN A 1 645 ? 26.170 -1.880 -7.885 1.00 94.56 645 GLN A CA 1
ATOM 5049 C C . GLN A 1 645 ? 25.026 -2.322 -8.806 1.00 94.56 645 GLN A C 1
ATOM 5051 O O . GLN A 1 645 ? 23.933 -1.773 -8.714 1.00 94.56 645 GLN A O 1
ATOM 5056 N N . ASN A 1 646 ? 25.248 -3.321 -9.662 1.00 96.62 646 ASN A N 1
ATOM 5057 C CA . ASN A 1 646 ? 24.216 -3.885 -10.530 1.00 96.62 646 ASN A CA 1
ATOM 5058 C C . ASN A 1 646 ? 23.246 -4.791 -9.760 1.00 96.62 646 ASN A C 1
ATOM 5060 O O . ASN A 1 646 ? 22.280 -5.270 -10.358 1.00 96.62 646 ASN A O 1
ATOM 5064 N N . TYR A 1 647 ? 23.498 -5.050 -8.466 1.00 97.12 647 TYR A N 1
ATOM 5065 C CA . TYR A 1 647 ? 22.697 -5.990 -7.696 1.00 97.12 647 TYR A CA 1
ATOM 5066 C C . TYR A 1 647 ? 22.265 -5.506 -6.307 1.00 97.12 647 TYR A C 1
ATOM 5068 O O . TYR A 1 647 ? 22.941 -4.706 -5.657 1.00 97.12 647 TYR A O 1
ATOM 5076 N N . SER A 1 648 ? 21.137 -6.034 -5.825 1.00 95.62 648 SER A N 1
ATOM 5077 C CA . SER A 1 648 ? 20.567 -5.716 -4.506 1.00 95.62 648 SER A CA 1
ATOM 5078 C C . SER A 1 648 ? 21.412 -6.193 -3.322 1.00 95.62 648 SER A C 1
ATOM 5080 O O . SER A 1 648 ? 21.216 -5.711 -2.209 1.00 95.62 648 SER A O 1
ATOM 5082 N N . GLN A 1 649 ? 22.374 -7.098 -3.534 1.00 94.75 649 GLN A N 1
ATOM 5083 C CA . GLN A 1 649 ? 23.254 -7.602 -2.474 1.00 94.75 649 GLN A CA 1
ATOM 5084 C C . GLN A 1 649 ? 24.142 -6.502 -1.876 1.00 94.75 649 GLN A C 1
ATOM 5086 O O . GLN A 1 649 ? 24.640 -6.676 -0.771 1.00 94.75 649 GLN A O 1
ATOM 5091 N N . GLN A 1 650 ? 24.299 -5.350 -2.542 1.00 93.81 650 GLN A N 1
ATOM 5092 C CA . GLN A 1 650 ? 24.937 -4.172 -1.936 1.00 93.81 650 GLN A CA 1
ATOM 5093 C C . GLN A 1 650 ? 24.151 -3.595 -0.740 1.00 93.81 650 GLN A C 1
ATOM 5095 O O . GLN A 1 650 ? 24.708 -2.830 0.042 1.00 93.81 650 GLN A O 1
ATOM 5100 N N . TYR A 1 651 ? 22.871 -3.955 -0.613 1.00 92.38 651 TYR A N 1
ATOM 5101 C CA . TYR A 1 651 ? 21.974 -3.598 0.488 1.00 92.38 651 TYR A CA 1
ATOM 5102 C C . TYR A 1 651 ? 21.612 -4.819 1.352 1.00 92.38 651 TYR A C 1
ATOM 5104 O O . TYR A 1 651 ? 20.624 -4.778 2.082 1.00 92.38 651 TYR A O 1
ATOM 5112 N N . ASP A 1 652 ? 22.376 -5.911 1.236 1.00 92.00 652 ASP A N 1
ATOM 5113 C CA . ASP A 1 652 ? 22.165 -7.180 1.943 1.00 92.00 652 ASP A CA 1
ATOM 5114 C C . ASP A 1 652 ? 20.835 -7.895 1.617 1.00 92.00 652 ASP A C 1
ATOM 5116 O O . ASP A 1 652 ? 20.325 -8.661 2.434 1.00 92.00 652 ASP A O 1
ATOM 5120 N N . TYR A 1 653 ? 20.287 -7.687 0.410 1.00 93.25 653 TYR A N 1
ATOM 5121 C CA . TYR A 1 653 ? 19.077 -8.374 -0.065 1.00 93.25 653 TYR A CA 1
ATOM 5122 C C . TYR A 1 653 ? 19.361 -9.376 -1.193 1.00 93.25 653 TYR A C 1
ATOM 5124 O O . TYR A 1 653 ? 20.037 -9.057 -2.179 1.00 93.25 653 TYR A O 1
ATOM 5132 N N . SER A 1 654 ? 18.771 -10.563 -1.071 1.00 95.38 654 SER A N 1
ATOM 5133 C CA . SER A 1 654 ? 18.761 -11.650 -2.056 1.00 95.38 654 SER A CA 1
ATOM 5134 C C . SER A 1 654 ? 17.618 -11.543 -3.071 1.00 95.38 654 SER A C 1
ATOM 5136 O O . SER A 1 654 ? 16.728 -10.695 -2.961 1.00 95.38 654 SER A O 1
ATOM 5138 N N . VAL A 1 655 ? 17.617 -12.455 -4.051 1.00 96.62 655 VAL A N 1
ATOM 5139 C CA . VAL A 1 655 ? 16.520 -12.610 -5.019 1.00 96.62 655 VAL A CA 1
ATOM 5140 C C . VAL A 1 655 ? 15.205 -12.853 -4.271 1.00 96.62 655 VAL A C 1
ATOM 5142 O O . VAL A 1 655 ? 15.126 -13.720 -3.405 1.00 96.62 655 VAL A O 1
ATOM 5145 N N . GLY A 1 656 ? 14.168 -12.084 -4.602 1.00 95.12 656 GLY A N 1
ATOM 5146 C CA . GLY A 1 656 ? 12.848 -12.161 -3.969 1.00 95.12 656 GLY A CA 1
ATOM 5147 C C . GLY A 1 656 ? 12.699 -11.377 -2.658 1.00 95.12 656 GLY A C 1
ATOM 5148 O O . GLY A 1 656 ? 11.575 -11.171 -2.210 1.00 95.12 656 GLY A O 1
ATOM 5149 N N . GLU A 1 657 ? 13.781 -10.898 -2.037 1.00 93.44 657 GLU A N 1
ATOM 5150 C CA . GLU A 1 657 ? 13.697 -10.267 -0.707 1.00 93.44 657 GLU A CA 1
ATOM 5151 C C . GLU A 1 657 ? 13.358 -8.770 -0.747 1.00 93.44 657 GLU A C 1
ATOM 5153 O O . GLU A 1 657 ? 12.870 -8.228 0.244 1.00 93.44 657 GLU A O 1
ATOM 5158 N N . VAL A 1 658 ? 13.589 -8.099 -1.881 1.00 94.06 658 VAL A N 1
ATOM 5159 C CA . VAL A 1 658 ? 13.332 -6.661 -2.040 1.00 94.06 658 VAL A CA 1
ATOM 5160 C C . VAL A 1 658 ? 12.822 -6.323 -3.439 1.00 94.06 658 VAL A C 1
ATOM 5162 O O . VAL A 1 658 ? 13.250 -6.910 -4.433 1.00 94.06 658 VAL A O 1
ATOM 5165 N N . HIS A 1 659 ? 11.903 -5.362 -3.506 1.00 94.69 659 HIS A N 1
ATOM 5166 C CA . HIS A 1 659 ? 11.451 -4.748 -4.746 1.00 94.69 659 HIS A CA 1
ATOM 5167 C C . HIS A 1 659 ? 12.314 -3.516 -5.038 1.00 94.69 659 HIS A C 1
ATOM 5169 O O . HIS A 1 659 ? 12.257 -2.530 -4.304 1.00 94.69 659 HIS A O 1
ATOM 5175 N N . ILE A 1 660 ? 13.107 -3.563 -6.111 1.00 95.06 660 ILE A N 1
ATOM 5176 C CA . ILE A 1 660 ? 13.859 -2.409 -6.619 1.00 95.06 660 ILE A CA 1
ATOM 5177 C C . ILE A 1 660 ? 13.618 -2.330 -8.120 1.00 95.06 660 ILE A C 1
ATOM 5179 O O . ILE A 1 660 ? 14.064 -3.195 -8.874 1.00 95.06 660 ILE A O 1
ATOM 5183 N N . TYR A 1 661 ? 12.906 -1.285 -8.545 1.00 95.44 661 TYR A N 1
ATOM 5184 C CA . TYR A 1 661 ? 12.583 -1.038 -9.947 1.00 95.44 661 TYR A CA 1
A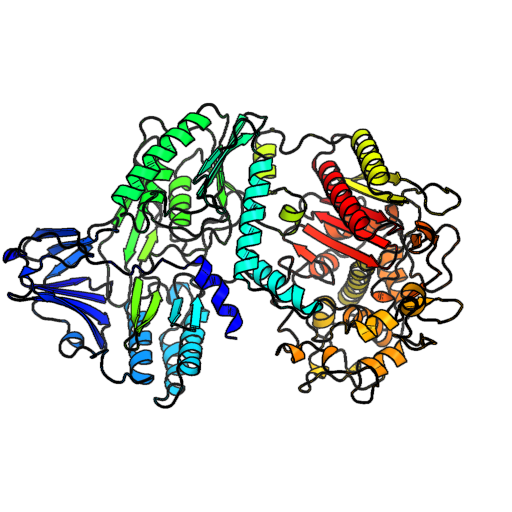TOM 5185 C C . TYR A 1 661 ? 13.819 -1.161 -10.852 1.00 95.44 661 TYR A C 1
ATOM 5187 O O . TYR A 1 661 ? 14.858 -0.559 -10.576 1.00 95.44 661 TYR A O 1
ATOM 5195 N N . SER A 1 662 ? 13.684 -1.916 -11.948 1.00 97.19 662 SER A N 1
ATOM 5196 C CA . SER A 1 662 ? 14.769 -2.129 -12.910 1.00 97.19 662 SER A CA 1
ATOM 5197 C C . SER A 1 662 ? 14.292 -2.185 -14.361 1.00 97.19 662 SER A C 1
ATOM 5199 O O . SER A 1 662 ? 13.517 -3.060 -14.776 1.00 97.19 662 SER A O 1
ATOM 5201 N N . ASN A 1 663 ? 14.838 -1.272 -15.155 1.00 98.06 663 ASN A N 1
ATOM 5202 C CA . ASN A 1 663 ? 14.763 -1.261 -16.607 1.00 98.06 663 ASN A CA 1
ATOM 5203 C C . ASN A 1 663 ? 15.515 -2.456 -17.215 1.00 98.06 663 ASN A C 1
ATOM 5205 O O . ASN A 1 663 ? 14.970 -3.147 -18.081 1.00 98.06 663 ASN A O 1
ATOM 5209 N N . ILE A 1 664 ? 16.710 -2.773 -16.697 1.00 98.12 664 ILE A N 1
ATOM 5210 C CA . ILE A 1 664 ? 17.516 -3.915 -17.159 1.00 98.12 664 ILE A CA 1
ATOM 5211 C C . ILE A 1 664 ? 16.736 -5.228 -17.024 1.00 98.12 664 ILE A C 1
ATOM 5213 O O . ILE A 1 664 ? 16.662 -6.002 -17.982 1.00 98.12 664 ILE A O 1
ATOM 5217 N N . ALA A 1 665 ? 16.102 -5.462 -15.870 1.00 98.06 665 ALA A N 1
ATOM 5218 C CA . ALA A 1 665 ? 15.289 -6.654 -15.631 1.00 98.06 665 ALA A CA 1
ATOM 5219 C C . ALA A 1 665 ? 14.089 -6.741 -16.590 1.00 98.06 665 ALA A C 1
ATOM 5221 O O . ALA A 1 665 ? 13.761 -7.823 -17.087 1.00 98.06 665 ALA A O 1
ATOM 5222 N N . THR A 1 666 ? 13.468 -5.599 -16.905 1.00 98.56 666 THR A N 1
ATOM 5223 C CA . THR A 1 666 ? 12.343 -5.541 -17.848 1.00 98.56 666 THR A CA 1
ATOM 5224 C C . THR A 1 666 ? 12.768 -5.986 -19.240 1.00 98.56 666 THR A C 1
ATOM 5226 O O . THR A 1 666 ? 12.151 -6.867 -19.846 1.00 98.56 666 THR A O 1
ATOM 5229 N N . ASN A 1 667 ? 13.862 -5.419 -19.743 1.00 98.38 667 ASN A N 1
ATOM 5230 C CA . ASN A 1 667 ? 14.343 -5.767 -21.067 1.00 98.38 667 ASN A CA 1
ATOM 5231 C C . ASN A 1 667 ? 14.907 -7.197 -21.122 1.00 98.38 667 ASN A C 1
ATOM 5233 O O . ASN A 1 667 ? 14.754 -7.889 -22.130 1.00 98.38 667 ASN A O 1
ATOM 5237 N N . LEU A 1 668 ? 15.482 -7.693 -20.022 1.00 98.69 668 LEU A N 1
ATOM 5238 C CA . LEU A 1 668 ? 15.891 -9.091 -19.912 1.00 98.69 668 LEU A CA 1
ATOM 5239 C C . LEU A 1 668 ? 14.690 -10.041 -20.037 1.00 98.69 668 LEU A C 1
ATOM 5241 O O . LEU A 1 668 ? 14.814 -11.085 -20.676 1.00 98.69 668 LEU A O 1
ATOM 5245 N N . ALA A 1 669 ? 13.518 -9.676 -19.502 1.00 98.69 669 ALA A N 1
ATOM 5246 C CA . ALA A 1 669 ? 12.299 -10.474 -19.645 1.00 98.69 669 ALA A CA 1
ATOM 5247 C C . ALA A 1 669 ? 11.835 -10.542 -21.109 1.00 98.69 669 ALA A C 1
ATOM 5249 O O . ALA A 1 669 ? 11.538 -11.625 -21.621 1.00 98.69 669 ALA A O 1
ATOM 5250 N N . ALA A 1 670 ? 11.828 -9.403 -21.807 1.00 98.69 670 ALA A N 1
ATOM 5251 C CA . ALA A 1 670 ? 11.507 -9.342 -23.232 1.00 98.69 670 ALA A CA 1
ATOM 5252 C C . ALA A 1 670 ? 12.490 -10.178 -24.074 1.00 98.69 670 ALA A C 1
ATOM 5254 O O . ALA A 1 670 ? 12.082 -10.985 -24.917 1.00 98.69 670 ALA A O 1
ATOM 5255 N N . TYR A 1 671 ? 13.790 -10.046 -23.798 1.00 98.56 671 TYR A N 1
ATOM 5256 C CA . TYR A 1 671 ? 14.850 -10.784 -24.478 1.00 98.56 671 TYR A CA 1
ATOM 5257 C C . TYR A 1 671 ? 14.776 -12.296 -24.231 1.00 98.56 671 TYR A C 1
ATOM 5259 O O . TYR A 1 671 ? 14.842 -13.077 -25.181 1.00 98.56 671 TYR A O 1
ATOM 5267 N N . ALA A 1 672 ? 14.587 -12.722 -22.980 1.00 98.56 672 ALA A N 1
ATOM 5268 C CA . ALA A 1 672 ? 14.461 -14.132 -22.622 1.00 98.56 672 ALA A CA 1
ATOM 5269 C C . ALA A 1 672 ? 13.238 -14.778 -23.289 1.00 98.56 672 ALA A C 1
ATOM 5271 O O . ALA A 1 672 ? 13.341 -15.896 -23.798 1.00 98.56 672 ALA A O 1
ATOM 5272 N N . LEU A 1 673 ? 12.103 -14.068 -23.366 1.00 98.62 673 LEU A N 1
ATOM 5273 C CA . LEU A 1 673 ? 10.930 -14.542 -24.106 1.00 98.62 673 LEU A CA 1
ATOM 5274 C C . LEU A 1 673 ? 11.238 -14.706 -25.601 1.00 98.62 673 LEU A C 1
ATOM 5276 O O . LEU A 1 673 ? 10.916 -15.743 -26.182 1.00 98.62 673 LEU A O 1
ATOM 5280 N N . ALA A 1 674 ? 11.881 -13.711 -26.218 1.00 98.38 674 ALA A N 1
ATOM 5281 C CA . ALA A 1 674 ? 12.248 -13.765 -27.630 1.00 98.38 674 ALA A CA 1
ATOM 5282 C C . ALA A 1 674 ? 13.189 -14.939 -27.938 1.00 98.38 674 ALA A C 1
ATOM 5284 O O . ALA A 1 674 ? 12.979 -15.662 -28.911 1.00 98.38 674 ALA A O 1
ATOM 5285 N N . LYS A 1 675 ? 14.185 -15.186 -27.074 1.00 98.06 675 LYS A N 1
ATOM 5286 C CA . LYS A 1 675 ? 15.087 -16.343 -27.188 1.00 98.06 675 LYS A CA 1
ATOM 5287 C C . LYS A 1 675 ? 14.365 -17.667 -27.002 1.00 98.06 675 LYS A C 1
ATOM 5289 O O . LYS A 1 675 ? 14.602 -18.600 -27.762 1.00 98.06 675 LYS A O 1
ATOM 5294 N N . LYS A 1 676 ? 13.456 -17.745 -26.033 1.00 97.69 676 LYS A N 1
ATOM 5295 C CA . LYS A 1 676 ? 12.675 -18.952 -25.762 1.00 97.69 676 LYS A CA 1
ATOM 5296 C C . LYS A 1 676 ? 11.778 -19.352 -26.933 1.00 97.69 676 LYS A C 1
ATOM 5298 O O . LYS A 1 676 ? 11.610 -20.545 -27.181 1.00 97.69 676 LYS A O 1
ATOM 5303 N N . LEU A 1 677 ? 11.187 -18.375 -27.619 1.00 98.00 677 LEU A N 1
ATOM 5304 C CA . LEU A 1 677 ? 10.255 -18.608 -28.727 1.00 98.00 677 LEU A CA 1
ATOM 5305 C C . LEU A 1 677 ? 10.902 -18.520 -30.110 1.00 98.00 677 LEU A C 1
ATOM 5307 O O . LEU A 1 677 ? 10.196 -18.696 -31.100 1.00 98.00 677 LEU A O 1
ATOM 5311 N N . ASP A 1 678 ? 12.205 -18.239 -30.179 1.00 97.31 678 ASP A N 1
ATOM 5312 C CA . ASP A 1 678 ? 12.940 -18.007 -31.428 1.00 97.31 678 ASP A CA 1
ATOM 5313 C C . ASP A 1 678 ? 12.207 -17.018 -32.356 1.00 97.31 678 ASP A C 1
ATOM 5315 O O . ASP A 1 678 ? 12.023 -17.239 -33.549 1.00 97.31 678 ASP A O 1
ATOM 5319 N N . THR A 1 679 ? 11.671 -15.947 -31.767 1.00 98.25 679 THR A N 1
ATOM 5320 C CA . THR A 1 679 ? 10.873 -14.930 -32.463 1.00 98.25 679 THR A CA 1
ATOM 5321 C C . THR A 1 679 ? 11.230 -13.559 -31.894 1.00 98.25 679 THR A C 1
ATOM 5323 O O . THR A 1 679 ? 11.242 -13.418 -30.668 1.00 98.25 679 THR A O 1
ATOM 5326 N N . PRO A 1 680 ? 11.500 -12.534 -32.726 1.00 97.88 680 PRO A N 1
ATOM 5327 C CA . PRO A 1 680 ? 11.752 -11.183 -32.236 1.00 97.88 680 PRO A CA 1
ATOM 5328 C C . PRO A 1 680 ? 10.627 -10.692 -31.319 1.00 97.88 680 PRO A C 1
ATOM 5330 O O . PRO A 1 680 ? 9.444 -10.880 -31.605 1.00 97.88 680 PRO A O 1
ATOM 5333 N N . PHE A 1 681 ? 10.987 -10.031 -30.218 1.00 98.44 681 PHE A N 1
ATOM 5334 C CA . PHE A 1 681 ? 9.998 -9.562 -29.245 1.00 98.44 681 PHE A CA 1
ATOM 5335 C C . PHE A 1 681 ? 8.978 -8.591 -29.861 1.00 98.44 681 PHE A C 1
ATOM 5337 O O . PHE A 1 681 ? 7.794 -8.641 -29.533 1.00 98.44 681 PHE A O 1
ATOM 5344 N N . THR A 1 682 ? 9.419 -7.765 -30.811 1.00 97.69 682 THR A N 1
ATOM 5345 C CA . THR A 1 682 ? 8.565 -6.827 -31.550 1.00 97.69 682 THR A CA 1
ATOM 5346 C C . THR A 1 682 ? 7.472 -7.525 -32.361 1.00 97.69 682 THR A C 1
ATOM 5348 O O . THR A 1 682 ? 6.333 -7.061 -32.401 1.00 97.69 682 THR A O 1
ATOM 5351 N N . GLU A 1 683 ? 7.776 -8.679 -32.958 1.00 98.44 683 GLU A N 1
ATOM 5352 C CA . GLU A 1 683 ? 6.788 -9.502 -33.660 1.00 98.44 683 GLU A CA 1
ATOM 5353 C C . GLU A 1 683 ? 5.823 -10.176 -32.680 1.00 98.44 683 GLU A C 1
ATOM 5355 O O . GLU A 1 683 ? 4.619 -10.262 -32.943 1.00 98.44 683 GLU A O 1
ATOM 5360 N N . LEU A 1 684 ? 6.333 -10.627 -31.528 1.00 98.56 684 LEU A N 1
ATOM 5361 C CA . LEU A 1 684 ? 5.506 -11.211 -30.474 1.00 98.56 684 LEU A CA 1
ATOM 5362 C C . LEU A 1 684 ? 4.489 -10.197 -29.947 1.00 98.56 684 LEU A C 1
ATOM 5364 O O . LEU A 1 684 ? 3.304 -10.518 -29.911 1.00 98.56 684 LEU A O 1
ATOM 5368 N N . SER A 1 685 ? 4.903 -8.975 -29.601 1.00 98.19 685 SER A N 1
ATOM 5369 C CA . SER A 1 685 ? 3.982 -7.941 -29.111 1.00 98.19 685 SER A CA 1
ATOM 5370 C C . SER A 1 685 ? 2.964 -7.528 -30.178 1.00 98.19 685 SER A C 1
ATOM 5372 O O . SER A 1 685 ? 1.778 -7.388 -29.874 1.00 98.19 685 SER A O 1
ATOM 5374 N N . GLN A 1 686 ? 3.381 -7.420 -31.447 1.00 98.44 686 GLN A N 1
ATOM 5375 C CA . GLN A 1 686 ? 2.468 -7.129 -32.554 1.00 98.44 686 GLN A CA 1
ATOM 5376 C C . GLN A 1 686 ? 1.383 -8.205 -32.676 1.00 98.44 686 GLN A C 1
ATOM 5378 O O . GLN A 1 686 ? 0.198 -7.896 -32.835 1.00 98.44 686 GLN A O 1
ATOM 5383 N N . ARG A 1 687 ? 1.780 -9.480 -32.601 1.00 98.19 687 ARG A N 1
ATOM 5384 C CA . ARG A 1 687 ? 0.885 -10.634 -32.742 1.00 98.19 687 ARG A CA 1
ATOM 5385 C C . ARG A 1 687 ? -0.005 -10.845 -31.519 1.00 98.19 687 ARG A C 1
ATOM 5387 O O . ARG A 1 687 ? -1.151 -11.264 -31.674 1.00 98.19 687 ARG A O 1
ATOM 5394 N N . TYR A 1 688 ? 0.533 -10.648 -30.320 1.00 98.25 688 TYR A N 1
ATOM 5395 C CA . TYR A 1 688 ? -0.128 -10.992 -29.062 1.00 98.25 688 TYR A CA 1
ATOM 5396 C C . TYR A 1 688 ? -0.945 -9.852 -28.471 1.00 98.25 688 TYR A C 1
ATOM 5398 O O . TYR A 1 688 ? -1.934 -10.142 -27.806 1.00 98.25 688 TYR A O 1
ATOM 5406 N N . VAL A 1 689 ? -0.577 -8.594 -28.725 1.00 98.44 689 VAL A N 1
ATOM 5407 C CA . VAL A 1 689 ? -1.184 -7.430 -28.066 1.00 98.44 689 VAL A CA 1
ATOM 5408 C C . VAL A 1 689 ? -1.735 -6.436 -29.086 1.00 98.44 689 VAL A C 1
ATOM 5410 O O . VAL A 1 689 ? -2.946 -6.234 -29.124 1.00 98.44 689 VAL A O 1
ATOM 5413 N N . PHE A 1 690 ? -0.892 -5.863 -29.952 1.00 98.56 690 PHE A N 1
ATOM 5414 C CA . PHE A 1 690 ? -1.292 -4.700 -30.762 1.00 98.56 690 PHE A CA 1
ATOM 5415 C C . PHE A 1 690 ? -2.352 -5.046 -31.817 1.00 98.56 690 PHE A C 1
ATOM 5417 O O . PHE A 1 690 ? -3.398 -4.402 -31.893 1.00 98.56 690 PHE A O 1
ATOM 5424 N N . THR A 1 691 ? -2.138 -6.114 -32.593 1.00 97.94 691 THR A N 1
ATOM 5425 C CA . THR A 1 691 ? -3.090 -6.518 -33.643 1.00 97.94 691 THR A CA 1
ATOM 5426 C C . THR A 1 691 ? -4.440 -6.965 -33.066 1.00 97.94 691 THR A C 1
ATOM 5428 O O . THR A 1 691 ? -5.462 -6.490 -33.559 1.00 97.94 691 THR A O 1
ATOM 5431 N N . PRO A 1 692 ? -4.502 -7.836 -32.032 1.00 97.00 692 PRO A N 1
ATOM 5432 C CA . PRO A 1 692 ? -5.781 -8.233 -31.438 1.00 97.00 692 PRO A CA 1
ATOM 5433 C C . PRO A 1 692 ? -6.596 -7.070 -30.859 1.00 97.00 692 PRO A C 1
ATOM 5435 O O . PRO A 1 692 ? -7.821 -7.100 -30.950 1.00 97.00 692 PRO A O 1
ATOM 5438 N N . LEU A 1 693 ? -5.932 -6.056 -30.292 1.00 97.81 693 LEU A N 1
ATOM 5439 C CA . LEU A 1 693 ? -6.577 -4.875 -29.707 1.00 97.81 693 LEU A CA 1
ATOM 5440 C C . LEU A 1 693 ? -6.882 -3.761 -30.707 1.00 97.81 693 LEU A C 1
ATOM 5442 O O . LEU A 1 693 ? -7.432 -2.743 -30.303 1.00 97.81 693 LEU A O 1
ATOM 5446 N N . ASN A 1 694 ? -6.565 -3.946 -31.992 1.00 96.62 694 ASN A N 1
ATOM 5447 C CA . ASN A 1 694 ? -6.766 -2.926 -33.021 1.00 96.62 694 ASN A CA 1
ATOM 5448 C C . ASN A 1 694 ? -5.936 -1.645 -32.783 1.00 96.62 694 ASN A C 1
ATOM 5450 O O . ASN A 1 694 ? -6.370 -0.545 -33.117 1.00 96.62 694 ASN A O 1
ATOM 5454 N N . MET A 1 695 ? -4.737 -1.803 -32.218 1.00 98.00 695 MET A N 1
ATOM 5455 C CA . MET A 1 695 ? -3.772 -0.728 -31.979 1.00 98.00 695 MET A CA 1
ATOM 5456 C C . MET A 1 695 ? -2.858 -0.587 -33.206 1.00 98.00 695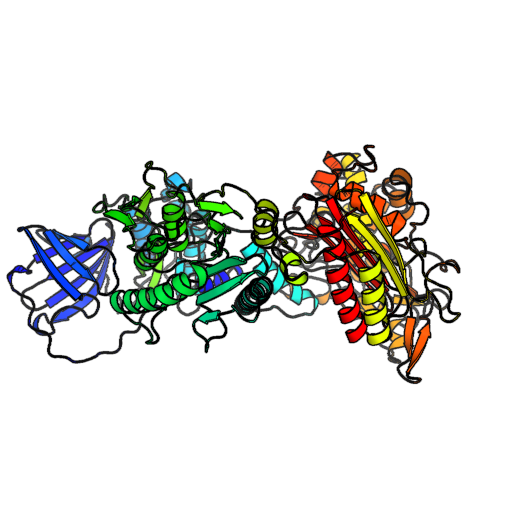 MET A C 1
ATOM 5458 O O . MET A 1 695 ? -1.804 -1.221 -33.295 1.00 98.00 695 MET A O 1
ATOM 5462 N N . HIS A 1 696 ? -3.326 0.133 -34.226 1.00 95.62 696 HIS A N 1
ATOM 5463 C CA . HIS A 1 696 ? -2.665 0.214 -35.536 1.00 95.62 696 HIS A CA 1
ATOM 5464 C C . HIS A 1 696 ? -1.515 1.221 -35.610 1.00 95.62 696 HIS A C 1
ATOM 5466 O O . HIS A 1 696 ? -0.677 1.112 -36.503 1.00 95.62 696 HIS A O 1
ATOM 5472 N N . ASN A 1 697 ? -1.480 2.176 -34.689 1.00 96.50 697 ASN A N 1
ATOM 5473 C CA . ASN A 1 697 ? -0.471 3.222 -34.575 1.00 96.50 697 ASN A CA 1
ATOM 5474 C C . ASN A 1 697 ? 0.494 2.947 -33.410 1.00 96.50 697 ASN A C 1
ATOM 5476 O O . ASN A 1 697 ? 1.238 3.836 -32.997 1.00 96.50 697 ASN A O 1
ATOM 5480 N N . THR A 1 698 ? 0.490 1.718 -32.884 1.00 98.50 698 THR A N 1
ATOM 5481 C CA . THR A 1 698 ? 1.398 1.268 -31.829 1.00 98.50 698 THR A CA 1
ATOM 5482 C C . THR A 1 698 ? 2.479 0.350 -32.383 1.00 98.50 698 THR A C 1
ATOM 5484 O O . THR A 1 698 ? 2.186 -0.681 -32.990 1.00 98.50 698 THR A O 1
ATOM 5487 N N . TYR A 1 699 ? 3.742 0.696 -32.145 1.00 97.81 699 TYR A N 1
ATOM 5488 C CA . TYR A 1 699 ? 4.899 -0.078 -32.596 1.00 97.81 699 TYR A CA 1
ATOM 5489 C C . TYR A 1 699 ? 6.137 0.227 -31.745 1.00 97.81 699 TYR A C 1
ATOM 5491 O O . TYR A 1 699 ? 6.165 1.177 -30.970 1.00 97.81 699 TYR A O 1
ATOM 5499 N N . TRP A 1 700 ? 7.187 -0.582 -31.879 1.00 96.81 700 TRP A N 1
ATOM 5500 C CA . TRP A 1 700 ? 8.467 -0.302 -31.228 1.00 96.81 700 TRP A CA 1
ATOM 5501 C C . TRP A 1 700 ? 9.258 0.704 -32.052 1.00 96.81 700 TRP A C 1
ATOM 5503 O O . TRP A 1 700 ? 9.528 0.459 -33.228 1.00 96.81 700 TRP A O 1
ATOM 5513 N N . GLY A 1 701 ? 9.666 1.811 -31.438 1.00 93.56 701 GLY A N 1
ATOM 5514 C CA . GLY A 1 701 ? 10.512 2.821 -32.059 1.00 93.56 701 GLY A CA 1
ATOM 5515 C C . GLY A 1 701 ? 11.934 2.308 -32.264 1.00 93.56 701 GLY A C 1
ATOM 5516 O O . GLY A 1 701 ? 12.842 2.767 -31.582 1.00 93.56 701 GLY A O 1
ATOM 5517 N N . LEU A 1 702 ? 12.146 1.366 -33.194 1.00 90.62 702 LEU A N 1
ATOM 5518 C CA . LEU A 1 702 ? 13.436 0.723 -33.515 1.00 90.62 702 LEU A CA 1
ATOM 5519 C C . LEU A 1 702 ? 14.216 1.363 -34.682 1.00 90.62 702 LEU A C 1
ATOM 5521 O O . LEU A 1 702 ? 15.436 1.238 -34.736 1.00 90.62 702 LEU A O 1
ATOM 5525 N N . ASP A 1 703 ? 13.544 2.165 -35.508 1.00 88.81 703 ASP A N 1
ATOM 5526 C CA . ASP A 1 703 ? 14.152 2.946 -36.596 1.00 88.81 703 ASP A CA 1
ATOM 5527 C C . ASP A 1 703 ? 13.886 4.454 -36.458 1.00 88.81 703 ASP A C 1
ATOM 5529 O O . ASP A 1 703 ? 13.145 4.888 -35.570 1.00 88.81 703 ASP A O 1
ATOM 5533 N N . THR A 1 704 ? 14.499 5.286 -37.307 1.00 88.44 704 THR A N 1
ATOM 5534 C CA . THR A 1 704 ? 14.250 6.738 -37.320 1.00 88.44 704 THR A CA 1
ATOM 5535 C C . THR A 1 704 ? 12.742 7.012 -37.277 1.00 88.44 704 THR A C 1
ATOM 5537 O O . THR A 1 704 ? 12.034 6.558 -38.180 1.00 88.44 704 THR A O 1
ATOM 5540 N N . PRO A 1 705 ? 12.233 7.716 -36.244 1.00 89.50 705 PRO A N 1
ATOM 5541 C CA . PRO A 1 705 ? 10.800 7.934 -36.102 1.00 89.50 705 PRO A CA 1
ATOM 5542 C C . PRO A 1 705 ? 10.230 8.630 -37.334 1.00 89.50 705 PRO A C 1
ATOM 5544 O O . PRO A 1 705 ? 10.868 9.524 -37.904 1.00 89.50 705 PRO A O 1
ATOM 5547 N N . SER A 1 706 ? 9.023 8.238 -37.736 1.00 90.94 706 SER A N 1
ATOM 5548 C CA . SER A 1 706 ? 8.308 8.910 -38.814 1.00 90.94 706 SER A CA 1
ATOM 5549 C C . SER A 1 706 ? 8.051 10.380 -38.461 1.00 90.94 706 SER A C 1
ATOM 5551 O O . SER A 1 706 ? 8.113 10.806 -37.304 1.00 90.94 706 SER A O 1
ATOM 5553 N N . SER A 1 707 ? 7.840 11.208 -39.484 1.00 89.56 707 SER A N 1
ATOM 5554 C CA . SER A 1 707 ? 7.745 12.663 -39.313 1.00 89.56 707 SER A CA 1
ATOM 5555 C C . SER A 1 707 ? 6.541 13.115 -38.486 1.00 89.56 707 SER A C 1
ATOM 5557 O O . SER A 1 707 ? 6.561 14.229 -37.977 1.00 89.56 707 SER A O 1
ATOM 5559 N N . ASP A 1 708 ? 5.514 12.275 -38.390 1.00 92.62 708 ASP A N 1
ATOM 5560 C CA . ASP A 1 708 ? 4.284 12.478 -37.627 1.00 92.62 708 ASP A CA 1
ATOM 5561 C C . ASP A 1 708 ? 4.415 12.133 -36.135 1.00 92.62 708 ASP A C 1
ATOM 5563 O O . ASP A 1 708 ? 3.564 12.559 -35.362 1.00 92.62 708 ASP A O 1
ATOM 5567 N N . VAL A 1 709 ? 5.476 11.434 -35.709 1.00 97.12 709 VAL A N 1
ATOM 5568 C CA . VAL A 1 709 ? 5.765 11.213 -34.282 1.00 97.12 709 VAL A CA 1
ATOM 5569 C C . VAL A 1 709 ? 6.163 12.535 -33.631 1.00 97.12 709 VAL A C 1
ATOM 5571 O O . VAL A 1 709 ? 7.047 13.241 -34.141 1.00 97.12 709 VAL A O 1
ATOM 5574 N N . ALA A 1 710 ? 5.556 12.836 -32.481 1.00 97.25 710 ALA A N 1
ATOM 5575 C CA . ALA A 1 710 ? 5.859 14.030 -31.708 1.00 97.25 710 ALA A CA 1
ATOM 5576 C C . ALA A 1 710 ? 7.358 14.122 -31.394 1.00 97.25 710 ALA A C 1
ATOM 5578 O O . ALA A 1 710 ? 8.000 13.164 -30.951 1.00 97.25 710 ALA A O 1
ATOM 5579 N N . LYS A 1 711 ? 7.938 15.294 -31.657 1.00 96.44 711 LYS A N 1
ATOM 5580 C CA . LYS A 1 711 ? 9.338 15.581 -31.355 1.00 96.44 711 LYS A CA 1
ATOM 5581 C C . LYS A 1 711 ? 9.491 15.733 -29.855 1.00 96.44 711 LYS A C 1
ATOM 5583 O O . LYS A 1 711 ? 8.726 16.471 -29.252 1.00 96.44 711 LYS A O 1
ATOM 5588 N N . ARG A 1 712 ? 10.495 15.064 -29.290 1.00 94.56 712 ARG A N 1
ATOM 5589 C CA . ARG A 1 712 ? 10.912 15.226 -27.893 1.00 94.56 712 ARG A CA 1
ATOM 5590 C C . ARG A 1 712 ? 11.637 16.559 -27.770 1.00 94.56 712 ARG A C 1
ATOM 5592 O O . ARG A 1 712 ? 12.653 16.756 -28.440 1.00 94.56 712 ARG A O 1
ATOM 5599 N N . LEU A 1 713 ? 11.083 17.472 -26.990 1.00 93.06 713 LEU A N 1
ATOM 5600 C CA . LEU A 1 713 ? 11.588 18.830 -26.827 1.00 93.06 713 LEU A CA 1
ATOM 5601 C C . LEU A 1 713 ? 12.208 19.008 -25.445 1.00 93.06 713 LEU A C 1
ATOM 5603 O O . LEU A 1 713 ? 11.736 18.398 -24.499 1.00 93.06 713 LEU A O 1
ATOM 5607 N N . TYR A 1 714 ? 13.208 19.877 -25.350 1.00 90.12 714 TYR A N 1
ATOM 5608 C CA . TYR A 1 714 ? 13.798 20.343 -24.094 1.00 90.12 714 TYR A CA 1
ATOM 5609 C C . TYR A 1 714 ? 14.092 21.834 -24.175 1.00 90.12 714 TYR A C 1
ATOM 5611 O O . TYR A 1 714 ? 13.976 22.446 -25.242 1.00 90.12 714 TYR A O 1
ATOM 5619 N N . LEU A 1 715 ? 14.502 22.422 -23.058 1.00 86.88 715 LEU A N 1
ATOM 5620 C CA . LEU A 1 715 ? 15.042 23.773 -23.035 1.00 86.88 715 LEU A CA 1
ATOM 5621 C C . LEU A 1 715 ? 16.552 23.732 -23.141 1.00 86.88 715 LEU A C 1
ATOM 5623 O O . LEU A 1 715 ? 17.242 23.214 -22.265 1.00 86.88 715 LEU A O 1
ATOM 5627 N N . ASP A 1 716 ? 17.063 24.314 -24.217 1.00 84.25 716 ASP A N 1
ATOM 5628 C CA . ASP A 1 716 ? 18.494 24.461 -24.397 1.00 84.25 716 ASP A CA 1
ATOM 5629 C C . ASP A 1 716 ? 19.059 25.362 -23.280 1.00 84.25 716 ASP A C 1
ATOM 5631 O O . ASP A 1 716 ? 18.643 26.521 -23.166 1.00 84.25 716 ASP A O 1
ATOM 5635 N N . PRO A 1 717 ? 19.992 24.865 -22.445 1.00 81.06 717 PRO A N 1
ATOM 5636 C CA . PRO A 1 717 ? 20.436 25.577 -21.247 1.00 81.06 717 PRO A CA 1
ATOM 5637 C C . PRO A 1 717 ? 21.272 26.828 -21.560 1.00 81.06 717 PRO A C 1
ATOM 5639 O O . PRO A 1 717 ? 21.501 27.654 -20.678 1.00 81.06 717 PRO A O 1
ATOM 5642 N N . ILE A 1 718 ? 21.739 26.986 -22.805 1.00 83.44 718 ILE A N 1
ATOM 5643 C CA . ILE A 1 718 ? 22.569 28.116 -23.237 1.00 83.44 718 ILE A CA 1
ATOM 5644 C C . ILE A 1 718 ? 21.689 29.221 -23.815 1.00 83.44 718 ILE A C 1
ATOM 5646 O O . ILE A 1 718 ? 21.806 30.394 -23.456 1.00 83.44 718 ILE A O 1
ATOM 5650 N N . THR A 1 719 ? 20.827 28.857 -24.758 1.00 88.19 719 THR A N 1
ATOM 5651 C CA . THR A 1 719 ? 19.961 29.797 -25.472 1.00 88.19 719 THR A CA 1
ATOM 5652 C C . THR A 1 719 ? 18.680 30.096 -24.706 1.00 88.19 719 THR A C 1
ATOM 5654 O O . THR A 1 719 ? 18.041 31.113 -24.983 1.00 88.19 719 THR A O 1
ATOM 5657 N N . MET A 1 720 ? 18.316 29.244 -23.740 1.00 84.94 720 MET A N 1
ATOM 5658 C CA . MET A 1 720 ? 17.041 29.282 -23.027 1.00 84.94 720 MET A CA 1
ATOM 5659 C C . MET A 1 720 ? 15.860 29.287 -24.007 1.00 84.94 720 MET A C 1
ATOM 5661 O O . MET A 1 720 ? 14.885 30.014 -23.815 1.00 84.94 720 MET A O 1
ATOM 5665 N N . GLN A 1 721 ? 15.974 28.531 -25.103 1.00 87.00 721 GLN A N 1
ATOM 5666 C CA . GLN A 1 721 ? 14.928 28.358 -26.112 1.00 87.00 721 GLN A CA 1
ATOM 5667 C C . GLN A 1 721 ? 14.562 26.876 -26.261 1.00 87.00 721 GLN A C 1
ATOM 5669 O O . GLN A 1 721 ? 15.423 26.017 -26.055 1.00 87.00 721 GLN A O 1
ATOM 5674 N N . PRO A 1 722 ? 13.314 26.557 -26.652 1.00 88.94 722 PRO A N 1
ATOM 5675 C CA . PRO A 1 722 ? 12.934 25.189 -26.970 1.00 88.94 722 PRO A CA 1
ATOM 5676 C C . PRO A 1 722 ? 13.801 24.616 -28.096 1.00 88.94 722 PRO A C 1
ATOM 5678 O O . PRO A 1 722 ? 13.946 25.220 -29.162 1.00 88.94 722 PRO A O 1
ATOM 5681 N N . ALA A 1 723 ? 14.339 23.426 -27.867 1.00 91.88 723 ALA A N 1
ATOM 5682 C CA . ALA A 1 723 ? 15.150 22.672 -28.806 1.00 91.88 723 ALA A CA 1
ATOM 5683 C C . ALA A 1 723 ? 14.623 21.239 -28.933 1.00 91.88 723 ALA A C 1
ATOM 5685 O O . ALA A 1 723 ? 13.886 20.744 -28.083 1.00 91.88 723 ALA A O 1
ATOM 5686 N N . VAL A 1 724 ? 14.975 20.575 -30.034 1.00 93.62 724 VAL A N 1
ATOM 5687 C CA . VAL A 1 724 ? 14.584 19.185 -30.289 1.00 93.62 724 VAL A CA 1
ATOM 5688 C C . VAL A 1 724 ? 15.716 18.281 -29.840 1.00 93.62 724 VAL A C 1
ATOM 5690 O O . VAL A 1 724 ? 16.844 18.445 -30.310 1.00 93.62 724 VAL A O 1
ATOM 5693 N N . TYR A 1 725 ? 15.422 17.299 -28.990 1.00 93.25 725 TYR A N 1
ATOM 5694 C CA . TYR A 1 725 ? 16.373 16.226 -28.736 1.00 93.25 725 TYR A CA 1
ATOM 5695 C C . TYR A 1 725 ? 16.740 15.543 -30.057 1.00 93.25 725 TYR A C 1
ATOM 5697 O O . TYR A 1 725 ? 15.855 15.285 -30.884 1.00 93.25 725 TYR A O 1
ATOM 5705 N N . PRO A 1 726 ? 18.013 15.173 -30.273 1.00 93.31 726 PRO A N 1
ATOM 5706 C CA . PRO A 1 726 ? 18.348 14.313 -31.397 1.00 93.31 726 PRO A CA 1
ATOM 5707 C C . PRO A 1 726 ? 17.531 13.016 -31.326 1.00 93.31 726 PRO A C 1
ATOM 5709 O O . PRO A 1 726 ? 17.044 12.614 -30.266 1.00 93.31 726 PRO A O 1
ATOM 5712 N N . ASN A 1 727 ? 17.387 12.328 -32.459 1.00 93.44 727 ASN A N 1
ATOM 5713 C CA . ASN A 1 727 ? 16.733 11.023 -32.484 1.00 93.44 727 ASN A CA 1
ATOM 5714 C C . ASN A 1 727 ? 17.565 10.020 -31.675 1.00 93.44 727 ASN A C 1
ATOM 5716 O O . ASN A 1 727 ? 18.453 9.371 -32.218 1.00 93.44 727 ASN A O 1
ATOM 5720 N N . TYR A 1 728 ? 17.292 9.919 -30.377 1.00 94.56 728 TYR A N 1
ATOM 5721 C CA . TYR A 1 728 ? 17.982 9.029 -29.458 1.00 94.56 728 TYR A CA 1
ATOM 5722 C C . TYR A 1 728 ? 17.163 7.781 -29.149 1.00 94.56 728 TYR A C 1
ATOM 5724 O O . TYR A 1 728 ? 15.936 7.761 -29.328 1.00 94.56 728 TYR A O 1
ATOM 5732 N N . ARG A 1 729 ? 17.861 6.763 -28.648 1.00 92.81 729 ARG A N 1
ATOM 5733 C CA . ARG A 1 729 ? 17.338 5.468 -28.204 1.00 92.81 729 ARG A CA 1
ATOM 5734 C C . ARG A 1 729 ? 18.098 4.978 -26.996 1.00 92.81 729 ARG A C 1
ATOM 5736 O O . ARG A 1 729 ? 19.221 5.409 -26.784 1.00 92.81 729 ARG A O 1
ATOM 5743 N N . SER A 1 730 ? 17.513 4.013 -26.305 1.00 94.44 730 SER A N 1
ATOM 5744 C CA . SER A 1 730 ? 18.228 3.176 -25.353 1.00 94.44 730 SER A CA 1
ATOM 5745 C C . SER A 1 730 ? 18.618 1.836 -25.997 1.00 94.44 730 SER A C 1
ATOM 5747 O O . SER A 1 730 ? 17.847 1.291 -26.796 1.00 94.44 730 SER A O 1
ATOM 5749 N N . ILE A 1 731 ? 19.788 1.278 -25.651 1.00 96.19 731 ILE A N 1
ATOM 5750 C CA . ILE A 1 731 ? 20.134 -0.125 -25.977 1.00 96.19 731 ILE A CA 1
ATOM 5751 C C . ILE A 1 731 ? 19.022 -1.051 -25.461 1.00 96.19 731 ILE A C 1
ATOM 5753 O O . ILE A 1 731 ? 18.629 -2.013 -26.127 1.00 96.19 731 ILE A O 1
ATOM 5757 N N . THR A 1 732 ? 18.473 -0.737 -24.283 1.00 95.94 732 THR A N 1
ATOM 5758 C CA . THR A 1 732 ? 17.496 -1.559 -23.574 1.00 95.94 732 THR A CA 1
ATOM 5759 C C . THR A 1 732 ? 16.039 -1.347 -23.985 1.00 95.94 732 THR A C 1
ATOM 5761 O O . THR A 1 732 ? 15.140 -1.482 -23.168 1.00 95.94 732 THR A O 1
ATOM 5764 N N . TYR A 1 733 ? 15.790 -1.125 -25.279 1.00 95.88 733 TYR A N 1
ATOM 5765 C CA . TYR A 1 733 ? 14.539 -0.614 -25.860 1.00 95.88 733 TYR A CA 1
ATOM 5766 C C . TYR A 1 733 ? 13.195 -1.095 -25.267 1.00 95.88 733 TYR A C 1
ATOM 5768 O O . TYR A 1 733 ? 12.225 -0.335 -25.299 1.00 95.88 733 TYR A O 1
ATOM 5776 N N . ALA A 1 734 ? 13.078 -2.341 -24.787 1.00 97.38 734 ALA A N 1
ATOM 5777 C CA . ALA A 1 734 ? 11.810 -2.874 -24.287 1.00 97.38 734 ALA A CA 1
ATOM 5778 C C . ALA A 1 734 ? 11.329 -2.182 -22.999 1.00 97.38 734 ALA A C 1
ATOM 5780 O O . ALA A 1 734 ? 10.150 -2.264 -22.658 1.00 97.38 734 ALA A O 1
ATOM 5781 N N . ASP A 1 735 ? 12.230 -1.500 -22.291 1.00 95.75 735 ASP A N 1
ATOM 5782 C CA . ASP A 1 735 ? 11.911 -0.731 -21.094 1.00 95.75 735 ASP A CA 1
ATOM 5783 C C . ASP A 1 735 ? 11.149 0.574 -21.386 1.00 95.75 735 ASP A C 1
ATOM 5785 O O . ASP A 1 735 ? 10.421 1.023 -20.500 1.00 95.75 735 ASP A O 1
ATOM 5789 N N . GLY A 1 736 ? 11.268 1.144 -22.593 1.00 96.31 736 GLY A N 1
ATOM 5790 C CA . GLY A 1 736 ? 10.876 2.537 -22.840 1.00 96.31 736 GLY A CA 1
ATOM 5791 C C . GLY A 1 736 ? 10.391 2.897 -24.250 1.00 96.31 736 GLY A C 1
ATOM 5792 O O . GLY A 1 736 ? 9.721 3.907 -24.448 1.00 96.31 736 GLY A O 1
ATOM 5793 N N . SER A 1 737 ? 10.706 2.090 -25.265 1.00 96.50 737 SER A N 1
ATOM 5794 C CA . SER A 1 737 ? 10.707 2.563 -26.660 1.00 96.50 737 SER A CA 1
ATOM 5795 C C . SER A 1 737 ? 9.424 2.303 -27.459 1.00 96.50 737 SER A C 1
ATOM 5797 O O . SER A 1 737 ? 9.460 2.404 -28.688 1.00 96.50 737 SER A O 1
ATOM 5799 N N . VAL A 1 738 ? 8.294 1.944 -26.839 1.00 98.31 738 VAL A N 1
ATOM 5800 C CA . VAL A 1 738 ? 7.025 1.875 -27.586 1.00 98.31 738 VAL A CA 1
ATOM 5801 C C . VAL A 1 738 ? 6.628 3.281 -28.028 1.00 98.31 738 VAL A C 1
ATOM 5803 O O . VAL A 1 738 ? 6.709 4.228 -27.252 1.00 98.31 738 VAL A O 1
ATOM 5806 N N . ILE A 1 739 ? 6.177 3.404 -29.272 1.00 98.62 739 ILE A N 1
ATOM 5807 C CA . ILE A 1 739 ? 5.478 4.570 -29.802 1.00 98.62 739 ILE A CA 1
ATOM 5808 C C . ILE A 1 739 ? 4.000 4.200 -29.916 1.00 98.62 739 ILE A C 1
ATOM 5810 O O . ILE A 1 739 ? 3.682 3.120 -30.414 1.00 98.62 739 ILE A O 1
ATOM 5814 N N . SER A 1 740 ? 3.101 5.060 -29.440 1.00 98.62 740 SER A N 1
ATOM 5815 C CA . SER A 1 740 ? 1.651 4.850 -29.520 1.00 98.62 740 SER A CA 1
ATOM 5816 C C . SER A 1 740 ? 0.886 6.169 -29.502 1.00 98.62 740 SER A C 1
ATOM 5818 O O . SER A 1 740 ? 1.448 7.222 -29.211 1.00 98.62 740 SER A O 1
ATOM 5820 N N . THR A 1 741 ? -0.415 6.103 -29.767 1.00 98.81 741 THR A N 1
ATOM 5821 C CA . THR A 1 741 ? -1.354 7.220 -29.617 1.00 98.81 741 THR A CA 1
ATOM 5822 C C . THR A 1 741 ? -2.204 7.053 -28.357 1.00 98.81 741 THR A C 1
ATOM 5824 O O . THR A 1 741 ? -2.334 5.940 -27.828 1.00 98.81 741 THR A O 1
ATOM 5827 N N . ALA A 1 742 ? -2.815 8.145 -27.887 1.00 98.56 742 ALA A N 1
ATOM 5828 C CA . ALA A 1 742 ? -3.753 8.088 -26.768 1.00 98.56 742 ALA A CA 1
ATOM 5829 C C . ALA A 1 742 ? -4.970 7.218 -27.123 1.00 98.56 742 ALA A C 1
ATOM 5831 O O . ALA A 1 742 ? -5.390 6.388 -26.317 1.00 98.56 742 ALA A O 1
ATOM 5832 N N . ASN A 1 743 ? -5.477 7.334 -28.358 1.00 98.56 743 ASN A N 1
ATOM 5833 C CA . ASN A 1 743 ? -6.594 6.527 -28.855 1.00 98.56 743 ASN A CA 1
ATOM 5834 C C . ASN A 1 743 ? -6.294 5.021 -28.857 1.00 98.56 743 ASN A C 1
ATOM 5836 O O . ASN A 1 743 ? -7.118 4.249 -28.362 1.00 98.56 743 ASN A O 1
ATOM 5840 N N . ASP A 1 744 ? -5.126 4.588 -29.337 1.00 98.62 744 ASP A N 1
ATOM 5841 C CA . ASP A 1 744 ? -4.763 3.166 -29.345 1.00 98.62 744 ASP A CA 1
ATOM 5842 C C . ASP A 1 744 ? -4.659 2.607 -27.918 1.00 98.62 744 ASP A C 1
ATOM 5844 O O . ASP A 1 744 ? -5.163 1.518 -27.623 1.00 98.62 744 ASP A O 1
ATOM 5848 N N . LEU A 1 745 ? -4.077 3.380 -26.996 1.00 98.81 745 LEU A N 1
ATOM 5849 C CA . LEU A 1 745 ? -3.960 2.982 -25.594 1.00 98.81 745 LEU A CA 1
ATOM 5850 C C . LEU A 1 745 ? -5.318 2.852 -24.889 1.00 98.81 745 LEU A C 1
ATOM 5852 O O . LEU A 1 745 ? -5.419 2.057 -23.951 1.00 98.81 745 LEU A O 1
ATOM 5856 N N . THR A 1 746 ? -6.383 3.523 -25.356 1.00 98.56 746 THR A N 1
ATOM 5857 C CA . THR A 1 746 ? -7.730 3.300 -24.797 1.00 98.56 746 THR A CA 1
ATOM 5858 C C . THR A 1 746 ? -8.186 1.850 -24.959 1.00 98.56 746 THR A C 1
ATOM 5860 O O . THR A 1 746 ? -8.808 1.309 -24.045 1.00 98.56 746 THR A O 1
ATOM 5863 N N . TYR A 1 747 ? -7.859 1.181 -26.071 1.00 98.56 747 TYR A N 1
ATOM 5864 C CA . TYR A 1 747 ? -8.236 -0.219 -26.283 1.00 98.56 747 TYR A CA 1
ATOM 5865 C C . TYR A 1 747 ? -7.531 -1.141 -25.292 1.00 98.56 747 TYR A C 1
ATOM 5867 O O . TYR A 1 747 ? -8.163 -2.023 -24.705 1.00 98.56 747 TYR A O 1
ATOM 5875 N N . PHE A 1 748 ? -6.238 -0.907 -25.066 1.00 98.69 748 PHE A N 1
ATOM 5876 C CA . PHE A 1 748 ? -5.455 -1.656 -24.090 1.00 98.69 748 PHE A CA 1
ATOM 5877 C C . PHE A 1 748 ? -5.975 -1.448 -22.663 1.00 98.69 748 PHE A C 1
ATOM 5879 O O . PHE A 1 748 ? -6.244 -2.426 -21.962 1.00 98.69 748 PHE A O 1
ATOM 5886 N N . LEU A 1 749 ? -6.195 -0.195 -22.256 1.00 98.69 749 LEU A N 1
ATOM 5887 C CA . LEU A 1 749 ? -6.660 0.130 -20.909 1.00 98.69 749 LEU A CA 1
ATOM 5888 C C . LEU A 1 749 ? -8.076 -0.404 -20.644 1.00 98.69 749 LEU A C 1
ATOM 5890 O O . LEU A 1 749 ? -8.315 -1.020 -19.605 1.00 98.69 749 LEU A O 1
ATOM 5894 N N . LYS A 1 750 ? -9.002 -0.276 -21.606 1.00 98.50 750 LYS A N 1
ATOM 5895 C CA . LYS A 1 750 ? -10.342 -0.888 -21.514 1.00 98.50 750 LYS A CA 1
ATOM 5896 C C . LYS A 1 750 ? -10.261 -2.404 -21.374 1.00 98.50 750 LYS A C 1
ATOM 5898 O O . LYS A 1 750 ? -10.960 -2.969 -20.536 1.00 98.50 750 LYS A O 1
ATOM 5903 N N . ALA A 1 751 ? -9.402 -3.066 -22.154 1.00 98.44 751 ALA A N 1
ATOM 5904 C CA . ALA A 1 751 ? -9.210 -4.507 -22.040 1.00 98.44 751 ALA A CA 1
ATOM 5905 C C . ALA A 1 751 ? -8.686 -4.900 -20.652 1.00 98.44 751 ALA A C 1
ATOM 5907 O O . ALA A 1 751 ? -9.172 -5.878 -20.085 1.00 98.44 751 ALA A O 1
ATOM 5908 N N . ALA A 1 752 ? -7.739 -4.147 -20.091 1.00 98.44 752 ALA A N 1
ATOM 5909 C CA . ALA A 1 752 ? -7.212 -4.392 -18.752 1.00 98.44 752 ALA A CA 1
ATOM 5910 C C . ALA A 1 752 ? -8.301 -4.226 -17.673 1.00 98.44 752 ALA A C 1
ATOM 5912 O O . ALA A 1 752 ? -8.566 -5.168 -16.925 1.00 98.44 752 ALA A O 1
ATOM 5913 N N . MET A 1 753 ? -9.020 -3.096 -17.664 1.00 98.00 753 MET A N 1
ATOM 5914 C CA . MET A 1 753 ? -10.081 -2.813 -16.682 1.00 98.00 753 MET A CA 1
ATOM 5915 C C . MET A 1 753 ? -11.285 -3.756 -16.806 1.00 98.00 753 MET A C 1
ATOM 5917 O O . MET A 1 753 ? -11.887 -4.160 -15.813 1.00 98.00 753 MET A O 1
ATOM 5921 N N . ASN A 1 754 ? -11.635 -4.160 -18.029 1.00 97.31 754 ASN A N 1
ATOM 5922 C CA . ASN A 1 754 ? -12.834 -4.946 -18.315 1.00 97.31 754 ASN A CA 1
ATOM 5923 C C . ASN A 1 754 ? -12.530 -6.430 -18.580 1.00 97.31 754 ASN A C 1
ATOM 5925 O O . ASN A 1 754 ? -13.183 -7.084 -19.402 1.00 97.31 754 ASN A O 1
ATOM 5929 N N . LYS A 1 755 ? -11.530 -6.991 -17.885 1.00 97.19 755 LYS A N 1
ATOM 5930 C CA . LYS A 1 755 ? -11.241 -8.443 -17.865 1.00 97.19 755 LYS A CA 1
ATOM 5931 C C . LYS A 1 755 ? -11.081 -9.041 -19.271 1.00 97.19 755 LYS A C 1
ATOM 5933 O O . LYS A 1 755 ? -11.587 -10.128 -19.570 1.00 97.19 755 LYS A O 1
ATOM 5938 N N . GLY A 1 756 ? -10.406 -8.302 -20.142 1.00 97.75 756 GLY A N 1
ATOM 5939 C CA . GLY A 1 756 ? -10.072 -8.643 -21.522 1.00 97.75 756 GLY A CA 1
ATOM 5940 C C . GLY A 1 756 ? -11.105 -8.226 -22.564 1.00 97.75 756 GLY A C 1
ATOM 5941 O O . GLY A 1 756 ? -10.969 -8.630 -23.721 1.00 97.75 756 GLY A O 1
ATOM 5942 N N . LYS A 1 757 ? -12.144 -7.469 -22.187 1.00 97.75 757 LYS A N 1
ATOM 5943 C CA . LYS A 1 757 ? -13.182 -7.012 -23.114 1.00 97.75 757 LYS A CA 1
ATOM 5944 C C . LYS A 1 757 ? -12.962 -5.588 -23.603 1.00 97.75 757 LYS A C 1
ATOM 5946 O O . LYS A 1 757 ? -12.623 -4.701 -22.835 1.00 97.75 757 LYS A O 1
ATOM 5951 N N . VAL A 1 758 ? -13.283 -5.376 -24.870 1.00 95.81 758 VAL A N 1
ATOM 5952 C CA . VAL A 1 758 ? -13.308 -4.071 -25.531 1.00 95.81 758 VAL A CA 1
ATOM 5953 C C . VAL A 1 758 ? -14.609 -3.988 -26.318 1.00 95.81 758 VAL A C 1
ATOM 5955 O O . VAL A 1 758 ? -14.916 -4.905 -27.081 1.00 95.81 758 VAL A O 1
ATOM 5958 N N . ASP A 1 759 ? -15.411 -2.947 -26.086 1.00 89.69 759 ASP A N 1
ATOM 5959 C CA . ASP A 1 759 ? -16.705 -2.723 -26.752 1.00 89.69 759 ASP A CA 1
ATOM 5960 C C . ASP A 1 759 ? -17.601 -3.980 -26.782 1.00 89.69 759 ASP A C 1
ATOM 5962 O O . ASP A 1 759 ? -18.191 -4.365 -27.795 1.00 89.69 759 ASP A O 1
ATOM 5966 N N . GLY A 1 760 ? -17.641 -4.693 -25.650 1.00 90.50 760 GLY A N 1
ATOM 5967 C CA . GLY A 1 760 ? -18.415 -5.924 -25.464 1.00 90.50 760 GLY A CA 1
ATOM 5968 C C . GLY A 1 760 ? -17.801 -7.201 -26.062 1.00 90.50 760 GLY A C 1
ATOM 5969 O O . GLY A 1 760 ? -18.320 -8.289 -25.803 1.00 90.50 760 GLY A O 1
ATOM 5970 N N . LYS A 1 761 ? -16.693 -7.119 -26.808 1.00 95.38 761 LYS A N 1
ATOM 5971 C CA . LYS A 1 761 ? -15.994 -8.273 -27.401 1.00 95.38 761 LYS A CA 1
ATOM 5972 C C . LYS A 1 761 ? -14.843 -8.735 -26.516 1.00 95.38 761 LYS A C 1
ATOM 5974 O O . LYS A 1 761 ? -14.067 -7.920 -26.038 1.00 95.38 761 LYS A O 1
ATOM 5979 N N . GLN A 1 762 ? -14.704 -10.046 -26.330 1.00 97.56 762 GLN A N 1
ATOM 5980 C CA . GLN A 1 762 ? -13.573 -10.630 -25.607 1.00 97.56 762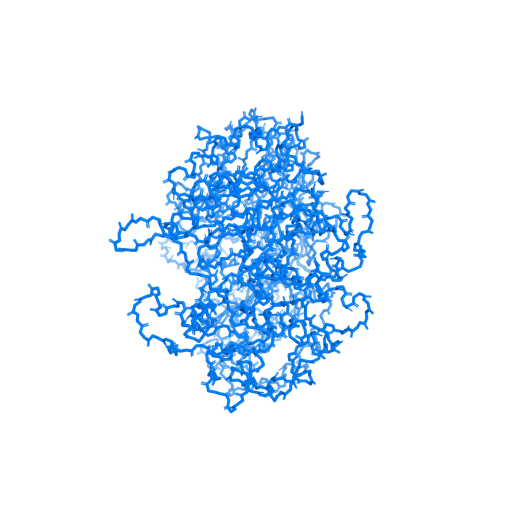 GLN A CA 1
ATOM 5981 C C . GLN A 1 762 ? -12.344 -10.677 -26.527 1.00 97.56 762 GLN A C 1
ATOM 5983 O O . GLN A 1 762 ? -12.329 -11.456 -27.479 1.00 97.56 762 GLN A O 1
ATOM 5988 N N . VAL A 1 763 ? -11.341 -9.846 -26.248 1.00 96.75 763 VAL A N 1
ATOM 5989 C CA . VAL A 1 763 ? -10.091 -9.763 -27.022 1.00 96.75 763 VAL A CA 1
ATOM 5990 C C . VAL A 1 763 ? -8.976 -10.559 -26.343 1.00 96.75 763 VAL A C 1
ATOM 5992 O O . VAL A 1 763 ? -8.346 -11.399 -26.982 1.00 96.75 763 VAL A O 1
ATOM 5995 N N . PHE A 1 764 ? -8.788 -10.370 -25.035 1.00 97.81 764 PHE A N 1
ATOM 5996 C CA . PHE A 1 764 ? -7.901 -11.201 -24.211 1.00 97.81 764 PHE A CA 1
ATOM 5997 C C . PHE A 1 764 ? -8.686 -12.225 -23.414 1.00 97.81 764 PHE A C 1
ATOM 5999 O O . PHE A 1 764 ? -9.860 -12.016 -23.136 1.00 97.81 764 PHE A O 1
ATOM 6006 N N . SER A 1 765 ? -8.072 -13.336 -23.010 1.00 97.75 765 SER A N 1
ATOM 6007 C CA . SER A 1 765 ? -8.755 -14.275 -22.117 1.00 97.75 765 SER A CA 1
ATOM 6008 C C . SER A 1 765 ? -8.942 -13.632 -20.732 1.00 97.75 765 SER A C 1
ATOM 6010 O O . SER A 1 765 ? -8.074 -12.909 -20.242 1.00 97.75 765 SER A O 1
ATOM 6012 N N . ARG A 1 766 ? -10.071 -13.901 -20.063 1.00 97.75 766 ARG A N 1
ATOM 6013 C CA . ARG A 1 766 ? -10.290 -13.426 -18.683 1.00 97.75 766 ARG A CA 1
ATOM 6014 C C . ARG A 1 766 ? -9.201 -13.932 -17.733 1.00 97.75 766 ARG A C 1
ATOM 6016 O O . ARG A 1 766 ? -8.809 -13.218 -16.822 1.00 97.75 766 ARG A O 1
ATOM 6023 N N . ASN A 1 767 ? -8.727 -15.160 -17.947 1.00 96.50 767 ASN A N 1
ATOM 6024 C CA . ASN A 1 767 ? -7.670 -15.753 -17.136 1.00 96.50 767 ASN A CA 1
ATOM 6025 C C . ASN A 1 767 ? -6.334 -15.017 -17.317 1.00 96.50 767 ASN A C 1
ATOM 6027 O O . ASN A 1 767 ? -5.690 -14.707 -16.324 1.00 96.50 767 ASN A O 1
ATOM 6031 N N . MET A 1 768 ? -5.961 -14.685 -18.557 1.00 96.25 768 MET A N 1
ATOM 6032 C CA . MET A 1 768 ? -4.766 -13.896 -18.862 1.00 96.25 768 MET A CA 1
ATOM 6033 C C . MET A 1 768 ? -4.783 -12.562 -18.114 1.00 96.25 768 MET A C 1
ATOM 6035 O O . MET A 1 768 ? -3.820 -12.244 -17.426 1.00 96.25 768 MET A O 1
ATOM 6039 N N . VAL A 1 769 ? -5.879 -11.800 -18.221 1.00 98.19 769 VAL A N 1
ATOM 6040 C CA . VAL A 1 769 ? -5.979 -10.484 -17.569 1.00 98.19 769 VAL A CA 1
ATOM 6041 C C . VAL A 1 769 ? -5.981 -10.616 -16.048 1.00 98.19 769 VAL A C 1
ATOM 6043 O O . VAL A 1 769 ? -5.267 -9.879 -15.381 1.00 98.19 769 VAL A O 1
ATOM 6046 N N . ASN A 1 770 ? -6.705 -11.596 -15.498 1.00 97.00 770 ASN A N 1
ATOM 6047 C CA . ASN A 1 770 ? -6.703 -11.848 -14.058 1.00 97.00 770 ASN A CA 1
ATOM 6048 C C . ASN A 1 770 ? -5.301 -12.185 -13.523 1.00 97.00 770 ASN A C 1
ATOM 6050 O O . ASN A 1 770 ? -4.964 -11.731 -12.443 1.00 97.00 770 ASN A O 1
ATOM 6054 N N . GLN A 1 771 ? -4.499 -12.975 -14.246 1.00 95.56 771 GLN A N 1
ATOM 6055 C CA . GLN A 1 771 ? -3.126 -13.289 -13.827 1.00 95.56 771 GLN A CA 1
ATOM 6056 C C . GLN A 1 771 ? -2.190 -12.087 -13.990 1.00 95.56 771 GLN A C 1
ATOM 6058 O O . GLN A 1 771 ? -1.351 -11.841 -13.132 1.00 95.56 771 GLN A O 1
ATOM 6063 N N . MET A 1 772 ? -2.347 -11.329 -15.079 1.00 97.62 772 MET A N 1
ATOM 6064 C CA . MET A 1 772 ? -1.566 -10.120 -15.352 1.00 97.62 772 MET A CA 1
ATOM 6065 C C . MET A 1 772 ? -1.748 -9.054 -14.261 1.00 97.62 772 MET A C 1
ATOM 6067 O O . MET A 1 772 ? -0.796 -8.343 -13.947 1.00 97.62 772 MET A O 1
ATOM 6071 N N . LEU A 1 773 ? -2.960 -8.958 -13.705 1.00 97.56 773 LEU A N 1
ATOM 6072 C CA . LEU A 1 773 ? -3.379 -7.962 -12.715 1.00 97.56 773 LEU A CA 1
ATOM 6073 C C . LEU A 1 773 ? -3.613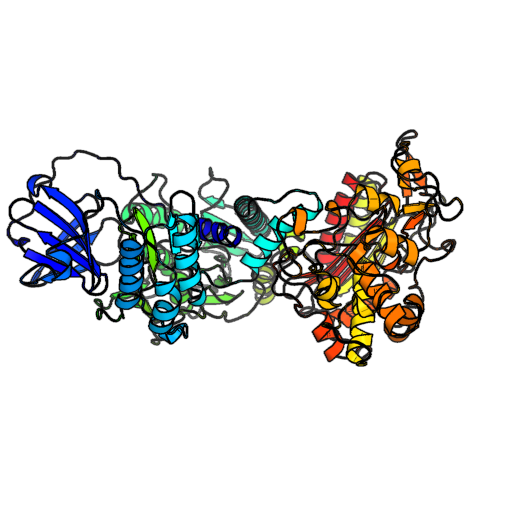 -8.560 -11.316 1.00 97.56 773 LEU A C 1
ATOM 6075 O O . LEU A 1 773 ? -4.372 -8.001 -10.532 1.00 97.56 773 LEU A O 1
ATOM 6079 N N . SER A 1 774 ? -3.008 -9.707 -10.999 1.00 95.31 774 SER A N 1
ATOM 6080 C CA . SER A 1 774 ? -2.965 -10.224 -9.626 1.00 95.31 774 SER A CA 1
ATOM 6081 C C . SER A 1 774 ? -1.564 -10.083 -9.055 1.00 95.31 774 SER A C 1
ATOM 6083 O O . SER A 1 774 ? -0.597 -10.202 -9.811 1.00 95.31 774 SER A O 1
ATOM 6085 N N . SER A 1 775 ? -1.461 -9.933 -7.733 1.00 94.44 775 SER A N 1
ATOM 6086 C CA . SER A 1 775 ? -0.177 -9.929 -7.031 1.00 94.44 775 SER A CA 1
ATOM 6087 C C . SER A 1 775 ? 0.678 -11.139 -7.420 1.00 94.44 775 SER A C 1
ATOM 6089 O O . SER A 1 775 ? 0.193 -12.276 -7.471 1.00 94.44 775 SER A O 1
ATOM 6091 N N . GLN A 1 776 ? 1.937 -10.884 -7.775 1.00 95.62 776 GLN A N 1
ATOM 6092 C CA . GLN A 1 776 ? 2.902 -11.908 -8.185 1.00 95.62 776 GLN A CA 1
ATOM 6093 C C . GLN A 1 776 ? 4.069 -12.066 -7.211 1.00 95.62 776 GLN A C 1
ATOM 6095 O O . GLN A 1 776 ? 4.979 -12.851 -7.500 1.00 95.62 776 GLN A O 1
ATOM 6100 N N . THR A 1 777 ? 4.055 -11.340 -6.095 1.00 92.75 777 THR A N 1
ATOM 6101 C CA . THR A 1 777 ? 5.072 -11.412 -5.049 1.00 92.75 777 THR A CA 1
ATOM 6102 C C . THR A 1 777 ? 4.473 -11.072 -3.688 1.00 92.75 777 THR A C 1
ATOM 6104 O O . THR A 1 777 ? 3.531 -10.298 -3.608 1.00 92.75 777 THR A O 1
ATOM 6107 N N . GLU A 1 778 ? 5.048 -11.632 -2.628 1.00 90.75 778 GLU A N 1
ATOM 6108 C CA . GLU A 1 778 ? 4.778 -11.234 -1.238 1.00 90.75 778 GLU A CA 1
ATOM 6109 C C . GLU A 1 778 ? 5.771 -10.159 -0.759 1.00 90.75 778 GLU A C 1
ATOM 6111 O O . GLU A 1 778 ? 5.706 -9.688 0.373 1.00 90.75 778 GLU A O 1
ATOM 6116 N N . THR A 1 779 ? 6.738 -9.782 -1.606 1.00 91.94 779 THR A N 1
ATOM 6117 C CA . THR A 1 779 ? 7.670 -8.691 -1.321 1.00 91.94 779 THR A CA 1
ATOM 6118 C C . THR A 1 779 ? 6.910 -7.363 -1.288 1.00 91.94 779 THR A C 1
ATOM 6120 O O . THR A 1 779 ? 6.284 -7.021 -2.292 1.00 91.94 779 THR A O 1
ATOM 6123 N N . PRO A 1 780 ? 7.019 -6.575 -0.209 1.00 90.06 780 PRO A N 1
ATOM 6124 C CA . PRO A 1 780 ? 6.360 -5.277 -0.116 1.00 90.06 780 PRO A CA 1
ATOM 6125 C C . PRO A 1 780 ? 6.733 -4.336 -1.273 1.00 90.06 780 PRO A C 1
ATOM 6127 O O . PRO A 1 780 ? 7.912 -4.211 -1.623 1.00 90.06 780 PRO A O 1
ATOM 6130 N N . THR A 1 781 ? 5.737 -3.663 -1.858 1.00 88.88 781 THR A N 1
ATOM 6131 C CA . THR A 1 781 ? 5.907 -2.727 -2.986 1.00 88.88 781 THR A CA 1
ATOM 6132 C C . THR A 1 781 ? 5.203 -1.398 -2.720 1.00 88.88 781 THR A C 1
ATOM 6134 O O . THR A 1 781 ? 4.321 -1.326 -1.870 1.00 88.88 781 THR A O 1
ATOM 6137 N N . ARG A 1 782 ? 5.581 -0.330 -3.439 1.00 84.25 782 ARG A N 1
ATOM 6138 C CA . ARG A 1 782 ? 5.010 1.017 -3.240 1.00 84.25 782 ARG A CA 1
ATOM 6139 C C . ARG A 1 782 ? 3.481 1.039 -3.344 1.00 84.25 782 ARG A C 1
ATOM 6141 O O . ARG A 1 782 ? 2.835 1.701 -2.545 1.00 84.25 782 ARG A O 1
ATOM 6148 N N . SER A 1 783 ? 2.912 0.340 -4.319 1.00 81.50 783 SER A N 1
ATOM 6149 C CA . SER A 1 783 ? 1.484 0.409 -4.643 1.00 81.50 783 SER A CA 1
ATOM 6150 C C . SER A 1 783 ? 0.700 -0.769 -4.084 1.00 81.50 783 SER A C 1
ATOM 6152 O O . SER A 1 783 ? -0.179 -1.252 -4.772 1.00 81.50 783 SER A O 1
ATOM 6154 N N . ARG A 1 784 ? 1.020 -1.255 -2.876 1.00 82.12 784 ARG A N 1
ATOM 6155 C CA . ARG A 1 784 ? 0.511 -2.516 -2.296 1.00 82.12 784 ARG A CA 1
ATOM 6156 C C . ARG A 1 784 ? 1.024 -3.745 -3.048 1.00 82.12 784 ARG A C 1
ATOM 6158 O O . ARG A 1 784 ? 1.911 -4.432 -2.547 1.00 82.12 784 ARG A O 1
ATOM 6165 N N . ASP A 1 785 ? 0.551 -3.967 -4.271 1.00 89.50 785 ASP A N 1
ATOM 6166 C CA . ASP A 1 785 ? 0.859 -5.145 -5.076 1.00 89.50 785 ASP A CA 1
ATOM 6167 C C . ASP A 1 785 ? 1.524 -4.802 -6.420 1.00 89.50 785 ASP A C 1
ATOM 6169 O O . ASP A 1 785 ? 1.457 -3.685 -6.943 1.00 89.50 785 ASP A O 1
ATOM 6173 N N . ILE A 1 786 ? 2.138 -5.820 -7.029 1.00 93.94 786 ILE A N 1
ATOM 6174 C CA . ILE A 1 786 ? 2.673 -5.753 -8.390 1.00 93.94 786 ILE A CA 1
ATOM 6175 C C . ILE A 1 786 ? 2.222 -6.956 -9.221 1.00 93.94 786 ILE A C 1
ATOM 6177 O O . ILE A 1 786 ? 2.350 -8.119 -8.825 1.00 93.94 786 ILE A O 1
ATOM 6181 N N . GLY A 1 787 ? 1.678 -6.647 -10.395 1.00 96.56 787 GLY A N 1
ATOM 6182 C CA . GLY A 1 787 ? 1.309 -7.597 -11.431 1.00 96.56 787 GLY A CA 1
ATOM 6183 C C . GLY A 1 787 ? 2.439 -7.784 -12.437 1.00 96.56 787 GLY A C 1
ATOM 6184 O O . GLY A 1 787 ? 3.622 -7.788 -12.104 1.00 96.56 787 GLY A O 1
ATOM 6185 N N . TYR A 1 788 ? 2.086 -7.938 -13.711 1.00 97.88 788 TYR A N 1
ATOM 6186 C CA . TYR A 1 788 ? 3.077 -8.114 -14.774 1.00 97.88 788 TYR A CA 1
ATOM 6187 C C . TYR A 1 788 ? 3.531 -6.734 -15.237 1.00 97.88 788 TYR A C 1
ATOM 6189 O O . TYR A 1 788 ? 2.953 -6.182 -16.174 1.00 97.88 788 TYR A O 1
ATOM 6197 N N . PHE A 1 789 ? 4.514 -6.169 -14.527 1.00 97.94 789 PHE A N 1
ATOM 6198 C CA . PHE A 1 789 ? 4.923 -4.761 -14.606 1.00 97.94 789 PHE A CA 1
ATOM 6199 C C . PHE A 1 789 ? 3.808 -3.745 -14.309 1.00 97.94 789 PHE A C 1
ATOM 6201 O O . PHE A 1 789 ? 4.011 -2.558 -14.506 1.00 97.94 789 PHE A O 1
ATOM 6208 N N . TRP A 1 790 ? 2.636 -4.177 -13.846 1.00 97.44 790 TRP A N 1
ATOM 6209 C CA . TRP A 1 790 ? 1.563 -3.284 -13.409 1.00 97.44 790 TRP A CA 1
ATOM 6210 C C . TRP A 1 790 ? 1.712 -2.977 -11.927 1.00 97.44 790 TRP A C 1
ATOM 6212 O O . TRP A 1 790 ? 1.832 -3.910 -11.137 1.00 97.44 790 TRP A O 1
ATOM 6222 N N . GLN A 1 791 ? 1.636 -1.704 -11.548 1.00 93.75 791 GLN A N 1
ATOM 6223 C CA . GLN A 1 791 ? 1.431 -1.329 -10.151 1.00 93.75 791 GLN A CA 1
ATOM 6224 C C . GLN A 1 791 ? -0.059 -1.512 -9.825 1.00 93.75 791 GLN A C 1
ATOM 6226 O O . GLN A 1 791 ? -0.910 -1.071 -10.604 1.00 93.75 791 GLN A O 1
ATOM 6231 N N . LEU A 1 792 ? -0.365 -2.235 -8.742 1.00 92.38 792 LEU A N 1
ATOM 6232 C CA . LEU A 1 792 ? -1.717 -2.695 -8.401 1.00 92.38 792 LEU A CA 1
ATOM 6233 C C . LEU A 1 792 ? -2.133 -2.183 -7.023 1.00 92.38 792 LEU A C 1
ATOM 6235 O O . LEU A 1 792 ? -1.893 -2.842 -6.017 1.00 92.38 792 LEU A O 1
ATOM 6239 N N . ASP A 1 793 ? -2.806 -1.041 -6.984 1.00 88.56 793 ASP A N 1
ATOM 6240 C CA . ASP A 1 793 ? -3.166 -0.373 -5.739 1.00 88.56 793 ASP A CA 1
ATOM 6241 C C . ASP A 1 793 ? -4.660 -0.528 -5.437 1.00 88.56 793 ASP A C 1
ATOM 6243 O O . ASP A 1 793 ? -5.497 0.320 -5.758 1.00 88.56 793 ASP A O 1
ATOM 6247 N N . GLY A 1 794 ? -5.022 -1.693 -4.893 1.00 85.31 794 GLY A N 1
ATOM 6248 C CA . GLY A 1 794 ? -6.423 -2.092 -4.764 1.00 85.31 794 GLY A CA 1
ATOM 6249 C C . GLY A 1 794 ? -7.072 -2.292 -6.138 1.00 85.31 794 GLY A C 1
ATOM 6250 O O . GLY A 1 794 ? -6.644 -3.147 -6.911 1.00 85.31 794 GLY A O 1
ATOM 6251 N N . ASP A 1 795 ? -8.111 -1.511 -6.447 1.00 87.56 795 ASP A N 1
ATOM 6252 C CA . ASP A 1 795 ? -8.792 -1.568 -7.749 1.00 87.56 795 ASP A CA 1
ATOM 6253 C C . ASP A 1 795 ? -8.079 -0.751 -8.842 1.00 87.56 795 ASP A C 1
ATOM 6255 O O . ASP A 1 795 ? -8.441 -0.873 -10.020 1.00 87.56 795 ASP A O 1
ATOM 6259 N N . ILE A 1 796 ? -7.090 0.074 -8.473 1.00 91.44 796 ILE A N 1
ATOM 6260 C CA . ILE A 1 796 ? -6.357 0.946 -9.391 1.00 91.44 796 ILE A CA 1
ATOM 6261 C C . ILE A 1 796 ? -5.173 0.198 -10.001 1.00 91.44 796 ILE A C 1
ATOM 6263 O O . ILE A 1 796 ? -4.300 -0.314 -9.303 1.00 91.44 796 ILE A O 1
ATOM 6267 N N . ILE A 1 797 ? -5.116 0.187 -11.329 1.00 95.50 797 ILE A N 1
ATOM 6268 C CA . ILE A 1 797 ? -3.981 -0.308 -12.105 1.00 95.50 797 ILE A CA 1
ATOM 6269 C C . ILE A 1 797 ? -3.291 0.870 -12.770 1.00 95.50 797 ILE A C 1
ATOM 6271 O O . ILE A 1 797 ? -3.946 1.708 -13.399 1.00 95.50 797 ILE A O 1
ATOM 6275 N N . HIS A 1 798 ? -1.970 0.956 -12.647 1.00 95.06 798 HIS A N 1
ATOM 6276 C CA . HIS A 1 798 ? -1.259 2.089 -13.225 1.00 95.06 798 HIS A CA 1
ATOM 6277 C C . HIS A 1 798 ? 0.192 1.812 -13.597 1.00 95.06 798 HIS A C 1
ATOM 6279 O O . HIS A 1 798 ? 0.814 0.837 -13.164 1.00 95.06 798 HIS A O 1
ATOM 6285 N N . HIS A 1 799 ? 0.699 2.692 -14.457 1.00 96.31 799 HIS A N 1
ATOM 6286 C CA . HIS A 1 799 ? 2.115 2.879 -14.724 1.00 96.31 799 HIS A CA 1
ATOM 6287 C C . HIS A 1 799 ? 2.343 4.295 -15.271 1.00 96.31 799 HIS A C 1
ATOM 6289 O O . HIS A 1 799 ? 1.531 4.812 -16.042 1.00 96.31 799 HIS A O 1
ATOM 6295 N N . ASN A 1 800 ? 3.472 4.905 -14.925 1.00 94.44 800 ASN A N 1
ATOM 6296 C CA . ASN A 1 800 ? 3.940 6.161 -15.509 1.00 94.44 800 ASN A CA 1
ATOM 6297 C C . ASN A 1 800 ? 5.241 5.945 -16.297 1.00 94.44 800 ASN A C 1
ATOM 6299 O O . ASN A 1 800 ? 5.882 4.895 -16.203 1.00 94.44 800 ASN A O 1
ATOM 6303 N N . GLY A 1 801 ? 5.646 6.912 -17.108 1.00 94.81 801 GLY A N 1
ATOM 6304 C CA . GLY A 1 801 ? 6.878 6.803 -17.878 1.00 94.81 801 GLY A CA 1
ATOM 6305 C C . GLY A 1 801 ? 7.551 8.142 -18.073 1.00 94.81 801 GLY A C 1
ATOM 6306 O O . GLY A 1 801 ? 6.892 9.071 -18.521 1.00 94.81 801 GLY A O 1
ATOM 6307 N N . ALA A 1 802 ? 8.852 8.192 -17.792 1.00 93.31 802 ALA A N 1
ATOM 6308 C CA . ALA A 1 802 ? 9.713 9.338 -18.040 1.00 93.31 802 ALA A CA 1
ATOM 6309 C C . ALA A 1 802 ? 10.966 8.892 -18.807 1.00 93.31 802 ALA A C 1
ATOM 6311 O O . ALA A 1 802 ? 11.585 7.903 -18.418 1.00 93.31 802 ALA A O 1
ATOM 6312 N N . ASP A 1 803 ? 11.297 9.619 -19.870 1.00 93.25 803 ASP A N 1
ATOM 6313 C CA . ASP A 1 803 ? 12.555 9.583 -20.632 1.00 93.25 803 ASP A CA 1
ATOM 6314 C C . ASP A 1 803 ? 12.896 11.043 -21.012 1.00 93.25 803 ASP A C 1
ATOM 6316 O O . ASP A 1 803 ? 11.999 11.885 -20.966 1.00 93.25 803 ASP A O 1
ATOM 6320 N N . PRO A 1 804 ? 14.130 11.388 -21.437 1.00 91.75 804 PRO A N 1
ATOM 6321 C CA . PRO A 1 804 ? 14.449 12.756 -21.868 1.00 91.75 804 PRO A CA 1
ATOM 6322 C C . PRO A 1 804 ? 13.444 13.307 -22.903 1.00 91.75 804 PRO A C 1
ATOM 6324 O O . PRO A 1 804 ? 13.316 12.766 -24.012 1.00 91.75 804 PRO A O 1
ATOM 6327 N N . GLY A 1 805 ? 12.705 14.357 -22.536 1.00 91.69 805 GLY A N 1
ATOM 6328 C CA . GLY A 1 805 ? 11.637 14.956 -23.344 1.00 91.69 805 GLY A CA 1
ATOM 6329 C C . GLY A 1 805 ? 10.342 14.139 -23.484 1.00 91.69 805 GLY A C 1
ATOM 6330 O O . GLY A 1 805 ? 9.606 14.347 -24.453 1.00 91.69 805 GLY A O 1
ATOM 6331 N N . VAL A 1 806 ? 10.063 13.192 -22.580 1.00 93.88 806 VAL A N 1
ATOM 6332 C CA . VAL A 1 806 ? 8.854 12.347 -22.574 1.00 93.88 806 VAL A CA 1
ATOM 6333 C C . VAL A 1 806 ? 8.338 12.174 -21.146 1.00 93.88 806 VAL A C 1
ATOM 6335 O O . VAL A 1 806 ? 9.070 11.697 -20.287 1.00 93.88 806 VAL A O 1
ATOM 6338 N N . LEU A 1 807 ? 7.053 12.458 -20.919 1.00 95.12 807 LEU A N 1
ATOM 6339 C CA . LEU A 1 807 ? 6.358 12.125 -19.670 1.00 95.12 807 LEU A CA 1
ATOM 6340 C C . LEU A 1 807 ? 4.959 11.586 -19.984 1.00 95.12 807 LEU A C 1
ATOM 6342 O O . LEU A 1 807 ? 4.231 12.156 -20.803 1.00 95.12 807 LEU A O 1
ATOM 6346 N N . THR A 1 808 ? 4.593 10.458 -19.376 1.00 97.12 808 THR A N 1
ATOM 6347 C CA . THR A 1 808 ? 3.360 9.727 -19.697 1.00 97.12 808 THR A CA 1
ATOM 6348 C C . THR A 1 808 ? 2.704 9.095 -18.474 1.00 97.12 808 THR A C 1
ATOM 6350 O 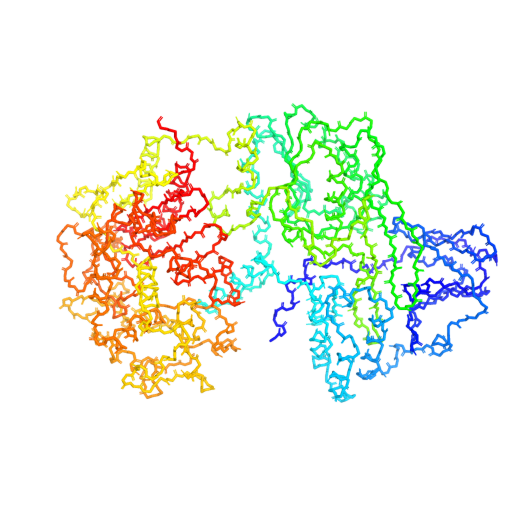O . THR A 1 808 ? 3.383 8.674 -17.535 1.00 97.12 808 THR A O 1
ATOM 6353 N N . TYR A 1 809 ? 1.377 8.969 -18.527 1.00 97.00 809 TYR A N 1
ATOM 6354 C CA . TYR A 1 809 ? 0.565 8.285 -17.520 1.00 97.00 809 TYR A CA 1
ATOM 6355 C C . TYR A 1 809 ? -0.448 7.352 -18.181 1.00 97.00 809 TYR A C 1
ATOM 6357 O O . TYR A 1 809 ? -1.090 7.716 -19.170 1.00 97.00 809 TYR A O 1
ATOM 6365 N N . LEU A 1 810 ? -0.617 6.164 -17.599 1.00 97.75 810 LEU A N 1
ATOM 6366 C CA . LEU A 1 810 ? -1.642 5.189 -17.958 1.00 97.75 810 LEU A CA 1
ATOM 6367 C C . LEU A 1 810 ? -2.272 4.633 -16.680 1.00 97.75 810 LEU A C 1
ATOM 6369 O O . LEU A 1 810 ? -1.606 3.925 -15.926 1.00 97.75 810 LEU A O 1
ATOM 6373 N N . ILE A 1 811 ? -3.539 4.965 -16.428 1.00 96.31 811 ILE A N 1
ATOM 6374 C CA . ILE A 1 811 ? -4.177 4.731 -15.123 1.00 96.31 811 ILE A CA 1
ATOM 6375 C C . ILE A 1 811 ? -5.619 4.289 -15.326 1.00 96.31 811 ILE A C 1
ATOM 6377 O O . ILE A 1 811 ? -6.345 4.916 -16.093 1.00 96.31 811 ILE A O 1
ATOM 6381 N N . GLY A 1 812 ? -6.047 3.231 -14.640 1.00 95.62 812 GLY A N 1
ATOM 6382 C CA . GLY A 1 812 ? -7.411 2.720 -14.724 1.00 95.62 812 GLY A CA 1
ATOM 6383 C C . GLY A 1 812 ? -7.938 2.175 -13.403 1.00 95.62 812 GLY A C 1
ATOM 6384 O O . GLY A 1 812 ? -7.191 1.602 -12.620 1.00 95.62 812 GLY A O 1
ATOM 6385 N N . ASP A 1 813 ? -9.240 2.310 -13.188 1.00 93.00 813 ASP A N 1
ATOM 6386 C CA . ASP A 1 813 ? -9.989 1.727 -12.080 1.00 93.00 813 ASP A CA 1
ATOM 6387 C C . ASP A 1 813 ? -10.767 0.507 -12.592 1.00 93.00 813 ASP A C 1
ATOM 6389 O O . ASP A 1 813 ? -11.686 0.605 -13.409 1.00 93.00 813 ASP A O 1
ATOM 6393 N N . THR A 1 814 ? -10.402 -0.678 -12.111 1.00 93.56 814 THR A N 1
ATOM 6394 C CA . THR A 1 814 ? -11.022 -1.946 -12.522 1.00 93.56 814 THR A CA 1
ATOM 6395 C C . THR A 1 814 ? -12.437 -2.149 -11.961 1.00 93.56 814 THR A C 1
ATOM 6397 O O . THR A 1 814 ? -13.193 -2.975 -12.491 1.00 93.56 814 THR A O 1
ATOM 6400 N N . ARG A 1 815 ? -12.827 -1.390 -10.928 1.00 88.88 815 ARG A N 1
ATOM 6401 C CA . ARG A 1 815 ? -14.157 -1.407 -10.306 1.00 88.88 815 ARG A CA 1
ATOM 6402 C C . ARG A 1 815 ? -15.128 -0.493 -11.042 1.00 88.88 815 ARG A C 1
ATOM 6404 O O . ARG A 1 815 ? -16.231 -0.937 -11.357 1.00 88.88 815 ARG A O 1
ATOM 6411 N N . THR A 1 816 ? -14.738 0.751 -11.321 1.00 88.00 816 THR A N 1
ATOM 6412 C CA . THR A 1 816 ? -15.612 1.737 -11.996 1.00 88.00 816 THR A CA 1
ATOM 6413 C C . THR A 1 816 ? -15.444 1.770 -13.513 1.00 88.00 816 THR A C 1
ATOM 6415 O O . THR A 1 816 ? -16.329 2.251 -14.210 1.00 88.00 816 THR A O 1
ATOM 6418 N N . GLN A 1 817 ? -14.354 1.209 -14.046 1.00 94.62 817 GLN A N 1
ATOM 6419 C CA . GLN A 1 817 ? -13.957 1.313 -15.457 1.00 94.62 817 GLN A CA 1
ATOM 6420 C C . GLN A 1 817 ? -13.664 2.751 -15.911 1.00 94.62 817 GLN A C 1
ATOM 6422 O O . GLN A 1 817 ? -13.750 3.050 -17.105 1.00 94.62 817 GLN A O 1
ATOM 6427 N N . ASN A 1 818 ? -13.295 3.622 -14.970 1.00 93.75 818 ASN A N 1
ATOM 6428 C CA . ASN A 1 818 ? -12.765 4.952 -15.246 1.00 93.75 818 ASN A CA 1
ATOM 6429 C C . ASN A 1 818 ? -11.261 4.867 -15.516 1.00 93.75 818 ASN A C 1
ATOM 6431 O O . ASN A 1 818 ? -10.568 4.060 -14.905 1.00 93.75 818 ASN A O 1
ATOM 6435 N N . GLY A 1 819 ? -10.724 5.695 -16.406 1.00 96.25 819 GLY A N 1
ATOM 6436 C CA . GLY A 1 819 ? -9.290 5.679 -16.683 1.00 96.25 819 GLY A CA 1
ATOM 6437 C C . GLY A 1 819 ? -8.805 6.869 -17.490 1.00 96.25 819 GLY A C 1
ATOM 6438 O O . GLY A 1 819 ? -9.589 7.534 -18.164 1.00 96.25 819 GLY A O 1
ATOM 6439 N N . ILE A 1 820 ? -7.502 7.127 -17.430 1.00 97.69 820 ILE A N 1
ATOM 6440 C CA . ILE A 1 820 ? -6.851 8.240 -18.120 1.00 97.69 820 ILE A CA 1
ATOM 6441 C C . ILE A 1 820 ? -5.583 7.781 -18.837 1.00 97.69 820 ILE A C 1
ATOM 6443 O O . ILE A 1 820 ? -4.857 6.897 -18.371 1.00 97.69 820 ILE A O 1
ATOM 6447 N N . ILE A 1 821 ? -5.321 8.412 -19.978 1.00 98.75 821 ILE A N 1
ATOM 6448 C CA . ILE A 1 821 ? -4.078 8.305 -20.738 1.00 98.75 821 ILE A CA 1
ATOM 6449 C C . ILE A 1 821 ? -3.589 9.720 -21.024 1.00 98.75 821 ILE A C 1
ATOM 6451 O O . ILE A 1 821 ? -4.330 10.499 -21.622 1.00 98.75 821 ILE A O 1
ATOM 6455 N N . LEU A 1 822 ? -2.355 10.033 -20.629 1.00 98.44 822 LEU A N 1
ATOM 6456 C CA . LEU A 1 822 ? -1.706 11.322 -20.879 1.00 98.44 822 LEU A CA 1
ATOM 6457 C C . LEU A 1 822 ? -0.332 11.088 -21.505 1.00 98.44 822 LEU A C 1
ATOM 6459 O O . LEU A 1 822 ? 0.462 10.331 -20.949 1.00 98.44 822 LEU A O 1
ATOM 6463 N N . LEU A 1 823 ? -0.052 11.732 -22.639 1.00 98.44 823 LEU A N 1
ATOM 6464 C CA . LEU A 1 823 ? 1.207 11.609 -23.379 1.00 98.44 823 LEU A CA 1
ATOM 6465 C C . LEU A 1 823 ? 1.773 12.996 -23.688 1.00 98.44 823 LEU A C 1
ATOM 6467 O O . LEU A 1 823 ? 1.101 13.784 -24.350 1.00 98.44 823 LEU A O 1
ATOM 6471 N N . SER A 1 824 ? 2.995 13.296 -23.246 1.00 96.56 824 SER A N 1
ATOM 6472 C CA . SER A 1 824 ? 3.640 14.597 -23.461 1.00 96.56 824 SER A CA 1
ATOM 6473 C C . SER A 1 824 ? 5.020 14.472 -24.116 1.00 96.56 824 SER A C 1
ATOM 6475 O O . SER A 1 824 ? 5.705 13.462 -23.952 1.00 96.56 824 SER A O 1
ATOM 6477 N N . ASN A 1 825 ? 5.420 15.499 -24.876 1.00 93.69 825 ASN A N 1
ATOM 6478 C CA . ASN A 1 825 ? 6.640 15.530 -25.690 1.00 93.69 825 ASN A CA 1
ATOM 6479 C C . ASN A 1 825 ? 7.634 16.647 -25.332 1.00 93.69 825 ASN A C 1
ATOM 6481 O O . ASN A 1 825 ? 8.341 17.130 -26.221 1.00 93.69 825 ASN A O 1
ATOM 6485 N N . GLY A 1 826 ? 7.738 17.068 -24.074 1.00 82.75 826 GLY A N 1
ATOM 6486 C CA . GLY A 1 826 ? 8.925 17.834 -23.712 1.00 82.75 826 GLY A CA 1
ATOM 6487 C C . GLY A 1 826 ? 9.025 18.321 -22.284 1.00 82.75 826 GLY A C 1
ATOM 6488 O O . GLY A 1 826 ? 8.021 18.663 -21.678 1.00 82.75 826 GLY A O 1
ATOM 6489 N N . ASP A 1 827 ? 10.271 18.427 -21.837 1.00 77.56 827 ASP A N 1
ATOM 6490 C CA . ASP A 1 827 ? 10.750 18.867 -20.529 1.00 77.56 827 ASP A CA 1
ATOM 6491 C C . ASP A 1 827 ? 11.443 20.237 -20.651 1.00 77.56 827 ASP A C 1
ATOM 6493 O O . ASP A 1 827 ? 12.581 20.447 -20.230 1.00 77.56 827 ASP A O 1
ATOM 6497 N N . ILE A 1 828 ? 10.740 21.213 -21.245 1.00 66.12 828 ILE A N 1
ATOM 6498 C CA . ILE A 1 828 ? 11.235 22.598 -21.406 1.00 66.12 828 ILE A CA 1
ATOM 6499 C C . ILE A 1 828 ? 11.603 23.218 -20.036 1.00 66.12 828 ILE A C 1
ATOM 6501 O O . ILE A 1 828 ? 12.384 24.153 -19.942 1.00 66.12 828 ILE A O 1
ATOM 6505 N N . ASN A 1 829 ? 11.121 22.661 -18.933 1.00 68.75 829 ASN A N 1
ATOM 6506 C CA . ASN A 1 829 ? 11.786 22.751 -17.641 1.00 68.75 829 ASN A CA 1
ATOM 6507 C C . ASN A 1 829 ? 11.369 21.510 -16.843 1.00 68.75 829 ASN A C 1
ATOM 6509 O O . ASN A 1 829 ? 10.176 21.324 -16.645 1.00 68.75 829 ASN A O 1
ATOM 6513 N N . VAL A 1 830 ? 12.316 20.651 -16.448 1.00 63.62 830 VAL A N 1
ATOM 6514 C CA . VAL A 1 830 ? 12.019 19.314 -15.889 1.00 63.62 830 VAL A CA 1
ATOM 6515 C C . VAL A 1 830 ? 11.124 19.403 -14.649 1.00 63.62 830 VAL A C 1
ATOM 6517 O O . VAL A 1 830 ? 10.075 18.766 -14.625 1.00 63.62 830 VAL A O 1
ATOM 6520 N N . ASP A 1 831 ? 11.474 20.254 -13.679 1.00 70.62 831 ASP A N 1
ATOM 6521 C CA . ASP A 1 831 ? 10.698 20.403 -12.437 1.00 70.62 831 ASP A CA 1
ATOM 6522 C C . ASP A 1 831 ? 9.277 20.920 -12.730 1.00 70.62 831 ASP A C 1
ATOM 6524 O O . ASP A 1 831 ? 8.286 20.413 -12.211 1.00 70.62 831 ASP A O 1
ATOM 6528 N N . MET A 1 832 ? 9.171 21.895 -13.639 1.00 78.12 832 MET A N 1
ATOM 6529 C CA . MET A 1 832 ? 7.892 22.472 -14.072 1.00 78.12 832 MET A CA 1
ATOM 6530 C C . MET A 1 832 ? 7.057 21.500 -14.918 1.00 78.12 832 MET A C 1
ATOM 6532 O O . MET A 1 832 ? 5.832 21.571 -14.911 1.00 78.12 832 MET A O 1
ATOM 6536 N N . HIS A 1 833 ? 7.695 20.605 -15.674 1.00 80.56 833 HIS A N 1
ATOM 6537 C CA . HIS A 1 833 ? 7.020 19.617 -16.514 1.00 80.56 833 HIS A CA 1
ATOM 6538 C C . HIS A 1 833 ? 6.353 18.540 -15.666 1.00 80.56 833 HIS A C 1
ATOM 6540 O O . HIS A 1 833 ? 5.193 18.205 -15.915 1.00 80.56 833 HIS A O 1
ATOM 6546 N N . GLU A 1 834 ? 7.062 18.025 -14.660 1.00 85.06 834 GLU A N 1
ATOM 6547 C CA . GLU A 1 834 ? 6.498 17.066 -13.710 1.00 85.06 834 GLU A CA 1
ATOM 6548 C C . GLU A 1 834 ? 5.310 17.681 -12.963 1.00 85.06 834 GLU A C 1
ATOM 6550 O O . GLU A 1 834 ? 4.234 17.084 -12.946 1.00 85.06 834 GLU A O 1
ATOM 6555 N N . GLU A 1 835 ? 5.454 18.907 -12.453 1.00 87.81 835 GLU A N 1
ATOM 6556 C CA . GLU A 1 835 ? 4.378 19.630 -11.763 1.00 87.81 835 GLU A CA 1
ATOM 6557 C C . GLU A 1 835 ? 3.145 19.833 -12.663 1.00 87.81 835 GLU A C 1
ATOM 6559 O O . GLU A 1 835 ? 2.031 19.459 -12.291 1.00 87.81 835 GLU A O 1
ATOM 6564 N N . ALA A 1 836 ? 3.341 20.306 -13.899 1.00 91.06 836 ALA A N 1
ATOM 6565 C CA . ALA A 1 836 ? 2.255 20.490 -14.861 1.00 91.06 836 ALA A CA 1
ATOM 6566 C C . ALA A 1 836 ? 1.494 19.191 -15.148 1.00 91.06 836 ALA A C 1
ATOM 6568 O O . ALA A 1 836 ? 0.263 19.165 -15.212 1.00 91.06 836 ALA A O 1
ATOM 6569 N N . MET A 1 837 ? 2.226 18.096 -15.361 1.00 92.56 837 MET A N 1
ATOM 6570 C CA . MET A 1 837 ? 1.614 16.811 -15.677 1.00 92.56 837 MET A CA 1
ATOM 6571 C C . MET A 1 837 ? 0.890 16.205 -14.474 1.00 92.56 837 MET A C 1
ATOM 6573 O O . MET A 1 837 ? -0.136 15.552 -14.664 1.00 92.56 837 MET A O 1
ATOM 6577 N N . GLU A 1 838 ? 1.366 16.452 -13.256 1.00 88.69 838 GLU A N 1
ATOM 6578 C CA . GLU A 1 838 ? 0.693 16.071 -12.014 1.00 88.69 838 GLU A CA 1
ATOM 6579 C C . GLU A 1 838 ? -0.631 16.834 -11.810 1.00 88.69 838 GLU A C 1
ATOM 6581 O O . GLU A 1 838 ? -1.663 16.220 -11.502 1.00 88.69 838 GLU A O 1
ATOM 6586 N N . GLU A 1 839 ? -0.666 18.139 -12.096 1.00 89.94 839 GLU A N 1
ATOM 6587 C CA . GLU A 1 839 ? -1.915 18.915 -12.080 1.00 89.94 839 GLU A CA 1
ATOM 6588 C C . GLU A 1 839 ? -2.906 18.435 -13.152 1.00 89.94 839 GLU A C 1
ATOM 6590 O O . GLU A 1 839 ? -4.086 18.188 -12.872 1.00 89.94 839 GLU A O 1
ATOM 6595 N N . ILE A 1 840 ? -2.428 18.221 -14.382 1.00 94.62 840 ILE A N 1
ATOM 6596 C CA . ILE A 1 840 ? -3.252 17.728 -15.495 1.00 94.62 840 ILE A CA 1
ATOM 6597 C C . ILE A 1 840 ? -3.782 16.319 -15.203 1.00 94.62 840 ILE A C 1
ATOM 6599 O O . ILE A 1 840 ? -4.943 16.030 -15.505 1.00 94.62 840 ILE A O 1
ATOM 6603 N N . LYS A 1 841 ? -2.974 15.444 -14.588 1.00 91.94 841 LYS A N 1
ATOM 6604 C CA . LYS A 1 841 ? -3.394 14.114 -14.119 1.00 91.94 841 LYS A CA 1
ATOM 6605 C C . LYS A 1 841 ? -4.568 14.227 -13.154 1.00 91.94 841 LYS A C 1
ATOM 6607 O O . LYS A 1 841 ? -5.582 13.560 -13.359 1.00 91.94 841 LYS A O 1
ATOM 6612 N N . THR A 1 842 ? -4.464 15.103 -12.158 1.00 86.19 842 THR A N 1
ATOM 6613 C CA . THR A 1 842 ? -5.526 15.344 -11.170 1.00 86.19 842 THR A CA 1
ATOM 6614 C C . THR A 1 842 ? -6.819 15.823 -11.838 1.00 86.19 842 THR A C 1
ATOM 6616 O O . THR A 1 842 ? -7.900 15.290 -11.572 1.00 86.19 842 THR A O 1
ATOM 6619 N N . LEU A 1 843 ? -6.726 16.759 -12.789 1.00 89.81 843 LEU A N 1
ATOM 6620 C CA . LEU A 1 843 ? -7.881 17.218 -13.570 1.00 89.81 843 LEU A CA 1
ATOM 6621 C C . LEU A 1 843 ? -8.491 16.114 -14.444 1.00 89.81 843 LEU A C 1
ATOM 6623 O O . LEU A 1 843 ? -9.715 15.996 -14.525 1.00 89.81 843 LEU A O 1
ATOM 6627 N N . ALA A 1 844 ? -7.658 15.301 -15.095 1.00 93.50 844 ALA A N 1
ATOM 6628 C CA . ALA A 1 844 ? -8.113 14.231 -15.975 1.00 93.50 844 ALA A CA 1
ATOM 6629 C C . ALA A 1 844 ? -8.860 13.146 -15.191 1.00 93.50 844 ALA A C 1
ATOM 6631 O O . ALA A 1 844 ? -9.907 12.677 -15.639 1.00 93.50 844 ALA A O 1
ATOM 6632 N N . LEU A 1 845 ? -8.369 12.784 -14.003 1.00 87.81 845 LEU A N 1
ATOM 6633 C CA . LEU A 1 845 ? -9.078 11.892 -13.087 1.00 87.81 845 LEU A CA 1
ATOM 6634 C C . LEU A 1 845 ? -10.408 12.473 -12.646 1.00 87.81 845 LEU A C 1
ATOM 6636 O O . LEU A 1 845 ? -11.424 11.785 -12.708 1.00 87.81 845 LEU A O 1
ATOM 6640 N N . ARG A 1 846 ? -10.422 13.744 -12.235 1.00 84.88 846 ARG A N 1
ATOM 6641 C CA . ARG A 1 846 ? -11.662 14.411 -11.849 1.00 84.88 846 ARG A CA 1
ATOM 6642 C C . ARG A 1 846 ? -12.680 14.343 -12.985 1.00 84.88 846 ARG A C 1
ATOM 6644 O O . ARG A 1 846 ? -13.821 13.969 -12.739 1.00 84.88 846 ARG A O 1
ATOM 6651 N N . LEU A 1 847 ? -12.287 14.618 -14.228 1.00 90.38 847 LEU A N 1
ATOM 6652 C CA . LEU A 1 847 ? -13.172 14.432 -15.382 1.00 90.38 847 LEU A CA 1
ATOM 6653 C C . LEU A 1 847 ? -13.619 12.964 -15.519 1.00 90.38 847 LEU A C 1
ATOM 6655 O O . LEU A 1 847 ? -14.810 12.710 -15.665 1.00 90.38 847 LEU A O 1
ATOM 6659 N N . ALA A 1 848 ? -12.711 11.992 -15.387 1.00 91.00 848 ALA A N 1
ATOM 6660 C CA . ALA A 1 848 ? -13.036 10.564 -15.471 1.00 91.00 848 ALA A CA 1
ATOM 6661 C C . ALA A 1 848 ? -14.084 10.110 -14.440 1.00 91.00 848 ALA A C 1
ATOM 6663 O O . ALA A 1 848 ? -14.934 9.288 -14.768 1.00 91.00 848 ALA A O 1
ATOM 6664 N N . TYR A 1 849 ? -14.055 10.632 -13.212 1.00 84.00 849 TYR A N 1
ATOM 6665 C CA . TYR A 1 849 ? -14.986 10.240 -12.145 1.00 84.00 849 TYR A CA 1
ATOM 6666 C C . TYR A 1 849 ? -16.286 11.045 -12.113 1.00 84.00 849 TYR A C 1
ATOM 6668 O O . TYR A 1 849 ? -17.260 10.597 -11.511 1.00 84.00 849 TYR A O 1
ATOM 6676 N N . THR A 1 850 ? -16.315 12.222 -12.737 1.00 81.88 850 THR A N 1
ATOM 6677 C CA . THR A 1 850 ? -17.404 13.198 -12.544 1.00 81.88 850 THR A CA 1
ATOM 6678 C C . THR A 1 850 ? -18.128 13.582 -13.820 1.00 81.88 850 THR A C 1
ATOM 6680 O O . THR A 1 850 ? -19.063 14.381 -13.764 1.00 81.88 850 THR A O 1
ATOM 6683 N N . TYR A 1 851 ? -17.701 13.019 -14.951 1.00 84.75 851 TYR A N 1
ATOM 6684 C CA . TYR A 1 851 ? -18.300 13.259 -16.251 1.00 84.75 851 TYR A CA 1
ATOM 6685 C C . TYR A 1 851 ? -19.821 13.068 -16.212 1.00 84.75 851 TYR A C 1
ATOM 6687 O O . TYR A 1 851 ? -20.328 12.058 -15.721 1.00 84.75 851 TYR A O 1
ATOM 6695 N N . GLN A 1 852 ? -20.541 14.042 -16.766 1.00 79.44 852 GLN A N 1
ATOM 6696 C CA . GLN A 1 852 ? -21.976 13.961 -17.002 1.00 79.44 852 GLN A CA 1
ATOM 6697 C C . GLN A 1 852 ? -22.224 14.063 -18.519 1.00 79.44 852 GLN A C 1
ATOM 6699 O O . GLN A 1 852 ? -21.666 14.954 -19.158 1.00 79.44 852 GLN A O 1
ATOM 6704 N N . PRO A 1 853 ? -22.979 13.121 -19.116 1.00 68.94 853 PRO A N 1
ATOM 6705 C CA . PRO A 1 853 ? -23.176 13.043 -20.565 1.00 68.94 853 PRO A CA 1
ATOM 6706 C C . PRO A 1 853 ? -24.117 14.095 -21.163 1.00 68.94 853 PRO A C 1
ATOM 6708 O O . PRO A 1 853 ? -25.039 14.566 -20.454 1.00 68.94 853 PRO A O 1
#

Foldseek 3Di:
DQQLFPQLCVLQVDPDDPDDDDDDQAAFDDPLPAAWWDQQLQQWIWHHHPFWTWIWRDFLAAIATPDIDTRSSPDDPQWPDWDAPDSFWIFTDGQADDDTAIIGGDPDDRPRVVDHQDLVDDDFLLQLVVRLLRNCQFFFFCCVVLVHDSVVLCVVLVVVGDRPDDPVSSVVSSQVSCLSSLAQLWWWDDPPGIGGSHHDDLVSLLLCFVQQQCVLVPHGHDSVVSVLVVQLLVVVLLCVQADPVFWDFPPPPDSHTQWIWGAGPQQEIEIEGQELDDLAPDPPDTPVRSLVSLVVVVVVRCVRNVPGQEYEYEHANYQYDDLVSLLSNLQLAAQAKAFLKKKWFDGNSHIGDIDTDINHHDPHHRHHAYEYEYHQSCHESSLSSVSSNVVRPRYFYEEAFYVQNHADWSKDQGSNRMITTHGGMFMAHPVRDTSHRPGDGGPYYDHSDWVVCSLLSHGVRQCVVCVVVVHDPDDADEPVNLVVVLQVLCVVLVFAKKWKWWAALLRTPDTFMDHALDPVGHTDTLFQKEWFFQVLQLLLLLLVLLCVVVVLDDQQDQLQVLAPAGFDDPPPCNRRDGNLLLQQQQAQFADDCLVQQQLKAFPPQQARLVCVQVVDPSHDRHHDLQLSLVCCQCGPPPHVNPDPSRGPCVVPDDRQQAHHDHLQSSLSSLVSVCSSVVHHSQVSSVVRPCVLLVFPQKGFPPDQDDPSHRFQWAQDPPVRDIDGRRRMAGSSRSSIGIMGGSVSVSSVLSCLLVQQDHPRDRSDHSVSSCQQQDASGPNRHNGSGGGRNWRHNDQKTWDWRDDASWTWIWIAGSVRRIIMTMIGRYPNPVVSVVVSVSVSVSSSSSNRHNPDD

pLDDT: mean 90.4, std 11.65, range [23.03, 98.81]

InterPro domains:
  IPR001466 Beta-lactamase-related [PF00144] (484-836)
  IPR005151 Tail specific protease [PF03572] (267-446)
  IPR005151 Tail specific protease [SM00245] (249-447)
  IPR012338 Beta-lactamase/transpeptidase-like [G3DSA:3.40.710.10] (479-841)
  IPR012338 Beta-lactamase/transpeptidase-like [SSF56601] (482-838)
  IPR028204 Tricorn protease C1 domain [PF14684] (126-178)
  IPR029045 ClpP/crotonase-like domain superfamily [SSF52096] (126-449)
  IPR050491 Beta-lactamase AmpC-like [PTHR46825] (386-827)